Protein AF-A0A973EIQ6-F1 (afdb_monomer_lite)

Radius of gyration: 34.66 Å; chains: 1; bounding box: 92×93×109 Å

Structure (mmCIF, N/CA/C/O backbone):
data_AF-A0A973EIQ6-F1
#
_entry.id   AF-A0A973EIQ6-F1
#
loop_
_atom_site.group_PDB
_atom_site.id
_atom_site.type_symbol
_atom_site.label_atom_id
_atom_site.label_alt_id
_atom_site.label_comp_id
_atom_site.label_asym_id
_atom_site.label_entity_id
_atom_site.label_seq_id
_atom_site.pdbx_PDB_ins_code
_atom_site.Cartn_x
_atom_site.Cartn_y
_atom_site.Cartn_z
_atom_site.occupancy
_atom_site.B_iso_or_equiv
_atom_site.auth_seq_id
_atom_site.auth_comp_id
_atom_site.auth_asym_id
_atom_site.auth_atom_id
_atom_site.pdbx_PDB_model_num
ATOM 1 N N . MET A 1 1 ? -17.217 -51.410 -33.470 1.00 26.11 1 MET A N 1
ATOM 2 C CA . MET A 1 1 ? -15.829 -51.717 -33.877 1.00 26.11 1 MET A CA 1
ATOM 3 C C . MET A 1 1 ? -15.006 -50.456 -33.703 1.00 26.11 1 MET A C 1
ATOM 5 O O . MET A 1 1 ? -15.523 -49.375 -33.942 1.00 26.11 1 MET A O 1
ATOM 9 N N . ASN A 1 2 ? -13.813 -50.627 -33.144 1.00 35.09 2 ASN A N 1
ATOM 10 C CA . ASN A 1 2 ? -13.035 -49.637 -32.402 1.00 35.09 2 ASN A CA 1
ATOM 11 C C . ASN A 1 2 ? -12.635 -48.410 -33.231 1.00 35.09 2 ASN A C 1
ATOM 13 O O . ASN A 1 2 ? -11.955 -48.553 -34.241 1.00 35.09 2 ASN A O 1
ATOM 17 N N . GLY A 1 3 ? -12.993 -47.214 -32.760 1.00 37.44 3 GLY A N 1
ATOM 18 C CA . GLY A 1 3 ? -12.319 -45.984 -33.166 1.00 37.44 3 GLY A CA 1
ATOM 19 C C . GLY A 1 3 ? -11.001 -45.886 -32.406 1.00 37.44 3 GLY A C 1
ATOM 20 O O . GLY A 1 3 ? -11.008 -45.480 -31.250 1.00 37.44 3 GLY A O 1
ATOM 21 N N . ARG A 1 4 ? -9.903 -46.338 -33.014 1.00 45.47 4 ARG A N 1
ATOM 22 C CA . ARG A 1 4 ? -8.536 -46.081 -32.539 1.00 45.47 4 ARG A CA 1
ATOM 23 C C . ARG A 1 4 ? -7.649 -45.778 -33.738 1.00 45.47 4 ARG A C 1
ATOM 25 O O . ARG A 1 4 ? -7.756 -46.442 -34.771 1.00 45.47 4 ARG A O 1
ATOM 32 N N . THR A 1 5 ? -6.830 -44.745 -33.612 1.00 44.72 5 THR A N 1
ATOM 33 C CA . THR A 1 5 ? -5.899 -44.281 -34.642 1.00 44.72 5 THR A CA 1
ATOM 34 C C . THR A 1 5 ? -4.643 -45.157 -34.653 1.00 44.72 5 THR A C 1
ATOM 36 O O . THR A 1 5 ? -4.299 -45.812 -33.671 1.00 44.72 5 THR A O 1
ATOM 39 N N . ALA A 1 6 ? -3.915 -45.168 -35.773 1.00 41.75 6 ALA A N 1
ATOM 40 C CA . ALA A 1 6 ? -2.640 -45.884 -35.887 1.00 41.75 6 ALA A CA 1
ATOM 41 C C . ALA A 1 6 ? -1.539 -45.339 -34.941 1.00 41.75 6 ALA A C 1
ATOM 43 O O . ALA A 1 6 ? -0.534 -46.016 -34.727 1.00 41.75 6 ALA A O 1
ATOM 44 N N . SER A 1 7 ? -1.726 -44.143 -34.359 1.00 46.78 7 SER A N 1
ATOM 45 C CA . SER A 1 7 ? -0.817 -43.528 -33.379 1.00 46.78 7 SER A CA 1
ATOM 46 C C . SER A 1 7 ? -0.873 -44.192 -32.000 1.00 46.78 7 SER A C 1
ATOM 48 O O . SER A 1 7 ? 0.172 -44.332 -31.367 1.00 46.78 7 SER A O 1
ATOM 50 N N . ASP A 1 8 ? -2.052 -44.654 -31.567 1.00 45.97 8 ASP A N 1
ATOM 51 C CA . ASP A 1 8 ? -2.271 -45.238 -30.229 1.00 45.97 8 ASP A CA 1
ATOM 52 C C . ASP A 1 8 ? -1.612 -46.617 -30.087 1.00 45.97 8 ASP A C 1
ATOM 54 O O . ASP A 1 8 ? -1.230 -47.050 -29.001 1.00 45.97 8 ASP A O 1
ATOM 58 N N . VAL A 1 9 ? -1.447 -47.320 -31.211 1.00 50.16 9 VAL A N 1
ATOM 59 C CA . VAL A 1 9 ? -0.754 -48.615 -31.264 1.00 50.16 9 VAL A CA 1
ATOM 60 C C . VAL A 1 9 ? 0.766 -48.431 -31.194 1.00 50.16 9 VAL A C 1
ATOM 62 O O . VAL A 1 9 ? 1.463 -49.331 -30.738 1.00 50.16 9 VAL A O 1
ATOM 65 N N . LYS A 1 10 ? 1.287 -47.268 -31.611 1.00 55.66 10 LYS A N 1
ATOM 66 C CA . LYS A 1 10 ? 2.729 -47.010 -31.736 1.00 55.66 10 LYS A CA 1
ATOM 67 C C . LYS A 1 10 ? 3.393 -46.550 -30.428 1.00 55.66 10 LYS A C 1
ATOM 69 O O . LYS A 1 10 ? 4.583 -46.786 -30.262 1.00 55.66 10 LYS A O 1
ATOM 74 N N . HIS A 1 11 ? 2.642 -45.930 -29.513 1.00 62.50 11 HIS A N 1
ATOM 75 C CA . HIS A 1 11 ? 3.175 -45.340 -28.271 1.00 62.50 11 HIS A CA 1
ATOM 76 C C . HIS A 1 11 ? 2.840 -46.120 -26.992 1.00 62.50 11 HIS A C 1
ATOM 78 O O . HIS A 1 11 ? 3.355 -45.770 -25.939 1.00 62.50 11 HIS A O 1
ATOM 84 N N . GLY A 1 12 ? 2.022 -47.178 -27.082 1.00 71.00 12 GLY A N 1
ATOM 85 C CA . GLY A 1 12 ? 1.562 -47.963 -25.931 1.00 71.00 12 GLY A CA 1
ATOM 86 C C . GLY A 1 12 ? 0.567 -47.200 -25.047 1.00 71.00 12 GLY A C 1
ATOM 87 O O . GLY A 1 12 ? 0.741 -46.027 -24.741 1.00 71.00 12 GLY A O 1
ATOM 88 N N . ARG A 1 13 ? -0.501 -47.866 -24.597 1.00 84.25 13 ARG A N 1
ATOM 89 C CA . ARG A 1 13 ? -1.449 -47.264 -23.641 1.00 84.25 13 ARG A CA 1
ATOM 90 C C . ARG A 1 13 ? -0.855 -47.149 -22.242 1.00 84.25 13 ARG A C 1
ATOM 92 O O . ARG A 1 13 ? -1.288 -46.313 -21.455 1.00 84.25 13 ARG A O 1
ATOM 99 N N . VAL A 1 14 ? 0.123 -47.997 -21.938 1.00 91.44 14 VAL A N 1
ATOM 100 C CA . VAL A 1 14 ? 0.828 -48.026 -20.661 1.00 91.44 14 VAL A CA 1
ATOM 101 C C . VAL A 1 14 ? 2.308 -47.769 -20.888 1.00 91.44 14 VAL A C 1
ATOM 103 O O . VAL A 1 14 ? 2.952 -48.516 -21.621 1.00 91.44 14 VAL A O 1
ATOM 106 N N . PHE A 1 15 ? 2.855 -46.762 -20.219 1.00 94.94 15 PHE A N 1
ATOM 107 C CA . PHE A 1 15 ? 4.295 -46.527 -20.165 1.00 94.94 15 PHE A CA 1
ATOM 108 C C . PHE A 1 15 ? 4.881 -47.224 -18.934 1.00 94.94 15 PHE A C 1
ATOM 110 O O . PHE A 1 15 ? 4.395 -47.007 -17.825 1.00 94.94 15 PHE A O 1
ATOM 117 N N . ILE A 1 16 ? 5.915 -48.053 -19.096 1.00 94.12 16 ILE A N 1
ATOM 118 C CA . ILE A 1 16 ? 6.595 -48.710 -17.969 1.00 94.12 16 ILE A CA 1
ATOM 119 C C . ILE A 1 16 ? 7.893 -47.959 -17.668 1.00 94.12 16 ILE A C 1
ATOM 121 O O . ILE A 1 16 ? 8.821 -47.992 -18.475 1.00 94.12 16 ILE A O 1
ATOM 125 N N . SER A 1 17 ? 7.954 -47.313 -16.500 1.00 95.38 17 SER A N 1
ATOM 126 C CA . SER A 1 17 ? 9.171 -46.667 -15.997 1.00 95.38 17 SER A CA 1
ATOM 127 C C . SER A 1 17 ? 9.914 -47.604 -15.044 1.00 95.38 17 SER A C 1
ATOM 129 O O . SER A 1 17 ? 9.324 -48.160 -14.112 1.00 95.38 17 SER A O 1
ATOM 131 N N . HIS A 1 18 ? 11.211 -47.803 -15.282 1.00 94.31 18 HIS A N 1
ATOM 132 C CA . HIS A 1 18 ? 12.074 -48.693 -14.499 1.00 94.31 18 HIS A CA 1
ATOM 133 C C . HIS A 1 18 ? 13.537 -48.236 -14.540 1.00 94.31 18 HIS A C 1
ATOM 135 O O . HIS A 1 18 ? 13.974 -47.513 -15.435 1.00 94.31 18 HIS A O 1
ATOM 141 N N . SER A 1 19 ? 14.342 -48.701 -13.584 1.00 93.00 19 SER A N 1
ATOM 142 C CA . SER A 1 19 ? 15.798 -48.540 -13.651 1.00 93.00 19 SER A CA 1
ATOM 143 C C . SER A 1 19 ? 16.409 -49.539 -14.630 1.00 93.00 19 SER A C 1
ATOM 145 O O . SER A 1 19 ? 16.010 -50.699 -14.646 1.00 93.00 19 SER A O 1
ATOM 147 N N . ASN A 1 20 ? 17.465 -49.168 -15.364 1.00 83.62 20 ASN A N 1
ATOM 148 C CA . ASN A 1 20 ? 18.189 -50.100 -16.250 1.00 83.62 20 ASN A CA 1
ATOM 149 C C . ASN A 1 20 ? 18.648 -51.392 -15.541 1.00 83.62 20 ASN A C 1
ATOM 151 O O . ASN A 1 20 ? 18.792 -52.429 -16.187 1.00 83.62 20 ASN A O 1
ATOM 155 N N . LYS A 1 21 ? 18.861 -51.345 -14.218 1.00 87.94 21 LYS A N 1
ATOM 156 C CA . LYS A 1 21 ? 19.230 -52.512 -13.399 1.00 87.94 21 LYS A CA 1
ATOM 157 C C . LYS A 1 21 ? 18.076 -53.499 -13.172 1.00 87.94 21 LYS A C 1
ATOM 159 O O . LYS A 1 21 ? 18.344 -54.673 -12.948 1.00 87.94 21 LYS A O 1
ATOM 164 N N . ASP A 1 22 ? 16.831 -53.045 -13.304 1.00 90.56 22 ASP A N 1
ATOM 165 C CA . ASP A 1 22 ? 15.604 -53.835 -13.115 1.00 90.56 22 ASP A CA 1
ATOM 166 C C . ASP A 1 22 ? 14.956 -54.239 -14.448 1.00 90.56 22 ASP A C 1
ATOM 168 O O . ASP A 1 22 ? 13.791 -54.639 -14.508 1.00 90.56 22 ASP A O 1
ATOM 172 N N . HIS A 1 23 ? 15.692 -54.109 -15.556 1.00 88.25 23 HIS A N 1
ATOM 173 C CA . HIS A 1 23 ? 15.149 -54.304 -16.897 1.00 88.25 23 HIS A CA 1
ATOM 174 C C . HIS A 1 23 ? 14.557 -55.705 -17.110 1.00 88.25 23 HIS A C 1
ATOM 176 O O . HIS A 1 23 ? 13.533 -55.840 -17.774 1.00 88.25 23 HIS A O 1
ATOM 182 N N . ALA A 1 24 ? 15.140 -56.751 -16.513 1.00 82.62 24 ALA A N 1
ATOM 183 C CA . ALA A 1 24 ? 14.614 -58.112 -16.626 1.00 82.62 24 ALA A CA 1
ATOM 184 C C . ALA A 1 24 ? 13.213 -58.248 -15.997 1.00 82.62 24 ALA A C 1
ATOM 186 O O . ALA A 1 24 ? 12.319 -58.860 -16.584 1.00 82.62 24 ALA A O 1
ATOM 187 N N . GLN A 1 25 ? 13.003 -57.639 -14.828 1.00 88.25 25 GLN A N 1
ATOM 188 C CA . GLN A 1 25 ? 11.725 -57.611 -14.121 1.00 88.25 25 GLN A CA 1
ATOM 189 C C . GLN A 1 25 ? 10.703 -56.748 -14.870 1.00 88.25 25 GLN A C 1
ATOM 191 O O . GLN A 1 25 ? 9.557 -57.167 -15.038 1.00 88.25 25 GLN A O 1
ATOM 196 N N . ALA A 1 26 ? 11.124 -55.590 -15.385 1.00 90.38 26 ALA A N 1
ATOM 197 C CA . ALA A 1 26 ? 10.277 -54.705 -16.181 1.00 90.38 26 ALA A CA 1
ATOM 198 C C . ALA A 1 26 ? 9.825 -55.360 -17.500 1.00 90.38 26 ALA A C 1
ATOM 200 O O . ALA A 1 26 ? 8.658 -55.264 -17.871 1.00 90.38 26 ALA A O 1
ATOM 201 N N . MET A 1 27 ? 10.706 -56.109 -18.169 1.00 87.38 27 MET A N 1
ATOM 202 C CA . MET A 1 27 ? 10.378 -56.867 -19.384 1.00 87.38 27 MET A CA 1
ATOM 203 C C . MET A 1 27 ? 9.426 -58.038 -19.119 1.00 87.38 27 MET A C 1
ATOM 205 O O . MET A 1 27 ? 8.512 -58.284 -19.913 1.00 87.38 27 MET A O 1
ATOM 209 N N . ALA A 1 28 ? 9.601 -58.750 -18.001 1.00 85.88 28 ALA A N 1
ATOM 210 C CA . ALA A 1 28 ? 8.670 -59.796 -17.583 1.00 85.88 28 ALA A CA 1
ATOM 211 C C . ALA A 1 28 ? 7.278 -59.216 -17.287 1.00 85.88 28 ALA A C 1
ATOM 213 O O . ALA A 1 28 ? 6.263 -59.793 -17.683 1.00 85.88 28 ALA A O 1
ATOM 214 N N . LEU A 1 29 ? 7.236 -58.046 -16.645 1.00 88.06 29 LEU A N 1
ATOM 215 C CA . LEU A 1 29 ? 6.003 -57.323 -16.373 1.00 88.06 29 LEU A CA 1
ATOM 216 C C . LEU A 1 29 ? 5.313 -56.852 -17.660 1.00 88.06 29 LEU A C 1
ATOM 218 O O . LEU A 1 29 ? 4.115 -57.073 -17.831 1.00 88.06 29 LEU A O 1
ATOM 222 N N . CYS A 1 30 ? 6.080 -56.264 -18.575 1.00 90.38 30 CYS A N 1
ATOM 223 C CA . CYS A 1 30 ? 5.614 -55.823 -19.884 1.00 90.38 30 CYS A CA 1
ATOM 224 C C . CYS A 1 30 ? 4.976 -56.974 -20.675 1.00 90.38 30 CYS A C 1
ATOM 226 O O . CYS A 1 30 ? 3.818 -56.884 -21.079 1.00 90.38 30 CYS A O 1
ATOM 228 N N . SER A 1 31 ? 5.679 -58.107 -20.779 1.00 86.31 31 SER A N 1
ATOM 229 C CA . SER A 1 31 ? 5.187 -59.301 -21.483 1.00 86.31 31 SER A CA 1
ATOM 230 C C . SER A 1 31 ? 3.884 -59.836 -20.874 1.00 86.31 31 SER A C 1
ATOM 232 O O . SER A 1 31 ? 2.992 -60.301 -21.581 1.00 86.31 31 SER A O 1
ATOM 234 N N . MET A 1 32 ? 3.751 -59.765 -19.547 1.00 86.19 32 MET A N 1
ATOM 235 C CA . MET A 1 32 ? 2.551 -60.201 -18.835 1.00 86.19 32 MET A CA 1
ATOM 236 C C . MET A 1 32 ? 1.344 -59.302 -19.139 1.00 86.19 32 MET A C 1
ATOM 238 O O . MET A 1 32 ? 0.268 -59.829 -19.430 1.00 86.19 32 MET A O 1
ATOM 242 N N . LEU A 1 33 ? 1.517 -57.976 -19.119 1.00 87.38 33 LEU A N 1
ATOM 243 C CA . LEU A 1 33 ? 0.460 -57.018 -19.470 1.00 87.38 33 LEU A CA 1
ATOM 244 C C . LEU A 1 33 ? 0.028 -57.179 -20.937 1.00 87.38 33 LEU A C 1
ATOM 246 O O . LEU A 1 33 ? -1.168 -57.225 -21.232 1.00 87.38 33 LEU A O 1
ATOM 250 N N . GLU A 1 34 ? 0.985 -57.378 -21.844 1.00 89.06 34 GLU A N 1
ATOM 251 C CA . GLU A 1 34 ? 0.717 -57.605 -23.268 1.00 89.06 34 GLU A CA 1
ATOM 252 C C . GLU A 1 34 ? -0.032 -58.921 -23.521 1.00 89.06 34 GLU A C 1
ATOM 254 O O . GLU A 1 34 ? -0.967 -58.954 -24.324 1.00 89.06 34 GLU A O 1
ATOM 259 N N . HIS A 1 35 ? 0.271 -59.992 -22.776 1.00 84.25 35 HIS A N 1
ATOM 260 C CA . HIS A 1 35 ? -0.509 -61.236 -22.817 1.00 84.25 35 HIS A CA 1
ATOM 261 C C . HIS A 1 35 ? -1.964 -61.068 -22.351 1.00 84.25 35 HIS A C 1
ATOM 263 O O . HIS A 1 35 ? -2.815 -61.874 -22.727 1.00 84.25 35 HIS A O 1
ATOM 269 N N . GLN A 1 36 ? -2.264 -60.036 -21.558 1.00 83.19 36 GLN A N 1
ATOM 270 C CA . GLN A 1 36 ? -3.628 -59.664 -21.160 1.00 83.19 36 GLN A CA 1
ATOM 271 C C . GLN A 1 36 ? -4.293 -58.683 -22.146 1.00 83.19 36 GLN A C 1
ATOM 273 O O . GLN A 1 36 ? -5.418 -58.249 -21.913 1.00 83.19 36 GLN A O 1
ATOM 278 N N . GLY A 1 37 ? -3.636 -58.354 -23.265 1.00 82.94 37 GLY A N 1
ATOM 279 C CA . GLY A 1 37 ? -4.164 -57.465 -24.304 1.00 82.94 37 GLY A CA 1
ATOM 280 C C . GLY A 1 37 ? -3.952 -55.969 -24.041 1.00 82.94 37 GLY A C 1
ATOM 281 O O . GLY A 1 37 ? -4.581 -55.145 -24.708 1.00 82.94 37 GLY A O 1
ATOM 282 N N . ILE A 1 38 ? -3.084 -55.605 -23.093 1.00 87.44 38 ILE A N 1
ATOM 283 C CA . ILE A 1 38 ? -2.738 -54.215 -22.766 1.00 87.44 38 ILE A CA 1
ATOM 284 C C . ILE A 1 38 ? -1.479 -53.830 -23.552 1.00 87.44 38 ILE A C 1
ATOM 286 O O . ILE A 1 38 ? -0.454 -54.487 -23.412 1.00 87.44 38 ILE A O 1
ATOM 290 N N . SER A 1 39 ? -1.531 -52.780 -24.382 1.00 88.00 39 SER A N 1
ATOM 291 C CA . SER A 1 39 ? -0.331 -52.329 -25.103 1.00 88.00 39 SER A CA 1
ATOM 292 C C . SER A 1 39 ? 0.597 -51.547 -24.177 1.00 88.00 39 SER A C 1
ATOM 294 O O . SER A 1 39 ? 0.180 -50.576 -23.538 1.00 88.00 39 SER A O 1
ATOM 296 N N . CYS A 1 40 ? 1.861 -51.960 -24.130 1.00 90.75 40 CYS A N 1
ATOM 297 C CA . CYS A 1 40 ? 2.883 -51.353 -23.291 1.00 90.75 40 CYS A CA 1
ATOM 298 C C . CYS A 1 40 ? 3.990 -50.724 -24.135 1.00 90.75 40 CYS A C 1
ATOM 300 O O . CYS A 1 40 ? 4.314 -51.213 -25.215 1.00 90.75 40 CYS A O 1
ATOM 302 N N . TRP A 1 41 ? 4.583 -49.664 -23.602 1.00 92.56 41 TRP A N 1
ATOM 303 C CA . TRP A 1 41 ? 5.798 -49.045 -24.108 1.00 92.56 41 TRP A CA 1
ATOM 304 C C . TRP A 1 41 ? 6.878 -49.114 -23.030 1.00 92.56 41 TRP A C 1
ATOM 306 O O . TRP A 1 41 ? 6.623 -48.775 -21.870 1.00 92.56 41 TRP A O 1
ATOM 316 N N . ILE A 1 42 ? 8.070 -49.584 -23.398 1.00 90.44 42 ILE A N 1
ATOM 317 C CA . ILE A 1 42 ? 9.212 -49.742 -22.494 1.00 90.44 42 ILE A CA 1
ATOM 318 C C . ILE A 1 42 ? 10.543 -49.485 -23.217 1.00 90.44 42 ILE A C 1
ATOM 320 O O . ILE A 1 42 ? 10.815 -49.993 -24.310 1.00 90.44 42 ILE A O 1
ATOM 324 N N . ALA A 1 43 ? 11.430 -48.726 -22.573 1.00 80.75 43 ALA A N 1
ATOM 325 C CA . ALA A 1 43 ? 12.785 -48.508 -23.069 1.00 80.75 43 ALA A CA 1
ATOM 326 C C . ALA A 1 43 ? 13.730 -49.681 -22.710 1.00 80.75 43 ALA A C 1
ATOM 328 O O . ALA A 1 43 ? 13.621 -50.262 -21.627 1.00 80.75 43 ALA A O 1
ATOM 329 N N . PRO A 1 44 ? 14.701 -50.037 -23.575 1.00 77.25 44 PRO A N 1
ATOM 330 C CA . PRO A 1 44 ? 14.965 -49.482 -24.906 1.00 77.25 44 PRO A CA 1
ATOM 331 C C . PRO A 1 44 ? 14.223 -50.199 -26.051 1.00 77.25 44 PRO A C 1
ATOM 333 O O . PRO A 1 44 ? 14.468 -49.873 -27.208 1.00 77.25 44 PRO A O 1
ATOM 336 N N . ARG A 1 45 ? 13.349 -51.176 -25.757 1.00 86.06 45 ARG A N 1
ATOM 337 C CA . ARG A 1 45 ? 12.658 -52.017 -26.757 1.00 86.06 45 ARG A CA 1
ATOM 338 C C . ARG A 1 45 ? 11.939 -51.191 -27.824 1.00 86.06 45 ARG A C 1
ATOM 340 O O . ARG A 1 45 ? 12.035 -51.513 -29.004 1.00 86.06 45 ARG A O 1
ATOM 347 N N . ASP A 1 46 ? 11.257 -50.135 -27.392 1.00 81.69 46 ASP A N 1
ATOM 348 C CA . ASP A 1 46 ? 10.366 -49.339 -28.239 1.00 81.69 46 ASP A CA 1
ATOM 349 C C . ASP A 1 46 ? 11.015 -48.028 -28.738 1.00 81.69 46 ASP A C 1
ATOM 351 O O . ASP A 1 46 ? 10.342 -47.143 -29.271 1.00 81.69 46 ASP A O 1
ATOM 355 N N . ILE A 1 47 ? 12.343 -47.902 -28.598 1.00 78.50 47 ILE A N 1
ATOM 356 C CA . ILE A 1 47 ? 13.128 -46.790 -29.151 1.00 78.50 47 ILE A CA 1
ATOM 357 C C . ILE A 1 47 ? 13.676 -47.199 -30.524 1.00 78.50 47 ILE A C 1
ATOM 359 O O . ILE A 1 47 ? 14.472 -48.131 -30.642 1.00 78.50 47 ILE A O 1
ATOM 363 N N . ASN A 1 48 ? 13.287 -46.472 -31.577 1.00 73.25 48 ASN A N 1
ATOM 364 C CA . ASN A 1 48 ? 13.775 -46.741 -32.931 1.00 73.25 48 ASN A CA 1
ATOM 365 C C . ASN A 1 48 ? 15.294 -46.495 -33.046 1.00 73.25 48 ASN A C 1
ATOM 367 O O . ASN A 1 48 ? 15.775 -45.444 -32.603 1.00 73.25 48 ASN A O 1
ATOM 371 N N . PRO A 1 49 ? 16.055 -47.388 -33.711 1.00 55.69 49 PRO A N 1
ATOM 372 C CA . PRO A 1 49 ? 17.466 -47.150 -33.999 1.00 55.69 49 PRO A CA 1
ATOM 373 C C . PRO A 1 49 ? 17.661 -45.831 -34.768 1.00 55.69 49 PRO A C 1
ATOM 375 O O . PRO A 1 49 ? 17.131 -45.667 -35.864 1.00 55.69 49 PRO A O 1
ATOM 378 N N . GLY A 1 50 ? 18.411 -44.887 -34.188 1.00 57.25 50 GLY A N 1
ATOM 379 C CA . GLY A 1 50 ? 18.693 -43.568 -34.777 1.00 57.25 50 GLY A CA 1
ATOM 380 C C . GLY A 1 50 ? 17.805 -42.409 -34.295 1.00 57.25 50 GLY A C 1
ATOM 381 O O . GLY A 1 50 ? 18.089 -41.266 -34.644 1.00 57.25 50 GLY A O 1
ATOM 382 N N . ALA A 1 51 ? 16.775 -42.660 -33.478 1.00 65.25 51 ALA A N 1
ATOM 383 C CA . ALA A 1 51 ? 15.974 -41.607 -32.846 1.00 65.25 51 ALA A CA 1
ATOM 384 C C . ALA A 1 51 ? 16.632 -41.074 -31.556 1.00 65.25 51 ALA A C 1
ATOM 386 O O . ALA A 1 51 ? 17.369 -41.792 -30.874 1.00 65.25 51 ALA A O 1
ATOM 387 N N . SER A 1 52 ? 16.347 -39.818 -31.190 1.00 73.44 52 SER A N 1
ATOM 388 C CA . SER A 1 52 ? 16.767 -39.276 -29.891 1.00 73.44 52 SER A CA 1
ATOM 389 C C . SER A 1 52 ? 16.041 -40.018 -28.765 1.00 73.44 52 SER A C 1
ATOM 391 O O . SER A 1 52 ? 14.809 -40.053 -28.702 1.00 73.44 52 SER A O 1
ATOM 393 N N . TRP A 1 53 ? 16.818 -40.631 -27.871 1.00 66.50 53 TRP A N 1
ATOM 394 C CA . TRP A 1 53 ? 16.292 -41.422 -26.755 1.00 66.50 53 TRP A CA 1
ATOM 395 C C . TRP A 1 53 ? 15.385 -40.584 -25.850 1.00 66.50 53 TRP A C 1
ATOM 397 O O . TRP A 1 53 ? 14.293 -41.019 -25.498 1.00 66.50 53 TRP A O 1
ATOM 407 N N . ALA A 1 54 ? 15.803 -39.355 -25.535 1.00 67.75 54 ALA A N 1
ATOM 408 C CA . ALA A 1 54 ? 15.060 -38.472 -24.644 1.00 67.75 54 ALA A CA 1
ATOM 409 C C . ALA A 1 54 ? 13.727 -38.008 -25.251 1.00 67.75 54 ALA A C 1
ATOM 411 O O . ALA A 1 54 ? 12.708 -38.039 -24.566 1.00 67.75 54 ALA A O 1
ATOM 412 N N . SER A 1 55 ? 13.702 -37.622 -26.533 1.00 72.94 55 SER A N 1
ATOM 413 C CA . SER A 1 55 ? 12.463 -37.150 -27.169 1.00 72.94 55 SER A CA 1
ATOM 414 C C . SER A 1 55 ? 11.432 -38.268 -27.308 1.00 72.94 55 SER A C 1
ATOM 416 O O . SER A 1 55 ? 10.252 -38.032 -27.079 1.00 72.94 55 SER A O 1
ATOM 418 N N . THR A 1 56 ? 11.882 -39.490 -27.613 1.00 79.25 56 THR A N 1
ATOM 419 C CA . THR A 1 56 ? 10.994 -40.651 -27.789 1.00 79.25 56 THR A CA 1
ATOM 420 C C . THR A 1 56 ? 10.340 -41.063 -26.467 1.00 79.25 56 THR A C 1
ATOM 422 O O . THR A 1 56 ? 9.151 -41.364 -26.437 1.00 79.25 56 THR A O 1
ATOM 425 N N . ILE A 1 57 ? 11.088 -41.017 -25.358 1.00 82.44 57 ILE A N 1
ATOM 426 C CA . ILE A 1 57 ? 10.548 -41.270 -24.013 1.00 82.44 57 ILE A CA 1
ATOM 427 C C . ILE A 1 57 ? 9.505 -40.206 -23.640 1.00 82.44 57 ILE A C 1
ATOM 429 O O . ILE A 1 57 ? 8.418 -40.544 -23.181 1.00 82.44 57 ILE A O 1
ATOM 433 N N . ILE A 1 58 ? 9.803 -38.924 -23.880 1.00 82.44 58 ILE A N 1
ATOM 434 C CA . ILE A 1 58 ? 8.875 -37.820 -23.580 1.00 82.44 58 ILE A CA 1
ATOM 435 C C . ILE A 1 58 ? 7.591 -37.941 -24.407 1.00 82.44 58 ILE A C 1
ATOM 437 O O . ILE A 1 58 ? 6.495 -37.743 -23.879 1.00 82.44 58 ILE A O 1
ATOM 441 N N . GLU A 1 59 ? 7.708 -38.273 -25.692 1.00 82.31 59 GLU A N 1
ATOM 442 C CA . GLU A 1 59 ? 6.559 -38.485 -26.571 1.00 82.31 59 GLU A CA 1
ATOM 443 C C . GLU A 1 59 ? 5.711 -39.673 -26.101 1.00 82.31 59 GLU A C 1
ATOM 445 O O . GLU A 1 59 ? 4.489 -39.549 -26.032 1.00 82.31 59 GLU A O 1
ATOM 450 N N . ALA A 1 60 ? 6.336 -40.779 -25.684 1.00 84.56 60 ALA A N 1
ATOM 451 C CA . ALA A 1 60 ? 5.633 -41.944 -25.153 1.00 84.56 60 ALA A CA 1
ATOM 452 C C . ALA A 1 60 ? 4.885 -41.636 -23.841 1.00 84.56 60 ALA A C 1
ATOM 454 O O . ALA A 1 60 ? 3.701 -41.950 -23.732 1.00 84.56 60 ALA A O 1
ATOM 455 N N . ILE A 1 61 ? 5.511 -40.938 -22.884 1.00 88.12 61 ILE A N 1
ATOM 456 C CA . ILE A 1 61 ? 4.844 -40.492 -21.641 1.00 88.12 61 ILE A CA 1
ATOM 457 C C . ILE A 1 61 ? 3.688 -39.533 -21.956 1.00 88.12 61 ILE A C 1
ATOM 459 O O . ILE A 1 61 ? 2.631 -39.571 -21.327 1.00 88.12 61 ILE A O 1
ATOM 463 N N . SER A 1 62 ? 3.858 -38.678 -22.966 1.00 83.06 62 SER A N 1
ATOM 464 C CA . SER A 1 62 ? 2.822 -37.727 -23.373 1.00 83.06 62 SER A CA 1
ATOM 465 C C . SER A 1 62 ? 1.580 -38.411 -23.943 1.00 83.06 62 SER A C 1
ATOM 467 O O . SER A 1 62 ? 0.501 -37.834 -23.837 1.00 83.06 62 SER A O 1
ATOM 469 N N . HIS A 1 63 ? 1.712 -39.605 -24.525 1.00 84.00 63 HIS A N 1
ATOM 470 C CA . HIS A 1 63 ? 0.622 -40.311 -25.207 1.00 84.00 63 HIS A CA 1
ATOM 471 C C . HIS A 1 63 ? 0.113 -41.553 -24.465 1.00 84.00 63 HIS A C 1
ATOM 473 O O . HIS A 1 63 ? -0.889 -42.126 -24.889 1.00 84.00 63 HIS A O 1
ATOM 479 N N . CYS A 1 64 ? 0.752 -41.971 -23.369 1.00 88.88 64 CYS A N 1
ATOM 480 C CA . CYS A 1 64 ? 0.225 -43.058 -22.551 1.00 88.88 64 CYS A CA 1
ATOM 481 C C . CYS A 1 64 ? -1.000 -42.602 -21.743 1.00 88.88 64 CYS A C 1
ATOM 483 O O . CYS A 1 64 ? -1.092 -41.448 -21.322 1.00 88.88 64 CYS A O 1
ATOM 485 N N . ASP A 1 65 ? -1.911 -43.532 -21.467 1.00 86.25 65 ASP A N 1
ATOM 486 C CA . ASP A 1 65 ? -3.033 -43.312 -20.552 1.00 86.25 65 ASP A CA 1
ATOM 487 C C . ASP A 1 65 ? -2.587 -43.436 -19.084 1.00 86.25 65 ASP A C 1
ATOM 489 O O . ASP A 1 65 ? -3.129 -42.771 -18.200 1.00 86.25 65 ASP A O 1
ATOM 493 N N . ILE A 1 66 ? -1.631 -44.336 -18.818 1.00 90.06 66 ILE A N 1
ATOM 494 C CA . ILE A 1 66 ? -1.163 -44.700 -17.474 1.00 90.06 66 ILE A CA 1
ATOM 495 C C . ILE A 1 66 ? 0.349 -44.936 -17.503 1.00 90.06 66 ILE A C 1
ATOM 497 O O . ILE A 1 66 ? 0.853 -45.638 -18.383 1.00 90.06 66 ILE A O 1
ATOM 501 N N . MET A 1 67 ? 1.056 -44.437 -16.491 1.00 93.56 67 MET A N 1
ATOM 502 C CA . MET A 1 67 ? 2.423 -44.849 -16.183 1.00 93.56 67 MET A CA 1
ATOM 503 C C . MET A 1 67 ? 2.412 -45.939 -15.105 1.00 93.56 67 MET A C 1
ATOM 505 O O . MET A 1 67 ? 1.830 -45.762 -14.040 1.00 93.56 67 MET A O 1
ATOM 509 N N . VAL A 1 68 ? 3.085 -47.061 -15.352 1.00 93.75 68 VAL A N 1
ATOM 510 C CA . VAL A 1 68 ? 3.393 -48.066 -14.327 1.00 93.75 68 VAL A CA 1
ATOM 511 C C . VAL A 1 68 ? 4.840 -47.871 -13.894 1.00 93.75 68 VAL A C 1
ATOM 513 O O . VAL A 1 68 ? 5.762 -48.080 -14.684 1.00 93.75 68 VAL A O 1
ATOM 516 N N . LEU A 1 69 ? 5.036 -47.477 -12.637 1.00 94.31 69 LEU A N 1
ATOM 517 C CA . LEU A 1 69 ? 6.357 -47.308 -12.041 1.00 94.31 69 LEU A CA 1
ATOM 518 C C . LEU A 1 69 ? 6.783 -48.612 -11.359 1.00 94.31 69 LEU A C 1
ATOM 520 O O . LEU A 1 69 ? 6.195 -49.007 -10.352 1.00 94.31 69 LEU A O 1
ATOM 524 N N . LEU A 1 70 ? 7.821 -49.270 -11.879 1.00 92.81 70 LEU A N 1
ATOM 525 C CA . LEU A 1 70 ? 8.457 -50.403 -11.210 1.00 92.81 70 LEU A CA 1
ATOM 526 C C . LEU A 1 70 ? 9.389 -49.877 -10.112 1.00 92.81 70 LEU A C 1
ATOM 528 O O . LEU A 1 70 ? 10.521 -49.476 -10.383 1.00 92.81 70 LEU A O 1
ATOM 532 N N . PHE A 1 71 ? 8.904 -49.862 -8.874 1.00 92.94 71 PHE A N 1
ATOM 533 C CA . PHE A 1 71 ? 9.604 -49.245 -7.755 1.00 92.94 71 PHE A CA 1
ATOM 534 C C . PHE A 1 71 ? 10.517 -50.238 -7.020 1.00 92.94 71 PHE A C 1
ATOM 536 O O . PHE A 1 71 ? 10.065 -51.262 -6.498 1.00 92.94 71 PHE A O 1
ATOM 543 N N . SER A 1 72 ? 11.806 -49.901 -6.974 1.00 93.06 72 SER A N 1
ATOM 544 C CA . SER A 1 72 ? 12.909 -50.656 -6.368 1.00 93.06 72 SER A CA 1
ATOM 545 C C . SER A 1 72 ? 13.951 -49.696 -5.777 1.00 93.06 72 SER A C 1
ATOM 547 O O . SER A 1 72 ? 13.938 -48.498 -6.081 1.00 93.06 72 SER A O 1
ATOM 549 N N . ALA A 1 73 ? 14.943 -50.208 -5.048 1.00 90.56 73 ALA A N 1
ATOM 550 C CA . ALA A 1 73 ? 16.126 -49.458 -4.623 1.00 90.56 73 ALA A CA 1
ATOM 551 C C . ALA A 1 73 ? 16.845 -48.772 -5.796 1.00 90.56 73 ALA A C 1
ATOM 553 O O . ALA A 1 73 ? 17.390 -47.676 -5.662 1.00 90.56 73 ALA A O 1
ATOM 554 N N . HIS A 1 74 ? 16.863 -49.418 -6.964 1.00 93.00 74 HIS A N 1
ATOM 555 C CA . HIS A 1 74 ? 17.533 -48.911 -8.156 1.00 93.00 74 HIS A CA 1
ATOM 556 C C . HIS A 1 74 ? 16.710 -47.859 -8.900 1.00 93.00 74 HIS A C 1
ATOM 558 O O . HIS A 1 74 ? 17.303 -46.971 -9.516 1.00 93.00 74 HIS A O 1
ATOM 564 N N . ALA A 1 75 ? 15.380 -47.949 -8.862 1.00 91.69 75 ALA A N 1
ATOM 565 C CA . ALA A 1 75 ? 14.478 -46.934 -9.397 1.00 91.69 75 ALA A CA 1
ATOM 566 C C . ALA A 1 75 ? 14.458 -45.691 -8.497 1.00 91.69 75 ALA A C 1
ATOM 568 O O . ALA A 1 75 ? 14.592 -44.577 -8.995 1.00 91.69 75 ALA A O 1
ATOM 569 N N . ASN A 1 76 ? 14.418 -45.893 -7.178 1.00 91.94 76 ASN A N 1
ATOM 570 C CA . ASN A 1 76 ? 14.447 -44.832 -6.173 1.00 91.94 76 ASN A CA 1
ATOM 571 C C . ASN A 1 76 ? 15.729 -43.981 -6.252 1.00 91.94 76 ASN A C 1
ATOM 573 O O . ASN A 1 76 ? 15.683 -42.772 -6.079 1.00 91.94 76 ASN A O 1
ATOM 577 N N . ALA A 1 77 ? 16.870 -44.595 -6.592 1.00 87.31 77 ALA A N 1
ATOM 578 C CA . ALA A 1 77 ? 18.143 -43.894 -6.786 1.00 87.31 77 ALA A CA 1
ATOM 579 C C . ALA A 1 77 ? 18.368 -43.356 -8.222 1.00 87.31 77 ALA A C 1
ATOM 581 O O . ALA A 1 77 ? 19.435 -42.806 -8.516 1.00 87.31 77 ALA A O 1
ATOM 582 N N . SER A 1 78 ? 17.427 -43.550 -9.154 1.00 88.94 78 SER A N 1
ATOM 583 C CA . SER A 1 78 ? 17.605 -43.190 -10.565 1.00 88.94 78 SER A CA 1
ATOM 584 C C . SER A 1 78 ? 17.037 -41.807 -10.880 1.00 88.94 78 SER A C 1
ATOM 586 O O . SER A 1 78 ? 15.825 -41.623 -10.976 1.00 88.94 78 SER A O 1
ATOM 588 N N . ARG A 1 79 ? 17.925 -40.848 -11.179 1.00 84.19 79 ARG A N 1
ATOM 589 C CA . ARG A 1 79 ? 17.532 -39.506 -11.661 1.00 84.19 79 ARG A CA 1
ATOM 590 C C . ARG A 1 79 ? 16.689 -39.546 -12.938 1.00 84.19 79 ARG A C 1
ATOM 592 O O . ARG A 1 79 ? 15.891 -38.648 -13.167 1.00 84.19 79 ARG A O 1
ATOM 599 N N . GLN A 1 80 ? 16.886 -40.559 -13.781 1.00 83.44 80 GLN A N 1
ATOM 600 C CA . GLN A 1 80 ? 16.112 -40.713 -15.011 1.00 83.44 80 GLN A CA 1
ATOM 601 C C . GLN A 1 80 ? 14.670 -41.142 -14.712 1.00 83.44 80 GLN A C 1
ATOM 603 O O . GLN A 1 80 ? 13.750 -40.567 -15.278 1.00 83.44 80 GLN A O 1
ATOM 608 N N . VAL A 1 81 ? 14.473 -42.083 -13.781 1.00 90.19 81 VAL A N 1
ATOM 609 C CA . VAL A 1 81 ? 13.133 -42.532 -13.363 1.00 90.19 81 VAL A CA 1
ATOM 610 C C . VAL A 1 81 ? 12.379 -41.394 -12.675 1.00 90.19 81 VAL A C 1
ATOM 612 O O . VAL A 1 81 ? 11.219 -41.156 -12.989 1.00 90.19 81 VAL A O 1
ATOM 615 N N . LEU A 1 82 ? 13.055 -40.630 -11.809 1.00 89.62 82 LEU A N 1
ATOM 616 C CA . LEU A 1 82 ? 12.470 -39.454 -11.158 1.00 89.62 82 LEU A CA 1
ATOM 617 C C . LEU A 1 82 ? 11.942 -38.430 -12.179 1.00 89.62 82 LEU A C 1
ATOM 619 O O . LEU A 1 82 ? 10.813 -37.968 -12.059 1.00 89.62 82 LEU A O 1
ATOM 623 N N . ARG A 1 83 ? 12.721 -38.137 -13.231 1.00 85.44 83 ARG A N 1
ATOM 624 C CA . ARG A 1 83 ? 12.296 -37.242 -14.321 1.00 85.44 83 ARG A CA 1
ATOM 625 C C . ARG A 1 83 ? 11.094 -37.781 -15.091 1.00 85.44 83 ARG A C 1
ATOM 627 O O . ARG A 1 83 ? 10.265 -37.002 -15.542 1.00 85.44 83 ARG A O 1
ATOM 634 N N . GLU A 1 84 ? 11.003 -39.091 -15.294 1.00 92.75 84 GLU A N 1
ATOM 635 C CA . GLU A 1 84 ? 9.856 -39.700 -15.978 1.00 92.75 84 GLU A CA 1
ATOM 636 C C . GLU A 1 84 ? 8.579 -39.579 -15.136 1.00 92.75 84 GLU A C 1
ATOM 638 O O . GLU A 1 84 ? 7.545 -39.181 -15.671 1.00 92.75 84 GLU A O 1
ATOM 643 N N . VAL A 1 85 ? 8.671 -39.823 -13.824 1.00 90.81 85 VAL A N 1
ATOM 644 C CA . VAL A 1 85 ? 7.570 -39.640 -12.859 1.00 90.81 85 VAL A CA 1
ATOM 645 C C . VAL A 1 85 ? 7.105 -38.182 -12.826 1.00 90.81 85 VAL A C 1
ATOM 647 O O . VAL A 1 85 ? 5.919 -37.908 -13.000 1.00 90.81 85 VAL A O 1
ATOM 650 N N . GLU A 1 86 ? 8.037 -37.236 -12.697 1.00 89.31 86 GLU A N 1
ATOM 651 C CA . GLU A 1 86 ? 7.749 -35.797 -12.725 1.00 89.31 86 GLU A CA 1
ATOM 652 C C . GLU A 1 86 ? 7.025 -35.391 -14.021 1.00 89.31 86 GLU A C 1
ATOM 654 O O . GLU A 1 86 ? 6.017 -34.682 -14.001 1.00 89.31 86 GLU A O 1
ATOM 659 N N . ARG A 1 87 ? 7.497 -35.888 -15.172 1.00 86.62 87 ARG A N 1
ATOM 660 C CA . ARG A 1 87 ? 6.894 -35.609 -16.483 1.00 86.62 87 ARG A CA 1
ATOM 661 C C . ARG A 1 87 ? 5.498 -36.200 -16.631 1.00 86.62 87 ARG A C 1
ATOM 663 O O . ARG A 1 87 ? 4.653 -35.568 -17.263 1.00 86.62 87 ARG A O 1
ATOM 670 N N . ALA A 1 88 ? 5.255 -37.388 -16.084 1.00 87.44 88 ALA A N 1
ATOM 671 C CA . ALA A 1 88 ? 3.930 -37.995 -16.074 1.00 87.44 88 ALA A CA 1
ATOM 672 C C . ALA A 1 88 ? 2.941 -37.137 -15.266 1.00 87.44 88 ALA A C 1
ATOM 674 O O . ALA A 1 88 ? 1.861 -36.832 -15.774 1.00 87.44 88 ALA A O 1
ATOM 675 N N . LEU A 1 89 ? 3.343 -36.645 -14.089 1.00 84.12 89 LEU A N 1
ATOM 676 C CA . LEU A 1 89 ? 2.526 -35.747 -13.261 1.00 84.12 89 LEU A CA 1
ATOM 677 C C . LEU A 1 89 ? 2.258 -34.398 -13.943 1.00 84.12 89 LEU A C 1
ATOM 679 O O . LEU A 1 89 ? 1.112 -33.959 -14.002 1.00 84.12 89 LEU A O 1
ATOM 683 N N . GLN A 1 90 ? 3.275 -33.776 -14.553 1.00 82.25 90 GLN A N 1
ATOM 684 C CA . GLN A 1 90 ? 3.116 -32.528 -15.323 1.00 82.25 90 GLN A CA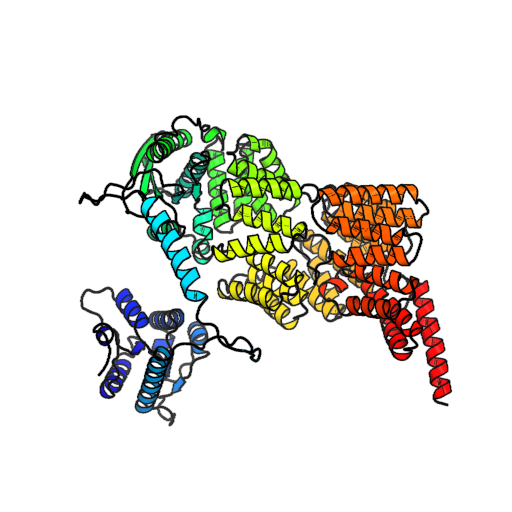 1
ATOM 685 C C . GLN A 1 90 ? 2.117 -32.650 -16.487 1.00 82.25 90 GLN A C 1
ATOM 687 O O . GLN A 1 90 ? 1.613 -31.643 -16.981 1.00 82.25 90 GLN A O 1
ATOM 692 N N . ARG A 1 91 ? 1.857 -33.870 -16.970 1.00 81.44 91 ARG A N 1
ATOM 693 C CA . ARG A 1 91 ? 0.928 -34.160 -18.073 1.00 81.44 91 ARG A CA 1
ATOM 694 C C . ARG A 1 91 ? -0.368 -34.825 -17.606 1.00 81.44 91 ARG A C 1
ATOM 696 O O . ARG A 1 91 ? -1.085 -35.369 -18.445 1.00 81.44 91 ARG A O 1
ATOM 703 N N . ASP A 1 92 ? -0.651 -34.771 -16.303 1.00 82.19 92 ASP A N 1
ATOM 704 C CA . ASP A 1 92 ? -1.844 -35.339 -15.667 1.00 82.19 92 ASP A CA 1
ATOM 705 C C . ASP A 1 92 ? -2.041 -36.829 -16.021 1.00 82.19 92 ASP A C 1
ATOM 707 O O . ASP A 1 92 ? -3.133 -37.300 -16.350 1.00 82.19 92 ASP A O 1
ATOM 711 N N . ARG A 1 93 ? -0.933 -37.589 -16.052 1.00 86.06 93 ARG A N 1
ATOM 712 C CA . ARG A 1 93 ? -0.944 -39.038 -16.292 1.00 86.06 93 ARG A CA 1
ATOM 713 C C . ARG A 1 93 ? -1.045 -39.774 -14.969 1.00 86.06 93 ARG A C 1
ATOM 715 O O . ARG A 1 93 ? -0.244 -39.549 -14.069 1.00 86.06 93 ARG A O 1
ATOM 722 N N . LYS A 1 94 ? -2.000 -40.704 -14.880 1.00 86.81 94 LYS A N 1
ATOM 723 C CA . LYS A 1 94 ? -2.163 -41.566 -13.704 1.00 86.81 94 LYS A CA 1
ATOM 724 C C . LYS A 1 94 ? -0.913 -42.428 -13.519 1.00 86.81 94 LYS A C 1
ATOM 726 O O . LYS A 1 94 ? -0.492 -43.092 -14.471 1.00 86.81 94 LYS A O 1
ATOM 731 N N . ILE A 1 95 ? -0.368 -42.459 -12.306 1.00 90.62 95 ILE A N 1
ATOM 732 C CA . ILE A 1 95 ? 0.799 -43.274 -11.958 1.00 90.62 95 ILE A CA 1
ATOM 733 C C . ILE A 1 95 ? 0.345 -44.440 -11.082 1.00 90.62 95 ILE A C 1
ATOM 735 O O . ILE A 1 95 ? -0.338 -44.263 -10.084 1.00 90.62 95 ILE A O 1
ATOM 739 N N . LEU A 1 96 ? 0.715 -45.659 -11.462 1.00 89.94 96 LEU A N 1
ATOM 740 C CA . LEU A 1 96 ? 0.481 -46.854 -10.662 1.00 89.94 96 LEU A CA 1
ATOM 741 C C . LEU A 1 96 ? 1.821 -47.427 -10.208 1.00 89.94 96 LEU A C 1
ATOM 743 O O . LEU A 1 96 ? 2.583 -47.976 -11.009 1.00 89.94 96 LEU A O 1
ATOM 747 N N . THR A 1 97 ? 2.097 -47.309 -8.913 1.00 91.25 97 THR A N 1
ATOM 748 C CA . THR A 1 97 ? 3.369 -47.733 -8.322 1.00 91.25 97 THR A CA 1
ATOM 749 C C . THR A 1 97 ? 3.335 -49.219 -7.977 1.00 91.25 97 THR A C 1
ATOM 751 O O . THR A 1 97 ? 2.533 -49.663 -7.154 1.00 91.25 97 THR A O 1
ATOM 754 N N . TYR A 1 98 ? 4.227 -49.998 -8.590 1.00 90.06 98 TYR A N 1
ATOM 755 C CA . TYR A 1 98 ? 4.392 -51.431 -8.354 1.00 90.06 98 TYR A CA 1
ATOM 756 C C . TYR A 1 98 ? 5.725 -51.702 -7.652 1.00 90.06 98 TYR A C 1
ATOM 758 O O . TYR A 1 98 ? 6.790 -51.677 -8.274 1.00 90.06 98 TYR A O 1
ATOM 766 N N . ARG A 1 99 ? 5.667 -51.943 -6.340 1.00 88.75 99 ARG A N 1
ATOM 767 C CA . ARG A 1 99 ? 6.843 -52.126 -5.480 1.00 88.75 99 ARG A CA 1
ATOM 768 C C . ARG A 1 99 ? 7.340 -53.569 -5.507 1.00 88.75 99 ARG A C 1
ATOM 770 O O . ARG A 1 99 ? 6.565 -54.491 -5.250 1.00 88.75 99 ARG A O 1
ATOM 777 N N . ILE A 1 100 ? 8.643 -53.749 -5.744 1.00 85.25 100 ILE A N 1
ATOM 778 C CA . ILE A 1 100 ? 9.296 -55.070 -5.810 1.00 85.25 100 ILE A CA 1
ATOM 779 C C . ILE A 1 100 ? 10.325 -55.347 -4.700 1.00 85.25 100 ILE A C 1
ATOM 781 O O . ILE A 1 100 ? 10.747 -56.494 -4.562 1.00 85.25 100 ILE A O 1
ATOM 785 N N . ASP A 1 101 ? 10.698 -54.353 -3.887 1.00 83.06 101 ASP A N 1
ATOM 786 C CA . ASP A 1 101 ? 11.568 -54.522 -2.710 1.00 83.06 101 ASP A CA 1
ATOM 787 C C . ASP A 1 101 ? 11.137 -53.645 -1.513 1.00 83.06 101 ASP A C 1
ATOM 789 O O . ASP A 1 101 ? 10.116 -52.966 -1.574 1.00 83.06 101 ASP A O 1
ATOM 793 N N . ASP A 1 102 ? 11.873 -53.708 -0.396 1.00 79.19 102 ASP A N 1
ATOM 794 C CA . ASP A 1 102 ? 11.554 -53.022 0.871 1.00 79.19 102 ASP A CA 1
ATOM 795 C C . ASP A 1 102 ? 12.052 -51.568 0.956 1.00 79.19 102 ASP A C 1
ATOM 797 O O . ASP A 1 102 ? 12.063 -50.973 2.036 1.00 79.19 102 ASP A O 1
ATOM 801 N N . THR A 1 103 ? 12.489 -50.975 -0.154 1.00 85.56 103 THR A N 1
ATOM 802 C CA . THR A 1 103 ? 13.028 -49.612 -0.124 1.00 85.56 103 THR A CA 1
ATOM 803 C C . THR A 1 103 ? 11.919 -48.597 0.158 1.00 85.56 103 THR A C 1
ATOM 805 O O . THR A 1 103 ? 10.848 -48.657 -0.443 1.00 85.56 103 THR A O 1
ATOM 808 N N . SER A 1 104 ? 12.178 -47.630 1.039 1.00 84.62 104 SER A N 1
ATOM 809 C CA . SER A 1 104 ? 11.325 -46.445 1.202 1.00 84.62 104 SER A CA 1
ATOM 810 C C . SER A 1 104 ? 11.728 -45.349 0.207 1.00 84.62 104 SER A C 1
ATOM 812 O O . SER A 1 104 ? 12.932 -45.167 -0.006 1.00 84.62 104 SER A O 1
ATOM 814 N N . PRO A 1 105 ? 10.780 -44.604 -0.393 1.00 86.25 105 PRO A N 1
ATOM 815 C CA . PRO A 1 105 ? 11.086 -43.431 -1.216 1.00 86.25 105 PRO A CA 1
ATOM 816 C C . PRO A 1 105 ? 12.070 -42.475 -0.536 1.00 86.25 105 PRO A C 1
ATOM 818 O O . PRO A 1 105 ? 11.967 -42.229 0.661 1.00 86.25 105 PRO A O 1
ATOM 821 N N . GLN A 1 106 ? 13.044 -41.961 -1.289 1.00 82.38 106 GLN A N 1
ATOM 822 C CA . GLN A 1 106 ? 13.842 -40.811 -0.841 1.00 82.38 106 GLN A CA 1
ATOM 823 C C . GLN A 1 106 ? 13.010 -39.529 -0.954 1.00 82.38 106 GLN A C 1
ATOM 825 O O . GLN A 1 106 ? 12.061 -39.522 -1.729 1.00 82.38 106 GLN A O 1
ATOM 830 N N . ALA A 1 107 ? 13.381 -38.459 -0.240 1.00 77.12 107 ALA A N 1
ATOM 831 C CA . ALA A 1 107 ? 12.606 -37.211 -0.149 1.00 77.12 107 ALA A CA 1
ATOM 832 C C . ALA A 1 107 ? 12.046 -36.722 -1.503 1.00 77.12 107 ALA A C 1
ATOM 834 O O . ALA A 1 107 ? 10.846 -36.477 -1.620 1.00 77.12 107 ALA A O 1
ATOM 835 N N . ASP A 1 108 ? 12.883 -36.696 -2.546 1.00 77.94 108 ASP A N 1
ATOM 836 C CA . ASP A 1 108 ? 12.488 -36.270 -3.896 1.00 77.94 108 ASP A CA 1
ATOM 837 C C . ASP A 1 108 ? 11.399 -37.166 -4.515 1.00 77.94 108 ASP A C 1
ATOM 839 O O . ASP A 1 108 ? 10.491 -36.686 -5.184 1.00 77.94 108 ASP A O 1
ATOM 843 N N . MET A 1 109 ? 11.468 -38.482 -4.295 1.00 83.25 109 MET A N 1
ATOM 844 C CA . MET A 1 109 ? 10.489 -39.449 -4.802 1.00 83.25 109 MET A CA 1
ATOM 845 C C . MET A 1 109 ? 9.255 -39.549 -3.887 1.00 83.25 109 MET A C 1
ATOM 847 O O . MET A 1 109 ? 8.149 -39.794 -4.362 1.00 83.25 109 MET A O 1
ATOM 851 N N . GLU A 1 110 ? 9.427 -39.348 -2.577 1.00 82.56 110 GLU A N 1
ATOM 852 C CA . GLU A 1 110 ? 8.354 -39.324 -1.577 1.00 82.56 110 GLU A CA 1
ATOM 853 C C . GLU A 1 110 ? 7.377 -38.185 -1.854 1.00 82.56 110 GLU A C 1
ATOM 855 O O . GLU A 1 110 ? 6.168 -38.403 -1.816 1.00 82.56 110 GLU A O 1
ATOM 860 N N . TYR A 1 111 ? 7.895 -37.012 -2.230 1.00 79.56 111 TYR A N 1
ATOM 861 C CA . TYR A 1 111 ? 7.090 -35.868 -2.649 1.00 79.56 111 TYR A CA 1
ATOM 862 C C . TYR A 1 111 ? 6.065 -36.258 -3.728 1.00 79.56 111 TYR A C 1
ATOM 864 O O . TYR A 1 111 ? 4.865 -36.035 -3.552 1.00 79.56 111 TYR A O 1
ATOM 872 N N . PHE A 1 112 ? 6.518 -36.933 -4.791 1.00 81.38 112 PHE A N 1
ATOM 873 C CA . PHE A 1 112 ? 5.674 -37.320 -5.926 1.00 81.38 112 PHE A CA 1
ATOM 874 C C . PHE A 1 112 ? 4.771 -38.533 -5.663 1.00 81.38 112 PHE A C 1
ATOM 876 O O . PHE A 1 112 ? 3.702 -38.629 -6.255 1.00 81.38 112 PHE A O 1
ATOM 883 N N . LEU A 1 113 ? 5.178 -39.468 -4.798 1.00 80.31 113 LEU A N 1
ATOM 884 C CA . LEU A 1 113 ? 4.435 -40.713 -4.543 1.00 80.31 113 LEU A CA 1
ATOM 885 C C . LEU A 1 113 ? 3.552 -40.666 -3.281 1.00 80.31 113 LEU A C 1
ATOM 887 O O . LEU A 1 113 ? 2.861 -41.645 -2.991 1.00 80.31 113 LEU A O 1
ATOM 891 N N . SER A 1 114 ? 3.563 -39.552 -2.537 1.00 67.62 114 SER A N 1
ATOM 892 C CA . SER A 1 114 ? 2.849 -39.361 -1.260 1.00 67.62 114 SER A CA 1
ATOM 893 C C . SER A 1 114 ? 1.326 -39.520 -1.351 1.00 67.62 114 SER A C 1
ATOM 895 O O . SER A 1 114 ? 0.674 -39.834 -0.355 1.00 67.62 114 SER A O 1
ATOM 897 N N . THR A 1 115 ? 0.756 -39.325 -2.539 1.00 56.81 115 THR A N 1
ATOM 898 C CA . THR A 1 115 ? -0.692 -39.358 -2.801 1.00 56.81 115 THR A CA 1
ATOM 899 C C . THR A 1 115 ? -1.147 -40.581 -3.608 1.00 56.81 115 THR A C 1
ATOM 901 O O . THR A 1 115 ? -2.346 -40.744 -3.831 1.00 56.81 115 THR A O 1
ATOM 904 N N . GLU A 1 116 ? -0.226 -41.470 -4.001 1.00 62.72 116 GLU A N 1
ATOM 905 C CA . GLU A 1 116 ? -0.495 -42.564 -4.945 1.00 62.72 116 GLU A CA 1
ATOM 906 C C . GLU A 1 116 ? -0.826 -43.908 -4.271 1.00 62.72 116 GLU A C 1
ATOM 908 O O . GLU A 1 116 ? -0.356 -44.226 -3.177 1.00 62.72 116 GLU A O 1
ATOM 913 N N . GLN A 1 117 ? -1.618 -44.749 -4.947 1.00 65.56 117 GLN A N 1
ATOM 914 C CA . GLN A 1 117 ? -1.940 -46.105 -4.482 1.00 65.56 117 GLN A CA 1
ATOM 915 C C . GLN A 1 117 ? -0.807 -47.092 -4.823 1.00 65.56 117 GLN A C 1
ATOM 917 O O . GLN A 1 117 ? -0.452 -47.274 -5.988 1.00 65.56 117 GLN A O 1
ATOM 922 N N . TRP A 1 118 ? -0.274 -47.789 -3.812 1.00 78.19 118 TRP A N 1
ATOM 923 C CA . TRP A 1 118 ? 0.810 -48.766 -3.974 1.00 78.19 118 TRP A CA 1
ATOM 924 C C . TRP A 1 118 ? 0.273 -50.186 -4.194 1.00 78.19 118 TRP A C 1
ATOM 926 O O . TRP A 1 118 ? -0.589 -50.653 -3.449 1.00 78.19 118 TRP A O 1
ATOM 936 N N . LEU A 1 119 ? 0.840 -50.907 -5.165 1.00 76.12 119 LEU A N 1
ATOM 937 C CA . LEU A 1 119 ? 0.696 -52.357 -5.304 1.00 76.12 119 LEU A CA 1
ATOM 938 C C . LEU A 1 119 ? 1.997 -53.040 -4.882 1.00 76.12 119 LEU A C 1
ATOM 940 O O . LEU A 1 119 ? 3.067 -52.760 -5.421 1.00 76.12 119 LEU A O 1
ATOM 944 N N . ASP A 1 120 ? 1.899 -53.934 -3.903 1.00 72.12 120 ASP A N 1
ATOM 945 C CA . ASP A 1 120 ? 3.051 -54.486 -3.199 1.00 72.12 120 ASP A CA 1
ATOM 946 C C . ASP A 1 120 ? 3.306 -55.967 -3.517 1.00 72.12 120 ASP A C 1
ATOM 948 O O . ASP A 1 120 ? 2.638 -56.864 -2.988 1.00 72.12 120 ASP A O 1
ATOM 952 N N . ALA A 1 121 ? 4.317 -56.222 -4.348 1.00 66.19 121 ALA A N 1
ATOM 953 C CA . ALA A 1 121 ? 4.653 -57.547 -4.863 1.00 66.19 121 ALA A CA 1
ATOM 954 C C . ALA A 1 121 ? 5.815 -58.240 -4.133 1.00 66.19 121 ALA A C 1
ATOM 956 O O . ALA A 1 121 ? 6.411 -59.182 -4.666 1.00 66.19 121 ALA A O 1
ATOM 957 N N . ARG A 1 122 ? 6.151 -57.795 -2.916 1.00 71.81 122 ARG A N 1
ATOM 958 C CA . ARG A 1 122 ? 7.218 -58.400 -2.107 1.00 71.81 122 ARG A CA 1
ATOM 959 C C . ARG A 1 122 ? 6.965 -59.894 -1.827 1.00 71.81 122 ARG A C 1
ATOM 961 O O . ARG A 1 122 ? 5.825 -60.292 -1.564 1.00 71.81 122 ARG A O 1
ATOM 968 N N . PRO A 1 123 ? 8.008 -60.747 -1.804 1.00 52.06 123 PRO A N 1
ATOM 969 C CA . PRO A 1 123 ? 7.865 -62.153 -1.430 1.00 52.06 123 PRO A CA 1
ATOM 970 C C . PRO A 1 123 ? 7.260 -62.294 -0.022 1.00 52.06 123 PRO A C 1
ATOM 972 O O . PRO A 1 123 ? 7.874 -61.904 0.964 1.00 52.06 123 PRO A O 1
ATOM 975 N N . GLY A 1 124 ? 6.046 -62.847 0.076 1.00 55.59 124 GLY A N 1
ATOM 976 C CA . GLY A 1 124 ? 5.327 -63.022 1.346 1.00 55.59 124 GLY A CA 1
ATOM 977 C C . GLY A 1 124 ? 4.321 -61.919 1.708 1.00 55.59 124 GLY A C 1
ATOM 978 O O . GLY A 1 124 ? 3.619 -62.083 2.702 1.00 55.59 124 GLY A O 1
ATOM 979 N N . SER A 1 125 ? 4.171 -60.853 0.903 1.00 57.31 125 SER A N 1
ATOM 980 C CA . SER A 1 125 ? 3.162 -59.797 1.138 1.00 57.31 125 SER A CA 1
ATOM 981 C C . SER A 1 125 ? 1.721 -60.289 0.974 1.00 57.31 125 SER A C 1
ATOM 983 O O . SER A 1 125 ? 0.793 -59.652 1.461 1.00 57.31 125 SER A O 1
ATOM 985 N N . GLY A 1 126 ? 1.523 -61.422 0.289 1.00 53.00 126 GLY A N 1
ATOM 986 C CA . GLY A 1 126 ? 0.235 -62.101 0.135 1.00 53.00 126 GLY A CA 1
ATOM 987 C C . GLY A 1 126 ? -0.857 -61.296 -0.572 1.00 53.00 126 GLY A C 1
ATOM 988 O O . GLY A 1 126 ? -1.953 -61.831 -0.720 1.00 53.00 126 GLY A O 1
ATOM 989 N N . GLN A 1 127 ? -0.593 -60.052 -0.990 1.00 53.25 127 GLN A N 1
ATOM 990 C CA . GLN A 1 127 ? -1.670 -59.133 -1.342 1.00 53.25 127 GLN A CA 1
ATOM 991 C C . GLN A 1 127 ? -1.664 -58.562 -2.748 1.00 53.25 127 GLN A C 1
ATOM 993 O O . GLN A 1 127 ? -2.764 -58.266 -3.157 1.00 53.25 127 GLN A O 1
ATOM 998 N N . HIS A 1 128 ? -0.576 -58.466 -3.522 1.00 63.47 128 HIS A N 1
ATOM 999 C CA . HIS A 1 128 ? -0.686 -57.915 -4.887 1.00 63.47 128 HIS A CA 1
ATOM 1000 C C . HIS A 1 128 ? 0.331 -58.528 -5.864 1.00 63.47 128 HIS A C 1
ATOM 1002 O O . HIS A 1 128 ? 1.434 -58.023 -6.054 1.00 63.47 128 HIS A O 1
ATOM 1008 N N . GLY A 1 129 ? -0.036 -59.648 -6.498 1.00 67.12 129 GLY A N 1
ATOM 1009 C CA . GLY A 1 129 ? 0.783 -60.286 -7.539 1.00 67.12 129 GLY A CA 1
ATOM 1010 C C . GLY A 1 129 ? 0.614 -59.658 -8.937 1.00 67.12 129 GLY A C 1
ATOM 1011 O O . GLY A 1 129 ? -0.282 -58.841 -9.150 1.00 67.12 129 GLY A O 1
ATOM 1012 N N . PRO A 1 130 ? 1.383 -60.108 -9.951 1.00 68.62 130 PRO A N 1
ATOM 1013 C CA . PRO A 1 130 ? 1.326 -59.573 -11.321 1.00 68.62 130 PRO A CA 1
ATOM 1014 C C . PRO A 1 130 ? -0.081 -59.553 -11.950 1.00 68.62 130 PRO A C 1
ATOM 1016 O O . PRO A 1 130 ? -0.402 -58.671 -12.743 1.00 68.62 130 PRO A O 1
ATOM 1019 N N . ARG A 1 131 ? -0.953 -60.500 -11.571 1.00 73.75 131 ARG A N 1
ATOM 1020 C CA . ARG A 1 131 ? -2.353 -60.548 -12.035 1.00 73.75 131 ARG A CA 1
ATOM 1021 C C . ARG A 1 131 ? -3.192 -59.369 -11.544 1.00 73.75 131 ARG A C 1
ATOM 1023 O O . ARG A 1 131 ? -4.067 -58.912 -12.270 1.00 73.75 131 ARG A O 1
ATOM 1030 N N . GLU A 1 132 ? -2.949 -58.889 -10.333 1.00 79.75 132 GLU A N 1
ATOM 1031 C CA . GLU A 1 132 ? -3.713 -57.782 -9.753 1.00 79.75 132 GLU A CA 1
ATOM 1032 C C . GLU A 1 132 ? -3.281 -56.442 -10.326 1.00 79.75 132 GLU A C 1
ATOM 1034 O O . GLU A 1 132 ? -4.124 -55.591 -10.597 1.00 79.75 132 GLU A O 1
ATOM 1039 N N . LEU A 1 133 ? -1.988 -56.295 -10.621 1.00 84.00 133 LEU A N 1
ATOM 1040 C CA . LEU A 1 133 ? -1.498 -55.166 -11.398 1.00 84.00 133 LEU A CA 1
ATOM 1041 C C . LEU A 1 133 ? -2.203 -55.087 -12.759 1.00 84.00 133 LEU A C 1
ATOM 1043 O O . LEU A 1 133 ? -2.731 -54.034 -13.103 1.00 84.00 133 LEU A O 1
ATOM 1047 N N . ALA A 1 134 ? -2.310 -56.200 -13.493 1.00 83.75 134 ALA A N 1
ATOM 1048 C CA . ALA A 1 134 ? -3.035 -56.220 -14.766 1.00 83.75 134 ALA A CA 1
ATOM 1049 C C . ALA A 1 134 ? -4.518 -55.827 -14.618 1.00 83.75 134 ALA A C 1
ATOM 1051 O O . ALA A 1 134 ? -5.042 -55.068 -15.433 1.00 83.75 134 ALA A O 1
ATOM 1052 N N . GLN A 1 135 ? -5.195 -56.288 -13.560 1.00 84.06 135 GLN A N 1
ATOM 1053 C CA . GLN A 1 135 ? -6.588 -55.915 -13.284 1.00 84.06 135 GLN A CA 1
ATOM 1054 C C . GLN A 1 135 ? -6.746 -54.428 -12.944 1.00 84.06 135 GLN A C 1
ATOM 1056 O O . GLN A 1 135 ? -7.685 -53.791 -13.426 1.00 84.06 135 GLN A O 1
ATOM 1061 N N . SER A 1 136 ? -5.840 -53.869 -12.139 1.00 86.50 136 SER A N 1
ATOM 1062 C CA . SER A 1 136 ? -5.839 -52.450 -11.770 1.00 86.50 136 SER A CA 1
ATOM 1063 C C . SER A 1 136 ? -5.571 -51.560 -12.980 1.00 86.50 136 SER A C 1
ATOM 1065 O O . SER A 1 136 ? -6.330 -50.625 -13.223 1.00 86.50 136 SER A O 1
ATOM 1067 N N . VAL A 1 137 ? -4.578 -51.909 -13.804 1.00 87.69 137 VAL A N 1
ATOM 1068 C CA . VAL A 1 137 ? -4.302 -51.218 -15.072 1.00 87.69 137 VAL A CA 1
ATOM 1069 C C . VAL A 1 137 ? -5.529 -51.267 -15.985 1.00 87.69 137 VAL A C 1
ATOM 1071 O O . VAL A 1 137 ? -5.974 -50.229 -16.464 1.00 87.69 137 VAL A O 1
ATOM 1074 N N . GLN A 1 138 ? -6.151 -52.435 -16.174 1.00 86.62 138 GLN A N 1
ATOM 1075 C CA . GLN A 1 138 ? -7.334 -52.554 -17.032 1.00 86.62 138 GLN A CA 1
ATOM 1076 C C . GLN A 1 138 ? -8.525 -51.728 -16.521 1.00 86.62 138 GLN A C 1
ATOM 1078 O O . GLN A 1 138 ? -9.250 -51.137 -17.323 1.00 86.62 138 GLN A O 1
ATOM 1083 N N . ARG A 1 139 ? -8.733 -51.664 -15.200 1.00 85.50 139 ARG A N 1
ATOM 1084 C CA . ARG A 1 139 ? -9.782 -50.835 -14.589 1.00 85.50 139 ARG A CA 1
ATOM 1085 C C . ARG A 1 139 ? -9.551 -49.355 -14.890 1.00 85.50 139 ARG A C 1
ATOM 1087 O O . ARG A 1 139 ? -10.458 -48.697 -15.390 1.00 85.50 139 ARG A O 1
ATOM 1094 N N . LEU A 1 140 ? -8.332 -48.872 -14.664 1.00 84.69 140 LEU A N 1
ATOM 1095 C CA . LEU A 1 140 ? -7.953 -47.481 -14.909 1.00 84.69 140 LEU A CA 1
ATOM 1096 C C . LEU A 1 140 ? -8.046 -47.107 -16.399 1.00 84.69 140 LEU A C 1
ATOM 1098 O O . LEU A 1 140 ? -8.517 -46.018 -16.729 1.00 84.69 140 LEU A O 1
ATOM 1102 N N . LEU A 1 141 ? -7.678 -48.019 -17.308 1.00 85.12 141 LEU A N 1
ATOM 1103 C CA . LEU A 1 141 ? -7.826 -47.814 -18.754 1.00 85.12 141 LEU A CA 1
ATOM 1104 C C . LEU A 1 141 ? -9.299 -47.718 -19.176 1.00 85.12 141 LEU A C 1
ATOM 1106 O O . LEU A 1 141 ? -9.632 -46.928 -20.060 1.00 85.12 141 LEU A O 1
ATOM 1110 N N . ASN A 1 142 ? -10.186 -48.495 -18.547 1.00 83.06 142 ASN A N 1
ATOM 1111 C CA . ASN A 1 142 ? -11.625 -48.444 -18.813 1.00 83.06 142 ASN A CA 1
ATOM 1112 C C . ASN A 1 142 ? -12.269 -47.161 -18.255 1.00 83.06 142 ASN A C 1
ATOM 1114 O O . ASN A 1 142 ? -13.169 -46.610 -18.886 1.00 83.06 142 ASN A O 1
ATOM 1118 N N . GLU A 1 143 ? -11.812 -46.669 -17.100 1.00 79.88 143 GLU A N 1
ATOM 1119 C CA . GLU A 1 143 ? -12.240 -45.378 -16.540 1.00 79.88 143 GLU A CA 1
ATOM 1120 C C . GLU A 1 143 ? -11.838 -44.208 -17.441 1.00 79.88 143 GLU A C 1
ATOM 1122 O O . GLU A 1 143 ? -12.666 -43.337 -17.711 1.00 79.88 143 GLU A O 1
ATOM 1127 N N . SER A 1 144 ? -10.600 -44.219 -17.951 1.00 69.81 144 SER A N 1
ATOM 1128 C CA . SER A 1 144 ? -10.118 -43.217 -18.911 1.00 69.81 144 SER A CA 1
ATOM 1129 C C . SER A 1 144 ? -10.994 -43.198 -20.173 1.00 69.81 144 SER A C 1
ATOM 1131 O O . SER A 1 144 ? -11.477 -42.149 -20.598 1.00 69.81 144 SER A O 1
ATOM 1133 N N . GLU A 1 145 ? -11.337 -44.374 -20.715 1.00 68.50 145 GLU A N 1
ATOM 1134 C CA . GLU A 1 145 ? -12.235 -44.480 -21.874 1.00 68.50 145 GLU A CA 1
ATOM 1135 C C . GLU A 1 145 ? -13.684 -44.041 -21.584 1.00 68.50 145 GLU A C 1
ATOM 1137 O O . GLU A 1 145 ? -14.375 -43.563 -22.489 1.00 68.50 145 GLU A O 1
ATOM 1142 N N . ALA A 1 146 ? -14.170 -44.203 -20.349 1.00 61.31 146 ALA A N 1
ATOM 1143 C CA . ALA A 1 146 ? -15.510 -43.779 -19.945 1.00 61.31 146 ALA A CA 1
ATOM 1144 C C . ALA A 1 146 ? -15.611 -42.256 -19.750 1.00 61.31 146 ALA A C 1
ATOM 1146 O O . ALA A 1 146 ? -16.640 -41.673 -20.101 1.00 61.31 146 ALA A O 1
ATOM 1147 N N . ALA A 1 147 ? -14.550 -41.610 -19.253 1.00 58.91 147 ALA A N 1
ATOM 1148 C CA . ALA A 1 147 ? -14.478 -40.159 -19.068 1.00 58.91 147 ALA A CA 1
ATOM 1149 C C . ALA A 1 147 ? -14.515 -39.397 -20.405 1.00 58.91 147 ALA A C 1
ATOM 1151 O O . ALA A 1 147 ? -15.208 -38.390 -20.525 1.00 58.91 147 ALA A O 1
ATOM 1152 N N . VAL A 1 148 ? -13.871 -39.931 -21.448 1.00 57.47 148 VAL A N 1
ATOM 1153 C CA . VAL A 1 148 ? -13.868 -39.343 -22.804 1.00 57.47 148 VAL A CA 1
ATOM 1154 C C . VAL A 1 148 ? -15.241 -39.453 -23.501 1.00 57.47 148 VAL A C 1
ATOM 1156 O O . VAL A 1 148 ? -15.514 -38.738 -24.463 1.00 57.47 148 VAL A O 1
ATOM 1159 N N . ARG A 1 149 ? -16.144 -40.326 -23.027 1.00 42.91 149 ARG A N 1
ATOM 1160 C CA . ARG A 1 149 ? -17.451 -40.597 -23.662 1.00 42.91 149 ARG A CA 1
ATOM 1161 C C . ARG A 1 149 ? -18.648 -39.854 -23.055 1.00 42.91 149 ARG A C 1
ATOM 1163 O O . ARG A 1 149 ? -19.753 -40.023 -23.572 1.00 42.91 149 ARG A O 1
ATOM 1170 N N . GLN A 1 150 ? -18.482 -39.041 -22.009 1.00 37.88 150 GLN A N 1
ATOM 1171 C CA . GLN A 1 150 ? -19.590 -38.261 -21.433 1.00 37.88 150 GLN A CA 1
ATOM 1172 C C . GLN A 1 150 ? -19.553 -36.782 -21.868 1.00 37.88 150 GLN A C 1
ATOM 1174 O O . GLN A 1 150 ? -18.553 -36.111 -21.626 1.00 37.88 150 GLN A O 1
ATOM 1179 N N . PRO A 1 151 ? -20.634 -36.223 -22.455 1.00 39.66 151 PRO A N 1
ATOM 1180 C CA . PRO A 1 151 ? -20.772 -34.779 -22.607 1.00 39.66 151 PRO A CA 1
ATOM 1181 C C . PRO A 1 151 ? -21.136 -34.145 -21.253 1.00 39.66 151 PRO A C 1
ATOM 1183 O O . PRO A 1 151 ? -22.060 -34.605 -20.581 1.00 39.66 151 PRO A O 1
ATOM 1186 N N . GLY A 1 152 ? -20.401 -33.101 -20.854 1.00 33.81 152 GLY A N 1
ATOM 1187 C CA . GLY A 1 152 ? -20.528 -32.434 -19.550 1.00 33.81 152 GLY A CA 1
ATOM 1188 C C . GLY A 1 152 ? -21.917 -31.829 -19.254 1.00 33.81 152 GLY A C 1
ATOM 1189 O O . GLY A 1 152 ? -22.704 -31.577 -20.171 1.00 33.81 152 GLY A O 1
ATOM 1190 N N . PRO A 1 153 ? -22.255 -31.592 -17.970 1.00 35.41 153 PRO A N 1
ATOM 1191 C CA . PRO A 1 153 ? -23.613 -31.265 -17.550 1.00 35.41 153 PRO A CA 1
ATOM 1192 C C . PRO A 1 153 ? -23.985 -29.797 -17.810 1.00 35.41 153 PRO A C 1
ATOM 1194 O O . PRO A 1 153 ? -23.267 -28.868 -17.447 1.00 35.41 153 PRO A O 1
ATOM 1197 N N . ALA A 1 154 ? -25.170 -29.600 -18.392 1.00 34.22 154 ALA A N 1
ATOM 1198 C CA . ALA A 1 154 ? -25.794 -28.300 -18.608 1.00 34.22 154 ALA A CA 1
ATOM 1199 C C . ALA A 1 154 ? -26.164 -27.605 -17.282 1.00 34.22 154 ALA A C 1
ATOM 1201 O O . ALA A 1 154 ? -26.826 -28.184 -16.416 1.00 34.22 154 ALA A O 1
ATOM 1202 N N . THR A 1 155 ? -25.791 -26.330 -17.152 1.00 33.56 155 THR A N 1
ATOM 1203 C CA . THR A 1 155 ? -26.168 -25.451 -16.040 1.00 33.56 155 THR A CA 1
ATOM 1204 C C . THR A 1 155 ? -27.681 -25.200 -16.023 1.00 33.56 155 THR A C 1
ATOM 1206 O O . THR A 1 155 ? -28.298 -24.764 -16.996 1.00 33.56 155 THR A O 1
ATOM 1209 N N . ARG A 1 156 ? -28.311 -25.503 -14.884 1.00 28.06 156 ARG A N 1
ATOM 1210 C CA . ARG A 1 156 ? -29.760 -25.411 -14.658 1.00 28.06 156 ARG A CA 1
ATOM 1211 C C . ARG A 1 156 ? -30.115 -24.009 -14.137 1.00 28.06 156 ARG A C 1
ATOM 1213 O O . ARG A 1 156 ? -29.804 -23.687 -12.996 1.00 28.06 156 ARG A O 1
ATOM 1220 N N . ARG A 1 157 ? -30.798 -23.183 -14.940 1.00 27.98 157 ARG A N 1
ATOM 1221 C CA . ARG A 1 157 ? -31.496 -21.967 -14.460 1.00 27.98 157 ARG A CA 1
ATOM 1222 C C . ARG A 1 157 ? -32.843 -22.335 -13.808 1.00 27.98 157 ARG A C 1
ATOM 1224 O O . ARG A 1 157 ? -33.479 -23.292 -14.258 1.00 27.98 157 ARG A O 1
ATOM 1231 N N . PRO A 1 158 ? -33.302 -21.607 -12.770 1.00 30.05 158 PRO A N 1
ATOM 1232 C CA . PRO A 1 158 ? -34.502 -21.967 -12.029 1.00 30.05 158 PRO A CA 1
ATOM 1233 C C . PRO A 1 158 ? -35.785 -21.650 -12.807 1.00 30.05 158 PRO A C 1
ATOM 1235 O O . PRO A 1 158 ? -35.900 -20.679 -13.552 1.00 30.05 158 PRO A O 1
ATOM 1238 N N . ASN A 1 159 ? -36.752 -22.535 -12.603 1.00 26.75 159 ASN A N 1
ATOM 1239 C CA . ASN A 1 159 ? -38.002 -22.689 -13.329 1.00 26.75 159 ASN A CA 1
ATOM 1240 C C . ASN A 1 159 ? -39.052 -21.654 -12.863 1.00 26.75 159 ASN A C 1
ATOM 1242 O O . ASN A 1 159 ? -39.517 -21.727 -11.725 1.00 26.75 159 ASN A O 1
ATOM 1246 N N . ARG A 1 160 ? -39.473 -20.723 -13.733 1.00 31.72 160 ARG A N 1
ATOM 1247 C CA . ARG A 1 160 ? -40.705 -19.931 -13.544 1.00 31.72 160 ARG A CA 1
ATOM 1248 C C . ARG A 1 160 ? -41.848 -20.595 -14.316 1.00 31.72 160 ARG A C 1
ATOM 1250 O O . ARG A 1 160 ? -41.753 -20.811 -15.520 1.00 31.72 160 ARG A O 1
ATOM 1257 N N . LYS A 1 161 ? -42.912 -20.945 -13.588 1.00 30.00 161 LYS A N 1
ATOM 1258 C CA . LYS A 1 161 ? -44.108 -21.636 -14.092 1.00 30.00 161 LYS A CA 1
ATOM 1259 C C . LYS A 1 161 ? -44.884 -20.804 -15.125 1.00 30.00 161 LYS A C 1
ATOM 1261 O O . LYS A 1 161 ? -44.881 -19.579 -15.098 1.00 30.00 161 LYS A O 1
ATOM 1266 N N . ALA A 1 162 ? -45.554 -21.543 -16.004 1.00 32.31 162 ALA A N 1
ATOM 1267 C CA . ALA A 1 162 ? -46.217 -21.140 -17.237 1.00 32.31 162 ALA A CA 1
ATOM 1268 C C . ALA A 1 162 ? -47.598 -20.464 -17.094 1.00 32.31 162 ALA A C 1
ATOM 1270 O O . ALA A 1 162 ? -48.365 -20.806 -16.200 1.00 32.31 162 ALA A O 1
ATOM 1271 N N . ALA A 1 163 ? -47.924 -19.623 -18.085 1.00 28.48 163 ALA A N 1
ATOM 1272 C CA . ALA A 1 163 ? -49.209 -19.437 -18.795 1.00 28.48 163 ALA A CA 1
ATOM 1273 C C . ALA A 1 163 ? -48.897 -18.454 -19.964 1.00 28.48 163 ALA A C 1
ATOM 1275 O O . ALA A 1 163 ? -48.086 -17.563 -19.763 1.00 28.48 163 ALA A O 1
ATOM 1276 N N . MET A 1 164 ? -49.391 -18.479 -21.209 1.00 26.44 164 MET A N 1
ATOM 1277 C CA . MET A 1 164 ? -50.607 -19.005 -21.827 1.00 26.44 164 MET A CA 1
ATOM 1278 C C . MET A 1 164 ? -50.500 -18.796 -23.369 1.00 26.44 164 MET A C 1
ATOM 1280 O O . MET A 1 164 ? -50.078 -17.727 -23.793 1.00 26.44 164 MET A O 1
ATOM 1284 N N . GLY A 1 165 ? -50.962 -19.751 -24.190 1.00 31.47 165 GLY A N 1
ATOM 1285 C CA . GLY A 1 165 ? -51.679 -19.516 -25.468 1.00 31.47 165 GLY A CA 1
ATOM 1286 C C . GLY A 1 165 ? -50.951 -19.061 -26.765 1.00 31.47 165 GLY A C 1
ATOM 1287 O O . GLY A 1 165 ? -49.880 -18.470 -26.718 1.00 31.47 165 GLY A O 1
ATOM 1288 N N . PRO A 1 166 ? -51.531 -19.336 -27.962 1.00 47.81 166 PRO A N 1
ATOM 1289 C CA . PRO A 1 166 ? -50.800 -19.451 -29.231 1.00 47.81 166 PRO A CA 1
ATOM 1290 C C . PRO A 1 166 ? -51.016 -18.262 -30.188 1.00 47.81 166 PRO A C 1
ATOM 1292 O O . PRO A 1 166 ? -52.143 -17.803 -30.354 1.00 47.81 166 PRO A O 1
ATOM 1295 N N . ARG A 1 167 ? -49.984 -17.816 -30.926 1.00 39.44 167 ARG A N 1
ATOM 1296 C CA . ARG A 1 167 ? -50.180 -16.997 -32.147 1.00 39.44 167 ARG A CA 1
ATOM 1297 C C . ARG A 1 167 ? -48.968 -17.027 -33.095 1.00 39.44 167 ARG A C 1
ATOM 1299 O O . ARG A 1 167 ? -48.063 -16.207 -33.038 1.00 39.44 167 ARG A O 1
ATOM 1306 N N . ARG A 1 168 ? -48.991 -17.995 -34.019 1.00 43.59 168 ARG A N 1
ATOM 1307 C CA . ARG A 1 168 ? -47.974 -18.311 -35.049 1.00 43.59 168 ARG A CA 1
ATOM 1308 C C . ARG A 1 168 ? -47.882 -17.324 -36.236 1.00 43.59 168 ARG A C 1
ATOM 1310 O O . ARG A 1 168 ? -47.388 -17.704 -37.288 1.00 43.59 168 ARG A O 1
ATOM 1317 N N . TRP A 1 169 ? -48.329 -16.073 -36.114 1.00 43.06 169 TRP A N 1
ATOM 1318 C CA . TRP A 1 169 ? -48.362 -15.134 -37.258 1.00 43.06 169 TRP A CA 1
ATOM 1319 C C . TRP A 1 169 ? -47.382 -13.952 -37.174 1.00 43.06 169 TRP A C 1
ATOM 1321 O O . TRP A 1 169 ? -47.229 -13.225 -38.147 1.00 43.06 169 TRP A O 1
ATOM 1331 N N . GLN A 1 170 ? -46.652 -13.786 -36.064 1.00 46.50 170 GLN A N 1
ATOM 1332 C CA . GLN A 1 170 ? -45.670 -12.697 -35.910 1.00 46.50 170 GLN A CA 1
ATOM 1333 C C . GLN A 1 170 ? -44.258 -13.046 -36.426 1.00 46.50 170 GLN A C 1
ATOM 1335 O O . GLN A 1 170 ? -43.472 -12.149 -36.711 1.00 46.50 170 GLN A O 1
ATOM 1340 N N . ILE A 1 171 ? -43.949 -14.331 -36.639 1.00 51.06 171 ILE A N 1
ATOM 1341 C CA . ILE A 1 171 ? -42.624 -14.778 -37.119 1.00 51.06 171 ILE A CA 1
ATOM 1342 C C . ILE A 1 171 ? -42.423 -14.455 -38.612 1.00 51.06 171 ILE A C 1
ATOM 1344 O O . ILE A 1 171 ? -41.312 -14.147 -39.032 1.00 51.06 171 ILE A O 1
ATOM 1348 N N . GLY A 1 172 ? -43.499 -14.443 -39.409 1.00 50.03 172 GLY A N 1
ATOM 1349 C CA . GLY A 1 172 ? -43.416 -14.162 -40.849 1.00 50.03 172 GLY A CA 1
ATOM 1350 C C . GLY A 1 172 ? -43.031 -12.716 -41.178 1.00 50.03 172 GLY A C 1
ATOM 1351 O O . GLY A 1 172 ? -42.262 -12.481 -42.105 1.00 50.03 172 GLY A O 1
ATOM 1352 N N . VAL A 1 173 ? -43.501 -11.748 -40.385 1.00 52.72 173 VAL A N 1
ATOM 1353 C CA . VAL A 1 173 ? -43.189 -10.323 -40.596 1.00 52.72 173 VAL A CA 1
ATOM 1354 C C . VAL A 1 173 ? -41.738 -10.020 -40.210 1.00 52.72 173 VAL A C 1
ATOM 1356 O O . VAL A 1 173 ? -41.056 -9.274 -40.906 1.00 52.72 173 VAL A O 1
ATOM 1359 N N . MET A 1 174 ? -41.226 -10.670 -39.161 1.00 49.47 174 MET A N 1
ATOM 1360 C CA . MET A 1 174 ? -39.840 -10.507 -38.717 1.00 49.47 174 MET A CA 1
ATOM 1361 C C . MET A 1 174 ? -38.838 -11.114 -39.712 1.00 49.47 174 MET A C 1
ATOM 1363 O O . MET A 1 174 ? -37.783 -10.533 -39.956 1.00 49.47 174 MET A O 1
ATOM 1367 N N . PHE A 1 175 ? -39.198 -12.230 -40.358 1.00 55.66 175 PHE A N 1
ATOM 1368 C CA . PHE A 1 175 ? -38.379 -12.834 -41.413 1.00 55.66 175 PHE A CA 1
ATOM 1369 C C . PHE A 1 175 ? -38.309 -11.961 -42.672 1.00 55.66 175 PHE A C 1
ATOM 1371 O O . PHE A 1 175 ? -37.246 -11.846 -43.273 1.00 55.66 175 PHE A O 1
ATOM 1378 N N . ALA A 1 176 ? -39.408 -11.299 -43.048 1.00 61.59 176 ALA A N 1
ATOM 1379 C CA . ALA A 1 176 ? -39.433 -10.405 -44.205 1.00 61.59 176 ALA A CA 1
ATOM 1380 C C . ALA A 1 176 ? -38.558 -9.154 -43.998 1.00 61.59 176 ALA A C 1
ATOM 1382 O O . ALA A 1 176 ? -37.830 -8.763 -44.909 1.00 61.59 176 ALA A O 1
ATOM 1383 N N . VAL A 1 177 ? -38.567 -8.578 -42.789 1.00 70.75 177 VAL A N 1
ATOM 1384 C CA . VAL A 1 177 ? -37.729 -7.416 -42.440 1.00 70.75 177 VAL A CA 1
ATOM 1385 C C . VAL A 1 177 ? -36.242 -7.791 -42.415 1.00 70.75 177 VAL A C 1
ATOM 1387 O O . VAL A 1 177 ? -35.414 -7.074 -42.981 1.00 70.75 177 VAL A O 1
ATOM 1390 N N . LEU A 1 178 ? -35.899 -8.952 -41.849 1.00 64.44 178 LEU A N 1
ATOM 1391 C CA . LEU A 1 178 ? -34.519 -9.453 -41.828 1.00 64.44 178 LEU A CA 1
ATOM 1392 C C . LEU A 1 178 ? -33.997 -9.792 -43.232 1.00 64.44 178 LEU A C 1
ATOM 1394 O O . LEU A 1 178 ? -32.841 -9.506 -43.538 1.00 64.44 178 LEU A O 1
ATOM 1398 N N . LEU A 1 179 ? -34.850 -10.322 -44.116 1.00 67.75 179 LEU A N 1
ATOM 1399 C CA . LEU A 1 179 ? -34.473 -10.611 -45.501 1.00 67.75 179 LEU A CA 1
ATOM 1400 C C . LEU A 1 179 ? -34.244 -9.323 -46.309 1.00 67.75 179 LEU A C 1
ATOM 1402 O O . LEU A 1 179 ? -33.304 -9.255 -47.098 1.00 67.75 179 LEU A O 1
ATOM 1406 N N . SER A 1 180 ? -35.046 -8.277 -46.078 1.00 63.28 180 SER A N 1
ATOM 1407 C CA . SER A 1 180 ? -34.826 -6.971 -46.714 1.00 63.28 180 SER A CA 1
ATOM 1408 C C . SER A 1 180 ? -33.544 -6.279 -46.237 1.00 63.28 180 SER A C 1
ATOM 1410 O O . SER A 1 180 ? -32.855 -5.665 -47.051 1.00 63.28 180 SER A O 1
ATOM 1412 N N . LEU A 1 181 ? -33.169 -6.441 -44.960 1.00 65.94 181 LEU A N 1
ATOM 1413 C CA . LEU A 1 181 ? -31.898 -5.934 -44.430 1.00 65.94 181 LEU A CA 1
ATOM 1414 C C . LEU A 1 181 ? -30.697 -6.688 -45.022 1.00 65.94 181 LEU A C 1
ATOM 1416 O O . LEU A 1 181 ? -29.701 -6.069 -45.386 1.00 65.94 181 LEU A O 1
ATOM 1420 N N . ALA A 1 182 ? -30.806 -8.010 -45.178 1.00 63.16 182 ALA A N 1
ATOM 1421 C CA . ALA A 1 182 ? -29.749 -8.835 -45.760 1.00 63.16 182 ALA A CA 1
ATOM 1422 C C . ALA A 1 182 ? -29.484 -8.496 -47.239 1.00 63.16 182 ALA A C 1
ATOM 1424 O O . ALA A 1 182 ? -28.331 -8.449 -47.660 1.00 63.16 182 ALA A O 1
ATOM 1425 N N . VAL A 1 183 ? -30.529 -8.192 -48.018 1.00 68.81 183 VAL A N 1
ATOM 1426 C CA . VAL A 1 183 ? -30.391 -7.764 -49.424 1.00 68.81 183 VAL A CA 1
ATOM 1427 C C . VAL A 1 183 ? -29.800 -6.352 -49.534 1.00 68.81 183 VAL A C 1
ATOM 1429 O O . VAL A 1 183 ? -29.012 -6.091 -50.442 1.00 68.81 183 VAL A O 1
ATOM 1432 N N . ALA A 1 184 ? -30.123 -5.453 -48.599 1.00 62.66 184 ALA A N 1
ATOM 1433 C CA . ALA A 1 184 ? -29.521 -4.120 -48.545 1.00 62.66 184 ALA A CA 1
ATOM 1434 C C . ALA A 1 184 ? -28.017 -4.185 -48.228 1.00 62.66 184 ALA A C 1
ATOM 1436 O O . ALA A 1 184 ? -27.229 -3.514 -48.888 1.00 62.66 184 ALA A O 1
ATOM 1437 N N . ILE A 1 185 ? -27.616 -5.052 -47.293 1.00 61.50 185 ILE A N 1
ATOM 1438 C CA . ILE A 1 185 ? -26.208 -5.291 -46.941 1.00 61.50 185 ILE A CA 1
ATOM 1439 C C . ILE A 1 185 ? -25.463 -5.965 -48.105 1.00 61.50 185 ILE A C 1
ATOM 1441 O O . ILE A 1 185 ? -24.361 -5.549 -48.450 1.00 61.50 185 ILE A O 1
ATOM 1445 N N . TRP A 1 186 ? -26.086 -6.931 -48.789 1.00 52.66 186 TRP A N 1
ATOM 1446 C CA . TRP A 1 186 ? -25.496 -7.613 -49.952 1.00 52.66 186 TRP A CA 1
ATOM 1447 C C . TRP A 1 186 ? -25.221 -6.680 -51.143 1.00 52.66 186 TRP A C 1
ATOM 1449 O O . TRP A 1 186 ? -24.298 -6.921 -51.917 1.00 52.66 186 TRP A O 1
ATOM 1459 N N . ASN A 1 187 ? -26.002 -5.606 -51.292 1.00 53.19 187 ASN A N 1
ATOM 1460 C CA . ASN A 1 187 ? -25.805 -4.606 -52.345 1.00 53.19 187 ASN A CA 1
ATOM 1461 C C . ASN A 1 187 ? -24.831 -3.477 -51.956 1.00 53.19 187 ASN A C 1
ATOM 1463 O O . ASN A 1 187 ? -24.491 -2.672 -52.821 1.00 53.19 187 ASN A O 1
ATOM 1467 N N . TRP A 1 188 ? -24.391 -3.403 -50.693 1.00 44.22 188 TRP A N 1
ATOM 1468 C CA . TRP A 1 188 ? -23.473 -2.371 -50.183 1.00 44.22 188 TRP A CA 1
ATOM 1469 C C . TRP A 1 188 ? -22.055 -2.879 -49.890 1.00 44.22 188 TRP A C 1
ATOM 1471 O O . TRP A 1 188 ? -21.160 -2.076 -49.642 1.00 44.22 188 TRP A O 1
ATOM 1481 N N . VAL A 1 189 ? -21.824 -4.193 -49.957 1.00 42.09 189 VAL A N 1
ATOM 1482 C CA . VAL A 1 189 ? -20.477 -4.775 -49.886 1.00 42.09 189 VAL A CA 1
ATOM 1483 C C . VAL A 1 189 ? -19.879 -4.800 -51.301 1.00 42.09 189 VAL A C 1
ATOM 1485 O O . VAL A 1 189 ? -20.442 -5.464 -52.178 1.00 42.09 189 VAL A O 1
ATOM 1488 N N . PRO A 1 190 ? -18.764 -4.095 -51.573 1.00 37.59 190 PRO A N 1
ATOM 1489 C CA . PRO A 1 190 ? -18.115 -4.159 -52.875 1.00 37.59 190 PRO A CA 1
ATOM 1490 C C . PRO A 1 190 ? -17.619 -5.590 -53.123 1.00 37.59 190 PRO A C 1
ATOM 1492 O O . PRO A 1 190 ? -16.918 -6.178 -52.300 1.00 37.59 190 PRO A O 1
ATOM 1495 N N . ARG A 1 191 ? -18.038 -6.173 -54.251 1.00 40.03 191 ARG A N 1
ATOM 1496 C CA . ARG A 1 191 ? -17.629 -7.515 -54.679 1.00 40.03 191 ARG A CA 1
ATOM 1497 C C . ARG A 1 191 ? -16.153 -7.480 -55.059 1.00 40.03 191 ARG A C 1
ATOM 1499 O O . ARG A 1 191 ? -15.788 -6.812 -56.020 1.00 40.03 191 ARG A O 1
ATOM 1506 N N . LEU A 1 192 ? -15.331 -8.199 -54.303 1.00 35.69 192 LEU A N 1
ATOM 1507 C CA . LEU A 1 192 ? -13.965 -8.524 -54.692 1.00 35.69 192 LEU A CA 1
ATOM 1508 C C . LEU A 1 192 ? -14.030 -9.641 -55.736 1.00 35.69 192 LEU A C 1
ATOM 1510 O O . LEU A 1 192 ? -14.414 -10.770 -55.424 1.00 35.69 192 LEU A O 1
ATOM 1514 N N . ASP A 1 193 ? -13.703 -9.297 -56.979 1.00 33.00 193 ASP A N 1
ATOM 1515 C CA . ASP A 1 193 ? -13.471 -10.265 -58.043 1.00 33.00 193 ASP A CA 1
ATOM 1516 C C . ASP A 1 193 ? -12.267 -11.143 -57.677 1.00 33.00 193 ASP A C 1
ATOM 1518 O O . ASP A 1 193 ? -11.190 -10.664 -57.321 1.00 33.00 193 ASP A O 1
ATOM 1522 N N . SER A 1 194 ? -12.464 -12.457 -57.746 1.00 35.22 194 SER A N 1
ATOM 1523 C CA . SER A 1 194 ? -11.419 -13.454 -57.564 1.00 35.22 194 SER A CA 1
ATOM 1524 C C . SER A 1 194 ? -10.571 -13.554 -58.834 1.00 35.22 194 SER A C 1
ATOM 1526 O O . SER A 1 194 ? -10.887 -14.345 -59.726 1.00 35.22 194 SER A O 1
ATOM 1528 N N . GLU A 1 195 ? -9.485 -12.787 -58.916 1.00 31.48 195 GLU A N 1
ATOM 1529 C CA . GLU A 1 195 ? -8.369 -13.138 -59.792 1.00 31.48 195 GLU A CA 1
ATOM 1530 C C . GLU A 1 195 ? -7.428 -14.096 -59.058 1.00 31.48 195 GLU A C 1
ATOM 1532 O O . GLU A 1 195 ? -6.915 -13.826 -57.973 1.00 31.48 195 GLU A O 1
ATOM 1537 N N . THR A 1 196 ? -7.211 -15.256 -59.669 1.00 38.06 196 THR A N 1
ATOM 1538 C CA . THR A 1 196 ? -6.156 -16.205 -59.326 1.00 38.06 196 THR A CA 1
ATOM 1539 C C . THR A 1 196 ? -4.790 -15.553 -59.555 1.00 38.06 196 THR A C 1
ATOM 1541 O O . THR A 1 196 ? -4.223 -15.660 -60.641 1.00 38.06 196 THR A O 1
ATOM 1544 N N . GLY A 1 197 ? -4.272 -14.868 -58.540 1.00 30.09 197 GLY A N 1
ATOM 1545 C CA . GLY A 1 197 ? -2.907 -14.357 -58.467 1.00 30.09 197 GLY A CA 1
ATOM 1546 C C . GLY A 1 197 ? -2.184 -14.987 -57.280 1.00 30.09 197 GLY A C 1
ATOM 1547 O O . GLY A 1 197 ? -2.789 -15.231 -56.240 1.00 30.09 197 GLY A O 1
ATOM 1548 N N . GLN A 1 198 ? -0.899 -15.295 -57.452 1.00 27.30 198 GLN A N 1
ATOM 1549 C CA . GLN A 1 198 ? 0.020 -15.697 -56.378 1.00 27.30 198 GLN A CA 1
ATOM 1550 C C . GLN A 1 198 ? -0.167 -14.817 -55.125 1.00 27.30 198 GLN A C 1
ATOM 1552 O O . GLN A 1 198 ? -0.503 -13.643 -55.291 1.00 27.30 198 GLN A O 1
ATOM 1557 N N . PRO A 1 199 ? 0.052 -15.334 -53.896 1.00 29.59 199 PRO A N 1
ATOM 1558 C CA . PRO A 1 199 ? -0.117 -14.530 -52.690 1.00 29.59 199 PRO A CA 1
ATOM 1559 C C . PRO A 1 199 ? 0.738 -13.268 -52.813 1.00 29.59 199 PRO A C 1
ATOM 1561 O O . PRO A 1 199 ? 1.963 -13.346 -52.919 1.00 29.59 199 PRO A O 1
ATOM 1564 N N . ALA A 1 200 ? 0.077 -12.111 -52.870 1.00 29.58 200 ALA A N 1
ATOM 1565 C CA . ALA A 1 200 ? 0.763 -10.837 -52.800 1.00 29.58 200 ALA A CA 1
ATOM 1566 C C . ALA A 1 200 ? 1.471 -10.763 -51.437 1.00 29.58 200 ALA A C 1
ATOM 1568 O O . ALA A 1 200 ? 0.874 -11.174 -50.435 1.00 29.58 200 ALA A O 1
ATOM 1569 N N . PRO A 1 201 ? 2.720 -10.274 -51.371 1.00 34.69 201 PRO A N 1
ATOM 1570 C CA . PRO A 1 201 ? 3.352 -9.984 -50.096 1.00 34.69 201 PRO A CA 1
ATOM 1571 C C . PRO A 1 201 ? 2.443 -9.030 -49.322 1.00 34.69 201 PRO A C 1
ATOM 1573 O O . PRO A 1 201 ? 2.002 -8.006 -49.847 1.00 34.69 201 PRO A O 1
ATOM 1576 N N . MET A 1 202 ? 2.122 -9.427 -48.095 1.00 33.38 202 MET A N 1
ATOM 1577 C CA . MET A 1 202 ? 1.385 -8.624 -47.130 1.00 33.38 202 MET A CA 1
ATOM 1578 C C . MET A 1 202 ? 2.033 -7.233 -47.070 1.00 33.38 202 MET A C 1
ATOM 1580 O O . MET A 1 202 ? 3.254 -7.120 -46.946 1.00 33.38 202 MET A O 1
ATOM 1584 N N . ALA A 1 203 ? 1.246 -6.175 -47.261 1.00 33.50 203 ALA A N 1
ATOM 1585 C CA . ALA A 1 203 ? 1.776 -4.819 -47.229 1.00 33.50 203 ALA A CA 1
ATOM 1586 C C . ALA A 1 203 ? 2.329 -4.522 -45.822 1.00 33.50 203 ALA A C 1
ATOM 1588 O O . ALA A 1 203 ? 1.656 -4.786 -44.830 1.00 33.50 203 ALA A O 1
ATOM 1589 N N . LEU A 1 204 ? 3.533 -3.941 -45.752 1.00 41.41 204 LEU A N 1
ATOM 1590 C CA . LEU A 1 204 ? 4.291 -3.542 -44.545 1.00 41.41 204 LEU A CA 1
ATOM 1591 C C . LEU A 1 204 ? 3.545 -2.585 -43.578 1.00 41.41 204 LEU A C 1
ATOM 1593 O O . LEU A 1 204 ? 4.117 -2.104 -42.609 1.00 41.41 204 LEU A O 1
ATOM 1597 N N . THR A 1 205 ? 2.273 -2.284 -43.834 1.00 38.50 205 THR A N 1
ATOM 1598 C CA . THR A 1 205 ? 1.469 -1.250 -43.173 1.00 38.50 205 THR A CA 1
ATOM 1599 C C . THR A 1 205 ? 0.795 -1.715 -41.871 1.00 38.50 205 THR A C 1
ATOM 1601 O O . THR A 1 205 ? 0.293 -0.873 -41.131 1.00 38.50 205 THR A O 1
ATOM 1604 N N . GLU A 1 206 ? 0.796 -3.018 -41.554 1.00 44.56 206 GLU A N 1
ATOM 1605 C CA . GLU A 1 206 ? 0.167 -3.578 -40.335 1.00 44.56 206 GLU A CA 1
ATOM 1606 C C . GLU A 1 206 ? 1.141 -3.903 -39.183 1.00 44.56 206 GLU A C 1
ATOM 1608 O O . GLU A 1 206 ? 0.702 -4.255 -38.088 1.00 44.56 206 GLU A O 1
ATOM 1613 N N . LEU A 1 207 ? 2.458 -3.744 -39.365 1.00 51.50 207 LEU A N 1
ATOM 1614 C CA . LEU A 1 207 ? 3.436 -3.974 -38.294 1.00 51.50 207 LEU A CA 1
ATOM 1615 C C . LEU A 1 207 ? 3.398 -2.817 -37.281 1.00 51.50 207 LEU A C 1
ATOM 1617 O O . LEU A 1 207 ? 4.079 -1.804 -37.436 1.00 51.50 207 LEU A O 1
ATOM 1621 N N . GLN A 1 208 ? 2.560 -2.947 -36.248 1.00 68.81 208 GLN A N 1
ATOM 1622 C CA . GLN A 1 208 ? 2.453 -1.958 -35.166 1.00 68.81 208 GLN A CA 1
ATOM 1623 C C . GLN A 1 208 ? 3.344 -2.264 -33.956 1.00 68.81 208 GLN A C 1
ATOM 1625 O O . GLN A 1 208 ? 3.440 -1.412 -33.077 1.00 68.81 208 GLN A O 1
ATOM 1630 N N . SER A 1 209 ? 4.007 -3.428 -33.899 1.00 80.69 209 SER A N 1
ATOM 1631 C CA . SER A 1 209 ? 4.828 -3.836 -32.752 1.00 80.69 209 SER A CA 1
ATOM 1632 C C . SER A 1 209 ? 6.090 -4.632 -33.119 1.00 80.69 209 SER A C 1
ATOM 1634 O O . SER A 1 209 ? 6.044 -5.521 -33.973 1.00 80.69 209 SER A O 1
ATOM 1636 N N . ILE A 1 210 ? 7.206 -4.340 -32.441 1.00 86.75 210 ILE A N 1
ATOM 1637 C CA . ILE A 1 210 ? 8.490 -5.056 -32.557 1.00 86.75 210 ILE A CA 1
ATOM 1638 C C . ILE A 1 210 ? 8.925 -5.574 -31.187 1.00 86.75 210 ILE A C 1
ATOM 1640 O O . ILE A 1 210 ? 8.872 -4.835 -30.209 1.00 86.75 210 ILE A O 1
ATOM 1644 N N . ALA A 1 211 ? 9.431 -6.804 -31.131 1.00 85.19 211 ALA A N 1
ATOM 1645 C CA . ALA A 1 211 ? 10.211 -7.318 -30.007 1.00 85.19 211 ALA A CA 1
ATOM 1646 C C . ALA A 1 211 ? 11.714 -7.195 -30.296 1.00 85.19 211 ALA A C 1
ATOM 1648 O O . ALA A 1 211 ? 12.176 -7.674 -31.333 1.00 85.19 211 ALA A O 1
ATOM 1649 N N . VAL A 1 212 ? 12.485 -6.589 -29.393 1.00 87.50 212 VAL A N 1
ATOM 1650 C CA . VAL A 1 212 ? 13.950 -6.481 -29.521 1.00 87.50 212 VAL A CA 1
ATOM 1651 C C . VAL A 1 212 ? 14.618 -7.505 -28.611 1.00 87.50 212 VAL A C 1
ATOM 1653 O O . VAL A 1 212 ? 14.424 -7.468 -27.400 1.00 87.50 212 VAL A O 1
ATOM 1656 N N . LEU A 1 213 ? 15.412 -8.408 -29.189 1.00 84.75 213 LEU A N 1
ATOM 1657 C CA . LEU A 1 213 ? 16.103 -9.469 -28.454 1.00 84.75 213 LEU A CA 1
ATOM 1658 C C . LEU A 1 213 ? 17.511 -9.041 -28.004 1.00 84.75 213 LEU A C 1
ATOM 1660 O O . LEU A 1 213 ? 18.103 -8.143 -28.611 1.00 84.75 213 LEU A O 1
ATOM 1664 N N . PRO A 1 214 ? 18.099 -9.693 -26.979 1.00 83.88 214 PRO A N 1
ATOM 1665 C CA . PRO A 1 214 ? 19.496 -9.482 -26.610 1.00 83.88 214 PRO A CA 1
ATOM 1666 C C . PRO A 1 214 ? 20.422 -9.798 -27.787 1.00 83.88 214 PRO A C 1
ATOM 1668 O O . PRO A 1 214 ? 20.216 -10.775 -28.511 1.00 83.88 214 PRO A O 1
ATOM 1671 N N . PHE A 1 215 ? 21.459 -8.986 -27.975 1.00 89.44 215 PHE A N 1
ATOM 1672 C CA . PHE A 1 215 ? 22.385 -9.166 -29.088 1.00 89.44 215 PHE A 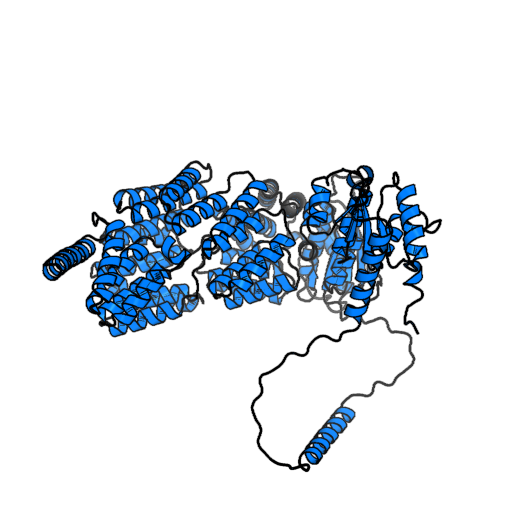CA 1
ATOM 1673 C C . PHE A 1 215 ? 23.400 -10.274 -28.774 1.00 89.44 215 PHE A C 1
ATOM 1675 O O . PHE A 1 215 ? 23.907 -10.378 -27.658 1.00 89.44 215 PHE A O 1
ATOM 1682 N N . GLU A 1 216 ? 23.747 -11.090 -29.766 1.00 88.38 216 GLU A N 1
ATOM 1683 C CA . GLU A 1 216 ? 24.740 -12.157 -29.610 1.00 88.38 216 GLU A CA 1
ATOM 1684 C C . GLU A 1 216 ? 26.174 -11.614 -29.662 1.00 88.38 216 GLU A C 1
ATOM 1686 O O . GLU A 1 216 ? 26.575 -10.987 -30.650 1.00 88.38 216 GLU A O 1
ATOM 1691 N N . ASN A 1 217 ? 26.987 -11.934 -28.651 1.00 90.19 217 ASN A N 1
ATOM 1692 C CA . ASN A 1 217 ? 28.423 -11.678 -28.707 1.00 90.19 217 ASN A CA 1
ATOM 1693 C C . ASN A 1 217 ? 29.107 -12.690 -29.638 1.00 90.19 217 ASN A C 1
ATOM 1695 O O . ASN A 1 217 ? 29.179 -13.884 -29.346 1.00 90.19 217 ASN A O 1
ATOM 1699 N N . ARG A 1 218 ? 29.651 -12.214 -30.758 1.00 91.31 218 ARG A N 1
ATOM 1700 C CA . ARG A 1 218 ? 30.473 -13.012 -31.688 1.00 91.31 218 ARG A CA 1
ATOM 1701 C C . ARG A 1 218 ? 31.970 -12.813 -31.479 1.00 91.31 218 ARG A C 1
ATOM 1703 O O . ARG A 1 218 ? 32.780 -13.418 -32.182 1.00 91.31 218 ARG A O 1
ATOM 1710 N N . SER A 1 219 ? 32.340 -11.998 -30.499 1.00 80.69 219 SER A N 1
ATOM 1711 C CA . SER A 1 219 ? 33.703 -11.902 -29.985 1.00 80.69 219 SER A CA 1
ATOM 1712 C C . SER A 1 219 ? 33.861 -12.953 -28.900 1.00 80.69 219 SER A C 1
ATOM 1714 O O . SER A 1 219 ? 33.042 -13.042 -27.994 1.00 80.69 219 SER A O 1
ATOM 1716 N N . GLN A 1 220 ? 34.932 -13.738 -28.922 1.00 76.75 220 GLN A N 1
ATOM 1717 C CA . GLN A 1 220 ? 35.235 -14.683 -27.836 1.00 76.75 220 GLN A CA 1
ATOM 1718 C C . GLN A 1 220 ? 35.801 -13.946 -26.603 1.00 76.75 220 GLN A C 1
ATOM 1720 O O . GLN A 1 220 ? 36.822 -14.334 -26.039 1.00 76.75 220 GLN A O 1
ATOM 1725 N N . THR A 1 221 ? 35.203 -12.813 -26.229 1.00 81.31 221 THR A N 1
ATOM 1726 C CA . THR A 1 221 ? 35.737 -11.859 -25.256 1.00 81.31 221 THR A CA 1
ATOM 1727 C C . THR A 1 221 ? 34.644 -11.452 -24.280 1.00 81.31 221 THR A C 1
ATOM 1729 O O . THR A 1 221 ? 33.770 -10.659 -24.619 1.00 81.31 221 THR A O 1
ATOM 1732 N N . ALA A 1 222 ? 34.744 -11.956 -23.050 1.00 83.44 222 ALA A N 1
ATOM 1733 C CA . ALA A 1 222 ? 33.740 -11.735 -22.011 1.00 83.44 222 ALA A CA 1
ATOM 1734 C C . ALA A 1 222 ? 33.661 -10.279 -21.512 1.00 83.44 222 ALA A C 1
ATOM 1736 O O . ALA A 1 222 ? 32.642 -9.848 -20.984 1.00 83.44 222 ALA A O 1
ATOM 1737 N N . SER A 1 223 ? 34.717 -9.473 -21.696 1.00 84.81 223 SER A N 1
ATOM 1738 C CA . SER A 1 223 ? 34.749 -8.082 -21.207 1.00 84.81 223 SER A CA 1
ATOM 1739 C C . SER A 1 223 ? 33.733 -7.152 -21.880 1.00 84.81 223 SER A C 1
ATOM 1741 O O . SER A 1 223 ? 33.565 -6.019 -21.434 1.00 84.81 223 SER A O 1
ATOM 1743 N N . ILE A 1 224 ? 33.090 -7.603 -22.959 1.00 87.50 224 ILE A N 1
ATOM 1744 C CA . ILE A 1 224 ? 32.051 -6.868 -23.683 1.00 87.50 224 ILE A CA 1
ATOM 1745 C C . ILE A 1 224 ? 30.698 -7.596 -23.661 1.00 87.50 224 ILE A C 1
ATOM 1747 O O . ILE A 1 224 ? 29.809 -7.244 -24.428 1.00 87.50 224 ILE A O 1
ATOM 1751 N N . ASP A 1 225 ? 30.510 -8.606 -22.806 1.00 85.75 225 ASP A N 1
ATOM 1752 C CA . ASP A 1 225 ? 29.231 -9.333 -22.704 1.00 85.75 225 ASP A CA 1
ATOM 1753 C C . ASP A 1 225 ? 28.076 -8.423 -22.259 1.00 85.75 225 ASP A C 1
ATOM 1755 O O . ASP A 1 225 ? 26.936 -8.621 -22.674 1.00 85.75 225 ASP A O 1
ATOM 1759 N N . TRP A 1 226 ? 28.383 -7.365 -21.501 1.00 86.56 226 TRP A N 1
ATOM 1760 C CA . TRP A 1 226 ? 27.419 -6.334 -21.105 1.00 86.56 226 TRP A CA 1
ATOM 1761 C C . TRP A 1 226 ? 26.731 -5.660 -22.313 1.00 86.56 226 TRP A C 1
ATOM 1763 O O . TRP A 1 226 ? 25.590 -5.213 -22.199 1.00 86.56 226 TRP A O 1
ATOM 1773 N N . LEU A 1 227 ? 27.380 -5.635 -23.492 1.00 91.00 227 LEU A N 1
ATOM 1774 C CA . LEU A 1 227 ? 26.813 -5.072 -24.724 1.00 91.00 227 LEU A CA 1
ATOM 1775 C C . LEU A 1 227 ? 25.603 -5.851 -25.246 1.00 91.00 227 LEU A C 1
ATOM 1777 O O . LEU A 1 227 ? 24.822 -5.290 -26.005 1.00 91.00 227 LEU A O 1
ATOM 1781 N N . SER A 1 228 ? 25.419 -7.112 -24.851 1.00 86.81 228 SER A N 1
ATOM 1782 C CA . SER A 1 228 ? 24.296 -7.938 -25.304 1.00 86.81 228 SER A CA 1
ATOM 1783 C C . SER A 1 228 ? 22.945 -7.305 -24.970 1.00 86.81 228 SER A C 1
ATOM 1785 O O . SER A 1 228 ? 22.124 -7.063 -25.858 1.00 86.81 228 SER A O 1
ATOM 1787 N N . THR A 1 229 ? 22.730 -6.995 -23.693 1.00 81.94 229 THR A N 1
ATOM 1788 C CA . THR A 1 229 ? 21.509 -6.349 -23.205 1.00 81.94 229 THR A CA 1
ATOM 1789 C C . THR A 1 229 ? 21.560 -4.838 -23.373 1.00 81.94 229 THR A C 1
ATOM 1791 O O . THR A 1 229 ? 20.518 -4.246 -23.626 1.00 81.94 229 THR A O 1
ATOM 1794 N N . ALA A 1 230 ? 22.745 -4.220 -23.309 1.00 89.31 230 ALA A N 1
ATOM 1795 C CA . ALA A 1 230 ? 22.897 -2.781 -23.512 1.00 89.31 230 ALA A CA 1
ATOM 1796 C C . ALA A 1 230 ? 22.549 -2.343 -24.944 1.00 89.31 230 ALA A C 1
ATOM 1798 O O . ALA A 1 230 ? 21.815 -1.383 -25.110 1.00 89.31 230 ALA A O 1
ATOM 1799 N N . LEU A 1 231 ? 23.005 -3.058 -25.983 1.00 92.69 231 LEU A N 1
ATOM 1800 C CA . LEU A 1 231 ? 22.629 -2.748 -27.371 1.00 92.69 231 LEU A CA 1
ATOM 1801 C C . LEU A 1 231 ? 21.128 -2.923 -27.602 1.00 92.69 231 LEU A C 1
ATOM 1803 O O . LEU A 1 231 ? 20.526 -2.135 -28.325 1.00 92.69 231 LEU A O 1
ATOM 1807 N N . ALA A 1 232 ? 20.523 -3.941 -26.985 1.00 88.88 232 ALA A N 1
ATOM 1808 C CA . ALA A 1 232 ? 19.080 -4.117 -27.039 1.00 88.88 232 ALA A CA 1
ATOM 1809 C C . ALA A 1 232 ? 18.356 -2.933 -26.378 1.00 88.88 232 ALA A C 1
ATOM 1811 O O . ALA A 1 232 ? 17.447 -2.386 -26.991 1.00 88.88 232 ALA A O 1
ATOM 1812 N N . ASP A 1 233 ? 18.781 -2.510 -25.183 1.00 87.44 233 ASP A N 1
ATOM 1813 C CA . ASP A 1 233 ? 18.221 -1.351 -24.471 1.00 87.44 233 ASP A CA 1
ATOM 1814 C C . ASP A 1 233 ? 18.366 -0.055 -25.285 1.00 87.44 233 ASP A C 1
ATOM 1816 O O . ASP A 1 233 ? 17.372 0.620 -25.519 1.00 87.44 233 ASP A O 1
ATOM 1820 N N . MET A 1 234 ? 19.548 0.217 -25.849 1.00 92.69 234 MET A N 1
ATOM 1821 C CA . MET A 1 234 ? 19.797 1.360 -26.741 1.00 92.69 234 MET A CA 1
ATOM 1822 C C . MET A 1 234 ? 18.850 1.369 -27.949 1.00 92.69 234 MET A C 1
ATOM 1824 O O . MET A 1 234 ? 18.235 2.387 -28.259 1.00 92.69 234 MET A O 1
ATOM 1828 N N . VAL A 1 235 ? 18.712 0.222 -28.625 1.00 93.00 235 VAL A N 1
ATOM 1829 C CA . VAL A 1 235 ? 17.805 0.060 -29.772 1.00 93.00 235 VAL A CA 1
ATOM 1830 C C . VAL A 1 235 ? 16.349 0.245 -29.348 1.00 93.00 235 VAL A C 1
ATOM 1832 O O . VAL A 1 235 ? 15.576 0.852 -30.087 1.00 93.00 235 VAL A O 1
ATOM 1835 N N . ILE A 1 236 ? 15.964 -0.261 -28.173 1.00 87.56 236 ILE A N 1
ATOM 1836 C CA . ILE A 1 236 ? 14.618 -0.084 -27.627 1.00 87.56 236 ILE A CA 1
ATOM 1837 C C . ILE A 1 236 ? 14.356 1.395 -27.376 1.00 87.56 236 ILE A C 1
ATOM 1839 O O . ILE A 1 236 ? 13.358 1.902 -27.883 1.00 87.56 236 ILE A O 1
ATOM 1843 N N . THR A 1 237 ? 15.222 2.084 -26.632 1.00 87.75 237 THR A N 1
ATOM 1844 C CA . THR A 1 237 ? 15.059 3.505 -26.304 1.00 87.75 237 THR A CA 1
ATOM 1845 C C . THR A 1 237 ? 14.940 4.343 -27.565 1.00 87.75 237 THR A C 1
ATOM 1847 O O . THR A 1 237 ? 14.012 5.142 -27.673 1.00 87.75 237 THR A O 1
ATOM 1850 N N . ASP A 1 238 ? 15.806 4.107 -28.551 1.00 90.38 238 ASP A N 1
ATOM 1851 C CA . ASP A 1 238 ? 15.777 4.887 -29.778 1.00 90.38 238 ASP A CA 1
ATOM 1852 C C . ASP A 1 238 ? 14.524 4.615 -30.631 1.00 90.38 238 ASP A C 1
ATOM 1854 O O . ASP A 1 238 ? 13.835 5.547 -31.042 1.00 90.38 238 ASP A O 1
ATOM 1858 N N . LEU A 1 239 ? 14.149 3.349 -30.851 1.00 87.81 239 LEU A N 1
ATOM 1859 C CA . LEU A 1 239 ? 12.931 3.020 -31.607 1.00 87.81 239 LEU A CA 1
ATOM 1860 C C . LEU A 1 239 ? 11.649 3.474 -30.889 1.00 87.81 239 LEU A C 1
ATOM 1862 O O . LEU A 1 239 ? 10.647 3.761 -31.548 1.00 87.81 239 LEU A O 1
ATOM 1866 N N . SER A 1 240 ? 11.680 3.560 -29.557 1.00 83.69 240 SER A N 1
ATOM 1867 C CA . SER A 1 240 ? 10.549 3.999 -28.727 1.00 83.69 240 SER A CA 1
ATOM 1868 C C . SER A 1 240 ? 10.311 5.511 -28.766 1.00 83.69 240 SER A C 1
ATOM 1870 O O . SER A 1 240 ? 9.313 5.976 -28.216 1.00 83.69 240 SER A O 1
ATOM 1872 N N . GLN A 1 241 ? 11.191 6.286 -29.413 1.00 85.06 241 GLN A N 1
ATOM 1873 C CA . GLN A 1 241 ? 10.930 7.698 -29.713 1.00 85.06 241 GLN A CA 1
ATOM 1874 C C . GLN A 1 241 ? 9.755 7.867 -30.688 1.00 85.06 241 GLN A C 1
ATOM 1876 O O . GLN A 1 241 ? 9.067 8.888 -30.665 1.00 85.06 241 GLN A O 1
ATOM 1881 N N . SER A 1 242 ? 9.463 6.844 -31.498 1.00 79.25 242 SER A N 1
ATOM 1882 C CA . SER A 1 242 ? 8.321 6.861 -32.404 1.00 79.25 242 SER A CA 1
ATOM 1883 C C . SER A 1 242 ? 6.999 6.680 -31.656 1.00 79.25 242 SER A C 1
ATOM 1885 O O . SER A 1 242 ? 6.725 5.621 -31.101 1.00 79.25 242 SER A O 1
ATOM 1887 N N . GLU A 1 243 ? 6.096 7.655 -31.772 1.00 70.75 243 GLU A N 1
ATOM 1888 C CA . GLU A 1 243 ? 4.726 7.561 -31.229 1.00 70.75 243 GLU A CA 1
ATOM 1889 C C . GLU A 1 243 ? 3.870 6.473 -31.898 1.00 70.75 243 GLU A C 1
ATOM 1891 O O . GLU A 1 243 ? 2.773 6.154 -31.445 1.00 70.75 243 GLU A O 1
ATOM 1896 N N . THR A 1 244 ? 4.336 5.926 -33.021 1.00 70.25 244 THR A N 1
ATOM 1897 C CA . THR A 1 244 ? 3.533 5.035 -33.863 1.00 70.25 244 THR A CA 1
ATOM 1898 C C . THR A 1 244 ? 4.031 3.597 -33.908 1.00 70.25 244 THR A C 1
ATOM 1900 O O . THR A 1 244 ? 3.360 2.743 -34.502 1.00 70.25 244 THR A O 1
ATOM 1903 N N . LEU A 1 245 ? 5.200 3.346 -33.315 1.00 78.12 245 LEU A N 1
ATOM 1904 C CA . LEU A 1 245 ? 5.839 2.045 -33.252 1.00 78.12 245 LEU A CA 1
ATOM 1905 C C . LEU A 1 245 ? 5.853 1.567 -31.804 1.00 78.12 245 LEU A C 1
ATOM 1907 O O . LEU A 1 245 ? 6.507 2.154 -30.949 1.00 78.12 245 LEU A O 1
ATOM 1911 N N . ARG A 1 246 ? 5.167 0.461 -31.533 1.00 77.50 246 ARG A N 1
ATOM 1912 C CA . ARG A 1 246 ? 5.222 -0.175 -30.221 1.00 77.50 246 ARG A CA 1
ATOM 1913 C C . ARG A 1 246 ? 6.478 -1.039 -30.132 1.00 77.50 246 ARG A C 1
ATOM 1915 O O . ARG A 1 246 ? 6.663 -1.944 -30.944 1.00 77.50 246 ARG A O 1
ATOM 1922 N N . VAL A 1 247 ? 7.330 -0.794 -29.147 1.00 81.00 247 VAL A N 1
ATOM 1923 C CA . VAL A 1 247 ? 8.577 -1.550 -28.966 1.00 81.00 247 VAL A CA 1
ATOM 1924 C C . VAL A 1 247 ? 8.513 -2.290 -27.643 1.00 81.00 247 VAL A C 1
ATOM 1926 O O . VAL A 1 247 ? 8.524 -1.662 -26.588 1.00 81.00 247 VAL A O 1
ATOM 1929 N N . LEU A 1 248 ? 8.448 -3.619 -27.711 1.00 74.38 248 LEU A N 1
ATOM 1930 C CA . LEU A 1 248 ? 8.499 -4.485 -26.542 1.00 74.38 248 LEU A CA 1
ATOM 1931 C C . LEU A 1 248 ? 9.956 -4.712 -26.153 1.00 74.38 248 LEU A C 1
ATOM 1933 O O . LEU A 1 248 ? 10.772 -5.206 -26.942 1.00 74.38 248 LEU A O 1
ATOM 1937 N N . SER A 1 249 ? 10.255 -4.358 -24.913 1.00 68.06 249 SER A N 1
ATOM 1938 C CA . SER A 1 249 ? 11.555 -4.535 -24.295 1.00 68.06 249 SER A CA 1
ATOM 1939 C C . SER A 1 249 ? 11.796 -5.974 -23.847 1.00 68.06 249 SER A C 1
ATOM 1941 O O . SER A 1 249 ? 10.875 -6.758 -23.609 1.00 68.06 249 SER A O 1
ATOM 1943 N N . ASN A 1 250 ? 13.072 -6.299 -23.635 1.00 62.84 250 ASN A N 1
ATOM 1944 C CA . ASN A 1 250 ? 13.475 -7.544 -22.991 1.00 62.84 250 ASN A CA 1
ATOM 1945 C C . ASN A 1 250 ? 12.801 -7.728 -21.625 1.00 62.84 250 ASN A C 1
ATOM 1947 O O . ASN A 1 250 ? 12.353 -8.823 -21.319 1.00 62.84 250 ASN A O 1
ATOM 1951 N N . GLN A 1 251 ? 12.690 -6.673 -20.814 1.00 60.09 251 GLN A N 1
ATOM 1952 C CA . GLN A 1 251 ? 12.073 -6.748 -19.487 1.00 60.09 251 GLN A CA 1
ATOM 1953 C C . GLN A 1 251 ? 10.580 -7.111 -19.571 1.00 60.09 251 GLN A C 1
ATOM 1955 O O . GLN A 1 251 ? 10.101 -7.914 -18.774 1.00 60.09 251 GLN A O 1
ATOM 1960 N N . GLU A 1 252 ? 9.863 -6.596 -20.570 1.00 64.69 252 GLU A N 1
ATOM 1961 C CA . GLU A 1 252 ? 8.456 -6.935 -20.820 1.00 64.69 252 GLU A CA 1
ATOM 1962 C C . GLU A 1 252 ? 8.302 -8.364 -21.361 1.00 64.69 252 GLU A C 1
ATOM 1964 O O . GLU A 1 252 ? 7.451 -9.118 -20.884 1.00 64.69 252 GLU A O 1
ATOM 1969 N N . LEU A 1 253 ? 9.184 -8.791 -22.272 1.00 59.53 253 LEU A N 1
ATOM 1970 C CA . LEU A 1 253 ? 9.227 -10.175 -22.758 1.00 59.53 253 LEU A CA 1
ATOM 1971 C C . LEU A 1 253 ? 9.550 -11.164 -21.628 1.00 59.53 253 LEU A C 1
ATOM 1973 O O . LEU A 1 253 ? 8.891 -12.194 -21.511 1.00 59.53 253 LEU A O 1
ATOM 1977 N N . TYR A 1 254 ? 10.513 -10.839 -20.760 1.00 55.19 254 TYR A N 1
ATOM 1978 C CA . TYR A 1 254 ? 10.864 -11.647 -19.590 1.00 55.19 254 TYR A CA 1
ATOM 1979 C C . TYR A 1 254 ? 9.756 -11.664 -18.545 1.00 55.19 254 TYR A C 1
ATOM 1981 O O . TYR A 1 254 ? 9.574 -12.678 -17.884 1.00 55.19 254 TYR A O 1
ATOM 1989 N N . S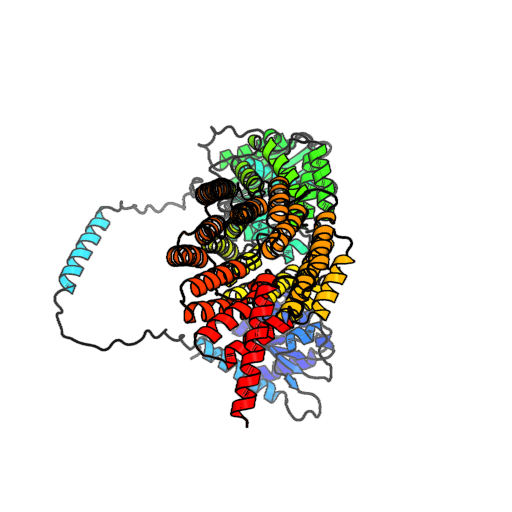ER A 1 255 ? 8.979 -10.590 -18.419 1.00 48.78 255 SER A N 1
ATOM 1990 C CA . SER A 1 255 ? 7.859 -10.552 -17.480 1.00 48.78 255 SER A CA 1
ATOM 1991 C C . SER A 1 255 ? 6.677 -11.448 -17.871 1.00 48.78 255 SER A C 1
ATOM 1993 O O . SER A 1 255 ? 5.836 -11.744 -17.029 1.00 48.78 255 SER A O 1
ATOM 1995 N N . THR A 1 256 ? 6.642 -11.919 -19.124 1.00 44.38 256 THR A N 1
ATOM 1996 C CA . THR A 1 256 ? 5.699 -12.945 -19.616 1.00 44.38 256 THR A CA 1
ATOM 1997 C C . THR A 1 256 ? 6.155 -14.367 -19.229 1.00 44.38 256 THR A C 1
ATOM 1999 O O . THR A 1 256 ? 5.462 -15.356 -19.466 1.00 44.38 256 THR A O 1
ATOM 2002 N N . VAL A 1 257 ? 7.346 -14.497 -18.639 1.00 41.44 257 VAL A N 1
ATOM 2003 C CA . VAL A 1 257 ? 8.006 -15.760 -18.309 1.00 41.44 257 VAL A CA 1
ATOM 2004 C C . VAL A 1 257 ? 8.107 -15.916 -16.794 1.00 41.44 257 VAL A C 1
ATOM 2006 O O . VAL A 1 257 ? 8.382 -14.962 -16.076 1.00 41.44 257 VAL A O 1
ATOM 2009 N N . SER A 1 258 ? 7.933 -17.145 -16.309 1.00 42.34 258 SER A N 1
ATOM 2010 C CA . SER A 1 258 ? 8.112 -17.502 -14.901 1.00 42.34 258 SER A CA 1
ATOM 2011 C C . SER A 1 258 ? 9.505 -17.138 -14.366 1.00 42.34 258 SER A C 1
ATOM 2013 O O . SER A 1 258 ? 10.514 -17.349 -15.051 1.00 42.34 258 SER A O 1
ATOM 2015 N N . GLN A 1 259 ? 9.568 -16.695 -13.102 1.00 42.38 259 GLN A N 1
ATOM 2016 C CA . GLN A 1 259 ? 10.808 -16.351 -12.378 1.00 42.38 259 GLN A CA 1
ATOM 2017 C C . GLN A 1 259 ? 11.957 -17.378 -12.499 1.00 42.38 259 GLN A C 1
ATOM 2019 O O . GLN A 1 259 ? 13.122 -16.994 -12.405 1.00 42.38 259 GLN A O 1
ATOM 2024 N N . GLU A 1 260 ? 11.675 -18.660 -12.760 1.00 37.41 260 GLU A N 1
ATOM 2025 C CA . GLU A 1 260 ? 12.691 -19.705 -12.983 1.00 37.41 260 GLU A CA 1
ATOM 2026 C C . GLU A 1 260 ? 13.727 -19.354 -14.069 1.00 37.41 260 GLU A C 1
ATOM 2028 O O . GLU A 1 260 ? 14.908 -19.665 -13.917 1.00 37.41 260 GLU A O 1
ATOM 2033 N N . LEU A 1 261 ? 13.325 -18.675 -15.151 1.00 39.38 261 LEU A N 1
ATOM 2034 C CA . LEU A 1 261 ? 14.240 -18.287 -16.237 1.00 39.38 261 LEU A CA 1
ATOM 2035 C C . LEU A 1 261 ? 15.087 -17.056 -15.882 1.00 39.38 261 LEU A C 1
ATOM 2037 O O . LEU A 1 261 ? 16.215 -16.931 -16.353 1.00 39.38 261 LEU A O 1
ATOM 2041 N N . ILE A 1 262 ? 14.579 -16.199 -14.994 1.00 40.47 262 ILE A N 1
ATOM 2042 C CA . ILE A 1 262 ? 15.292 -15.039 -14.449 1.00 40.47 262 ILE A CA 1
ATOM 2043 C C . ILE A 1 262 ? 16.341 -15.499 -13.413 1.00 40.47 262 ILE A C 1
ATOM 2045 O O . ILE A 1 262 ? 17.488 -15.048 -13.432 1.00 40.47 262 ILE A O 1
ATOM 2049 N N . MET A 1 263 ? 15.989 -16.474 -12.567 1.00 34.47 263 MET A N 1
ATOM 2050 C CA . MET A 1 263 ? 16.864 -17.061 -11.540 1.00 34.47 263 MET A CA 1
ATOM 2051 C C . MET A 1 263 ? 17.982 -17.945 -12.115 1.00 34.47 263 MET A C 1
ATOM 2053 O O . MET A 1 263 ? 19.056 -18.046 -11.521 1.00 34.47 263 MET A O 1
ATOM 2057 N N . ALA A 1 264 ? 17.780 -18.557 -13.287 1.00 33.50 264 ALA A N 1
ATOM 2058 C CA . ALA A 1 264 ? 18.779 -19.416 -13.927 1.00 33.50 264 ALA A CA 1
ATOM 2059 C C . ALA A 1 264 ? 19.994 -18.655 -14.500 1.00 33.50 264 ALA A C 1
ATOM 2061 O O . ALA A 1 264 ? 20.893 -19.287 -15.066 1.00 33.50 264 ALA A O 1
ATOM 2062 N N . GLY A 1 265 ? 20.032 -17.316 -14.406 1.00 35.66 265 GLY A N 1
ATOM 2063 C CA . GLY A 1 265 ? 21.157 -16.484 -14.858 1.00 35.66 265 GLY A CA 1
ATOM 2064 C C . GLY A 1 265 ? 21.510 -16.655 -16.340 1.00 35.66 265 GLY A C 1
ATOM 2065 O O . GLY A 1 265 ? 22.586 -16.253 -16.778 1.00 35.66 265 GLY A O 1
ATOM 2066 N N . THR A 1 266 ? 20.624 -17.283 -17.109 1.00 38.78 266 THR A N 1
ATOM 2067 C CA . THR A 1 266 ? 20.809 -17.603 -18.515 1.00 38.78 266 THR A CA 1
ATOM 2068 C C . THR A 1 266 ? 19.820 -16.759 -19.287 1.00 38.78 266 THR A C 1
ATOM 2070 O O . THR A 1 266 ? 18.613 -16.937 -19.157 1.00 38.78 266 THR A O 1
ATOM 2073 N N . ILE A 1 267 ? 20.346 -15.836 -20.099 1.00 45.34 267 ILE A N 1
ATOM 2074 C CA . ILE A 1 267 ? 19.602 -15.248 -21.214 1.00 45.34 267 ILE A CA 1
ATOM 2075 C C . ILE A 1 267 ? 18.894 -16.421 -21.890 1.00 45.34 267 ILE A C 1
ATOM 2077 O O . ILE A 1 267 ? 19.563 -17.372 -22.312 1.00 45.34 267 ILE A O 1
ATOM 2081 N N . ALA A 1 268 ? 17.560 -16.421 -21.875 1.00 50.22 268 ALA A N 1
ATOM 2082 C CA . ALA A 1 268 ? 16.792 -17.514 -22.447 1.00 50.22 268 ALA A CA 1
ATOM 2083 C C . ALA A 1 268 ? 17.318 -17.779 -23.864 1.00 50.22 268 ALA A C 1
ATOM 2085 O O . ALA A 1 268 ? 17.630 -16.834 -24.591 1.00 50.22 268 ALA A O 1
ATOM 2086 N N . ALA A 1 269 ? 17.479 -19.055 -24.240 1.00 55.44 269 ALA A N 1
ATOM 2087 C CA . ALA A 1 269 ? 18.000 -19.398 -25.561 1.00 55.44 269 ALA A CA 1
ATOM 2088 C C . ALA A 1 269 ? 17.232 -18.595 -26.632 1.00 55.44 269 ALA A C 1
ATOM 2090 O O . ALA A 1 269 ? 16.006 -18.528 -26.519 1.00 55.44 269 ALA A O 1
ATOM 2091 N N . PRO A 1 270 ? 17.889 -18.009 -27.651 1.00 57.09 270 PRO A N 1
ATOM 2092 C CA . PRO A 1 270 ? 17.237 -17.124 -28.625 1.00 57.09 270 PRO A CA 1
ATOM 2093 C C . PRO A 1 270 ? 15.922 -17.683 -29.193 1.00 57.09 270 PRO A C 1
ATOM 2095 O O . PRO A 1 270 ? 14.928 -16.971 -29.261 1.00 57.09 270 PRO A O 1
ATOM 2098 N N . ALA A 1 271 ? 15.863 -18.996 -29.441 1.00 61.53 271 ALA A N 1
ATOM 2099 C CA . ALA A 1 271 ? 14.654 -19.698 -29.882 1.00 61.53 271 ALA A CA 1
ATOM 2100 C C . ALA A 1 271 ? 13.457 -19.585 -28.912 1.00 61.53 271 ALA A C 1
ATOM 2102 O O . ALA A 1 271 ? 12.306 -19.548 -29.341 1.00 61.53 271 ALA A O 1
ATOM 2103 N N . LYS A 1 272 ? 13.702 -19.533 -27.597 1.00 65.38 272 LYS A N 1
ATOM 2104 C CA . LYS A 1 272 ? 12.651 -19.332 -26.593 1.00 65.38 272 LYS A CA 1
ATOM 2105 C C . LYS A 1 272 ? 12.173 -17.882 -26.572 1.00 65.38 272 LYS A C 1
ATOM 2107 O O . LYS A 1 272 ? 10.980 -17.663 -26.406 1.00 65.38 272 LYS A O 1
ATOM 2112 N N . LEU A 1 273 ? 13.066 -16.912 -26.765 1.00 63.81 273 LEU A N 1
ATOM 2113 C CA . LEU A 1 273 ? 12.698 -15.495 -26.848 1.00 63.81 273 LEU A CA 1
ATOM 2114 C C . LEU A 1 273 ? 11.919 -15.173 -28.129 1.00 63.81 273 LEU A C 1
ATOM 2116 O O . LEU A 1 273 ? 10.943 -14.436 -28.069 1.00 63.81 273 LEU A O 1
ATOM 2120 N N . GLU A 1 274 ? 12.283 -15.779 -29.260 1.00 67.50 274 GLU A N 1
ATOM 2121 C CA . GLU A 1 274 ? 11.507 -15.702 -30.506 1.00 67.50 274 GLU A CA 1
ATOM 2122 C C . GLU A 1 274 ? 10.106 -16.304 -30.338 1.00 67.50 274 GLU A C 1
ATOM 2124 O O . GLU A 1 274 ? 9.116 -15.710 -30.763 1.00 67.50 274 GLU A O 1
ATOM 2129 N N . GLN A 1 275 ? 10.006 -17.452 -29.657 1.00 68.81 275 GLN A N 1
ATOM 2130 C CA . GLN A 1 275 ? 8.716 -18.047 -29.312 1.00 68.81 275 GLN A CA 1
ATOM 2131 C C . GLN A 1 275 ? 7.876 -17.098 -28.443 1.00 68.81 275 GLN A C 1
ATOM 2133 O O . GLN A 1 275 ? 6.701 -16.895 -28.727 1.00 68.81 275 GLN A O 1
ATOM 2138 N N . LEU A 1 276 ? 8.470 -16.501 -27.407 1.00 66.38 276 LEU A N 1
ATOM 2139 C CA . LEU A 1 276 ? 7.775 -15.579 -26.502 1.00 66.38 276 LEU A CA 1
ATOM 2140 C C . LEU A 1 276 ? 7.329 -14.303 -27.209 1.00 66.38 276 LEU A C 1
ATOM 2142 O O . LEU A 1 276 ? 6.219 -13.837 -26.988 1.00 66.38 276 LEU A O 1
ATOM 2146 N N . ALA A 1 277 ? 8.159 -13.766 -28.100 1.00 66.19 277 ALA A N 1
ATOM 2147 C CA . ALA A 1 277 ? 7.790 -12.644 -28.948 1.00 66.19 277 ALA A CA 1
ATOM 2148 C C . ALA A 1 277 ? 6.578 -12.994 -29.833 1.00 66.19 277 ALA A C 1
ATOM 2150 O O . ALA A 1 277 ? 5.629 -12.214 -29.929 1.00 66.19 277 ALA A O 1
ATOM 2151 N N . SER A 1 278 ? 6.556 -14.202 -30.408 1.00 68.00 278 SER A N 1
ATOM 2152 C CA . SER A 1 278 ? 5.395 -14.693 -31.156 1.00 68.00 278 SER A CA 1
ATOM 2153 C C . SER A 1 278 ? 4.146 -14.848 -30.282 1.00 68.00 278 SER A C 1
ATOM 2155 O O . SER A 1 278 ? 3.054 -14.505 -30.731 1.00 68.00 278 SER A O 1
ATOM 2157 N N . GLU A 1 279 ? 4.284 -15.349 -29.053 1.00 65.88 279 GLU A N 1
ATOM 2158 C CA . GLU A 1 279 ? 3.185 -15.494 -28.086 1.00 65.88 279 GLU A CA 1
ATOM 2159 C C . GLU A 1 279 ? 2.665 -14.131 -27.596 1.00 65.88 279 GLU A C 1
ATOM 2161 O O . GLU A 1 279 ? 1.461 -13.965 -27.406 1.00 65.88 279 GLU A O 1
ATOM 2166 N N . ALA A 1 280 ? 3.544 -13.130 -27.482 1.00 64.81 280 ALA A N 1
ATOM 2167 C CA . ALA A 1 280 ? 3.210 -11.749 -27.136 1.00 64.81 280 ALA A CA 1
ATOM 2168 C C . ALA A 1 280 ? 2.475 -10.993 -28.263 1.00 64.81 280 ALA A C 1
ATOM 2170 O O . ALA A 1 280 ? 2.074 -9.841 -28.079 1.00 64.81 280 ALA A O 1
ATOM 2171 N N . GLY A 1 281 ? 2.286 -11.625 -29.429 1.00 69.38 281 GLY A N 1
ATOM 2172 C CA . GLY A 1 281 ? 1.563 -11.051 -30.561 1.00 69.38 281 GLY A CA 1
ATOM 2173 C C . GLY A 1 281 ? 2.294 -9.883 -31.222 1.00 69.38 281 GLY A C 1
ATOM 2174 O O . GLY A 1 281 ? 1.639 -8.965 -31.722 1.00 69.38 281 GLY A O 1
ATOM 2175 N N . VAL A 1 282 ? 3.634 -9.873 -31.201 1.00 77.56 282 VAL A N 1
ATOM 2176 C CA . VAL A 1 282 ? 4.399 -8.854 -31.933 1.00 77.56 282 VAL A CA 1
ATOM 2177 C C . VAL A 1 282 ? 4.404 -9.119 -33.434 1.00 77.56 282 VAL A C 1
ATOM 2179 O O . VAL A 1 282 ? 4.435 -10.266 -33.874 1.00 77.56 282 VAL A O 1
ATOM 2182 N N . GLY A 1 283 ? 4.385 -8.047 -34.227 1.00 79.31 283 GLY A N 1
ATOM 2183 C CA . GLY A 1 283 ? 4.428 -8.151 -35.684 1.00 79.31 283 GLY A CA 1
ATOM 2184 C C . GLY A 1 283 ? 5.804 -8.569 -36.210 1.00 79.31 283 GLY A C 1
ATOM 2185 O O . GLY A 1 283 ? 5.901 -9.345 -37.159 1.00 79.31 283 GLY A O 1
ATOM 2186 N N . ALA A 1 284 ? 6.878 -8.083 -35.584 1.00 86.81 284 ALA A N 1
ATOM 2187 C CA . ALA A 1 284 ? 8.247 -8.381 -35.996 1.00 86.81 284 ALA A CA 1
ATOM 2188 C C . ALA A 1 284 ? 9.190 -8.616 -34.806 1.00 86.81 284 ALA A C 1
ATOM 2190 O O . ALA A 1 284 ? 8.983 -8.101 -33.707 1.00 86.81 284 ALA A O 1
ATOM 2191 N N . VAL A 1 285 ? 10.264 -9.364 -35.048 1.00 87.62 285 VAL A N 1
ATOM 2192 C CA . VAL A 1 285 ? 11.360 -9.602 -34.102 1.00 87.62 285 VAL A CA 1
ATOM 2193 C C . VAL A 1 285 ? 12.640 -8.991 -34.652 1.00 87.62 285 VAL A C 1
ATOM 2195 O O . VAL A 1 285 ? 13.027 -9.254 -35.792 1.00 87.62 285 VAL A O 1
ATOM 2198 N N . LEU A 1 286 ? 13.309 -8.188 -33.828 1.00 91.19 286 LEU A N 1
ATOM 2199 C CA . LEU A 1 286 ? 14.632 -7.646 -34.087 1.00 91.19 286 LEU A CA 1
ATOM 2200 C C . LEU A 1 286 ? 15.664 -8.458 -33.303 1.00 91.19 286 LEU A C 1
ATOM 2202 O O . LEU A 1 286 ? 15.737 -8.406 -32.077 1.00 91.19 286 LEU A O 1
ATOM 2206 N N . SER A 1 287 ? 16.476 -9.200 -34.043 1.00 89.25 287 SER A N 1
ATOM 2207 C CA . SER A 1 287 ? 17.631 -9.951 -33.541 1.00 89.25 287 SER A CA 1
ATOM 2208 C C . SER A 1 287 ? 18.923 -9.241 -33.937 1.00 89.25 287 SER A C 1
ATOM 2210 O O . SER A 1 287 ? 18.968 -8.588 -34.982 1.00 89.25 287 SER A O 1
ATOM 2212 N N . GLY A 1 288 ? 19.991 -9.394 -33.161 1.00 90.56 288 GLY A N 1
ATOM 2213 C CA . GLY A 1 288 ? 21.259 -8.756 -33.486 1.00 90.56 288 GLY A CA 1
ATOM 2214 C C . GLY A 1 288 ? 22.480 -9.511 -32.991 1.00 90.56 288 GLY A C 1
ATOM 2215 O O . GLY A 1 288 ? 22.394 -10.455 -32.212 1.00 90.56 288 GLY A O 1
ATOM 2216 N N . SER A 1 289 ? 23.646 -9.100 -33.479 1.00 93.75 289 SER A N 1
ATOM 2217 C CA . SER A 1 289 ? 24.941 -9.605 -33.028 1.00 93.75 289 SER A CA 1
ATOM 2218 C C . SER A 1 289 ? 25.997 -8.513 -33.088 1.00 93.75 289 SER A C 1
ATOM 2220 O O . SER A 1 289 ? 25.892 -7.577 -33.886 1.00 93.75 289 SER A O 1
ATOM 2222 N N . TYR A 1 290 ? 27.033 -8.644 -32.269 1.00 95.06 290 TYR A N 1
ATOM 2223 C CA . TYR A 1 290 ? 28.152 -7.712 -32.240 1.00 95.06 290 TYR A CA 1
ATOM 2224 C C . TYR A 1 290 ? 29.494 -8.438 -32.186 1.00 95.06 290 TYR A C 1
ATOM 2226 O O . TYR A 1 290 ? 29.607 -9.548 -31.666 1.00 95.06 290 TYR A O 1
ATOM 2234 N N . ALA A 1 291 ? 30.521 -7.817 -32.762 1.00 94.12 291 ALA A N 1
ATOM 2235 C CA . ALA A 1 291 ? 31.883 -8.331 -32.756 1.00 94.12 291 ALA A CA 1
ATOM 2236 C C . ALA A 1 291 ? 32.905 -7.191 -32.647 1.00 94.12 291 ALA A C 1
ATOM 2238 O O . ALA A 1 291 ? 32.853 -6.239 -33.425 1.00 94.12 291 ALA A O 1
ATOM 2239 N N . GLN A 1 292 ? 33.868 -7.313 -31.735 1.00 91.75 292 GLN A N 1
ATOM 2240 C CA . GLN A 1 292 ? 35.032 -6.438 -31.658 1.00 91.75 292 GLN A CA 1
ATOM 2241 C C . GLN A 1 292 ? 36.109 -6.947 -32.624 1.00 91.75 292 GLN A C 1
ATOM 2243 O O . GLN A 1 292 ? 36.645 -8.045 -32.465 1.00 91.75 292 GLN A O 1
ATOM 2248 N N . LEU A 1 293 ? 36.435 -6.141 -33.632 1.00 88.94 293 LEU A N 1
ATOM 2249 C CA . LEU A 1 293 ? 37.426 -6.434 -34.665 1.00 88.94 293 LEU A CA 1
ATOM 2250 C C . LEU A 1 293 ? 38.537 -5.378 -34.608 1.00 88.94 293 LEU A C 1
ATOM 2252 O O . LEU A 1 293 ? 38.457 -4.323 -35.240 1.00 88.94 293 LEU A O 1
ATOM 2256 N N . GLY A 1 294 ? 39.581 -5.661 -33.825 1.00 87.50 294 GLY A N 1
ATOM 2257 C CA . GLY A 1 294 ? 40.629 -4.682 -33.530 1.00 87.50 294 GLY A CA 1
ATOM 2258 C C . GLY A 1 294 ? 40.061 -3.507 -32.731 1.00 87.50 294 GLY A C 1
ATOM 2259 O O . GLY A 1 294 ? 39.450 -3.712 -31.686 1.00 87.50 294 GLY A O 1
ATOM 2260 N N . GLU A 1 295 ? 40.225 -2.287 -33.238 1.00 89.31 295 GLU A N 1
ATOM 2261 C CA . GLU A 1 295 ? 39.713 -1.054 -32.615 1.00 89.31 295 GLU A CA 1
ATOM 2262 C C . GLU A 1 295 ? 38.271 -0.711 -33.025 1.00 89.31 295 GLU A C 1
ATOM 2264 O O . GLU A 1 295 ? 37.761 0.338 -32.647 1.00 89.31 295 GLU A O 1
ATOM 2269 N N . ARG A 1 296 ? 37.594 -1.568 -33.802 1.00 94.44 296 ARG A N 1
ATOM 2270 C CA . ARG A 1 296 ? 36.227 -1.310 -34.277 1.00 94.44 296 ARG A CA 1
ATOM 2271 C C . ARG A 1 296 ? 35.231 -2.295 -33.678 1.00 94.44 296 ARG A C 1
ATOM 2273 O O . ARG A 1 296 ? 35.431 -3.507 -33.767 1.00 94.44 296 ARG A O 1
ATOM 2280 N N . LEU A 1 297 ? 34.135 -1.775 -33.144 1.00 94.62 297 LEU A N 1
ATOM 2281 C CA . LEU A 1 297 ? 32.947 -2.532 -32.783 1.00 94.62 297 LEU A CA 1
ATOM 2282 C C . LEU A 1 297 ? 32.032 -2.610 -34.007 1.00 94.62 297 LEU A C 1
ATOM 2284 O O . LEU A 1 297 ? 31.594 -1.594 -34.542 1.00 94.62 297 LEU A O 1
ATOM 2288 N N . GLN A 1 298 ? 31.750 -3.822 -34.470 1.00 96.31 298 GLN A N 1
ATOM 2289 C CA . GLN A 1 298 ? 30.747 -4.067 -35.496 1.00 96.31 298 GLN A CA 1
ATOM 2290 C C . GLN A 1 298 ? 29.444 -4.511 -34.837 1.00 96.31 298 GLN A C 1
ATOM 2292 O O . GLN A 1 298 ? 29.444 -5.490 -34.096 1.00 96.31 298 GLN A O 1
ATOM 2297 N N . VAL A 1 299 ? 28.333 -3.874 -35.201 1.00 97.38 299 VAL A N 1
ATOM 2298 C CA . VAL A 1 299 ? 26.976 -4.238 -34.775 1.00 97.38 299 VAL A CA 1
ATOM 2299 C C . VAL A 1 299 ? 26.153 -4.593 -36.008 1.00 97.38 299 VAL A C 1
ATOM 2301 O O . VAL A 1 299 ? 26.235 -3.937 -37.047 1.00 97.38 299 VAL A O 1
ATOM 2304 N N . SER A 1 300 ? 25.406 -5.689 -35.939 1.00 95.94 300 SER A N 1
ATOM 2305 C CA . SER A 1 300 ? 24.520 -6.146 -37.012 1.00 95.94 300 SER A CA 1
ATOM 2306 C C . SER A 1 300 ? 23.142 -6.444 -36.438 1.00 95.94 300 SER A C 1
ATOM 2308 O O . SER A 1 300 ? 23.057 -7.065 -35.382 1.00 95.94 300 SER A O 1
ATOM 2310 N N . LEU A 1 301 ? 22.087 -6.042 -37.143 1.00 95.00 301 LEU A N 1
ATOM 2311 C CA . LEU A 1 301 ? 20.704 -6.353 -36.795 1.00 95.00 301 LEU A CA 1
ATOM 2312 C C . LEU A 1 301 ? 19.952 -6.972 -37.974 1.00 95.00 301 LEU A C 1
ATOM 2314 O O . LEU A 1 301 ? 20.287 -6.759 -39.147 1.00 95.00 301 LEU A O 1
ATOM 2318 N N . SER A 1 302 ? 18.929 -7.747 -37.651 1.00 93.50 302 SER A N 1
ATOM 2319 C CA . SER A 1 302 ? 17.959 -8.300 -38.586 1.00 93.50 302 SER A CA 1
ATOM 2320 C C . SER A 1 302 ? 16.558 -8.194 -38.013 1.00 93.50 302 SER A C 1
ATOM 2322 O O . SER A 1 302 ? 16.335 -8.535 -36.855 1.00 93.50 302 SER A O 1
ATOM 2324 N N . LEU A 1 303 ? 15.634 -7.734 -38.852 1.00 91.81 303 LEU A N 1
ATOM 2325 C CA . LEU A 1 303 ? 14.212 -7.628 -38.570 1.00 91.81 303 LEU A CA 1
ATOM 2326 C C . LEU A 1 303 ? 13.479 -8.723 -39.343 1.00 91.81 303 LEU A C 1
ATOM 2328 O O . LEU A 1 303 ? 13.558 -8.767 -40.574 1.00 91.81 303 LEU A O 1
ATOM 2332 N N . THR A 1 304 ? 12.757 -9.572 -38.628 1.00 88.62 304 THR A N 1
ATOM 2333 C CA . THR A 1 304 ? 12.030 -10.714 -39.184 1.00 88.62 304 THR A CA 1
ATOM 2334 C C . THR A 1 304 ? 10.551 -10.580 -38.856 1.00 88.62 304 THR A C 1
ATOM 2336 O O . THR A 1 304 ? 10.193 -10.320 -37.711 1.00 88.62 304 THR A O 1
ATOM 2339 N N . ASP A 1 305 ? 9.692 -10.758 -39.853 1.00 85.44 305 ASP A N 1
ATOM 2340 C CA . ASP A 1 305 ? 8.243 -10.818 -39.671 1.00 85.44 305 ASP A CA 1
ATOM 2341 C C . ASP A 1 305 ? 7.853 -12.116 -38.955 1.00 85.44 305 ASP A C 1
ATOM 2343 O O . ASP A 1 305 ? 8.256 -13.206 -39.370 1.00 85.44 305 ASP A O 1
ATOM 2347 N N . VAL A 1 306 ? 7.069 -12.011 -37.882 1.00 82.12 306 VAL A N 1
ATOM 2348 C CA . VAL A 1 306 ? 6.702 -13.171 -37.053 1.00 82.12 306 VAL A CA 1
ATOM 2349 C C . VAL A 1 306 ? 5.712 -14.085 -37.773 1.00 82.12 306 VAL A C 1
ATOM 2351 O O . VAL A 1 306 ? 5.822 -15.305 -37.676 1.00 82.12 306 VAL A O 1
ATOM 2354 N N . GLY A 1 307 ? 4.752 -13.520 -38.512 1.00 78.00 307 GLY A N 1
ATOM 2355 C CA . GLY A 1 307 ? 3.675 -14.292 -39.139 1.00 78.00 307 GLY A CA 1
ATOM 2356 C C . GLY A 1 307 ? 4.139 -15.144 -40.323 1.00 78.00 307 GLY A C 1
ATOM 2357 O O . GLY A 1 307 ? 3.716 -16.288 -40.480 1.00 78.00 307 GLY A O 1
ATOM 2358 N N . SER A 1 308 ? 5.014 -14.591 -41.160 1.00 79.94 308 SER A N 1
ATOM 2359 C CA . SER A 1 308 ? 5.544 -15.227 -42.371 1.00 79.94 308 SER A CA 1
ATOM 2360 C C . SER A 1 308 ? 6.929 -15.851 -42.183 1.00 79.94 308 SER A C 1
ATOM 2362 O O . SER A 1 308 ? 7.345 -16.660 -43.014 1.00 79.94 308 SER A O 1
ATOM 2364 N N . GLY A 1 309 ? 7.660 -15.471 -41.129 1.00 80.25 309 GLY A N 1
ATOM 2365 C CA . GLY A 1 309 ? 9.069 -15.825 -40.939 1.00 80.25 309 GLY A CA 1
ATOM 2366 C C . GLY A 1 309 ? 10.012 -15.142 -41.937 1.00 80.25 309 GLY A C 1
ATOM 2367 O O . GLY A 1 309 ? 11.176 -15.531 -42.056 1.00 80.25 309 GLY A O 1
ATOM 2368 N N . GLN A 1 310 ? 9.527 -14.161 -42.704 1.00 85.44 310 GLN A N 1
ATOM 2369 C CA . GLN A 1 310 ? 10.310 -13.488 -43.732 1.00 85.44 310 GLN A CA 1
ATOM 2370 C C . GLN A 1 310 ? 11.275 -12.470 -43.114 1.00 85.44 310 GLN A C 1
ATOM 2372 O O . GLN A 1 310 ? 10.882 -11.608 -42.331 1.00 85.44 310 GLN A O 1
ATOM 2377 N N . LEU A 1 311 ? 12.543 -12.514 -43.532 1.00 88.44 311 LEU A N 1
ATOM 2378 C CA . LEU A 1 311 ? 13.513 -11.460 -43.235 1.00 88.44 311 LEU A CA 1
ATOM 2379 C C . LEU A 1 311 ? 13.114 -10.171 -43.973 1.00 88.44 311 LEU A C 1
ATOM 2381 O O . LEU A 1 311 ? 13.174 -10.116 -45.203 1.00 88.44 311 LEU A O 1
ATOM 2385 N N . LEU A 1 312 ? 12.730 -9.143 -43.220 1.00 87.25 312 LEU A N 1
ATOM 2386 C CA . LEU A 1 312 ? 12.322 -7.834 -43.735 1.00 87.25 312 LEU A CA 1
ATOM 2387 C C . LEU A 1 312 ? 13.529 -6.929 -43.985 1.00 87.25 312 LEU A C 1
ATOM 2389 O O . LEU A 1 312 ? 13.616 -6.254 -45.010 1.00 87.25 312 LEU A O 1
ATOM 2393 N N . LEU A 1 313 ? 14.476 -6.923 -43.046 1.00 91.25 313 LEU A N 1
ATOM 2394 C CA . LEU A 1 313 ? 15.651 -6.060 -43.078 1.00 91.25 313 LEU A CA 1
ATOM 2395 C C . LEU A 1 313 ? 16.848 -6.785 -42.472 1.00 91.25 313 LEU A C 1
ATOM 2397 O O . LEU A 1 313 ? 16.724 -7.466 -41.461 1.00 91.25 313 LEU A O 1
ATOM 2401 N N . SER A 1 314 ? 18.031 -6.576 -43.041 1.00 94.88 314 SER A N 1
ATOM 2402 C CA . SER A 1 314 ? 19.290 -6.856 -42.354 1.00 94.88 314 SER A CA 1
ATOM 2403 C C . SER A 1 314 ? 20.290 -5.748 -42.645 1.00 94.88 314 SER A C 1
ATOM 2405 O O . SER A 1 314 ? 20.459 -5.340 -43.801 1.00 94.88 314 SER A O 1
ATOM 2407 N N . ARG A 1 315 ? 20.920 -5.236 -41.588 1.00 96.81 315 ARG A N 1
ATOM 2408 C CA . ARG A 1 315 ? 21.881 -4.134 -41.641 1.00 96.81 315 ARG A CA 1
ATOM 2409 C C . ARG A 1 315 ? 23.044 -4.367 -40.700 1.00 96.81 315 ARG A C 1
ATOM 2411 O O . ARG A 1 315 ? 22.940 -5.078 -39.704 1.00 96.81 315 ARG A O 1
ATOM 2418 N N . ARG A 1 316 ? 24.173 -3.762 -41.050 1.00 95.94 316 ARG A N 1
ATOM 2419 C CA . ARG A 1 316 ? 25.391 -3.764 -40.247 1.00 95.94 316 ARG A CA 1
ATOM 2420 C C . ARG A 1 316 ? 26.031 -2.393 -40.303 1.00 95.94 316 ARG A C 1
ATOM 2422 O O . ARG A 1 316 ? 26.067 -1.780 -41.367 1.00 95.94 316 ARG A O 1
ATOM 2429 N N . ASN A 1 317 ? 26.590 -1.975 -39.183 1.00 96.38 317 ASN A N 1
ATOM 2430 C CA . ASN A 1 317 ? 27.402 -0.779 -39.082 1.00 96.38 317 ASN A CA 1
ATOM 2431 C C . ASN A 1 317 ? 28.610 -1.078 -38.178 1.00 96.38 317 ASN A C 1
ATOM 2433 O O . ASN A 1 317 ? 28.610 -2.056 -37.424 1.00 96.38 317 ASN A O 1
ATOM 2437 N N . ALA A 1 318 ? 29.690 -0.320 -38.328 1.00 95.56 318 ALA A N 1
ATOM 2438 C CA . ALA A 1 318 ? 30.904 -0.520 -37.552 1.00 95.56 318 ALA A CA 1
ATOM 2439 C C . ALA A 1 318 ? 31.646 0.794 -37.343 1.00 95.56 318 ALA A C 1
ATOM 2441 O O . ALA A 1 318 ? 31.922 1.507 -38.309 1.00 95.56 318 ALA A O 1
ATOM 2442 N N . GLY A 1 319 ? 32.094 1.030 -36.119 1.00 95.31 319 GLY A N 1
ATOM 2443 C CA . GLY A 1 319 ? 32.818 2.229 -35.707 1.00 95.31 319 GLY A CA 1
ATOM 2444 C C . GLY A 1 319 ? 33.690 1.954 -34.482 1.00 95.31 319 GLY A C 1
ATOM 2445 O O . GLY A 1 319 ? 33.726 0.818 -34.002 1.00 95.31 319 GLY A O 1
ATOM 2446 N N . PRO A 1 320 ? 34.447 2.946 -34.006 1.00 94.94 320 PRO A N 1
ATOM 2447 C CA . PRO A 1 320 ? 35.032 2.933 -32.669 1.00 94.94 320 PRO A CA 1
ATOM 2448 C C . PRO A 1 320 ? 33.964 2.659 -31.584 1.00 94.94 320 PRO A C 1
ATOM 2450 O O . PRO A 1 320 ? 32.814 3.063 -31.761 1.00 94.94 320 PRO A O 1
ATOM 2453 N N . PRO A 1 321 ? 34.286 1.964 -30.473 1.00 90.56 321 PRO A N 1
ATOM 2454 C CA . PRO A 1 321 ? 33.316 1.687 -29.408 1.00 90.56 321 PRO A CA 1
ATOM 2455 C C . PRO A 1 321 ? 32.676 2.932 -28.777 1.00 90.56 321 PRO A C 1
ATOM 2457 O O . PRO A 1 321 ? 31.545 2.854 -28.316 1.00 90.56 321 PRO A O 1
ATOM 2460 N N . ASP A 1 322 ? 33.375 4.063 -28.746 1.00 90.25 322 ASP A N 1
ATOM 2461 C CA . ASP A 1 322 ? 32.884 5.358 -28.260 1.00 90.25 322 ASP A CA 1
ATOM 2462 C C . ASP A 1 322 ? 31.834 6.003 -29.181 1.00 90.25 322 ASP A C 1
ATOM 2464 O O . ASP A 1 322 ? 31.029 6.796 -28.706 1.00 90.25 322 ASP A O 1
ATOM 2468 N N . GLU A 1 323 ? 31.753 5.588 -30.449 1.00 94.19 323 GLU A N 1
ATOM 2469 C CA . GLU A 1 323 ? 30.700 5.991 -31.398 1.00 94.19 323 GLU A CA 1
ATOM 2470 C C . GLU A 1 323 ? 29.481 5.042 -31.363 1.00 94.19 323 GLU A C 1
ATOM 2472 O O . GLU A 1 323 ? 28.664 5.030 -32.283 1.00 94.19 323 GLU A O 1
ATOM 2477 N N . ILE A 1 324 ? 29.333 4.201 -30.328 1.00 95.38 324 ILE A N 1
ATOM 2478 C CA . ILE A 1 324 ? 28.257 3.192 -30.264 1.00 95.38 324 ILE A CA 1
ATOM 2479 C C . ILE A 1 324 ? 26.850 3.789 -30.389 1.00 95.38 324 ILE A C 1
ATOM 2481 O O . ILE A 1 324 ? 25.996 3.165 -31.017 1.00 95.38 324 ILE A O 1
ATOM 2485 N N . PHE A 1 325 ? 26.615 4.991 -29.856 1.00 95.38 325 PHE A N 1
ATOM 2486 C CA . PHE A 1 325 ? 25.323 5.670 -29.967 1.00 95.38 325 PHE A CA 1
ATOM 2487 C C . PHE A 1 325 ? 25.006 6.024 -31.426 1.00 95.38 325 PHE A C 1
ATOM 2489 O O . PHE A 1 325 ? 23.944 5.658 -31.919 1.00 95.38 325 PHE A O 1
ATOM 2496 N N . ASP A 1 326 ? 25.970 6.596 -32.155 1.00 95.00 326 ASP A N 1
ATOM 2497 C CA . ASP A 1 326 ? 25.810 6.930 -33.576 1.00 95.00 326 ASP A CA 1
ATOM 2498 C C . ASP A 1 326 ? 25.658 5.659 -34.444 1.00 95.00 326 ASP A C 1
ATOM 2500 O O . ASP A 1 326 ? 24.932 5.640 -35.444 1.00 95.00 326 ASP A O 1
ATOM 2504 N N . ILE A 1 327 ? 26.322 4.556 -34.059 1.00 95.88 327 ILE A N 1
ATOM 2505 C CA . ILE A 1 327 ? 26.143 3.240 -34.694 1.00 95.88 327 ILE A CA 1
ATOM 2506 C C . ILE A 1 327 ? 24.696 2.764 -34.538 1.00 95.88 327 ILE A C 1
ATOM 2508 O O . ILE A 1 327 ? 24.124 2.279 -35.520 1.00 95.88 327 ILE A O 1
ATOM 2512 N N . VAL A 1 328 ? 24.128 2.865 -33.331 1.00 95.75 328 VAL A N 1
ATOM 2513 C CA . VAL A 1 328 ? 22.743 2.467 -33.047 1.00 95.75 328 VAL A CA 1
ATOM 2514 C C . VAL A 1 328 ? 21.766 3.363 -33.803 1.00 95.75 328 VAL A C 1
ATOM 2516 O O . VAL A 1 328 ? 20.959 2.808 -34.544 1.00 95.75 328 VAL A O 1
ATOM 2519 N N . ASP A 1 329 ? 21.907 4.691 -33.726 1.00 93.31 329 ASP A N 1
ATOM 2520 C CA . ASP A 1 329 ? 21.042 5.666 -34.415 1.00 93.31 329 ASP A CA 1
ATOM 2521 C C . ASP A 1 329 ? 20.955 5.393 -35.924 1.00 93.31 329 ASP A C 1
ATOM 2523 O O . ASP A 1 329 ? 19.877 5.365 -36.525 1.00 93.31 329 ASP A O 1
ATOM 2527 N N . ALA A 1 330 ? 22.095 5.120 -36.564 1.00 93.38 330 ALA A N 1
ATOM 2528 C CA . ALA A 1 330 ? 22.127 4.797 -37.988 1.00 93.38 330 ALA A CA 1
ATOM 2529 C C . ALA A 1 330 ? 21.389 3.484 -38.314 1.00 93.38 330 ALA A C 1
ATOM 2531 O O . ALA A 1 330 ? 20.749 3.364 -39.362 1.00 93.38 330 ALA A O 1
ATOM 2532 N N . LEU A 1 331 ? 21.492 2.482 -37.437 1.00 94.44 331 LEU A N 1
ATOM 2533 C CA . LEU A 1 331 ? 20.871 1.175 -37.631 1.00 94.44 331 LEU A CA 1
ATOM 2534 C C . LEU A 1 331 ? 19.355 1.211 -37.390 1.00 94.44 331 LEU A C 1
ATOM 2536 O O . LEU A 1 331 ? 18.599 0.629 -38.172 1.00 94.44 331 LEU A O 1
ATOM 2540 N N . THR A 1 332 ? 18.898 1.884 -36.340 1.00 91.75 332 THR A N 1
ATOM 2541 C CA . THR A 1 332 ? 17.475 2.043 -36.005 1.00 91.75 332 THR A CA 1
ATOM 2542 C C . THR A 1 332 ? 16.752 2.944 -36.998 1.00 91.75 332 THR A C 1
ATOM 2544 O O . THR A 1 332 ? 15.603 2.662 -37.342 1.00 91.75 332 THR A O 1
ATOM 2547 N N . GLN A 1 333 ? 17.432 3.941 -37.570 1.00 89.12 333 GLN A N 1
ATOM 2548 C CA . GLN A 1 333 ? 16.881 4.737 -38.664 1.00 89.12 333 GLN A CA 1
ATOM 2549 C C . GLN A 1 333 ? 16.527 3.875 -39.884 1.00 89.12 333 GLN A C 1
ATOM 2551 O O . GLN A 1 333 ? 15.466 4.049 -40.484 1.00 89.12 333 GLN A O 1
ATOM 2556 N N . GLU A 1 334 ? 17.367 2.898 -40.233 1.00 89.38 334 GLU A N 1
ATOM 2557 C CA . GLU A 1 334 ? 17.059 1.953 -41.313 1.00 89.38 334 GLU A CA 1
ATOM 2558 C C . GLU A 1 334 ? 15.884 1.028 -40.967 1.00 89.38 334 GLU A C 1
ATOM 2560 O O . GLU A 1 334 ? 15.071 0.722 -41.840 1.00 89.38 334 GLU A O 1
ATOM 2565 N N . VAL A 1 335 ? 15.756 0.620 -39.699 1.00 89.06 335 VAL A N 1
ATOM 2566 C CA . VAL A 1 335 ? 14.599 -0.150 -39.207 1.00 89.06 335 VAL A CA 1
ATOM 2567 C C . VAL A 1 335 ? 13.311 0.663 -39.349 1.00 89.06 335 VAL A C 1
ATOM 2569 O O . VAL A 1 335 ? 12.332 0.154 -39.899 1.00 89.06 335 VAL A O 1
ATOM 2572 N N . ARG A 1 336 ? 13.315 1.935 -38.930 1.00 83.19 336 ARG A N 1
ATOM 2573 C CA . ARG A 1 336 ? 12.165 2.842 -39.059 1.00 83.19 336 ARG A CA 1
ATOM 2574 C C . ARG A 1 336 ? 11.746 3.025 -40.515 1.00 83.19 336 ARG A C 1
ATOM 2576 O O . ARG A 1 336 ? 10.577 2.826 -40.833 1.00 83.19 336 ARG A O 1
ATOM 2583 N N . VAL A 1 337 ? 12.693 3.326 -41.407 1.00 81.62 337 VAL A N 1
ATOM 2584 C CA . VAL A 1 337 ? 12.419 3.494 -42.847 1.00 81.62 337 VAL A CA 1
ATOM 2585 C C . VAL A 1 337 ? 11.855 2.213 -43.467 1.00 81.62 337 VAL A C 1
ATOM 2587 O O . VAL A 1 337 ? 10.936 2.282 -44.282 1.00 81.62 337 VAL A O 1
ATOM 2590 N N . ALA A 1 338 ? 12.374 1.043 -43.080 1.00 81.38 338 ALA A N 1
ATOM 2591 C CA . ALA A 1 338 ? 11.896 -0.241 -43.590 1.00 81.38 338 ALA A CA 1
ATOM 2592 C C . ALA A 1 338 ? 10.458 -0.554 -43.154 1.00 81.38 338 ALA A C 1
ATOM 2594 O O . ALA A 1 338 ? 9.688 -1.114 -43.933 1.00 81.38 338 ALA A O 1
ATOM 2595 N N . LEU A 1 339 ? 10.096 -0.190 -41.924 1.00 78.12 339 LEU A N 1
ATOM 2596 C CA . LEU A 1 339 ? 8.756 -0.410 -41.386 1.00 78.12 339 LEU A CA 1
ATOM 2597 C C . LEU A 1 339 ? 7.749 0.629 -41.868 1.00 78.12 339 LEU A C 1
ATOM 2599 O O . LEU A 1 339 ? 6.586 0.295 -42.081 1.00 78.12 339 LEU A O 1
ATOM 2603 N N . ARG A 1 340 ? 8.174 1.883 -42.045 1.00 72.25 340 ARG A N 1
ATOM 2604 C CA . ARG A 1 340 ? 7.312 2.986 -42.479 1.00 72.25 340 ARG A CA 1
ATOM 2605 C C . ARG A 1 340 ? 8.070 3.962 -43.387 1.00 72.25 340 ARG A C 1
ATOM 2607 O O . ARG A 1 340 ? 8.639 4.943 -42.916 1.00 72.25 340 ARG A O 1
ATOM 2614 N N . PRO A 1 341 ? 8.014 3.761 -44.712 1.00 62.34 341 PRO A N 1
ATOM 2615 C CA . PRO A 1 341 ? 8.651 4.662 -45.674 1.00 62.34 341 PRO A CA 1
ATOM 2616 C C . PRO A 1 341 ? 8.112 6.103 -45.615 1.00 62.34 341 PRO A C 1
ATOM 2618 O O . PRO A 1 341 ? 8.855 7.045 -45.876 1.00 62.34 341 PRO A O 1
ATOM 2621 N N . ASP A 1 342 ? 6.840 6.273 -45.229 1.00 57.38 342 ASP A N 1
ATOM 2622 C CA . ASP A 1 342 ? 6.155 7.572 -45.166 1.00 57.38 342 ASP A CA 1
ATOM 2623 C C . ASP A 1 342 ? 6.442 8.363 -43.872 1.00 57.38 342 ASP A C 1
ATOM 2625 O O . ASP A 1 342 ? 6.111 9.546 -43.785 1.00 57.38 342 ASP A O 1
ATOM 2629 N N . SER A 1 343 ? 7.064 7.747 -42.855 1.00 55.94 343 SER A N 1
ATOM 2630 C CA . SER A 1 343 ? 7.370 8.394 -41.566 1.00 55.94 343 SER A CA 1
ATOM 2631 C C . SER A 1 343 ? 8.738 9.080 -41.529 1.00 55.94 343 SER A C 1
ATOM 2633 O O . SER A 1 343 ? 9.220 9.426 -40.454 1.00 55.94 343 SER A O 1
ATOM 2635 N N . SER A 1 344 ? 9.362 9.326 -42.686 1.00 50.78 344 SER A N 1
ATOM 2636 C CA . SER A 1 344 ? 10.699 9.931 -42.814 1.00 50.78 344 SER A CA 1
ATOM 2637 C C . SER A 1 344 ? 10.829 11.367 -42.271 1.00 50.78 344 SER A C 1
ATOM 2639 O O . SER A 1 344 ? 11.898 11.958 -42.395 1.00 50.78 344 SER A O 1
ATOM 2641 N N . ASN A 1 345 ? 9.752 11.949 -41.728 1.00 45.09 345 ASN A N 1
ATOM 2642 C CA . ASN A 1 345 ? 9.655 13.354 -41.320 1.00 45.09 345 ASN A CA 1
ATOM 2643 C C . ASN A 1 345 ? 9.547 13.585 -39.799 1.00 45.09 345 ASN A C 1
ATOM 2645 O O . ASN A 1 345 ? 9.391 14.736 -39.393 1.00 45.09 345 ASN A O 1
ATOM 2649 N N . VAL A 1 346 ? 9.630 12.551 -38.955 1.00 53.16 346 VAL A N 1
ATOM 2650 C CA . VAL A 1 346 ? 9.777 12.750 -37.502 1.00 53.16 346 VAL A CA 1
ATOM 2651 C C . VAL A 1 346 ? 11.272 12.736 -37.189 1.00 53.16 346 VAL A C 1
ATOM 2653 O O . VAL A 1 346 ? 11.932 11.715 -37.358 1.00 53.16 346 VAL A O 1
ATOM 2656 N N . LEU A 1 347 ? 11.822 13.901 -36.839 1.00 55.50 347 LEU A N 1
ATOM 2657 C CA . LEU A 1 347 ? 13.193 14.011 -36.345 1.00 55.50 347 LEU A CA 1
ATOM 2658 C C . LEU A 1 347 ? 13.202 13.509 -34.900 1.00 55.50 347 LEU A C 1
ATOM 2660 O O . LEU A 1 347 ? 12.895 14.273 -33.982 1.00 55.50 347 LEU A O 1
ATOM 2664 N N . ASP A 1 348 ? 13.516 12.228 -34.727 1.00 70.69 348 ASP A N 1
ATOM 2665 C CA . ASP A 1 348 ? 13.931 11.689 -33.434 1.00 70.69 348 ASP A CA 1
ATOM 2666 C C . ASP A 1 348 ? 15.196 12.438 -32.979 1.00 70.69 348 ASP A C 1
ATOM 2668 O O . ASP A 1 348 ? 15.979 12.941 -33.795 1.00 70.69 348 ASP A O 1
ATOM 2672 N N . ARG A 1 349 ? 15.370 12.571 -31.667 1.00 86.69 349 ARG A N 1
ATOM 2673 C CA . ARG A 1 349 ? 16.600 13.135 -31.105 1.00 86.69 349 ARG A CA 1
ATOM 2674 C C . ARG A 1 349 ? 17.683 12.061 -31.136 1.00 86.69 349 ARG A C 1
ATOM 2676 O O . ARG A 1 349 ? 17.356 10.884 -31.013 1.00 86.69 349 ARG A O 1
ATOM 2683 N N . ASP A 1 350 ? 18.949 12.457 -31.239 1.00 89.81 350 ASP A N 1
ATOM 2684 C CA . ASP A 1 350 ? 20.069 11.510 -31.149 1.00 89.81 350 ASP A CA 1
ATOM 2685 C C . ASP A 1 350 ? 19.969 10.695 -29.843 1.00 89.81 350 ASP A C 1
ATOM 2687 O O . ASP A 1 350 ? 19.631 11.245 -28.785 1.00 89.81 350 ASP A O 1
ATOM 2691 N N . LEU A 1 351 ? 20.316 9.403 -29.867 1.00 90.94 351 LEU A N 1
ATOM 2692 C CA . LEU A 1 351 ? 20.191 8.525 -28.695 1.00 90.94 351 LEU A CA 1
ATOM 2693 C C . LEU A 1 351 ? 20.946 9.069 -27.468 1.00 90.94 351 LEU A C 1
ATOM 2695 O O . LEU A 1 351 ? 20.466 8.978 -26.334 1.00 90.94 351 LEU A O 1
ATOM 2699 N N . LYS A 1 352 ? 22.105 9.699 -27.682 1.00 93.00 352 LYS A N 1
ATOM 2700 C CA . LYS A 1 352 ? 22.903 10.358 -26.628 1.00 93.00 352 LYS A CA 1
ATOM 2701 C C . LYS A 1 352 ? 22.191 11.551 -25.969 1.00 93.00 352 LYS A C 1
ATOM 2703 O O . LYS A 1 352 ? 22.435 11.862 -24.802 1.00 93.00 352 LYS A O 1
ATOM 2708 N N . ASP A 1 353 ? 21.277 12.208 -26.687 1.00 91.06 353 ASP A N 1
ATOM 2709 C CA . ASP A 1 353 ? 20.509 13.348 -26.178 1.00 91.06 353 ASP A CA 1
ATOM 2710 C C . ASP A 1 353 ? 19.326 12.916 -25.310 1.00 91.06 353 ASP A C 1
ATOM 2712 O O . ASP A 1 353 ? 18.844 13.725 -24.508 1.00 91.06 353 ASP A O 1
ATOM 2716 N N . VAL A 1 354 ? 18.856 11.676 -25.478 1.00 90.38 354 VAL A N 1
ATOM 2717 C CA . VAL A 1 354 ? 17.738 11.103 -24.714 1.00 90.38 354 VAL A CA 1
ATOM 2718 C C . VAL A 1 354 ? 18.178 10.120 -23.627 1.00 90.38 354 VAL A C 1
ATOM 2720 O O . VAL A 1 354 ? 17.424 9.861 -22.693 1.00 90.38 354 VAL A O 1
ATOM 2723 N N . THR A 1 355 ? 19.423 9.641 -23.695 1.00 91.56 355 THR A N 1
ATOM 2724 C CA . THR A 1 355 ? 20.081 8.834 -22.658 1.00 91.56 355 THR A CA 1
ATOM 2725 C C . THR A 1 355 ? 21.241 9.614 -22.022 1.00 91.56 355 THR A C 1
ATOM 2727 O O . THR A 1 355 ? 21.009 10.563 -21.266 1.00 91.56 355 THR A O 1
ATOM 2730 N N . THR A 1 356 ? 22.476 9.246 -22.359 1.00 94.56 356 THR A N 1
ATOM 2731 C CA . THR A 1 356 ? 23.748 9.829 -21.928 1.00 94.56 356 THR A CA 1
ATOM 2732 C C . THR A 1 356 ? 24.725 9.823 -23.107 1.00 94.56 356 THR A C 1
ATOM 2734 O O . THR A 1 356 ? 24.683 8.922 -23.944 1.00 94.56 356 THR A O 1
ATOM 2737 N N . ASP A 1 357 ? 25.627 10.800 -23.173 1.00 93.19 357 ASP A N 1
ATOM 2738 C CA . ASP A 1 357 ? 26.763 10.801 -24.106 1.00 93.19 357 ASP A CA 1
ATOM 2739 C C . ASP A 1 357 ? 27.995 10.065 -23.538 1.00 93.19 357 ASP A C 1
ATOM 2741 O O . ASP A 1 357 ? 28.980 9.829 -24.242 1.00 93.19 357 ASP A O 1
ATOM 2745 N N . SER A 1 358 ? 27.932 9.640 -22.272 1.00 96.00 358 SER A N 1
ATOM 2746 C CA . SER A 1 358 ? 28.997 8.923 -21.584 1.00 96.00 358 SER A CA 1
ATOM 2747 C C . SER A 1 358 ? 28.815 7.414 -21.717 1.00 96.00 358 SER A C 1
ATOM 2749 O O . SER A 1 358 ? 28.031 6.782 -21.004 1.00 96.00 358 SER A O 1
ATOM 2751 N N . LEU A 1 359 ? 29.628 6.792 -22.574 1.00 94.56 359 LEU A N 1
ATOM 2752 C CA . LEU A 1 359 ? 29.673 5.330 -22.696 1.00 94.56 359 LEU A CA 1
ATOM 2753 C C . LEU A 1 359 ? 29.963 4.641 -21.352 1.00 94.56 359 LEU A C 1
ATOM 2755 O O . LEU A 1 359 ? 29.437 3.565 -21.069 1.00 94.56 359 LEU A O 1
ATOM 2759 N N . ALA A 1 360 ? 30.793 5.259 -20.508 1.00 96.06 360 ALA A N 1
ATOM 2760 C CA . ALA A 1 360 ? 31.098 4.732 -19.182 1.00 96.06 360 ALA A CA 1
ATOM 2761 C C . ALA A 1 360 ? 29.877 4.775 -18.246 1.00 96.06 360 ALA A C 1
ATOM 2763 O O . ALA A 1 360 ? 29.635 3.796 -17.540 1.00 96.06 360 ALA A O 1
ATOM 2764 N N . ALA A 1 361 ? 29.089 5.857 -18.274 1.00 96.75 361 ALA A N 1
ATOM 2765 C CA . ALA A 1 361 ? 27.847 5.948 -17.507 1.00 96.75 361 ALA A CA 1
ATOM 2766 C C . ALA A 1 361 ? 26.817 4.922 -18.002 1.00 96.75 361 ALA A C 1
ATOM 2768 O O . ALA A 1 361 ? 26.246 4.186 -17.197 1.00 96.75 361 ALA A O 1
ATOM 2769 N N . TYR A 1 362 ? 26.649 4.798 -19.324 1.00 95.88 362 TYR A N 1
ATOM 2770 C CA . TYR A 1 362 ? 25.721 3.829 -19.911 1.00 95.88 362 TYR A CA 1
ATOM 2771 C C . TYR A 1 362 ? 26.094 2.386 -19.566 1.00 95.88 362 TYR A C 1
ATOM 2773 O O . TYR A 1 362 ? 25.233 1.580 -19.221 1.00 95.88 362 TYR A O 1
ATOM 2781 N N . ARG A 1 363 ? 27.388 2.049 -19.606 1.00 95.00 363 ARG A N 1
ATOM 2782 C CA . ARG A 1 363 ? 27.865 0.722 -19.210 1.00 95.00 363 ARG A CA 1
ATOM 2783 C C . ARG A 1 363 ? 27.482 0.383 -17.769 1.00 95.00 363 ARG A C 1
ATOM 2785 O O . ARG A 1 363 ? 26.952 -0.698 -17.530 1.00 95.00 363 ARG A O 1
ATOM 2792 N N . LEU A 1 364 ? 27.744 1.289 -16.827 1.00 96.69 364 LEU A N 1
ATOM 2793 C CA . LEU A 1 364 ? 27.414 1.089 -15.412 1.00 96.69 364 LEU A CA 1
ATOM 2794 C C . LEU A 1 364 ? 25.904 0.943 -15.199 1.00 96.69 364 LEU A C 1
ATOM 2796 O O . LEU A 1 364 ? 25.472 0.071 -14.448 1.00 96.69 364 LEU A O 1
ATOM 2800 N N . TYR A 1 365 ? 25.107 1.745 -15.907 1.00 95.00 365 TYR A N 1
ATOM 2801 C CA . TYR A 1 365 ? 23.653 1.618 -15.930 1.00 95.00 365 TYR A CA 1
ATOM 2802 C C . TYR A 1 365 ? 23.197 0.237 -16.423 1.00 95.00 365 TYR A C 1
ATOM 2804 O O . TYR A 1 365 ? 22.408 -0.425 -15.750 1.00 95.00 365 TYR A O 1
ATOM 2812 N N . ALA A 1 366 ? 23.727 -0.232 -17.555 1.00 90.94 366 ALA A N 1
ATOM 2813 C CA . ALA A 1 366 ? 23.359 -1.521 -18.134 1.00 90.94 366 ALA A CA 1
ATOM 2814 C C . ALA A 1 366 ? 23.774 -2.710 -17.248 1.00 90.94 366 ALA A C 1
ATOM 2816 O O . ALA A 1 366 ? 23.001 -3.655 -17.079 1.00 90.94 366 ALA A O 1
ATOM 2817 N N . GLU A 1 367 ? 24.967 -2.659 -16.648 1.00 90.12 367 GLU A N 1
ATOM 2818 C CA . GLU A 1 367 ? 25.424 -3.660 -15.675 1.00 90.12 367 GLU A CA 1
ATOM 2819 C C . GLU A 1 367 ? 24.545 -3.644 -14.406 1.00 90.12 367 GLU A C 1
ATOM 2821 O O . GLU A 1 367 ? 24.163 -4.704 -13.905 1.00 90.12 367 GLU A O 1
ATOM 2826 N N . GLY A 1 368 ? 24.151 -2.458 -13.925 1.00 90.06 368 GLY A N 1
ATOM 2827 C CA . GLY A 1 368 ? 23.213 -2.293 -12.811 1.00 90.06 368 GLY A CA 1
ATOM 2828 C C . GLY A 1 368 ? 21.836 -2.896 -13.101 1.00 90.06 368 GLY A C 1
ATOM 2829 O O . GLY A 1 368 ? 21.321 -3.668 -12.293 1.00 90.06 368 GLY A O 1
ATOM 2830 N N . LEU A 1 369 ? 21.274 -2.630 -14.284 1.00 83.44 369 LEU A N 1
ATOM 2831 C CA . LEU A 1 369 ? 20.009 -3.220 -14.730 1.00 83.44 369 LEU A CA 1
ATOM 2832 C C . LEU A 1 369 ? 20.091 -4.751 -14.800 1.00 83.44 369 LEU A C 1
ATOM 2834 O O . LEU A 1 369 ? 19.162 -5.444 -14.392 1.00 83.44 369 LEU A O 1
ATOM 2838 N N . GLN A 1 370 ? 21.210 -5.300 -15.279 1.00 77.75 370 GLN A N 1
ATOM 2839 C CA . GLN A 1 370 ? 21.409 -6.747 -15.331 1.00 77.75 370 GLN A CA 1
ATOM 2840 C C . GLN A 1 370 ? 21.440 -7.378 -13.931 1.00 77.75 370 GLN A C 1
ATOM 2842 O O . GLN A 1 370 ? 20.892 -8.465 -13.738 1.00 77.75 370 GLN A O 1
ATOM 2847 N N . LEU A 1 371 ? 22.068 -6.719 -12.954 1.00 80.19 371 LEU A N 1
ATOM 2848 C CA . LEU A 1 371 ? 22.073 -7.181 -11.566 1.00 80.19 371 LEU A CA 1
ATOM 2849 C C . LEU A 1 371 ? 20.681 -7.105 -10.931 1.00 80.19 371 LEU A C 1
ATOM 2851 O O . LEU A 1 371 ? 20.292 -8.051 -10.248 1.00 80.19 371 LEU A O 1
ATOM 2855 N N . ASP A 1 372 ? 19.918 -6.045 -11.196 1.00 74.75 372 ASP A N 1
ATOM 2856 C CA . ASP A 1 372 ? 18.532 -5.921 -10.728 1.00 74.75 372 ASP A CA 1
ATOM 2857 C C . ASP A 1 372 ? 17.628 -7.016 -11.310 1.00 74.75 372 ASP A C 1
ATOM 2859 O O . ASP A 1 372 ? 16.895 -7.671 -10.571 1.00 74.75 372 ASP A O 1
ATOM 2863 N N . LEU A 1 373 ? 17.762 -7.321 -12.608 1.00 68.88 373 LEU A N 1
ATOM 2864 C CA . LEU A 1 373 ? 17.075 -8.462 -13.223 1.00 68.88 373 LEU A CA 1
ATOM 2865 C C . LEU A 1 373 ? 17.451 -9.788 -12.546 1.00 68.88 373 LEU A C 1
ATOM 2867 O O . LEU A 1 373 ? 16.609 -10.663 -12.425 1.00 68.88 373 LEU A O 1
ATOM 2871 N N . GLN A 1 374 ? 18.680 -9.938 -12.047 1.00 65.88 374 GLN A N 1
ATOM 2872 C CA . GLN A 1 374 ? 19.103 -11.105 -11.257 1.00 65.88 374 GLN A CA 1
ATOM 2873 C C . GLN A 1 374 ? 18.682 -11.039 -9.778 1.00 65.88 374 GLN A C 1
ATOM 2875 O O . GLN A 1 374 ? 19.131 -11.870 -8.986 1.00 65.88 374 GLN A O 1
ATOM 2880 N N . LEU A 1 375 ? 17.865 -10.053 -9.395 1.00 68.25 375 LEU A N 1
ATOM 2881 C CA . LEU A 1 375 ? 17.454 -9.744 -8.024 1.00 68.25 375 LEU A CA 1
ATOM 2882 C C . LEU A 1 375 ? 18.624 -9.410 -7.080 1.00 68.25 375 LEU A C 1
ATOM 2884 O O . LEU A 1 375 ? 18.461 -9.416 -5.865 1.00 68.25 375 LEU A O 1
ATOM 2888 N N . LYS A 1 376 ? 19.801 -9.067 -7.619 1.00 73.38 376 LYS A N 1
ATOM 2889 C CA . LYS A 1 376 ? 20.996 -8.650 -6.862 1.00 73.38 376 LYS A CA 1
ATOM 2890 C C . LYS A 1 376 ? 20.994 -7.136 -6.656 1.00 73.38 376 LYS A C 1
ATOM 2892 O O . LYS A 1 376 ? 21.918 -6.432 -7.069 1.00 73.38 376 LYS A O 1
ATOM 2897 N N . ARG A 1 377 ? 19.923 -6.643 -6.041 1.00 79.38 377 ARG A N 1
ATOM 2898 C CA . ARG A 1 377 ? 19.590 -5.217 -5.907 1.00 79.38 377 ARG A CA 1
ATOM 2899 C C . ARG A 1 377 ? 20.661 -4.418 -5.169 1.00 79.38 377 ARG A C 1
ATOM 2901 O O . ARG A 1 377 ? 21.064 -3.356 -5.631 1.00 79.38 377 ARG A O 1
ATOM 2908 N N . GLU A 1 378 ? 21.204 -4.965 -4.089 1.00 80.88 378 GLU A N 1
ATOM 2909 C CA . GLU A 1 378 ? 22.253 -4.331 -3.287 1.00 80.88 378 GLU A CA 1
ATOM 2910 C C . GLU A 1 378 ? 23.555 -4.155 -4.078 1.00 80.88 378 GLU A C 1
ATOM 2912 O O . GLU A 1 378 ? 24.285 -3.189 -3.871 1.00 80.88 378 GLU A O 1
ATOM 2917 N N . ALA A 1 379 ? 23.843 -5.066 -5.013 1.00 86.50 379 ALA A N 1
ATOM 2918 C CA . ALA A 1 379 ? 25.009 -4.966 -5.887 1.00 86.50 379 ALA A CA 1
ATOM 2919 C C . ALA A 1 379 ? 24.786 -4.003 -7.069 1.00 86.50 379 ALA A C 1
ATOM 2921 O O . ALA A 1 379 ? 25.758 -3.480 -7.613 1.00 86.50 379 ALA A O 1
ATOM 2922 N N . ALA A 1 380 ? 23.531 -3.757 -7.462 1.00 90.69 380 ALA A N 1
ATOM 2923 C CA . ALA A 1 380 ? 23.173 -2.844 -8.547 1.00 90.69 380 ALA A CA 1
ATOM 2924 C C . ALA A 1 380 ? 23.301 -1.362 -8.148 1.00 90.69 380 ALA A C 1
ATOM 2926 O O . ALA A 1 380 ? 23.768 -0.555 -8.953 1.00 90.69 380 ALA A O 1
ATOM 2927 N N . ILE A 1 381 ? 22.937 -1.014 -6.906 1.00 93.69 381 ILE A N 1
ATOM 2928 C CA . ILE A 1 381 ? 22.986 0.362 -6.372 1.00 93.69 381 ILE A CA 1
ATOM 2929 C C . ILE A 1 381 ? 24.330 1.063 -6.629 1.00 93.69 381 ILE A C 1
ATOM 2931 O O . ILE A 1 381 ? 24.315 2.096 -7.299 1.00 93.69 381 ILE A O 1
ATOM 2935 N N . PRO A 1 382 ? 25.497 0.529 -6.206 1.00 96.56 382 PRO A N 1
ATOM 2936 C CA . PRO A 1 382 ? 26.766 1.243 -6.365 1.00 96.56 382 PRO A CA 1
ATOM 2937 C C . PRO A 1 382 ? 27.170 1.461 -7.832 1.00 96.56 382 PRO A C 1
ATOM 2939 O O . PRO A 1 382 ? 27.943 2.376 -8.125 1.00 96.56 382 PRO A O 1
ATOM 2942 N N . LEU A 1 383 ? 26.673 0.639 -8.765 1.00 97.19 383 LEU A N 1
ATOM 2943 C CA . LEU A 1 383 ? 26.885 0.858 -10.198 1.00 97.19 383 LEU A CA 1
ATOM 2944 C C . LEU A 1 383 ? 26.033 2.024 -10.703 1.00 97.19 383 LEU A C 1
ATOM 2946 O O . LEU A 1 383 ? 26.549 2.895 -11.400 1.00 97.19 383 LEU A O 1
ATOM 2950 N N . LEU A 1 384 ? 24.756 2.069 -10.320 1.00 97.38 384 LEU A N 1
ATOM 2951 C CA . LEU A 1 384 ? 23.837 3.139 -10.710 1.00 97.38 384 LEU A CA 1
ATOM 2952 C C . LEU A 1 384 ? 24.222 4.486 -10.087 1.00 97.38 384 LEU A C 1
ATOM 2954 O O . LEU A 1 384 ? 24.205 5.491 -10.791 1.00 97.38 384 LEU A O 1
ATOM 2958 N N . GLU A 1 385 ? 24.661 4.505 -8.826 1.00 97.75 385 GLU A N 1
ATOM 2959 C CA . GLU A 1 385 ? 25.230 5.697 -8.182 1.00 97.75 385 GLU A CA 1
ATOM 2960 C C . GLU A 1 385 ? 26.427 6.232 -8.976 1.00 97.75 385 GLU A C 1
ATOM 2962 O O . GLU A 1 385 ? 26.501 7.415 -9.301 1.00 97.75 385 GLU A O 1
ATOM 2967 N N . ARG A 1 386 ? 27.342 5.346 -9.383 1.00 98.31 386 ARG A N 1
ATOM 2968 C CA . ARG A 1 386 ? 28.497 5.739 -10.196 1.00 98.31 386 ARG A CA 1
ATOM 2969 C C . ARG A 1 386 ? 28.090 6.208 -11.597 1.00 98.31 386 ARG A C 1
ATOM 2971 O O . ARG A 1 386 ? 28.737 7.097 -12.143 1.00 98.31 386 ARG A O 1
ATOM 2978 N N . ALA A 1 387 ? 27.036 5.636 -12.182 1.00 98.06 387 ALA A N 1
ATOM 2979 C CA . ALA A 1 387 ? 26.508 6.074 -13.472 1.00 98.06 387 ALA A CA 1
ATOM 2980 C C . ALA A 1 387 ? 26.008 7.526 -13.401 1.00 98.06 387 ALA A C 1
ATOM 2982 O O . ALA A 1 387 ? 26.391 8.337 -14.244 1.00 98.06 387 ALA A O 1
ATOM 2983 N N . VAL A 1 388 ? 25.232 7.872 -12.367 1.00 97.81 388 VAL A N 1
ATOM 2984 C CA . VAL A 1 388 ? 24.713 9.239 -12.182 1.00 97.81 388 VAL A CA 1
ATOM 2985 C C . VAL A 1 388 ? 25.776 10.228 -11.694 1.00 97.81 388 VAL A C 1
ATOM 2987 O O . VAL A 1 388 ? 25.647 11.425 -11.924 1.00 97.81 388 VAL A O 1
ATOM 2990 N N . GLU A 1 389 ? 26.860 9.763 -11.068 1.00 98.00 389 GLU A N 1
ATOM 2991 C CA . GLU A 1 389 ? 28.040 10.600 -10.806 1.00 98.00 389 GLU A CA 1
ATOM 2992 C C . GLU A 1 389 ? 28.772 10.989 -12.101 1.00 98.00 389 GLU A C 1
ATOM 2994 O O . GLU A 1 389 ? 29.263 12.113 -12.217 1.00 98.00 389 GLU A O 1
ATOM 2999 N N . LEU A 1 390 ? 28.874 10.064 -13.063 1.00 98.25 390 LEU A N 1
ATOM 3000 C CA . LEU A 1 390 ? 29.523 10.317 -14.353 1.00 98.25 390 LEU A CA 1
ATOM 3001 C C . LEU A 1 390 ? 28.667 11.189 -15.273 1.00 98.25 390 LEU A C 1
ATOM 3003 O O . LEU A 1 390 ? 29.218 12.032 -15.978 1.00 98.25 390 LEU A O 1
ATOM 3007 N N . ASP A 1 391 ? 27.351 10.988 -15.265 1.00 97.88 391 ASP A N 1
ATOM 3008 C CA . ASP A 1 391 ? 26.390 11.843 -15.958 1.00 97.88 391 ASP A CA 1
ATOM 3009 C C . ASP A 1 391 ? 25.152 12.093 -15.079 1.00 97.88 391 ASP A C 1
ATOM 3011 O O . ASP A 1 391 ? 24.201 11.302 -15.087 1.00 97.88 391 ASP A O 1
ATOM 3015 N N . PRO A 1 392 ? 25.115 13.228 -14.358 1.00 97.12 392 PRO A N 1
ATOM 3016 C CA . PRO A 1 392 ? 23.967 13.600 -13.538 1.00 97.12 392 PRO A CA 1
ATOM 3017 C C . PRO A 1 392 ? 22.664 13.769 -14.323 1.00 97.12 392 PRO A C 1
ATOM 3019 O O . PRO A 1 392 ? 21.595 13.682 -13.723 1.00 97.12 392 PRO A O 1
ATOM 3022 N N . SER A 1 393 ? 22.736 13.996 -15.641 1.00 96.50 393 SER A N 1
ATOM 3023 C CA . SER A 1 393 ? 21.573 14.210 -16.505 1.00 96.50 393 SER A CA 1
ATOM 3024 C C . SER A 1 393 ? 20.934 12.924 -17.034 1.00 96.50 393 SER A C 1
ATOM 3026 O O . SER A 1 393 ? 19.902 12.987 -17.714 1.00 96.50 393 SER A O 1
ATOM 3028 N N . PHE A 1 394 ? 21.500 11.758 -16.701 1.00 97.00 394 PHE A N 1
ATOM 3029 C CA . PHE A 1 394 ? 21.002 10.461 -17.142 1.00 97.00 394 PHE A CA 1
ATOM 3030 C C . PHE A 1 394 ? 19.742 10.046 -16.359 1.00 97.00 394 PHE A C 1
ATOM 3032 O O . PHE A 1 394 ? 19.775 9.243 -15.425 1.00 97.00 394 PHE A O 1
ATOM 3039 N N . ALA A 1 395 ? 18.598 10.608 -16.755 1.00 96.31 395 ALA A N 1
ATOM 3040 C CA . ALA A 1 395 ? 17.327 10.502 -16.036 1.00 96.31 395 ALA A CA 1
ATOM 3041 C C . ALA A 1 395 ? 16.880 9.054 -15.753 1.00 96.31 395 ALA A C 1
ATOM 3043 O O . ALA A 1 395 ? 16.417 8.761 -14.651 1.00 96.31 395 ALA A O 1
ATOM 3044 N N . MET A 1 396 ? 17.052 8.130 -16.706 1.00 93.75 396 MET A N 1
ATOM 3045 C CA . MET A 1 396 ? 16.677 6.725 -16.497 1.00 93.75 396 MET A CA 1
ATOM 3046 C C . MET A 1 396 ? 17.572 5.998 -15.487 1.00 93.75 396 MET A C 1
ATOM 3048 O O . MET A 1 396 ? 17.083 5.098 -14.805 1.00 93.75 396 MET A O 1
ATOM 3052 N N . ALA A 1 397 ? 18.840 6.392 -15.322 1.00 95.75 397 ALA A N 1
ATOM 3053 C CA . ALA A 1 397 ? 19.698 5.821 -14.283 1.00 95.75 397 ALA A CA 1
ATOM 3054 C C . ALA A 1 397 ? 19.216 6.218 -12.881 1.00 95.75 397 ALA A C 1
ATOM 3056 O O . ALA A 1 397 ? 19.109 5.355 -12.010 1.00 95.75 397 ALA A O 1
ATOM 3057 N N . HIS A 1 398 ? 18.810 7.481 -12.698 1.00 97.44 398 HIS A N 1
ATOM 3058 C CA . HIS A 1 398 ? 18.141 7.938 -11.475 1.00 97.44 398 HIS A CA 1
ATOM 3059 C C . HIS A 1 398 ? 16.817 7.202 -11.232 1.00 97.44 398 HIS A C 1
ATOM 3061 O O . HIS A 1 398 ? 16.572 6.731 -10.126 1.00 97.44 398 HIS A O 1
ATOM 3067 N N . ALA A 1 399 ? 15.981 7.023 -12.262 1.00 94.00 399 ALA A N 1
ATOM 3068 C CA . ALA A 1 399 ? 14.713 6.301 -12.122 1.00 94.00 399 ALA A CA 1
ATOM 3069 C C . ALA A 1 399 ? 14.918 4.829 -11.713 1.00 94.00 399 ALA A C 1
ATOM 3071 O O . ALA A 1 399 ? 14.212 4.322 -10.842 1.00 94.00 399 ALA A O 1
ATOM 3072 N N . ARG A 1 400 ? 15.908 4.140 -12.303 1.00 91.19 400 ARG A N 1
ATOM 3073 C CA . ARG A 1 400 ? 16.299 2.772 -11.910 1.00 91.19 400 ARG A CA 1
ATOM 3074 C C . ARG A 1 400 ? 16.833 2.708 -10.490 1.00 91.19 400 ARG A C 1
ATOM 3076 O O . ARG A 1 400 ? 16.427 1.814 -9.753 1.00 91.19 400 ARG A O 1
ATOM 3083 N N . LEU A 1 401 ? 17.671 3.661 -10.090 1.00 94.44 401 LEU A N 1
ATOM 3084 C CA . LEU A 1 401 ? 18.151 3.752 -8.715 1.00 94.44 401 LEU A CA 1
ATOM 3085 C C . LEU A 1 401 ? 16.978 3.904 -7.732 1.00 94.44 401 LEU A C 1
ATOM 3087 O O . LEU A 1 401 ? 16.894 3.136 -6.775 1.00 94.44 401 LEU A O 1
ATOM 3091 N N . GLY A 1 402 ? 16.028 4.795 -8.035 1.00 91.12 402 GLY A N 1
ATOM 3092 C CA . GLY A 1 402 ? 14.820 5.005 -7.233 1.00 91.12 402 GLY A CA 1
ATOM 3093 C C . GLY A 1 402 ? 13.965 3.746 -7.083 1.00 91.12 402 GLY A C 1
ATOM 3094 O O . GLY A 1 402 ? 13.620 3.370 -5.969 1.00 91.12 402 GLY A O 1
ATOM 3095 N N . TRP A 1 403 ? 13.700 3.018 -8.172 1.00 85.69 403 TRP A N 1
ATOM 3096 C CA . TRP A 1 403 ? 12.951 1.754 -8.108 1.00 85.69 403 TRP A CA 1
ATOM 3097 C C . TRP A 1 403 ? 13.623 0.687 -7.242 1.00 85.69 403 TRP A C 1
ATOM 3099 O O . TRP A 1 403 ? 12.947 -0.020 -6.492 1.00 85.69 403 TRP A O 1
ATOM 3109 N N . ILE A 1 404 ? 14.944 0.535 -7.353 1.00 83.06 404 ILE A N 1
ATOM 3110 C CA . ILE A 1 404 ? 15.679 -0.450 -6.554 1.00 83.06 404 ILE A CA 1
ATOM 3111 C C . ILE A 1 404 ? 15.627 -0.066 -5.073 1.00 83.06 404 ILE A C 1
ATOM 3113 O O . ILE A 1 404 ? 15.378 -0.926 -4.229 1.00 83.06 404 ILE A O 1
ATOM 3117 N N . GLN A 1 405 ? 15.794 1.220 -4.765 1.00 82.56 405 GLN A N 1
ATOM 3118 C CA . GLN A 1 405 ? 15.678 1.758 -3.411 1.00 82.56 405 GLN A CA 1
ATOM 3119 C C . GLN A 1 405 ? 14.263 1.563 -2.840 1.00 82.56 405 GLN A C 1
ATOM 3121 O O . GLN A 1 405 ? 14.131 1.085 -1.714 1.00 82.56 405 GLN A O 1
ATOM 3126 N N . GLU A 1 406 ? 13.206 1.825 -3.620 1.00 76.81 406 GLU A N 1
ATOM 3127 C CA . GLU A 1 406 ? 11.808 1.589 -3.222 1.00 76.81 406 GLU A CA 1
ATOM 3128 C C . GLU A 1 406 ? 11.568 0.112 -2.876 1.00 76.81 406 GLU A C 1
ATOM 3130 O O . GLU A 1 406 ? 11.024 -0.202 -1.816 1.00 76.81 406 GLU A O 1
ATOM 3135 N N . ASN A 1 407 ? 12.040 -0.805 -3.728 1.00 71.88 407 ASN A N 1
ATOM 3136 C CA . ASN A 1 407 ? 11.916 -2.250 -3.518 1.00 71.88 407 ASN A CA 1
ATOM 3137 C C . ASN A 1 407 ? 12.665 -2.752 -2.274 1.00 71.88 407 ASN A C 1
ATOM 3139 O O . ASN A 1 407 ? 12.279 -3.771 -1.702 1.00 71.88 407 ASN A O 1
ATOM 3143 N N . LEU A 1 408 ? 13.724 -2.053 -1.857 1.00 69.00 408 LEU A N 1
ATOM 3144 C CA . LEU A 1 408 ? 14.468 -2.332 -0.626 1.00 69.00 408 LEU A CA 1
ATOM 3145 C C . LEU A 1 408 ? 13.914 -1.581 0.598 1.00 69.00 408 LEU A C 1
ATOM 3147 O O . LEU A 1 408 ? 14.473 -1.697 1.686 1.00 69.00 408 LEU A O 1
ATOM 3151 N N . GLY A 1 409 ? 12.833 -0.807 0.449 1.00 65.94 409 GLY A N 1
ATOM 3152 C CA . GLY A 1 409 ? 12.237 -0.022 1.534 1.00 65.94 409 GLY A CA 1
ATOM 3153 C C . GLY A 1 409 ? 13.011 1.251 1.903 1.00 65.94 409 GLY A C 1
ATOM 3154 O O . GLY A 1 409 ? 12.715 1.870 2.925 1.00 65.94 409 GLY A O 1
ATOM 3155 N N . GLN A 1 410 ? 13.973 1.677 1.080 1.00 73.25 410 GLN A N 1
ATOM 3156 C CA . GLN A 1 410 ? 14.760 2.905 1.246 1.00 73.25 410 GLN A CA 1
ATOM 3157 C C . GLN A 1 410 ? 13.964 4.110 0.719 1.00 73.25 410 GLN A C 1
ATOM 3159 O O . GLN A 1 410 ? 14.254 4.678 -0.332 1.00 73.25 410 GLN A O 1
ATOM 3164 N N . VAL A 1 411 ? 12.875 4.448 1.419 1.00 71.44 411 VAL A N 1
ATOM 3165 C CA . VAL A 1 411 ? 11.855 5.406 0.949 1.00 71.44 411 VAL A CA 1
ATOM 3166 C C . VAL A 1 411 ? 12.433 6.804 0.685 1.00 71.44 411 VAL A C 1
ATOM 3168 O O . VAL A 1 411 ? 12.069 7.441 -0.302 1.00 71.44 411 VAL A O 1
ATOM 3171 N N . SER A 1 412 ? 13.333 7.287 1.548 1.00 72.50 412 SER A N 1
ATOM 3172 C CA . SER A 1 412 ? 13.914 8.634 1.433 1.00 72.50 412 SER A CA 1
ATOM 3173 C C . SER A 1 412 ? 14.830 8.744 0.213 1.00 72.50 412 SER A C 1
ATOM 3175 O O . SER A 1 412 ? 14.701 9.658 -0.602 1.00 72.50 412 SER A O 1
ATOM 3177 N N . GLU A 1 413 ? 15.732 7.778 0.066 1.00 83.25 413 GLU A N 1
ATOM 3178 C CA . GLU A 1 413 ? 16.665 7.668 -1.048 1.00 83.25 413 GLU A CA 1
ATOM 3179 C C . GLU A 1 413 ? 15.908 7.500 -2.369 1.00 83.25 413 GLU A C 1
ATOM 3181 O O . GLU A 1 413 ? 16.180 8.221 -3.329 1.00 83.25 413 GLU A O 1
ATOM 3186 N N . SER A 1 414 ? 14.884 6.641 -2.378 1.00 86.50 414 SER A N 1
ATOM 3187 C CA . SER A 1 414 ? 13.989 6.435 -3.517 1.00 86.50 414 SER A CA 1
ATOM 3188 C C . SER A 1 414 ? 13.351 7.741 -3.995 1.00 86.50 414 SER A C 1
ATOM 3190 O O . SER A 1 414 ? 13.420 8.067 -5.182 1.00 86.50 414 SER A O 1
ATOM 3192 N N . SER A 1 415 ? 12.766 8.524 -3.079 1.00 85.81 415 SER A N 1
ATOM 3193 C CA . SER A 1 415 ? 12.153 9.813 -3.425 1.00 85.81 415 SER A CA 1
ATOM 3194 C C . SER A 1 415 ? 13.173 10.778 -4.032 1.00 85.81 415 SER A C 1
ATOM 3196 O O . SER A 1 415 ? 12.892 11.394 -5.058 1.00 85.81 415 SER A O 1
ATOM 3198 N N . SER A 1 416 ? 14.371 10.871 -3.445 1.00 88.94 416 SER A N 1
ATOM 3199 C CA . SER A 1 416 ? 15.455 11.716 -3.962 1.00 88.94 416 SER A CA 1
ATOM 3200 C C . SER A 1 416 ? 15.870 11.313 -5.382 1.00 88.94 416 SER A C 1
ATOM 3202 O O . SER A 1 416 ? 16.078 12.172 -6.241 1.00 88.94 416 SER A O 1
ATOM 3204 N N . SER A 1 417 ? 15.971 10.012 -5.651 1.00 95.00 417 SER A N 1
ATOM 3205 C CA . SER A 1 417 ? 16.307 9.490 -6.977 1.00 95.00 417 SER A CA 1
ATOM 3206 C C . SER A 1 417 ? 15.209 9.783 -8.006 1.00 95.00 417 SER A C 1
ATOM 3208 O O . SER A 1 417 ? 15.505 10.210 -9.123 1.00 95.00 417 SER A O 1
ATOM 3210 N N . PHE A 1 418 ? 13.929 9.647 -7.648 1.00 95.44 418 PHE A N 1
ATOM 3211 C CA . PHE A 1 418 ? 12.835 10.014 -8.554 1.00 95.44 418 PHE A CA 1
ATOM 3212 C C . PHE A 1 418 ? 12.754 11.525 -8.817 1.00 95.44 418 PHE A C 1
ATOM 3214 O O . PHE A 1 418 ? 12.476 11.926 -9.949 1.00 95.44 418 PHE A O 1
ATOM 3221 N N . ASP A 1 419 ? 13.054 12.370 -7.827 1.00 94.81 419 ASP A N 1
ATOM 3222 C CA . ASP A 1 419 ? 13.150 13.824 -8.009 1.00 94.81 419 ASP A CA 1
ATOM 3223 C C . ASP A 1 419 ? 14.273 14.201 -8.987 1.00 94.81 419 ASP A C 1
ATOM 3225 O O . ASP A 1 419 ? 14.077 15.037 -9.877 1.00 94.81 419 ASP A O 1
ATOM 3229 N N . ALA A 1 420 ? 15.432 13.544 -8.880 1.00 97.06 420 ALA A N 1
ATOM 3230 C CA . ALA A 1 420 ? 16.545 13.732 -9.807 1.00 97.06 420 ALA A CA 1
ATOM 3231 C C . ALA A 1 420 ? 16.192 13.275 -11.235 1.00 97.06 420 ALA A C 1
ATOM 3233 O O . ALA A 1 420 ? 16.461 13.996 -12.199 1.00 97.06 420 ALA A O 1
ATOM 3234 N N . ALA A 1 421 ? 15.513 12.133 -11.386 1.00 97.56 421 ALA A N 1
ATOM 3235 C CA . ALA A 1 421 ? 15.004 11.684 -12.682 1.00 97.56 421 ALA A CA 1
ATOM 3236 C C . ALA A 1 421 ? 14.033 12.712 -13.293 1.00 97.56 421 ALA A C 1
ATOM 3238 O O . ALA A 1 421 ? 14.160 13.088 -14.462 1.00 97.56 421 ALA A O 1
ATOM 3239 N N . PHE A 1 422 ? 13.098 13.227 -12.489 1.00 97.69 422 PHE A N 1
ATOM 3240 C CA . PHE A 1 422 ? 12.113 14.221 -12.912 1.00 97.69 422 PHE A CA 1
ATOM 3241 C C . PHE A 1 422 ? 12.747 15.548 -13.354 1.00 97.69 422 PHE A C 1
ATOM 3243 O O . PHE A 1 422 ? 12.262 16.182 -14.299 1.00 97.69 422 PHE A O 1
ATOM 3250 N N . ALA A 1 423 ? 13.843 15.973 -12.719 1.00 97.81 423 ALA A N 1
ATOM 3251 C CA . ALA A 1 423 ? 14.574 17.185 -13.094 1.00 97.81 423 ALA A CA 1
ATOM 3252 C C . ALA A 1 423 ? 15.129 17.126 -14.530 1.00 97.81 423 ALA A C 1
ATOM 3254 O O . ALA A 1 423 ? 15.242 18.158 -15.194 1.00 97.81 423 ALA A O 1
ATOM 3255 N N . HIS A 1 424 ? 15.408 15.921 -15.034 1.00 96.56 424 HIS A N 1
ATOM 3256 C CA . HIS A 1 424 ? 15.968 15.678 -16.364 1.00 96.56 424 HIS A CA 1
ATOM 3257 C C . HIS A 1 424 ? 14.964 15.083 -17.364 1.00 96.56 424 HIS A C 1
ATOM 3259 O O . HIS A 1 424 ? 15.334 14.756 -18.491 1.00 96.56 424 HIS A O 1
ATOM 3265 N N . ARG A 1 425 ? 13.677 15.006 -17.003 1.00 95.25 425 ARG A N 1
ATOM 3266 C CA . ARG A 1 425 ? 12.621 14.346 -17.790 1.00 95.25 425 ARG A CA 1
ATOM 3267 C C . ARG A 1 425 ? 12.429 14.882 -19.215 1.00 95.25 425 ARG A C 1
ATOM 3269 O O . ARG A 1 425 ? 11.995 14.137 -20.078 1.00 95.25 425 ARG A O 1
ATOM 3276 N N . GLU A 1 426 ? 12.770 16.144 -19.489 1.00 93.56 426 GLU A N 1
ATOM 3277 C CA . GLU A 1 426 ? 12.660 16.729 -20.841 1.00 93.56 426 GLU A CA 1
ATOM 3278 C C . GLU A 1 426 ? 13.704 16.161 -21.820 1.00 93.56 426 GLU A C 1
ATOM 3280 O O . GLU A 1 426 ? 13.650 16.422 -23.022 1.00 93.56 426 GLU A O 1
ATOM 3285 N N . ARG A 1 427 ? 14.684 15.392 -21.326 1.00 92.19 427 ARG A N 1
ATOM 3286 C CA . ARG A 1 427 ? 15.571 14.585 -22.171 1.00 92.19 427 ARG A CA 1
ATOM 3287 C C . ARG A 1 427 ? 14.885 13.309 -22.651 1.00 92.19 427 ARG A C 1
ATOM 3289 O O . ARG A 1 427 ? 15.213 12.847 -23.731 1.00 92.19 427 ARG A O 1
ATOM 3296 N N . LEU A 1 428 ? 13.927 12.780 -21.896 1.00 90.56 428 LEU A N 1
ATOM 3297 C CA . LEU A 1 428 ? 13.331 11.478 -22.165 1.00 90.56 428 LEU A CA 1
ATOM 3298 C C . LEU A 1 428 ? 12.340 11.520 -23.338 1.00 90.56 428 LEU A C 1
ATOM 3300 O O . LEU A 1 428 ? 11.633 12.520 -23.515 1.00 90.56 428 LEU A O 1
ATOM 3304 N N . PRO A 1 429 ? 12.210 10.414 -24.092 1.00 86.94 429 PRO A N 1
ATOM 3305 C CA . PRO A 1 429 ? 11.093 10.215 -25.008 1.00 86.94 429 PRO A CA 1
ATOM 3306 C C . PRO A 1 429 ? 9.755 10.287 -24.260 1.00 86.94 429 PRO A C 1
ATOM 3308 O O . PRO A 1 429 ? 9.688 9.986 -23.067 1.00 86.94 429 PRO A O 1
ATOM 3311 N N . ALA A 1 430 ? 8.665 10.635 -24.954 1.00 85.69 430 ALA A N 1
ATOM 3312 C CA . ALA A 1 430 ? 7.362 10.895 -24.325 1.00 85.69 430 ALA A CA 1
ATOM 3313 C C . ALA A 1 430 ? 6.899 9.766 -23.384 1.00 85.69 430 ALA A C 1
ATOM 3315 O O . ALA A 1 430 ? 6.462 10.035 -22.265 1.00 85.69 430 ALA A O 1
ATOM 3316 N N . ARG A 1 431 ? 7.066 8.506 -23.806 1.00 84.00 431 ARG A N 1
ATOM 3317 C CA . ARG A 1 431 ? 6.733 7.313 -23.016 1.00 84.00 431 ARG A CA 1
ATOM 3318 C C . ARG A 1 431 ? 7.473 7.263 -21.673 1.00 84.00 431 ARG A C 1
ATOM 3320 O O . ARG A 1 431 ? 6.851 7.096 -20.627 1.00 84.00 431 ARG A O 1
ATOM 3327 N N . GLU A 1 432 ? 8.796 7.401 -21.700 1.00 87.62 432 GLU A N 1
ATOM 3328 C CA . GLU A 1 432 ? 9.650 7.347 -20.505 1.00 87.62 432 GLU A CA 1
ATOM 3329 C C . GLU A 1 432 ? 9.494 8.599 -19.641 1.00 87.62 432 GLU A C 1
ATOM 3331 O O . GLU A 1 432 ? 9.513 8.507 -18.415 1.00 87.62 432 GLU A O 1
ATOM 3336 N N . ARG A 1 433 ? 9.247 9.758 -20.265 1.00 93.00 433 ARG A N 1
ATOM 3337 C CA . ARG A 1 433 ? 8.916 10.995 -19.558 1.00 93.00 433 ARG A CA 1
ATOM 3338 C C . ARG A 1 433 ? 7.678 10.807 -18.690 1.00 93.00 433 ARG A C 1
ATOM 3340 O O . ARG A 1 433 ? 7.757 11.063 -17.495 1.00 93.00 433 ARG A O 1
ATOM 3347 N N . TYR A 1 434 ? 6.572 10.316 -19.252 1.00 94.06 434 TYR A N 1
ATOM 3348 C CA . TYR A 1 434 ? 5.343 10.088 -18.484 1.00 94.06 434 TYR A CA 1
ATOM 3349 C C . TYR A 1 434 ? 5.514 9.035 -17.385 1.00 94.06 434 TYR A C 1
ATOM 3351 O O . TYR A 1 434 ? 4.956 9.181 -16.299 1.00 94.06 434 TYR A O 1
ATOM 3359 N N . LEU A 1 435 ? 6.332 8.005 -17.623 1.00 91.31 435 LEU A N 1
ATOM 3360 C CA . LEU A 1 435 ? 6.692 7.036 -16.589 1.00 91.31 435 LEU A CA 1
ATOM 3361 C C . LEU A 1 435 ? 7.422 7.710 -15.417 1.00 91.31 435 LEU A C 1
ATOM 3363 O O . LEU A 1 435 ? 7.021 7.532 -14.270 1.00 91.31 435 LEU A O 1
ATOM 3367 N N . VAL A 1 436 ? 8.449 8.519 -15.693 1.00 94.94 436 VAL A N 1
ATOM 3368 C CA . VAL A 1 436 ? 9.210 9.255 -14.669 1.00 94.94 436 VAL A CA 1
ATOM 3369 C C . VAL A 1 436 ? 8.351 10.297 -13.950 1.00 94.94 436 VAL A C 1
ATOM 3371 O O . VAL A 1 436 ? 8.441 10.418 -12.729 1.00 94.94 436 VAL A O 1
ATOM 3374 N N . GLU A 1 437 ? 7.483 11.013 -14.668 1.00 97.00 437 GLU A N 1
ATOM 3375 C CA . GLU A 1 437 ? 6.506 11.932 -14.072 1.00 97.00 437 GLU A CA 1
ATOM 3376 C C . GLU A 1 437 ? 5.573 11.197 -13.103 1.00 97.00 437 GLU A C 1
ATOM 3378 O O . GLU A 1 437 ? 5.416 11.627 -11.959 1.00 97.00 437 GLU A O 1
ATOM 3383 N N . GLY A 1 438 ? 5.035 10.046 -13.515 1.00 95.88 438 GLY A N 1
ATOM 3384 C CA . GLY A 1 438 ? 4.190 9.206 -12.672 1.00 95.88 438 GLY A CA 1
ATOM 3385 C C . GLY A 1 438 ? 4.900 8.735 -11.404 1.00 95.88 438 GLY A C 1
ATOM 3386 O O . GLY A 1 438 ? 4.350 8.867 -10.312 1.00 95.88 438 GLY A O 1
ATOM 3387 N N . LEU A 1 439 ? 6.137 8.243 -11.519 1.00 92.62 439 LEU A N 1
ATOM 3388 C CA . LEU A 1 439 ? 6.932 7.777 -10.373 1.00 92.62 439 LEU A CA 1
ATOM 3389 C C . LEU A 1 439 ? 7.238 8.899 -9.381 1.00 92.62 439 LEU A C 1
ATOM 3391 O O . LEU A 1 439 ? 7.117 8.691 -8.174 1.00 92.62 439 LEU A O 1
ATOM 3395 N N . HIS A 1 440 ? 7.587 10.083 -9.886 1.00 94.25 440 HIS A N 1
ATOM 3396 C CA . HIS A 1 440 ? 7.841 11.267 -9.072 1.00 94.25 440 HIS A CA 1
ATOM 3397 C C . HIS A 1 440 ? 6.583 11.728 -8.328 1.00 94.25 440 HIS A C 1
ATOM 3399 O O . HIS A 1 440 ? 6.617 11.949 -7.118 1.00 94.25 440 HIS A O 1
ATOM 3405 N N . PHE A 1 441 ? 5.447 11.843 -9.020 1.00 93.56 441 PHE A N 1
ATOM 3406 C CA . PHE A 1 441 ? 4.195 12.242 -8.377 1.00 93.56 441 PHE A CA 1
ATOM 3407 C C . PHE A 1 441 ? 3.668 11.178 -7.407 1.00 93.56 441 PHE A C 1
ATOM 3409 O O . PHE A 1 441 ? 3.084 11.528 -6.385 1.00 93.56 441 PHE A O 1
ATOM 3416 N N . ALA A 1 442 ? 3.939 9.893 -7.654 1.00 89.94 442 ALA A N 1
ATOM 3417 C CA . ALA A 1 442 ? 3.570 8.793 -6.762 1.00 89.94 442 ALA A CA 1
ATOM 3418 C C . ALA A 1 442 ? 4.304 8.809 -5.405 1.00 89.94 442 ALA A C 1
ATOM 3420 O O . ALA A 1 442 ? 3.935 8.041 -4.511 1.00 89.94 442 ALA A O 1
ATOM 3421 N N . GLN A 1 443 ? 5.306 9.678 -5.223 1.00 84.88 443 GLN A N 1
ATOM 3422 C CA . GLN A 1 443 ? 6.003 9.842 -3.944 1.00 84.88 443 GLN A CA 1
ATOM 3423 C C . GLN A 1 443 ? 5.208 10.667 -2.926 1.00 84.88 443 GLN A C 1
ATOM 3425 O O . GLN A 1 443 ? 5.507 10.610 -1.734 1.00 84.88 443 GLN A O 1
ATOM 3430 N N . SER A 1 444 ? 4.193 11.426 -3.355 1.00 83.31 444 SER A N 1
ATOM 3431 C CA . SER A 1 444 ? 3.446 12.314 -2.456 1.00 83.31 444 SER A CA 1
ATOM 3432 C C . SER A 1 444 ? 1.944 12.202 -2.669 1.00 83.31 444 SER A C 1
ATOM 3434 O O . SER A 1 444 ? 1.459 12.251 -3.797 1.00 83.31 444 SER A O 1
ATOM 3436 N N . TRP A 1 445 ? 1.211 12.061 -1.566 1.00 81.50 445 TRP A N 1
ATOM 3437 C CA . TRP A 1 445 ? -0.233 11.828 -1.563 1.00 81.50 445 TRP A CA 1
ATOM 3438 C C . TRP A 1 445 ? -0.995 12.938 -2.289 1.00 81.50 445 TRP A C 1
ATOM 3440 O O . TRP A 1 445 ? -1.840 12.670 -3.134 1.00 81.50 445 TRP A O 1
ATOM 3450 N N . ASP A 1 446 ? -0.633 14.193 -2.028 1.00 81.00 446 ASP A N 1
ATOM 3451 C CA . ASP A 1 446 ? -1.211 15.388 -2.655 1.00 81.00 446 ASP A CA 1
ATOM 3452 C C . ASP A 1 446 ? -1.032 15.433 -4.184 1.00 81.00 446 ASP A C 1
ATOM 3454 O O . ASP A 1 446 ? -1.671 16.228 -4.875 1.00 81.00 446 ASP A O 1
ATOM 3458 N N . ARG A 1 447 ? -0.176 14.564 -4.734 1.00 87.56 447 ARG A N 1
ATOM 3459 C CA . ARG A 1 447 ? 0.145 14.482 -6.162 1.00 87.56 447 ARG A CA 1
ATOM 3460 C C . ARG A 1 447 ? -0.309 13.170 -6.804 1.00 87.56 447 ARG A C 1
ATOM 3462 O O . ARG A 1 447 ? -0.063 12.981 -7.994 1.00 87.56 447 ARG A O 1
ATOM 3469 N N . TYR A 1 448 ? -1.027 12.298 -6.091 1.00 89.44 448 TYR A N 1
ATOM 3470 C CA . TYR A 1 448 ? -1.499 11.021 -6.642 1.00 89.44 448 TYR A CA 1
ATOM 3471 C C . TYR A 1 448 ? -2.394 11.178 -7.873 1.00 89.44 448 TYR A C 1
ATOM 3473 O O . TYR A 1 448 ? -2.220 10.423 -8.826 1.00 89.44 448 TYR A O 1
ATOM 3481 N N . HIS A 1 449 ? -3.258 12.196 -7.930 1.00 89.12 449 HIS A N 1
ATOM 3482 C CA . HIS A 1 449 ? -4.047 12.481 -9.135 1.00 89.12 449 HIS A CA 1
ATOM 3483 C C . HIS A 1 449 ? -3.157 12.711 -10.374 1.00 89.12 449 HIS A C 1
ATOM 3485 O O . HIS A 1 449 ? -3.407 12.139 -11.432 1.00 89.12 449 HIS A O 1
ATOM 3491 N N . ARG A 1 450 ? -2.046 13.450 -10.232 1.00 92.88 450 ARG A N 1
ATOM 3492 C CA . ARG A 1 450 ? -1.073 13.673 -11.319 1.00 92.88 450 ARG A CA 1
ATOM 3493 C C . ARG A 1 450 ? -0.300 12.409 -11.668 1.00 92.88 450 ARG A C 1
ATOM 3495 O O . ARG A 1 450 ? 0.060 12.210 -12.827 1.00 92.88 450 ARG A O 1
ATOM 3502 N N . ALA A 1 451 ? -0.022 11.565 -10.674 1.00 94.69 451 ALA A N 1
ATOM 3503 C CA . ALA A 1 451 ? 0.604 10.269 -10.905 1.00 94.69 451 ALA A CA 1
ATOM 3504 C C . ALA A 1 451 ? -0.301 9.372 -11.761 1.00 94.69 451 ALA A C 1
ATOM 3506 O O . ALA A 1 451 ? 0.175 8.791 -12.733 1.00 94.69 451 ALA A O 1
ATOM 3507 N N . VAL A 1 452 ? -1.603 9.324 -11.448 1.00 95.31 452 VAL A N 1
ATOM 3508 C CA . VAL A 1 452 ? -2.617 8.612 -12.242 1.00 95.31 452 VAL A CA 1
ATOM 3509 C C . VAL A 1 452 ? -2.639 9.132 -13.678 1.00 95.31 452 VAL A C 1
ATOM 3511 O O . VAL A 1 452 ? -2.427 8.341 -14.593 1.00 95.31 452 VAL A O 1
ATOM 3514 N N . GLU A 1 453 ? -2.778 10.448 -13.880 1.00 95.19 453 GLU A N 1
ATOM 3515 C CA . GLU A 1 453 ? -2.770 11.065 -15.219 1.00 95.19 453 GLU A CA 1
ATOM 3516 C C . GLU A 1 453 ? -1.505 10.709 -16.020 1.00 95.19 453 GLU A C 1
ATOM 3518 O O . GLU A 1 453 ? -1.575 10.384 -17.206 1.00 95.19 453 GLU A O 1
ATOM 3523 N N . SER A 1 454 ? -0.340 10.734 -15.367 1.00 96.75 454 SER A N 1
ATOM 3524 C CA . SER A 1 454 ? 0.945 10.439 -16.010 1.00 96.75 454 SER A CA 1
ATOM 3525 C C . SER A 1 454 ? 1.061 8.961 -16.392 1.00 96.75 454 SER A C 1
ATOM 3527 O O . SER A 1 454 ? 1.456 8.640 -17.512 1.00 96.75 454 SER A O 1
ATOM 3529 N N . PHE A 1 455 ? 0.673 8.035 -15.507 1.00 96.31 455 PHE A N 1
ATOM 3530 C CA . PHE A 1 455 ? 0.685 6.609 -15.839 1.00 96.31 455 PHE A CA 1
ATOM 3531 C C . PHE A 1 455 ? -0.356 6.249 -16.904 1.00 96.31 455 PHE A C 1
ATOM 3533 O O . PHE A 1 455 ? -0.066 5.430 -17.774 1.00 96.31 455 PHE A O 1
ATOM 3540 N N . GLU A 1 456 ? -1.538 6.866 -16.890 1.00 95.31 456 GLU A N 1
ATOM 3541 C CA . GLU A 1 456 ? -2.541 6.701 -17.948 1.00 95.31 456 GLU A CA 1
ATOM 3542 C C . GLU A 1 456 ? -2.018 7.204 -19.298 1.00 95.31 456 GLU A C 1
ATOM 3544 O O . GLU A 1 456 ? -2.160 6.503 -20.300 1.00 95.31 456 GLU A O 1
ATOM 3549 N N . ALA A 1 457 ? -1.338 8.356 -19.331 1.00 92.88 457 ALA A N 1
ATOM 3550 C CA . ALA A 1 457 ? -0.686 8.864 -20.538 1.00 92.88 457 ALA A CA 1
ATOM 3551 C C . ALA A 1 457 ? 0.416 7.915 -21.043 1.00 92.88 457 ALA A C 1
ATOM 3553 O O . ALA A 1 457 ? 0.478 7.625 -22.240 1.00 92.88 457 ALA A O 1
ATOM 3554 N N . ALA A 1 458 ? 1.241 7.365 -20.144 1.00 89.62 458 ALA A N 1
ATOM 3555 C CA . ALA A 1 458 ? 2.245 6.361 -20.500 1.00 89.62 458 ALA A CA 1
ATOM 3556 C C . ALA A 1 458 ? 1.602 5.100 -21.106 1.00 89.62 458 ALA A C 1
ATOM 3558 O O . ALA A 1 458 ? 2.055 4.611 -22.139 1.00 89.62 458 ALA A O 1
ATOM 3559 N N . LEU A 1 459 ? 0.514 4.601 -20.510 1.00 87.56 459 LEU A N 1
ATOM 3560 C CA . LEU A 1 459 ? -0.213 3.419 -20.986 1.00 87.56 459 LEU A CA 1
ATOM 3561 C C . LEU A 1 459 ? -1.018 3.666 -22.268 1.00 87.56 459 LEU A C 1
ATOM 3563 O O . LEU A 1 459 ? -1.283 2.713 -23.001 1.00 87.56 459 LEU A O 1
ATOM 3567 N N . ALA A 1 460 ? -1.416 4.910 -22.539 1.00 87.25 460 ALA A N 1
ATOM 3568 C CA . ALA A 1 460 ? -2.055 5.297 -23.793 1.00 87.25 460 ALA A CA 1
ATOM 3569 C C . ALA A 1 460 ? -1.064 5.261 -24.967 1.00 87.25 460 ALA A C 1
ATOM 3571 O O . ALA A 1 460 ? -1.447 4.862 -26.067 1.00 87.25 460 ALA A O 1
ATOM 3572 N N . LEU A 1 461 ? 0.200 5.634 -24.727 1.00 78.88 461 LEU A N 1
ATOM 3573 C CA . LEU A 1 461 ? 1.286 5.497 -25.704 1.00 78.88 461 LEU A CA 1
ATOM 3574 C C . LEU A 1 461 ? 1.733 4.040 -25.854 1.00 78.88 461 LEU A C 1
ATOM 3576 O O . LEU A 1 461 ? 1.953 3.567 -26.966 1.00 78.88 461 LEU A O 1
ATOM 3580 N N . ASP A 1 462 ? 1.860 3.325 -24.736 1.00 76.69 462 ASP A N 1
ATOM 3581 C CA . ASP A 1 462 ? 2.343 1.951 -24.719 1.00 76.69 462 ASP A CA 1
ATOM 3582 C C . ASP A 1 462 ? 1.574 1.081 -23.707 1.00 76.69 462 ASP A C 1
ATOM 3584 O O . ASP A 1 462 ? 1.925 0.994 -22.524 1.00 76.69 462 ASP A O 1
ATOM 3588 N N . PRO A 1 463 ? 0.536 0.359 -24.171 1.00 79.69 463 PRO A N 1
ATOM 3589 C CA . PRO A 1 463 ? -0.242 -0.529 -23.314 1.00 79.69 463 PRO A CA 1
ATOM 3590 C C . PRO A 1 463 ? 0.547 -1.708 -22.716 1.00 79.69 463 PRO A C 1
ATOM 3592 O O . PRO A 1 463 ? 0.024 -2.349 -21.793 1.00 79.69 463 PRO A O 1
ATOM 3595 N N . SER A 1 464 ? 1.755 -2.017 -23.228 1.00 73.44 464 SER A N 1
ATOM 3596 C CA . SER A 1 464 ? 2.641 -3.085 -22.717 1.00 73.44 464 SER A CA 1
ATOM 3597 C C . SER A 1 464 ? 3.419 -2.709 -21.473 1.00 73.44 464 SER A C 1
ATOM 3599 O O . SER A 1 464 ? 3.987 -3.620 -20.882 1.00 73.44 464 SER A O 1
ATOM 3601 N N . LEU A 1 465 ? 3.434 -1.439 -21.057 1.00 77.88 465 LEU A N 1
ATOM 3602 C CA . LEU A 1 465 ? 4.199 -1.008 -19.887 1.00 77.88 465 LEU A CA 1
ATOM 3603 C C . LEU A 1 465 ? 3.605 -1.590 -18.599 1.00 77.88 465 LEU A C 1
ATOM 3605 O O . LEU A 1 465 ? 2.867 -0.939 -17.855 1.00 77.88 465 LEU A O 1
ATOM 3609 N N . HIS A 1 466 ? 3.910 -2.854 -18.327 1.00 81.62 466 HIS A N 1
ATOM 3610 C CA . HIS A 1 466 ? 3.355 -3.606 -17.211 1.00 81.62 466 HIS A CA 1
ATOM 3611 C C . HIS A 1 466 ? 3.784 -3.011 -15.868 1.00 81.62 466 HIS A C 1
ATOM 3613 O O . HIS A 1 466 ? 2.975 -2.953 -14.943 1.00 81.62 466 HIS A O 1
ATOM 3619 N N . SER A 1 467 ? 5.003 -2.469 -15.793 1.00 77.44 467 SER A N 1
ATOM 3620 C CA . SER A 1 467 ? 5.487 -1.702 -14.643 1.00 77.44 467 SER A CA 1
ATOM 3621 C C . SER A 1 467 ? 4.648 -0.443 -14.404 1.00 77.44 467 SER A C 1
ATOM 3623 O O . SER A 1 467 ? 4.190 -0.235 -13.285 1.00 77.44 467 SER A O 1
ATOM 3625 N N . ALA A 1 468 ? 4.355 0.352 -15.441 1.00 86.62 468 ALA A N 1
ATOM 3626 C CA . ALA A 1 468 ? 3.490 1.531 -15.328 1.00 86.62 468 ALA A CA 1
ATOM 3627 C C . ALA A 1 468 ? 2.070 1.149 -14.885 1.00 86.62 468 ALA A C 1
ATOM 3629 O O . ALA A 1 468 ? 1.496 1.793 -14.012 1.00 86.62 468 ALA A O 1
ATOM 3630 N N . ARG A 1 469 ? 1.520 0.051 -15.424 1.00 91.25 469 ARG A N 1
ATOM 3631 C CA . ARG A 1 469 ? 0.210 -0.482 -15.019 1.00 91.25 469 ARG A CA 1
ATOM 3632 C C . ARG A 1 469 ? 0.194 -0.945 -13.563 1.00 91.25 469 ARG A C 1
ATOM 3634 O O . ARG A 1 469 ? -0.795 -0.712 -12.875 1.00 91.25 469 ARG A O 1
ATOM 3641 N N . HIS A 1 470 ? 1.269 -1.576 -13.093 1.00 88.31 470 HIS A N 1
ATOM 3642 C CA . HIS A 1 470 ? 1.409 -1.968 -11.693 1.00 88.31 470 HIS A CA 1
ATOM 3643 C C . HIS A 1 470 ? 1.489 -0.734 -10.785 1.00 88.31 470 HIS A C 1
ATOM 3645 O O . HIS A 1 470 ? 0.758 -0.673 -9.802 1.00 88.31 470 HIS A O 1
ATOM 3651 N N . GLN A 1 471 ? 2.301 0.268 -11.140 1.00 89.56 471 GLN A N 1
ATOM 3652 C CA . GLN A 1 471 ? 2.413 1.507 -10.364 1.00 89.56 471 GLN A CA 1
ATOM 3653 C C . GLN A 1 471 ? 1.096 2.294 -10.337 1.00 89.56 471 GLN A C 1
ATOM 3655 O O . GLN A 1 471 ? 0.720 2.799 -9.282 1.00 89.56 471 GLN A O 1
ATOM 3660 N N . LEU A 1 472 ? 0.357 2.334 -11.451 1.00 95.12 472 LEU A N 1
ATOM 3661 C CA . LEU A 1 472 ? -0.985 2.913 -11.505 1.00 95.12 472 LEU A CA 1
ATOM 3662 C C . LEU A 1 472 ? -1.929 2.213 -10.521 1.00 95.12 472 LEU A C 1
ATOM 3664 O O . LEU A 1 472 ? -2.548 2.877 -9.696 1.00 95.12 472 LEU A O 1
ATOM 3668 N N . ALA A 1 473 ? -1.989 0.879 -10.549 1.00 94.50 473 ALA A N 1
ATOM 3669 C CA . ALA A 1 473 ? -2.800 0.103 -9.611 1.00 94.50 473 ALA A CA 1
ATOM 3670 C C . ALA A 1 473 ? -2.401 0.360 -8.146 1.00 94.50 473 ALA A C 1
ATOM 3672 O O . ALA A 1 473 ? -3.262 0.542 -7.288 1.00 94.50 473 ALA A O 1
ATOM 3673 N N . THR A 1 474 ? -1.098 0.450 -7.867 1.00 90.44 474 THR A N 1
ATOM 3674 C CA . THR A 1 474 ? -0.564 0.780 -6.541 1.00 90.44 474 THR A CA 1
ATOM 3675 C C . THR A 1 474 ? -1.012 2.169 -6.083 1.00 90.44 474 THR A C 1
ATOM 3677 O O . THR A 1 474 ? -1.459 2.307 -4.947 1.00 90.44 474 THR A O 1
ATOM 3680 N N . VAL A 1 475 ? -0.934 3.199 -6.935 1.00 91.69 475 VAL A N 1
ATOM 3681 C CA . VAL A 1 475 ? -1.410 4.554 -6.599 1.00 91.69 475 VAL A CA 1
ATOM 3682 C C . VAL A 1 475 ? -2.925 4.568 -6.395 1.00 91.69 475 VAL A C 1
ATOM 3684 O O . VAL A 1 475 ? -3.386 5.101 -5.391 1.00 91.69 475 VAL A O 1
ATOM 3687 N N . LEU A 1 476 ? -3.697 3.917 -7.267 1.00 93.50 476 LEU A N 1
ATOM 3688 C CA . LEU A 1 476 ? -5.153 3.798 -7.124 1.00 93.50 476 LEU A CA 1
ATOM 3689 C C . LEU A 1 476 ? -5.544 3.123 -5.802 1.00 93.50 476 LEU A C 1
ATOM 3691 O O . LEU A 1 476 ? -6.435 3.604 -5.106 1.00 93.50 476 LEU A O 1
ATOM 3695 N N . ALA A 1 477 ? -4.836 2.063 -5.403 1.00 91.62 477 ALA A N 1
ATOM 3696 C CA . ALA A 1 477 ? -5.046 1.405 -4.117 1.00 91.62 477 ALA A CA 1
ATOM 3697 C C . ALA A 1 477 ? -4.716 2.332 -2.935 1.00 91.62 477 ALA A C 1
ATOM 3699 O O . ALA A 1 477 ? -5.461 2.358 -1.956 1.00 91.62 477 ALA A O 1
ATOM 3700 N N . LYS A 1 478 ? -3.637 3.127 -3.026 1.00 87.50 478 LYS A N 1
ATOM 3701 C CA . LYS A 1 478 ? -3.291 4.143 -2.012 1.00 87.50 478 LYS A CA 1
ATOM 3702 C C . LYS A 1 478 ? -4.361 5.235 -1.907 1.00 87.50 478 LYS A C 1
ATOM 3704 O O . LYS A 1 478 ? -4.646 5.679 -0.804 1.00 87.50 478 LYS A O 1
ATOM 3709 N N . MET A 1 479 ? -4.988 5.604 -3.022 1.00 88.50 479 MET A N 1
ATOM 3710 C CA . MET A 1 479 ? -6.134 6.519 -3.076 1.00 88.50 479 MET A CA 1
ATOM 3711 C C . MET A 1 479 ? -7.457 5.871 -2.633 1.00 88.50 479 MET A C 1
ATOM 3713 O O . MET A 1 479 ? -8.495 6.515 -2.708 1.00 88.50 479 MET A O 1
ATOM 3717 N N . GLU A 1 480 ? -7.455 4.597 -2.225 1.00 89.94 480 GLU A N 1
ATOM 3718 C CA . GLU A 1 480 ? -8.652 3.803 -1.913 1.00 89.94 480 GLU A CA 1
ATOM 3719 C C . GLU A 1 480 ? -9.655 3.680 -3.085 1.00 89.94 480 GLU A C 1
ATOM 3721 O O . GLU A 1 480 ? -10.831 3.361 -2.895 1.00 89.94 480 GLU A O 1
ATOM 3726 N N . ARG A 1 481 ? -9.188 3.852 -4.330 1.00 91.81 481 ARG A N 1
ATOM 3727 C CA . ARG A 1 481 ? -9.919 3.510 -5.563 1.00 91.81 481 ARG A CA 1
ATOM 3728 C C . ARG A 1 481 ? -9.789 2.010 -5.836 1.00 91.81 481 ARG A C 1
ATOM 3730 O O . ARG A 1 481 ? -9.139 1.571 -6.784 1.00 91.81 481 ARG A O 1
ATOM 3737 N N . VAL A 1 482 ? -10.379 1.225 -4.933 1.00 92.44 482 VAL A N 1
ATOM 3738 C CA . VAL A 1 482 ? -10.188 -0.231 -4.817 1.00 92.44 482 VAL A CA 1
ATOM 3739 C C . VAL A 1 482 ? -10.535 -0.973 -6.108 1.00 92.44 482 VAL A C 1
ATOM 3741 O O . VAL A 1 482 ? -9.745 -1.793 -6.570 1.00 92.44 482 VAL A O 1
ATOM 3744 N N . ASP A 1 483 ? -11.687 -0.674 -6.708 1.00 94.31 483 ASP A N 1
ATOM 3745 C CA . ASP A 1 483 ? -12.166 -1.407 -7.885 1.00 94.31 483 ASP A CA 1
ATOM 3746 C C . ASP A 1 483 ? -11.297 -1.130 -9.125 1.00 94.31 483 ASP A C 1
ATOM 3748 O O . ASP A 1 483 ? -10.944 -2.065 -9.848 1.00 94.31 483 ASP A O 1
ATOM 3752 N N . ASP A 1 484 ? -10.850 0.117 -9.305 1.00 95.06 484 ASP A N 1
ATOM 3753 C CA . ASP A 1 484 ? -9.938 0.501 -10.389 1.00 95.06 484 ASP A CA 1
ATOM 3754 C C . ASP A 1 484 ? -8.575 -0.197 -10.228 1.00 95.06 484 ASP A C 1
ATOM 3756 O O . ASP A 1 484 ? -8.040 -0.786 -11.171 1.00 95.06 484 ASP A O 1
ATOM 3760 N N . ALA A 1 485 ? -8.018 -0.205 -9.010 1.00 95.19 485 ALA A N 1
ATOM 3761 C CA . ALA A 1 485 ? -6.763 -0.901 -8.717 1.00 95.19 485 ALA A CA 1
ATOM 3762 C C . ALA A 1 485 ? -6.854 -2.407 -9.026 1.00 95.19 485 ALA A C 1
ATOM 3764 O O . ALA A 1 485 ? -5.948 -2.987 -9.637 1.00 95.19 485 ALA A O 1
ATOM 3765 N N . MET A 1 486 ? -7.971 -3.038 -8.645 1.00 95.69 486 MET A N 1
ATOM 3766 C CA . MET A 1 486 ? -8.236 -4.448 -8.930 1.00 95.69 486 MET A CA 1
ATOM 3767 C C . MET A 1 486 ? -8.285 -4.738 -10.429 1.00 95.69 486 MET A C 1
ATOM 3769 O O . MET A 1 486 ? -7.727 -5.751 -10.849 1.00 95.69 486 MET A O 1
ATOM 3773 N N . GLU A 1 487 ? -8.907 -3.875 -11.237 1.00 95.88 487 GLU A N 1
ATOM 3774 C CA . GLU A 1 487 ? -8.970 -4.041 -12.693 1.00 95.88 487 GLU A CA 1
ATOM 3775 C C . GLU A 1 487 ? -7.565 -4.095 -13.310 1.00 95.88 487 GLU A C 1
ATOM 3777 O O . GLU A 1 487 ? -7.239 -5.017 -14.067 1.00 95.88 487 GLU A O 1
ATOM 3782 N N . HIS A 1 488 ? -6.694 -3.154 -12.941 1.00 94.56 488 HIS A N 1
ATOM 3783 C CA . HIS A 1 488 ? -5.338 -3.087 -13.484 1.00 94.56 488 HIS A CA 1
ATOM 3784 C C . HIS A 1 488 ? -4.474 -4.293 -13.082 1.00 94.56 488 HIS A C 1
ATOM 3786 O O . HIS A 1 488 ? -3.776 -4.845 -13.941 1.00 94.56 488 HIS A O 1
ATOM 3792 N N . TRP A 1 489 ? -4.531 -4.749 -11.825 1.00 93.38 489 TRP A N 1
ATOM 3793 C CA . TRP A 1 489 ? -3.803 -5.953 -11.402 1.00 93.38 489 TRP A CA 1
ATOM 3794 C C . TRP A 1 489 ? -4.389 -7.242 -11.978 1.00 93.38 489 TRP A C 1
ATOM 3796 O O . TRP A 1 489 ? -3.633 -8.132 -12.371 1.00 93.38 489 TRP A O 1
ATOM 3806 N N . GLN A 1 490 ? -5.713 -7.341 -12.100 1.00 93.44 490 GLN A N 1
ATOM 3807 C CA . GLN A 1 490 ? -6.355 -8.473 -12.763 1.00 93.44 490 GLN A CA 1
ATOM 3808 C C . GLN A 1 490 ? -5.905 -8.563 -14.225 1.00 93.44 490 GLN A C 1
ATOM 3810 O O . GLN A 1 490 ? -5.565 -9.648 -14.696 1.00 93.44 490 GLN A O 1
ATOM 3815 N N . ARG A 1 491 ? -5.795 -7.423 -14.919 1.00 89.50 491 ARG A N 1
ATOM 3816 C CA . ARG A 1 491 ? -5.294 -7.379 -16.294 1.00 89.50 491 ARG A CA 1
ATOM 3817 C C . ARG A 1 491 ? -3.840 -7.835 -16.408 1.00 89.50 491 ARG A C 1
ATOM 3819 O O . ARG A 1 491 ? -3.510 -8.564 -17.339 1.00 89.50 491 ARG A O 1
ATOM 3826 N N . LEU A 1 492 ? -2.980 -7.435 -15.471 1.00 86.12 492 LEU A N 1
ATOM 3827 C CA . LEU A 1 492 ? -1.591 -7.909 -15.413 1.00 86.12 492 LEU A CA 1
ATOM 3828 C C . LEU A 1 492 ? -1.528 -9.430 -15.244 1.00 86.12 492 LEU A C 1
ATOM 3830 O O . LEU A 1 492 ? -0.792 -10.101 -15.966 1.00 86.12 492 LEU A O 1
ATOM 3834 N N . ARG A 1 493 ? -2.366 -9.986 -14.366 1.00 85.75 493 ARG A N 1
ATOM 3835 C CA . ARG A 1 493 ? -2.452 -11.433 -14.155 1.00 85.75 493 ARG A CA 1
ATOM 3836 C C . ARG A 1 493 ? -2.976 -12.189 -15.378 1.00 85.75 493 ARG A C 1
ATOM 3838 O O . ARG A 1 493 ? -2.466 -13.261 -15.678 1.00 85.75 493 ARG A O 1
ATOM 3845 N N . GLU A 1 494 ? -3.964 -11.652 -16.093 1.00 83.88 494 GLU A N 1
ATOM 3846 C CA . GLU A 1 494 ? -4.483 -12.246 -17.339 1.00 83.88 494 GLU A CA 1
ATOM 3847 C C . GLU A 1 494 ? -3.432 -12.320 -18.448 1.00 83.88 494 GLU A C 1
ATOM 3849 O O . GLU A 1 494 ? -3.449 -13.254 -19.247 1.00 83.88 494 GLU A O 1
ATOM 3854 N N . ILE A 1 495 ? -2.530 -11.337 -18.498 1.00 74.75 495 ILE A N 1
ATOM 3855 C CA . ILE A 1 495 ? -1.412 -11.292 -19.450 1.00 74.75 495 ILE A CA 1
ATOM 3856 C C . ILE A 1 495 ? -0.259 -12.207 -18.993 1.00 74.75 495 ILE A C 1
ATOM 3858 O O . ILE A 1 495 ? 0.629 -12.519 -19.779 1.00 74.75 495 ILE A O 1
ATOM 3862 N N . GLY A 1 496 ? -0.294 -12.696 -17.749 1.00 70.50 496 GLY A N 1
ATOM 3863 C CA . GLY A 1 496 ? 0.746 -13.552 -17.185 1.00 70.50 496 GLY A CA 1
ATOM 3864 C C . GLY A 1 496 ? 1.959 -12.782 -16.665 1.00 70.50 496 GLY A C 1
ATOM 3865 O O . GLY A 1 496 ? 3.031 -13.368 -16.574 1.00 70.50 496 GLY A O 1
ATOM 3866 N N . TYR A 1 497 ? 1.800 -11.497 -16.323 1.00 74.00 497 TYR A N 1
ATOM 3867 C CA . TYR A 1 497 ? 2.862 -10.693 -15.717 1.00 74.00 497 TYR A CA 1
ATOM 3868 C C . TYR A 1 497 ? 3.198 -11.224 -14.314 1.00 74.00 497 TYR A C 1
ATOM 3870 O O . TYR A 1 497 ? 2.422 -11.042 -13.372 1.00 74.00 497 TYR A O 1
ATOM 3878 N N . ASP A 1 498 ? 4.341 -11.901 -14.192 1.00 67.62 498 ASP A N 1
ATOM 3879 C CA . ASP A 1 498 ? 4.753 -12.617 -12.979 1.00 67.62 498 ASP A CA 1
ATOM 3880 C C . ASP A 1 498 ? 5.563 -11.707 -12.038 1.00 67.62 498 ASP A C 1
ATOM 3882 O O . ASP A 1 498 ? 6.795 -11.672 -12.067 1.00 67.62 498 ASP A O 1
ATOM 3886 N N . TYR A 1 499 ? 4.865 -10.937 -11.199 1.00 70.25 499 TYR A N 1
ATOM 3887 C CA . TYR A 1 499 ? 5.477 -10.037 -10.218 1.00 70.25 499 TYR A CA 1
ATOM 3888 C C . TYR A 1 499 ? 4.757 -10.138 -8.868 1.00 70.25 499 TYR A C 1
ATOM 3890 O O . TYR A 1 499 ? 3.597 -9.735 -8.814 1.00 70.25 499 TYR A O 1
ATOM 3898 N N . PRO A 1 500 ? 5.427 -10.546 -7.765 1.00 64.88 500 PRO A N 1
ATOM 3899 C CA . PRO A 1 500 ? 4.770 -10.812 -6.474 1.00 64.88 500 PRO A CA 1
ATOM 3900 C C . PRO A 1 500 ? 3.903 -9.668 -5.915 1.00 64.88 500 PRO A C 1
ATOM 3902 O O . PRO A 1 500 ? 2.960 -9.894 -5.148 1.00 64.88 500 PRO A O 1
ATOM 3905 N N . GLY A 1 501 ? 4.210 -8.419 -6.285 1.00 74.31 501 GLY A N 1
ATOM 3906 C CA . GLY A 1 501 ? 3.406 -7.248 -5.927 1.00 74.31 501 GLY A CA 1
ATOM 3907 C C . GLY A 1 501 ? 2.000 -7.240 -6.545 1.00 74.31 501 GLY A C 1
ATOM 3908 O O . GLY A 1 501 ? 1.097 -6.618 -5.994 1.00 74.31 501 GLY A O 1
ATOM 3909 N N . VAL A 1 502 ? 1.781 -7.928 -7.670 1.00 83.94 502 VAL A N 1
ATOM 3910 C CA . VAL A 1 502 ? 0.479 -7.990 -8.352 1.00 83.94 502 VAL A CA 1
ATOM 3911 C C . VAL A 1 502 ? -0.498 -8.870 -7.591 1.00 83.94 502 VAL A C 1
ATOM 3913 O O . VAL A 1 502 ? -1.619 -8.445 -7.320 1.00 83.94 502 VAL A O 1
ATOM 3916 N N . GLU A 1 503 ? -0.098 -10.085 -7.217 1.00 86.75 503 GLU A N 1
ATOM 3917 C CA . GLU A 1 503 ? -0.990 -11.008 -6.517 1.00 86.75 503 GLU A CA 1
ATOM 3918 C C . GLU A 1 503 ? -1.289 -10.535 -5.097 1.00 86.75 503 GLU A C 1
ATOM 3920 O O . GLU A 1 503 ? -2.435 -10.622 -4.657 1.00 86.75 503 GLU A O 1
ATOM 3925 N N . SER A 1 504 ? -0.288 -9.987 -4.406 1.00 85.25 504 SER A N 1
ATOM 3926 C CA . SER A 1 504 ? -0.456 -9.403 -3.072 1.00 85.25 504 SER A CA 1
ATOM 3927 C C . SER A 1 504 ? -1.331 -8.148 -3.083 1.00 85.25 504 SER A C 1
ATOM 3929 O O . SER A 1 504 ? -2.249 -8.047 -2.266 1.00 85.25 504 SER A O 1
ATOM 3931 N N . GLY A 1 505 ? -1.119 -7.229 -4.031 1.00 88.88 505 GLY A N 1
ATOM 3932 C CA . GLY A 1 505 ? -1.976 -6.057 -4.225 1.00 88.88 505 GLY A CA 1
ATOM 3933 C C . GLY A 1 505 ? -3.427 -6.436 -4.516 1.00 88.88 505 GLY A C 1
ATOM 3934 O O . GLY A 1 505 ? -4.339 -5.995 -3.812 1.00 88.88 505 GLY A O 1
ATOM 3935 N N . LEU A 1 506 ? -3.647 -7.333 -5.483 1.00 93.62 506 LEU A N 1
ATOM 3936 C CA . LEU A 1 506 ? -4.984 -7.802 -5.849 1.00 93.62 506 LEU A CA 1
ATOM 3937 C C . LEU A 1 506 ? -5.689 -8.509 -4.686 1.00 93.62 506 LEU A C 1
ATOM 3939 O O . LEU A 1 506 ? -6.863 -8.250 -4.437 1.00 93.62 506 LEU A O 1
ATOM 3943 N N . ALA A 1 507 ? -4.994 -9.387 -3.961 1.00 92.50 507 ALA A N 1
ATOM 3944 C CA . ALA A 1 507 ? -5.576 -10.101 -2.829 1.00 92.50 507 ALA A CA 1
ATOM 3945 C C . ALA A 1 507 ? -5.968 -9.161 -1.682 1.00 92.50 507 ALA A C 1
ATOM 3947 O O . ALA A 1 507 ? -7.038 -9.327 -1.100 1.00 92.50 507 ALA A O 1
ATOM 3948 N N . ASN A 1 508 ? -5.155 -8.141 -1.401 1.00 90.19 508 ASN A N 1
ATOM 3949 C CA . ASN A 1 508 ? -5.480 -7.112 -0.416 1.00 90.19 508 ASN A CA 1
ATOM 3950 C C . ASN A 1 508 ? -6.740 -6.325 -0.805 1.00 90.19 508 ASN A C 1
ATOM 3952 O O . ASN A 1 508 ? -7.613 -6.126 0.033 1.00 90.19 508 ASN A O 1
ATOM 3956 N N . MET A 1 509 ? -6.880 -5.923 -2.070 1.00 93.50 509 MET A N 1
ATOM 3957 C CA . MET A 1 509 ? -8.084 -5.215 -2.529 1.00 93.50 509 MET A CA 1
ATOM 3958 C C . MET A 1 509 ? -9.324 -6.116 -2.569 1.00 93.50 509 MET A C 1
ATOM 3960 O O . MET A 1 509 ? -10.412 -5.691 -2.191 1.00 93.50 509 MET A O 1
ATOM 3964 N N . LEU A 1 510 ? -9.165 -7.388 -2.947 1.00 94.50 510 LEU A N 1
ATOM 3965 C CA . LEU A 1 510 ? -10.236 -8.381 -2.846 1.00 94.50 510 LEU A CA 1
ATOM 3966 C C . LEU A 1 510 ? -10.688 -8.564 -1.394 1.00 94.50 510 LEU A C 1
ATOM 3968 O O . LEU A 1 510 ? -11.886 -8.616 -1.135 1.00 94.50 510 LEU A O 1
ATOM 3972 N N . TYR A 1 511 ? -9.750 -8.624 -0.446 1.00 92.19 511 TYR A N 1
ATOM 3973 C CA . TYR A 1 511 ? -10.069 -8.673 0.978 1.00 92.19 511 TYR A CA 1
ATOM 3974 C C . TYR A 1 511 ? -10.808 -7.409 1.435 1.00 92.19 511 TYR A C 1
ATOM 3976 O O . TYR A 1 511 ? -11.823 -7.536 2.114 1.00 92.19 511 TYR A O 1
ATOM 3984 N N . ALA A 1 512 ? -10.382 -6.216 0.995 1.00 92.00 512 ALA A N 1
ATOM 3985 C CA . ALA A 1 512 ? -11.070 -4.953 1.288 1.00 92.00 512 ALA A CA 1
ATOM 3986 C C . ALA A 1 512 ? -12.555 -4.977 0.883 1.00 92.00 512 ALA A C 1
ATOM 3988 O O . ALA A 1 512 ? -13.375 -4.382 1.572 1.00 92.00 512 ALA A O 1
ATOM 3989 N N . ARG A 1 513 ? -12.887 -5.695 -0.200 1.00 94.31 513 ARG A N 1
ATOM 3990 C CA . ARG A 1 513 ? -14.237 -5.879 -0.765 1.00 94.31 513 ARG A CA 1
ATOM 3991 C C . ARG A 1 513 ? -14.980 -7.119 -0.255 1.00 94.31 513 ARG A C 1
ATOM 3993 O O . ARG A 1 513 ? -15.917 -7.574 -0.906 1.00 94.31 513 ARG A O 1
ATOM 4000 N N . ASP A 1 514 ? -14.528 -7.721 0.844 1.00 93.19 514 ASP A N 1
ATOM 4001 C CA . ASP A 1 514 ? -15.102 -8.951 1.415 1.00 93.19 514 ASP A CA 1
ATOM 4002 C C . ASP A 1 514 ? -15.111 -10.157 0.441 1.00 93.19 514 ASP A C 1
ATOM 4004 O O . ASP A 1 514 ? -15.900 -11.097 0.534 1.00 93.19 514 ASP A O 1
ATOM 4008 N N . ARG A 1 515 ? -14.188 -10.173 -0.531 1.00 95.38 515 ARG A N 1
ATOM 4009 C CA . ARG A 1 515 ? -14.005 -11.264 -1.510 1.00 95.38 515 ARG A CA 1
ATOM 4010 C C . ARG A 1 515 ? -12.887 -12.210 -1.078 1.00 95.38 515 ARG A C 1
ATOM 4012 O O . ARG A 1 515 ? -11.993 -12.550 -1.857 1.00 95.38 515 ARG A O 1
ATOM 4019 N N . GLU A 1 516 ? -12.941 -12.667 0.172 1.00 92.81 516 GLU A N 1
ATOM 4020 C CA . GLU A 1 516 ? -11.859 -13.430 0.807 1.00 92.81 516 GLU A CA 1
ATOM 4021 C C . GLU A 1 516 ? -11.466 -14.704 0.054 1.00 92.81 516 GLU A C 1
ATOM 4023 O O . GLU A 1 516 ? -10.283 -14.966 -0.147 1.00 92.81 516 GLU A O 1
ATOM 4028 N N . ALA A 1 517 ? -12.447 -15.498 -0.382 1.00 93.88 517 ALA A N 1
ATOM 4029 C CA . ALA A 1 517 ? -12.180 -16.759 -1.075 1.00 93.88 517 ALA A CA 1
ATOM 4030 C C . ALA A 1 517 ? -11.415 -16.539 -2.390 1.00 93.88 517 ALA A C 1
ATOM 4032 O O . ALA A 1 517 ? -10.611 -17.375 -2.809 1.00 93.88 517 ALA A O 1
ATOM 4033 N N . GLU A 1 518 ? -11.654 -15.405 -3.050 1.00 95.56 518 GLU A N 1
ATOM 4034 C CA . GLU A 1 518 ? -10.925 -15.036 -4.254 1.00 95.56 518 GLU A CA 1
ATOM 4035 C C . GLU A 1 518 ? -9.524 -14.534 -3.923 1.00 95.56 518 GLU A C 1
ATOM 4037 O O . GLU A 1 518 ? -8.586 -14.976 -4.585 1.00 95.56 518 GLU A O 1
ATOM 4042 N N . ALA A 1 519 ? -9.379 -13.691 -2.892 1.00 93.88 519 ALA A N 1
ATOM 4043 C CA . ALA A 1 519 ? -8.087 -13.216 -2.394 1.00 93.88 519 ALA A CA 1
ATOM 4044 C C . ALA A 1 519 ? -7.153 -14.387 -2.047 1.00 93.88 519 ALA A C 1
ATOM 4046 O O . ALA A 1 519 ? -6.024 -14.462 -2.532 1.00 93.88 519 ALA A O 1
ATOM 4047 N N . GLU A 1 520 ? -7.661 -15.355 -1.283 1.00 94.19 520 GLU A N 1
ATOM 4048 C CA . GLU A 1 520 ? -6.925 -16.556 -0.899 1.00 94.19 520 GLU A CA 1
ATOM 4049 C C . GLU A 1 520 ? -6.525 -17.388 -2.122 1.00 94.19 520 GLU A C 1
ATOM 4051 O O . GLU A 1 520 ? -5.372 -17.795 -2.258 1.00 94.19 520 GLU A O 1
ATOM 4056 N N . ARG A 1 521 ? -7.453 -17.600 -3.063 1.00 94.38 521 ARG A N 1
ATOM 4057 C CA . ARG A 1 521 ? -7.173 -18.336 -4.301 1.00 94.38 521 ARG A CA 1
ATOM 4058 C C . ARG A 1 521 ? -6.064 -17.675 -5.123 1.00 94.38 521 ARG A C 1
ATOM 4060 O O . ARG A 1 521 ? -5.209 -18.393 -5.634 1.00 94.38 521 ARG A O 1
ATOM 4067 N N . VAL A 1 522 ? -6.067 -16.343 -5.248 1.00 92.50 522 VAL A N 1
ATOM 4068 C CA . VAL A 1 522 ? -5.023 -15.581 -5.964 1.00 92.50 522 VAL A CA 1
ATOM 4069 C C . VAL A 1 522 ? -3.643 -15.905 -5.393 1.00 92.50 522 VAL A C 1
ATOM 4071 O O . VAL A 1 522 ? -2.741 -16.297 -6.132 1.00 92.50 522 VAL A O 1
ATOM 4074 N N . LEU A 1 523 ? -3.499 -15.796 -4.073 1.00 91.31 523 LEU A N 1
ATOM 4075 C CA . LEU A 1 523 ? -2.222 -15.995 -3.399 1.00 91.31 523 LEU A CA 1
ATOM 4076 C C . LEU A 1 523 ? -1.792 -17.467 -3.359 1.00 91.31 523 LEU A C 1
ATOM 4078 O O . LEU A 1 523 ? -0.613 -17.766 -3.536 1.00 91.31 523 LEU A O 1
ATOM 4082 N N . LEU A 1 524 ? -2.726 -18.407 -3.188 1.00 92.94 524 LEU A N 1
ATOM 4083 C CA . LEU A 1 524 ? -2.419 -19.839 -3.242 1.00 92.94 524 LEU A CA 1
ATOM 4084 C C . LEU A 1 524 ? -1.967 -20.276 -4.639 1.00 92.94 524 LEU A C 1
ATOM 4086 O O . LEU A 1 524 ? -1.079 -21.117 -4.756 1.00 92.94 524 LEU A O 1
ATOM 4090 N N . GLU A 1 525 ? -2.551 -19.727 -5.704 1.00 89.88 525 GLU A N 1
ATOM 4091 C CA . GLU A 1 525 ? -2.082 -19.978 -7.070 1.00 89.88 525 GLU A CA 1
ATOM 4092 C C . GLU A 1 525 ? -0.683 -19.403 -7.307 1.00 89.88 525 GLU A C 1
ATOM 4094 O O . GLU A 1 525 ? 0.138 -20.072 -7.934 1.00 89.88 525 GLU A O 1
ATOM 4099 N N . ALA A 1 526 ? -0.377 -18.216 -6.771 1.00 84.44 526 ALA A N 1
ATOM 4100 C CA . ALA A 1 526 ? 0.980 -17.668 -6.789 1.00 84.44 526 ALA A CA 1
ATOM 4101 C C . ALA A 1 526 ? 1.966 -18.594 -6.059 1.00 84.44 526 ALA A C 1
ATOM 4103 O O . ALA A 1 526 ? 2.985 -18.978 -6.623 1.00 84.44 526 ALA A O 1
ATOM 4104 N N . ALA A 1 527 ? 1.616 -19.054 -4.855 1.00 87.12 527 ALA A N 1
ATOM 4105 C CA . ALA A 1 527 ? 2.457 -19.944 -4.057 1.00 87.12 527 ALA A CA 1
ATOM 4106 C C . ALA A 1 527 ? 2.648 -21.338 -4.676 1.00 87.12 527 ALA A C 1
ATOM 4108 O O . ALA A 1 527 ? 3.651 -21.991 -4.410 1.00 87.12 527 ALA A O 1
ATOM 4109 N N . ARG A 1 528 ? 1.702 -21.819 -5.495 1.00 88.31 528 ARG A N 1
ATOM 4110 C CA . ARG A 1 528 ? 1.881 -23.058 -6.275 1.00 88.31 528 ARG A CA 1
ATOM 4111 C C . ARG A 1 528 ? 2.834 -22.867 -7.451 1.00 88.31 528 ARG A C 1
ATOM 4113 O O . ARG A 1 528 ? 3.574 -23.790 -7.762 1.00 88.31 528 ARG A O 1
ATOM 4120 N N . ARG A 1 529 ? 2.793 -21.704 -8.110 1.00 80.94 529 ARG A N 1
ATOM 4121 C CA . ARG A 1 529 ? 3.705 -21.366 -9.216 1.00 80.94 529 ARG A CA 1
ATOM 4122 C C . ARG A 1 529 ? 5.120 -21.074 -8.723 1.00 80.94 529 ARG A C 1
ATOM 4124 O O . ARG A 1 529 ? 6.071 -21.374 -9.429 1.00 80.94 529 ARG A O 1
ATOM 4131 N N . GLN A 1 530 ? 5.243 -20.503 -7.526 1.00 73.88 530 GLN A N 1
ATOM 4132 C CA . GLN A 1 530 ? 6.505 -20.077 -6.927 1.00 73.88 530 GLN A CA 1
ATOM 4133 C C . GLN A 1 530 ? 6.646 -20.658 -5.504 1.00 73.88 530 GLN A C 1
ATOM 4135 O O . GLN A 1 530 ? 6.541 -19.920 -4.519 1.00 73.88 530 GLN A O 1
ATOM 4140 N N . PRO A 1 531 ? 6.833 -21.986 -5.360 1.00 82.00 531 PRO A N 1
ATOM 4141 C CA . PRO A 1 531 ? 6.836 -22.643 -4.052 1.00 82.00 531 PRO A CA 1
ATOM 4142 C C . PRO A 1 531 ? 7.969 -22.176 -3.132 1.00 82.00 531 PRO A C 1
ATOM 4144 O O . PRO A 1 531 ? 7.750 -22.123 -1.918 1.00 82.00 531 PRO A O 1
ATOM 4147 N N . ASP A 1 532 ? 9.100 -21.775 -3.718 1.00 80.50 532 ASP A N 1
ATOM 4148 C CA . ASP A 1 532 ? 10.331 -21.381 -3.023 1.00 80.50 532 ASP A CA 1
ATOM 4149 C C . ASP A 1 532 ? 10.499 -19.852 -2.905 1.00 80.50 532 ASP A C 1
ATOM 4151 O O . ASP A 1 532 ? 11.576 -19.361 -2.579 1.00 80.50 532 ASP A O 1
ATOM 4155 N N . ASN A 1 533 ? 9.442 -19.070 -3.164 1.00 74.19 533 ASN A N 1
ATOM 4156 C CA . ASN A 1 533 ? 9.483 -17.611 -3.047 1.00 74.19 533 ASN A CA 1
ATOM 4157 C C . ASN A 1 533 ? 8.998 -17.144 -1.659 1.00 74.19 533 ASN A C 1
ATOM 4159 O O . ASN A 1 533 ? 7.798 -17.167 -1.359 1.00 74.19 533 ASN A O 1
ATOM 4163 N N . ALA A 1 534 ? 9.928 -16.668 -0.823 1.00 80.62 534 ALA A N 1
ATOM 4164 C CA . ALA A 1 534 ? 9.645 -16.190 0.533 1.00 80.62 534 ALA A CA 1
ATOM 4165 C C . ALA A 1 534 ? 8.686 -14.985 0.570 1.00 80.62 534 ALA A C 1
ATOM 4167 O O . ALA A 1 534 ? 7.820 -14.921 1.444 1.00 80.62 534 ALA A O 1
ATOM 4168 N N . ALA A 1 535 ? 8.758 -14.072 -0.405 1.00 77.06 535 ALA A N 1
ATOM 4169 C CA . ALA A 1 535 ? 7.853 -12.924 -0.503 1.00 77.06 535 ALA A CA 1
ATOM 4170 C C . ALA A 1 535 ? 6.395 -13.346 -0.755 1.00 77.06 535 ALA A C 1
ATOM 4172 O O . ALA A 1 535 ? 5.474 -12.750 -0.193 1.00 77.06 535 ALA A O 1
ATOM 4173 N N . VAL A 1 536 ? 6.161 -14.408 -1.533 1.00 82.44 536 VAL A N 1
ATOM 4174 C CA . VAL A 1 536 ? 4.808 -14.955 -1.740 1.00 82.44 536 VAL A CA 1
ATOM 4175 C C . VAL A 1 536 ? 4.275 -15.605 -0.456 1.00 82.44 536 VAL A C 1
ATOM 4177 O O . VAL A 1 536 ? 3.106 -15.417 -0.107 1.00 82.44 536 VAL A O 1
ATOM 4180 N N . ARG A 1 537 ? 5.128 -16.320 0.293 1.00 89.06 537 ARG A N 1
ATOM 4181 C CA . ARG A 1 537 ? 4.773 -16.875 1.615 1.00 89.06 537 ARG A CA 1
ATOM 4182 C C . ARG A 1 537 ? 4.452 -15.771 2.621 1.00 89.06 537 ARG A C 1
ATOM 4184 O O . ARG A 1 537 ? 3.442 -15.859 3.317 1.00 89.06 537 ARG A O 1
ATOM 4191 N N . LEU A 1 538 ? 5.247 -14.704 2.636 1.00 85.56 538 LEU A N 1
ATOM 4192 C CA . LEU A 1 538 ? 5.009 -13.517 3.452 1.00 85.56 538 LEU A CA 1
ATOM 4193 C C . LEU A 1 538 ? 3.669 -12.853 3.094 1.00 85.56 538 LEU A C 1
ATOM 4195 O O . LEU A 1 538 ? 2.866 -12.565 3.981 1.00 85.56 538 LEU A O 1
ATOM 4199 N N . ALA A 1 539 ? 3.369 -12.658 1.809 1.00 86.12 539 ALA A N 1
ATOM 4200 C CA . ALA A 1 539 ? 2.088 -12.091 1.383 1.00 86.12 539 ALA A CA 1
ATOM 4201 C C . ALA A 1 539 ? 0.892 -12.936 1.863 1.00 86.12 539 ALA A C 1
ATOM 4203 O O . ALA A 1 539 ? -0.069 -12.391 2.412 1.00 86.12 539 ALA A O 1
ATOM 4204 N N . LEU A 1 540 ? 0.975 -14.268 1.737 1.00 90.94 540 LEU A N 1
ATOM 4205 C CA . LEU A 1 540 ? -0.022 -15.190 2.288 1.00 90.94 540 LEU A CA 1
ATOM 4206 C C . LEU A 1 540 ? -0.147 -15.071 3.808 1.00 90.94 540 LEU A C 1
ATOM 4208 O O . LEU A 1 540 ? -1.266 -15.054 4.319 1.00 90.94 540 LEU A O 1
ATOM 4212 N N . SER A 1 541 ? 0.969 -14.977 4.540 1.00 91.88 541 SER A N 1
ATOM 4213 C CA . SER A 1 541 ? 0.902 -14.841 5.994 1.00 91.88 541 SER A CA 1
ATOM 4214 C C . SER A 1 541 ? 0.205 -13.557 6.413 1.00 91.88 541 SER A C 1
ATOM 4216 O O . SER A 1 541 ? -0.636 -13.587 7.306 1.00 91.88 541 SER A O 1
ATOM 4218 N N . TRP A 1 542 ? 0.514 -12.441 5.751 1.00 87.94 542 TRP A N 1
ATOM 4219 C CA . TRP A 1 542 ? -0.112 -11.153 6.036 1.00 87.94 542 TRP A CA 1
ATOM 4220 C C . TRP A 1 542 ? -1.608 -11.176 5.735 1.00 87.94 542 TRP A C 1
ATOM 4222 O O . TRP A 1 542 ? -2.394 -10.741 6.575 1.00 87.94 542 TRP A O 1
ATOM 4232 N N . TYR A 1 543 ? -2.008 -11.747 4.597 1.00 91.19 543 TYR A N 1
ATOM 4233 C CA . TYR A 1 543 ? -3.418 -11.956 4.270 1.00 91.19 543 TYR A CA 1
ATOM 4234 C C . TYR A 1 543 ? -4.131 -12.778 5.353 1.00 91.19 543 TYR A C 1
ATOM 4236 O O . TYR A 1 543 ? -5.131 -12.328 5.909 1.00 91.19 543 TYR A O 1
ATOM 4244 N N . TYR A 1 544 ? -3.596 -13.950 5.706 1.00 93.19 544 TYR A N 1
ATOM 4245 C CA . TYR A 1 544 ? -4.224 -14.830 6.690 1.00 93.19 544 TYR A CA 1
ATOM 4246 C C . TYR A 1 544 ? -4.293 -14.208 8.085 1.00 93.19 544 TYR A C 1
ATOM 4248 O O . TYR A 1 544 ? -5.314 -14.337 8.756 1.00 93.19 544 TYR A O 1
ATOM 4256 N N . VAL A 1 545 ? -3.239 -13.514 8.524 1.00 91.19 545 VAL A N 1
ATOM 4257 C CA . VAL A 1 545 ? -3.243 -12.808 9.811 1.00 91.19 545 VAL A CA 1
ATOM 4258 C C . VAL A 1 545 ? -4.279 -11.686 9.803 1.00 91.19 545 VAL A C 1
ATOM 4260 O O . VAL A 1 545 ? -5.063 -11.603 10.744 1.00 91.19 545 VAL A O 1
ATOM 4263 N N . ASN A 1 546 ? -4.343 -10.873 8.744 1.00 86.19 546 ASN A N 1
ATOM 4264 C CA . ASN A 1 546 ? -5.325 -9.790 8.636 1.00 86.19 546 ASN A CA 1
ATOM 4265 C C . ASN A 1 546 ? -6.770 -10.317 8.609 1.00 86.19 546 ASN A C 1
ATOM 4267 O O . ASN A 1 546 ? -7.629 -9.717 9.245 1.00 86.19 546 ASN A O 1
ATOM 4271 N N . ALA A 1 547 ? -7.009 -11.457 7.955 1.00 87.75 547 ALA A N 1
ATOM 4272 C CA . ALA A 1 547 ? -8.306 -12.136 7.907 1.00 87.75 547 ALA A CA 1
ATOM 4273 C C . ALA A 1 547 ? -8.636 -12.948 9.181 1.00 87.75 547 ALA A C 1
ATOM 4275 O O . ALA A 1 547 ? -9.640 -13.655 9.231 1.00 87.75 547 ALA A O 1
ATOM 4276 N N . GLY A 1 548 ? -7.776 -12.934 10.208 1.00 88.88 548 GLY A N 1
ATOM 4277 C CA . GLY A 1 548 ? -7.982 -13.700 11.444 1.00 88.88 548 GLY A CA 1
ATOM 4278 C C . GLY A 1 548 ? -7.799 -15.223 11.311 1.00 88.88 548 GLY A C 1
ATOM 4279 O O . GLY A 1 548 ? -8.053 -15.962 12.263 1.00 88.88 548 GLY A O 1
ATOM 4280 N N . LYS A 1 549 ? -7.303 -15.723 10.172 1.00 92.50 549 LYS A N 1
ATOM 4281 C CA . LYS A 1 549 ? -6.968 -17.138 9.909 1.00 92.50 549 LYS A CA 1
ATOM 4282 C C . LYS A 1 549 ? -5.577 -17.476 10.470 1.00 92.50 549 LYS A C 1
ATOM 4284 O O . LYS A 1 549 ? -4.628 -17.785 9.751 1.00 92.50 549 LYS A O 1
ATOM 4289 N N . LEU A 1 550 ? -5.432 -17.364 11.788 1.00 92.56 550 LEU A N 1
ATOM 4290 C CA . LEU A 1 550 ? -4.124 -17.264 12.450 1.00 92.56 550 LEU A CA 1
ATOM 4291 C C . LEU A 1 550 ? -3.242 -18.511 12.338 1.00 92.56 550 LEU A C 1
ATOM 4293 O O . LEU A 1 550 ? -2.025 -18.378 12.220 1.00 92.56 550 LEU A O 1
ATOM 4297 N N . ASP A 1 551 ? -3.828 -19.707 12.351 1.00 93.62 551 ASP A N 1
ATOM 4298 C CA . ASP A 1 551 ? -3.060 -20.947 12.199 1.00 93.62 551 ASP A CA 1
ATOM 4299 C C . ASP A 1 551 ? -2.485 -21.080 10.787 1.00 93.62 551 ASP A C 1
ATOM 4301 O O . ASP A 1 551 ? -1.359 -21.545 10.615 1.00 93.62 551 ASP A O 1
ATOM 4305 N N . ASP A 1 552 ? -3.233 -20.646 9.774 1.00 94.62 552 ASP A N 1
ATOM 4306 C CA . ASP A 1 552 ? -2.773 -20.619 8.386 1.00 94.62 552 ASP A CA 1
ATOM 4307 C C . ASP A 1 552 ? -1.680 -19.563 8.219 1.00 94.62 552 ASP A C 1
ATOM 4309 O O . ASP A 1 552 ? -0.623 -19.853 7.658 1.00 94.62 552 ASP A O 1
ATOM 4313 N N . GLY A 1 553 ? -1.885 -18.382 8.813 1.00 93.94 553 GLY A N 1
ATOM 4314 C CA . GLY A 1 553 ? -0.896 -17.309 8.870 1.00 93.94 553 GLY A CA 1
ATOM 4315 C C . GLY A 1 553 ? 0.430 -17.779 9.461 1.00 93.94 553 GLY A C 1
ATOM 4316 O O . GLY A 1 553 ? 1.462 -17.642 8.813 1.00 93.94 553 GLY A O 1
ATOM 4317 N N . ARG A 1 554 ? 0.407 -18.423 10.635 1.00 92.62 554 ARG A N 1
ATOM 4318 C CA . ARG A 1 554 ? 1.606 -18.979 11.288 1.00 92.62 554 ARG A CA 1
ATOM 4319 C C . ARG A 1 554 ? 2.344 -19.989 10.422 1.00 92.62 554 ARG A C 1
ATOM 4321 O O . ARG A 1 554 ? 3.565 -19.926 10.349 1.00 92.62 554 ARG A O 1
ATOM 4328 N N . ARG A 1 555 ? 1.627 -20.886 9.735 1.00 93.94 555 ARG A N 1
ATOM 4329 C CA . ARG A 1 555 ? 2.268 -21.846 8.820 1.00 93.94 555 ARG A CA 1
ATOM 4330 C C . ARG A 1 555 ? 3.003 -21.133 7.689 1.00 93.94 555 ARG A C 1
ATOM 4332 O O . ARG A 1 555 ? 4.116 -21.521 7.357 1.00 93.94 555 ARG A O 1
ATOM 4339 N N . GLN A 1 556 ? 2.411 -20.086 7.119 1.00 93.69 556 GLN A N 1
ATOM 4340 C CA . GLN A 1 556 ? 3.057 -19.319 6.051 1.00 93.69 556 GLN A CA 1
ATOM 4341 C C . GLN A 1 556 ? 4.233 -18.475 6.564 1.00 93.69 556 GLN A C 1
ATOM 4343 O O . GLN A 1 556 ? 5.226 -18.362 5.852 1.00 93.69 556 GLN A O 1
ATOM 4348 N N . ILE A 1 557 ? 4.174 -17.966 7.803 1.00 91.44 557 ILE A N 1
ATOM 4349 C CA . ILE A 1 557 ? 5.320 -17.320 8.468 1.00 91.44 557 ILE A CA 1
ATOM 4350 C C . ILE A 1 557 ? 6.486 -18.307 8.579 1.00 91.44 557 ILE A C 1
ATOM 4352 O O . ILE A 1 557 ? 7.586 -17.981 8.146 1.00 91.44 557 ILE A O 1
ATOM 4356 N N . SER A 1 558 ? 6.248 -19.520 9.089 1.00 92.38 558 SER A N 1
ATOM 4357 C CA . SER A 1 558 ? 7.300 -20.538 9.216 1.00 92.38 558 SER A CA 1
ATOM 4358 C C . SER A 1 558 ? 7.909 -20.911 7.863 1.00 92.38 558 SER A C 1
ATOM 4360 O O . SER A 1 558 ? 9.126 -20.947 7.738 1.00 92.38 558 SER A O 1
ATOM 4362 N N . LEU A 1 559 ? 7.084 -21.094 6.826 1.00 91.75 559 LEU A N 1
ATOM 4363 C CA . LEU A 1 559 ? 7.578 -21.363 5.470 1.00 91.75 559 LEU A CA 1
ATOM 4364 C C . LEU A 1 559 ? 8.416 -20.204 4.912 1.00 91.75 559 LEU A C 1
ATOM 4366 O O . LEU A 1 559 ? 9.440 -20.438 4.278 1.00 91.75 559 LEU A O 1
ATOM 4370 N N . ALA A 1 560 ? 8.007 -18.954 5.143 1.00 88.19 560 ALA A N 1
ATOM 4371 C CA . ALA A 1 560 ? 8.793 -17.794 4.731 1.00 88.19 560 ALA A CA 1
ATOM 4372 C C . ALA A 1 560 ? 10.154 -17.743 5.453 1.00 88.19 560 ALA A C 1
ATOM 4374 O O . ALA A 1 560 ? 11.167 -17.491 4.810 1.00 88.19 560 ALA A O 1
ATOM 4375 N N . GLN A 1 561 ? 10.186 -18.039 6.759 1.00 89.25 561 GLN A N 1
ATOM 4376 C CA . GLN A 1 561 ? 11.416 -18.099 7.565 1.00 89.25 561 GLN A CA 1
ATOM 4377 C C . GLN A 1 561 ? 12.359 -19.228 7.126 1.00 89.25 561 GLN A C 1
ATOM 4379 O O . GLN A 1 561 ? 13.575 -19.073 7.183 1.00 89.25 561 GLN A O 1
ATOM 4384 N N . GLU A 1 562 ? 11.820 -20.372 6.700 1.00 89.88 562 GLU A N 1
ATOM 4385 C CA . GLU A 1 562 ? 12.621 -21.488 6.183 1.00 89.88 562 GLU A CA 1
ATOM 4386 C C . GLU A 1 562 ? 13.317 -21.130 4.862 1.00 89.88 562 GLU A C 1
ATOM 4388 O O . GLU A 1 562 ? 14.469 -21.514 4.654 1.00 89.88 562 GLU A O 1
ATOM 4393 N N . LEU A 1 563 ? 12.635 -20.377 3.992 1.00 82.00 563 LEU A N 1
ATOM 4394 C CA . LEU A 1 563 ? 13.172 -19.916 2.709 1.00 82.00 563 LEU A CA 1
ATOM 4395 C C . LEU A 1 563 ? 14.169 -18.760 2.876 1.00 82.00 563 LEU A C 1
ATOM 4397 O O . LEU A 1 563 ? 15.203 -18.738 2.210 1.00 82.00 563 LEU A O 1
ATOM 4401 N N . GLU A 1 564 ? 13.891 -17.828 3.791 1.00 79.50 564 GLU A N 1
ATOM 4402 C CA . GLU A 1 564 ? 14.762 -16.697 4.126 1.00 79.50 564 GLU A CA 1
ATOM 4403 C C . GLU A 1 564 ? 14.992 -16.609 5.647 1.00 79.50 564 GLU A C 1
ATOM 4405 O O . GLU A 1 564 ? 14.268 -15.908 6.356 1.00 79.50 564 GLU A O 1
ATOM 4410 N N . PRO A 1 565 ? 16.036 -17.283 6.178 1.00 70.88 565 PRO A N 1
ATOM 4411 C CA . PRO A 1 565 ? 16.291 -17.339 7.622 1.00 70.88 565 PRO A CA 1
ATOM 4412 C C . PRO A 1 565 ? 16.796 -16.033 8.246 1.00 70.88 565 PRO A C 1
ATOM 4414 O O . PRO A 1 565 ? 16.904 -15.934 9.471 1.00 70.88 565 PRO A O 1
ATOM 4417 N N . ALA A 1 566 ? 17.171 -15.043 7.431 1.00 66.00 566 ALA A N 1
ATOM 4418 C CA . ALA A 1 566 ? 17.547 -13.730 7.935 1.00 66.00 566 ALA A CA 1
ATOM 4419 C C . ALA A 1 566 ? 16.317 -13.072 8.582 1.00 66.00 566 ALA A C 1
ATOM 4421 O O . ALA A 1 566 ? 15.240 -13.043 7.994 1.00 66.00 566 ALA A O 1
ATOM 4422 N N . GLY A 1 567 ? 16.461 -12.565 9.810 1.00 68.50 567 GLY A N 1
ATOM 4423 C CA . GLY A 1 567 ? 15.345 -11.969 10.546 1.00 68.50 567 GLY A CA 1
ATOM 4424 C C . GLY A 1 567 ? 14.680 -10.839 9.754 1.00 68.50 567 GLY A C 1
ATOM 4425 O O . GLY A 1 567 ? 15.297 -9.802 9.529 1.00 68.50 567 GLY A O 1
ATOM 4426 N N . SER A 1 568 ? 13.424 -11.045 9.348 1.00 80.94 568 SER A N 1
ATOM 4427 C CA . SER A 1 568 ? 12.615 -10.063 8.619 1.00 80.94 568 SER A CA 1
ATOM 4428 C C . SER A 1 568 ? 11.673 -9.337 9.573 1.00 80.94 568 SER A C 1
ATOM 4430 O O . SER A 1 568 ? 10.819 -9.962 10.209 1.00 80.94 568 SER A O 1
ATOM 4432 N N . SER A 1 569 ? 11.778 -8.007 9.627 1.00 85.12 569 SER A N 1
ATOM 4433 C CA . SER A 1 569 ? 10.885 -7.165 10.433 1.00 85.12 569 SER A CA 1
ATOM 4434 C C . SER A 1 569 ? 9.414 -7.338 10.037 1.00 85.12 569 SER A C 1
ATOM 4436 O O . SER A 1 569 ? 8.535 -7.303 10.896 1.00 85.12 569 SER A O 1
ATOM 4438 N N . PHE A 1 570 ? 9.127 -7.640 8.767 1.00 83.44 570 PHE A N 1
ATOM 4439 C CA . PHE A 1 570 ? 7.774 -7.936 8.293 1.00 83.44 570 PHE A CA 1
ATOM 4440 C C . PHE A 1 570 ? 7.206 -9.246 8.842 1.00 83.44 570 PHE A C 1
ATOM 4442 O O . PHE A 1 570 ? 6.012 -9.309 9.139 1.00 83.44 570 PHE A O 1
ATOM 4449 N N . LEU A 1 571 ? 8.032 -10.290 8.968 1.00 87.19 571 LEU A N 1
ATOM 4450 C CA . LEU A 1 571 ? 7.605 -11.564 9.556 1.00 87.19 571 LEU A CA 1
ATOM 4451 C C . LEU A 1 571 ? 7.335 -11.380 11.047 1.00 87.19 571 LEU A C 1
ATOM 4453 O O . LEU A 1 571 ? 6.259 -11.738 11.523 1.00 87.19 571 LEU A O 1
ATOM 4457 N N . THR A 1 572 ? 8.251 -10.728 11.765 1.00 91.56 572 THR A N 1
ATOM 4458 C CA . THR A 1 572 ? 8.069 -10.429 13.192 1.00 91.56 572 THR A CA 1
ATOM 4459 C C . THR A 1 572 ? 6.849 -9.531 13.433 1.00 91.56 572 THR A C 1
ATOM 4461 O O . THR A 1 572 ? 6.098 -9.754 14.384 1.00 91.56 572 THR A O 1
ATOM 4464 N N . GLN A 1 573 ? 6.564 -8.577 12.538 1.00 90.25 573 GLN A N 1
ATOM 4465 C CA . GLN A 1 573 ? 5.345 -7.768 12.601 1.00 90.25 573 GLN A CA 1
ATOM 4466 C C . GLN A 1 573 ? 4.071 -8.603 12.388 1.00 90.25 573 GLN A C 1
ATOM 4468 O O . GLN A 1 573 ? 3.064 -8.360 13.058 1.00 90.25 573 GLN A O 1
ATOM 4473 N N . ALA A 1 574 ? 4.084 -9.581 11.478 1.00 90.56 574 ALA A N 1
ATOM 4474 C CA . ALA A 1 574 ? 2.954 -10.490 11.285 1.00 90.56 574 ALA A CA 1
ATOM 4475 C C . ALA A 1 574 ? 2.722 -11.370 12.528 1.00 90.56 574 ALA A C 1
ATOM 4477 O O . ALA A 1 574 ? 1.578 -11.536 12.957 1.00 90.56 574 ALA A O 1
ATOM 4478 N N . GLU A 1 575 ? 3.792 -11.862 13.162 1.00 93.38 575 GLU A N 1
ATOM 4479 C CA . GLU A 1 575 ? 3.717 -12.605 14.428 1.00 93.38 575 GLU A CA 1
ATOM 4480 C C . GLU A 1 575 ? 3.140 -11.748 15.564 1.00 93.38 575 GLU A C 1
ATOM 4482 O O . GLU A 1 575 ? 2.256 -12.206 16.291 1.00 93.38 575 GLU A O 1
ATOM 4487 N N . TYR A 1 576 ? 3.579 -10.489 15.681 1.00 94.38 576 TYR A N 1
ATOM 4488 C CA . TYR A 1 576 ? 3.036 -9.522 16.638 1.00 94.38 576 TYR A CA 1
ATOM 4489 C C . TYR A 1 576 ? 1.520 -9.338 16.465 1.00 94.38 576 TYR A C 1
ATOM 4491 O O . TYR A 1 576 ? 0.757 -9.432 17.430 1.00 94.38 576 TYR A O 1
ATOM 4499 N N . ARG A 1 577 ? 1.059 -9.126 15.225 1.00 92.12 577 ARG A N 1
ATOM 4500 C CA . ARG A 1 577 ? -0.373 -8.967 14.920 1.00 92.12 577 ARG A CA 1
ATOM 4501 C C . ARG A 1 577 ? -1.164 -10.228 15.240 1.00 92.12 577 ARG A C 1
ATOM 4503 O O . ARG A 1 577 ? -2.240 -10.133 15.827 1.00 92.12 577 ARG A O 1
ATOM 4510 N N . ALA A 1 578 ? -0.628 -11.399 14.902 1.00 93.06 578 ALA A N 1
ATOM 4511 C CA . ALA A 1 578 ? -1.261 -12.671 15.224 1.00 93.06 578 ALA A CA 1
ATOM 4512 C C . ALA A 1 578 ? -1.426 -12.850 16.743 1.00 93.06 578 ALA A C 1
ATOM 4514 O O . ALA A 1 578 ? -2.502 -13.241 17.197 1.00 93.06 578 ALA A O 1
ATOM 4515 N N . ALA A 1 579 ? -0.404 -12.509 17.535 1.00 94.00 579 ALA A N 1
ATOM 4516 C CA . ALA A 1 579 ? -0.470 -12.548 18.995 1.00 94.00 579 ALA A CA 1
ATOM 4517 C C . ALA A 1 579 ? -1.529 -11.578 19.556 1.00 94.00 579 ALA A C 1
ATOM 4519 O O . ALA A 1 579 ? -2.375 -11.980 20.359 1.00 94.00 579 ALA A O 1
ATOM 4520 N N . LEU A 1 580 ? -1.574 -10.335 19.061 1.00 92.06 580 LEU A N 1
ATOM 4521 C CA . LEU A 1 580 ? -2.605 -9.362 19.441 1.00 92.06 580 LEU A CA 1
ATOM 4522 C C . LEU A 1 580 ? -4.027 -9.823 19.104 1.00 92.06 580 LEU A C 1
ATOM 4524 O O . LEU A 1 580 ? -4.951 -9.627 19.902 1.00 92.06 580 LEU A O 1
ATOM 4528 N N . LEU A 1 581 ? -4.228 -10.440 17.937 1.00 91.12 581 LEU A N 1
ATOM 4529 C CA . LEU A 1 581 ? -5.537 -10.958 17.546 1.00 91.12 581 LEU A CA 1
ATOM 4530 C C . LEU A 1 581 ? -6.001 -12.077 18.490 1.00 91.12 581 LEU A C 1
ATOM 4532 O O . LEU A 1 581 ? -7.186 -12.108 18.826 1.00 91.12 581 LEU A O 1
ATOM 4536 N N . GLN A 1 582 ? -5.074 -12.894 19.006 1.00 91.50 582 GLN A N 1
ATOM 4537 C CA . GLN A 1 582 ? -5.330 -13.919 20.035 1.00 91.50 582 GLN A CA 1
ATOM 4538 C C . GLN A 1 582 ? -5.440 -13.366 21.454 1.00 91.50 582 GLN A C 1
ATOM 4540 O O . GLN A 1 582 ? -5.773 -14.119 22.368 1.00 91.50 582 GLN A O 1
ATOM 4545 N N . ARG A 1 583 ? -5.203 -12.062 21.643 1.00 90.06 583 ARG A N 1
ATOM 4546 C CA . ARG A 1 583 ? -5.124 -11.403 22.955 1.00 90.06 583 ARG A CA 1
ATOM 4547 C C . ARG A 1 583 ? -3.986 -11.951 23.831 1.00 90.06 583 ARG A C 1
ATOM 4549 O O . ARG A 1 583 ? -4.062 -11.859 25.054 1.00 90.06 583 ARG A O 1
ATOM 4556 N N . ASP A 1 584 ? -2.935 -12.481 23.211 1.00 94.44 584 ASP A N 1
ATOM 4557 C CA . ASP A 1 584 ? -1.702 -12.896 23.881 1.00 94.44 584 ASP A CA 1
ATOM 4558 C C . ASP A 1 584 ? -0.733 -11.705 23.937 1.00 94.44 584 ASP A C 1
ATOM 4560 O O . ASP A 1 584 ? 0.072 -11.477 23.030 1.00 94.44 584 ASP A O 1
ATOM 4564 N N . LEU A 1 585 ? -0.886 -10.881 24.979 1.00 93.94 585 LEU A N 1
ATOM 4565 C CA . LEU A 1 585 ? -0.099 -9.655 25.142 1.00 93.94 585 LEU A CA 1
ATOM 4566 C C . LEU A 1 585 ? 1.374 -9.944 25.452 1.00 93.94 585 LEU A C 1
ATOM 4568 O O . LEU A 1 585 ? 2.230 -9.160 25.051 1.00 93.94 585 LEU A O 1
ATOM 4572 N N . ASP A 1 586 ? 1.674 -11.070 26.103 1.00 96.31 586 ASP A N 1
ATOM 4573 C CA . ASP A 1 586 ? 3.046 -11.466 26.429 1.00 96.31 586 ASP A CA 1
ATOM 4574 C C . ASP A 1 586 ? 3.801 -11.878 25.158 1.00 96.31 586 ASP A C 1
ATOM 4576 O O . ASP A 1 586 ? 4.915 -11.407 24.913 1.00 96.31 586 ASP A O 1
ATOM 4580 N N . ALA A 1 587 ? 3.178 -12.691 24.296 1.00 96.25 587 ALA A N 1
ATOM 4581 C CA . ALA A 1 587 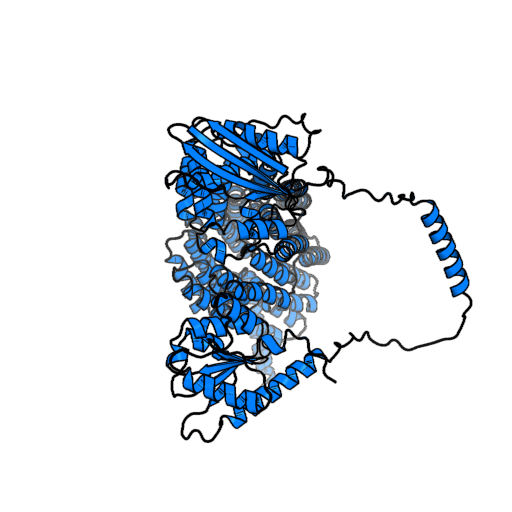? 3.755 -13.028 22.998 1.00 96.25 587 ALA A CA 1
ATOM 4582 C C . ALA A 1 587 ? 3.891 -11.789 22.101 1.00 96.25 587 ALA A C 1
ATOM 4584 O O . ALA A 1 587 ? 4.916 -11.620 21.441 1.00 96.25 587 ALA A O 1
ATOM 4585 N N . ALA A 1 588 ? 2.900 -10.890 22.102 1.00 96.50 588 ALA A N 1
ATOM 4586 C CA . ALA A 1 588 ? 2.988 -9.635 21.360 1.00 96.50 588 ALA A CA 1
ATOM 4587 C C . ALA A 1 588 ? 4.148 -8.757 21.870 1.00 96.50 588 ALA A C 1
ATOM 4589 O O . ALA A 1 588 ? 4.922 -8.240 21.066 1.00 96.50 588 ALA A O 1
ATOM 4590 N N . GLN A 1 589 ? 4.329 -8.634 23.189 1.00 97.44 589 GLN A N 1
ATOM 4591 C CA . GLN A 1 589 ? 5.452 -7.894 23.767 1.00 97.44 589 GLN A CA 1
ATOM 4592 C C . GLN A 1 589 ? 6.794 -8.501 23.349 1.00 97.44 589 GLN A C 1
ATOM 4594 O O . GLN A 1 589 ? 7.673 -7.758 22.925 1.00 97.44 589 GLN A O 1
ATOM 4599 N N . ALA A 1 590 ? 6.932 -9.830 23.367 1.00 97.69 590 ALA A N 1
ATOM 4600 C CA . ALA A 1 590 ? 8.161 -10.492 22.936 1.00 97.69 590 ALA A CA 1
ATOM 4601 C C . ALA A 1 590 ? 8.525 -10.158 21.478 1.00 97.69 590 ALA A C 1
ATOM 4603 O O . ALA A 1 590 ? 9.665 -9.811 21.193 1.00 97.69 590 ALA A O 1
ATOM 4604 N N . ARG A 1 591 ? 7.555 -10.185 20.552 1.00 96.44 591 ARG A N 1
ATOM 4605 C CA . ARG A 1 591 ? 7.784 -9.796 19.145 1.00 96.44 591 ARG A CA 1
ATOM 4606 C C . ARG A 1 591 ? 8.124 -8.315 18.991 1.00 96.44 591 ARG A C 1
ATOM 4608 O O . ARG A 1 591 ? 8.931 -7.951 18.140 1.00 96.44 591 ARG A O 1
ATOM 4615 N N . SER A 1 592 ? 7.516 -7.463 19.814 1.00 96.94 592 SER A N 1
ATOM 4616 C CA . SER A 1 592 ? 7.851 -6.041 19.883 1.00 96.94 592 SER A CA 1
ATOM 4617 C C . SER A 1 592 ? 9.302 -5.828 20.318 1.00 96.94 592 SER A C 1
ATOM 4619 O O . SER A 1 592 ? 9.995 -5.007 19.726 1.00 96.94 592 SER A O 1
ATOM 4621 N N . ASP A 1 593 ? 9.765 -6.578 21.318 1.00 97.50 593 ASP A N 1
ATOM 4622 C CA . ASP A 1 593 ? 11.138 -6.514 21.819 1.00 97.50 593 ASP A CA 1
ATOM 4623 C C . ASP A 1 593 ? 12.133 -7.055 20.785 1.00 97.50 593 ASP A C 1
ATOM 4625 O O . ASP A 1 593 ? 13.172 -6.438 20.561 1.00 97.50 593 ASP A O 1
ATOM 4629 N N . ASP A 1 594 ? 11.791 -8.143 20.086 1.00 95.50 594 ASP A N 1
ATOM 4630 C CA . ASP A 1 594 ? 12.614 -8.698 19.005 1.00 95.50 594 ASP A CA 1
ATOM 4631 C C . ASP A 1 594 ? 12.879 -7.647 17.911 1.00 95.50 594 ASP A C 1
ATOM 4633 O O . ASP A 1 594 ? 14.028 -7.457 17.506 1.00 95.50 594 ASP A O 1
ATOM 4637 N N . LEU A 1 595 ? 11.850 -6.897 17.496 1.00 94.06 595 LEU A N 1
ATOM 4638 C CA . LEU A 1 595 ? 11.977 -5.792 16.534 1.00 94.06 595 LEU A CA 1
ATOM 4639 C C . LEU A 1 595 ? 12.936 -4.691 17.016 1.00 94.06 595 LEU A C 1
ATOM 4641 O O . LEU A 1 595 ? 13.712 -4.165 16.221 1.00 94.06 595 LEU A O 1
ATOM 4645 N N . LEU A 1 596 ? 12.935 -4.372 18.315 1.00 96.06 596 LEU A N 1
ATOM 4646 C CA . LEU A 1 596 ? 13.839 -3.372 18.900 1.00 96.06 596 LEU A CA 1
ATOM 4647 C C . LEU A 1 596 ? 15.307 -3.815 18.905 1.00 96.06 596 LEU A C 1
ATOM 4649 O O . LEU A 1 596 ? 16.199 -2.970 18.969 1.00 96.06 596 LEU A O 1
ATOM 4653 N N . THR A 1 597 ? 15.579 -5.122 18.850 1.00 94.56 597 THR A N 1
ATOM 4654 C CA . THR A 1 597 ? 16.955 -5.642 18.774 1.00 94.56 597 THR A CA 1
ATOM 4655 C C . THR A 1 597 ? 17.530 -5.637 17.360 1.00 94.56 597 THR A C 1
ATOM 4657 O O . THR A 1 597 ? 18.741 -5.806 17.191 1.00 94.56 597 THR A O 1
ATOM 4660 N N . MET A 1 598 ? 16.687 -5.446 16.341 1.00 89.56 598 MET A N 1
ATOM 4661 C CA . MET A 1 598 ? 17.127 -5.418 14.951 1.00 89.56 598 MET A CA 1
ATOM 4662 C C . MET A 1 598 ? 17.913 -4.126 14.652 1.00 89.56 598 MET A C 1
ATOM 4664 O O . MET A 1 598 ? 17.591 -3.059 15.179 1.00 89.56 598 MET A O 1
ATOM 4668 N N . PRO A 1 599 ? 18.950 -4.186 13.795 1.00 84.25 599 PRO A N 1
ATOM 4669 C CA . PRO A 1 599 ? 19.781 -3.021 13.476 1.00 84.25 599 PRO A CA 1
ATOM 4670 C C . PRO A 1 599 ? 19.085 -1.998 12.561 1.00 84.25 599 PRO A C 1
ATOM 4672 O O . PRO A 1 599 ? 19.581 -0.886 12.406 1.00 84.25 599 PRO A O 1
ATOM 4675 N N . ASP A 1 600 ? 17.965 -2.377 11.948 1.00 79.88 600 ASP A N 1
ATOM 4676 C CA . ASP A 1 600 ? 17.175 -1.559 11.033 1.00 79.88 600 ASP A CA 1
ATOM 4677 C C . ASP A 1 600 ? 16.313 -0.526 11.786 1.00 79.88 600 ASP A C 1
ATOM 4679 O O . ASP A 1 600 ? 15.567 -0.867 12.708 1.00 79.88 600 ASP A O 1
ATOM 4683 N N . ALA A 1 601 ? 16.393 0.744 11.373 1.00 86.44 601 ALA A N 1
ATOM 4684 C CA . ALA A 1 601 ? 15.628 1.838 11.974 1.00 86.44 601 ALA A CA 1
ATOM 4685 C C . ALA A 1 601 ? 14.112 1.642 11.813 1.00 86.44 601 ALA A C 1
ATOM 4687 O O . ALA A 1 601 ? 13.346 2.008 12.708 1.00 86.44 601 ALA A O 1
ATOM 4688 N N . TYR A 1 602 ? 13.673 1.025 10.709 1.00 84.12 602 TYR A N 1
ATOM 4689 C CA . TYR A 1 602 ? 12.261 0.726 10.489 1.00 84.12 602 TYR A CA 1
ATOM 4690 C C . TYR A 1 602 ? 11.744 -0.325 11.484 1.00 84.12 602 TYR A C 1
ATOM 4692 O O . TYR A 1 602 ? 10.701 -0.129 12.112 1.00 84.12 602 TYR A O 1
ATOM 4700 N N . ALA A 1 603 ? 12.494 -1.405 11.701 1.00 88.69 603 ALA A N 1
ATOM 4701 C CA . ALA A 1 603 ? 12.193 -2.409 12.715 1.00 88.69 603 ALA A CA 1
ATOM 4702 C C . ALA A 1 603 ? 12.126 -1.799 14.123 1.00 88.69 603 ALA A C 1
ATOM 4704 O O . ALA A 1 603 ? 11.168 -2.051 14.851 1.00 88.69 603 ALA A O 1
ATOM 4705 N N . GLN A 1 604 ? 13.072 -0.932 14.490 1.00 93.56 604 GLN A N 1
ATOM 4706 C CA . GLN A 1 604 ? 13.044 -0.239 15.784 1.00 93.56 604 GLN A CA 1
ATOM 4707 C C . GLN A 1 604 ? 11.818 0.674 15.920 1.00 93.56 604 GLN A C 1
ATOM 4709 O O . GLN A 1 604 ? 11.151 0.677 16.957 1.00 93.56 604 GLN A O 1
ATOM 4714 N N . TRP A 1 605 ? 11.467 1.406 14.859 1.00 93.06 605 TRP A N 1
ATOM 4715 C CA . TRP A 1 605 ? 10.244 2.205 14.807 1.00 93.06 605 TRP A CA 1
ATOM 4716 C C . TRP A 1 605 ? 8.985 1.338 14.997 1.00 93.06 605 TRP A C 1
ATOM 4718 O O . TRP A 1 605 ? 8.108 1.685 15.796 1.00 93.06 605 TRP A O 1
ATOM 4728 N N . LEU A 1 606 ? 8.907 0.174 14.341 1.00 91.88 606 LEU A N 1
ATOM 4729 C CA . LEU A 1 606 ? 7.826 -0.798 14.540 1.00 91.88 606 LEU A CA 1
ATOM 4730 C C . LEU A 1 606 ? 7.785 -1.315 15.981 1.00 91.88 606 LEU A C 1
ATOM 4732 O O . LEU A 1 606 ? 6.723 -1.332 16.596 1.00 91.88 606 LEU A O 1
ATOM 4736 N N . GLY A 1 607 ? 8.931 -1.696 16.544 1.00 95.75 607 GLY A N 1
ATOM 4737 C CA . GLY A 1 607 ? 9.032 -2.176 17.920 1.00 95.75 607 GLY A CA 1
ATOM 4738 C C . GLY A 1 607 ? 8.526 -1.145 18.931 1.00 95.75 607 GLY A C 1
ATOM 4739 O O . GLY A 1 607 ? 7.746 -1.476 19.821 1.00 95.75 607 GLY A O 1
ATOM 4740 N N . HIS A 1 608 ? 8.878 0.129 18.762 1.00 97.56 608 HIS A N 1
ATOM 4741 C CA . HIS A 1 608 ? 8.403 1.194 19.644 1.00 97.56 608 HIS A CA 1
ATOM 4742 C C . HIS A 1 608 ? 6.908 1.502 19.465 1.00 97.56 608 HIS A C 1
ATOM 4744 O O . HIS A 1 608 ? 6.185 1.668 20.450 1.00 97.56 608 HIS A O 1
ATOM 4750 N N . THR A 1 609 ? 6.399 1.546 18.231 1.00 95.00 609 THR A N 1
ATOM 4751 C CA . THR A 1 609 ? 4.964 1.788 17.978 1.00 95.00 609 THR A CA 1
ATOM 4752 C C . THR A 1 609 ? 4.082 0.625 18.445 1.00 95.00 609 THR A C 1
ATOM 4754 O O . THR A 1 609 ? 3.019 0.848 19.032 1.00 95.00 609 THR A O 1
ATOM 4757 N N . ASN A 1 610 ? 4.540 -0.616 18.280 1.00 95.88 610 ASN A N 1
ATOM 4758 C CA . ASN A 1 610 ? 3.899 -1.812 18.823 1.00 95.88 610 ASN A CA 1
ATOM 4759 C C . ASN A 1 610 ? 3.868 -1.784 20.356 1.00 95.88 610 ASN A C 1
ATOM 4761 O O . ASN A 1 610 ? 2.802 -1.933 20.959 1.00 95.88 610 ASN A O 1
ATOM 4765 N N . ALA A 1 611 ? 5.008 -1.501 20.993 1.00 97.38 611 ALA A N 1
ATOM 4766 C CA . ALA A 1 611 ? 5.084 -1.360 22.441 1.00 97.38 611 ALA A CA 1
ATOM 4767 C C . ALA A 1 611 ? 4.113 -0.281 22.937 1.00 97.38 611 ALA A C 1
ATOM 4769 O O . ALA A 1 611 ? 3.375 -0.517 23.890 1.00 97.38 611 ALA A O 1
ATOM 4770 N N . ALA A 1 612 ? 4.031 0.871 22.267 1.00 97.00 612 ALA A N 1
ATOM 4771 C CA . ALA A 1 612 ? 3.070 1.913 22.618 1.00 97.00 612 ALA A CA 1
ATOM 4772 C C . ALA A 1 612 ? 1.614 1.418 22.587 1.00 97.00 612 ALA A C 1
ATOM 4774 O O . ALA A 1 612 ? 0.860 1.683 23.526 1.00 97.00 612 ALA A O 1
ATOM 4775 N N . ASN A 1 613 ? 1.222 0.661 21.558 1.00 95.00 613 ASN A N 1
ATOM 4776 C CA . ASN A 1 613 ? -0.120 0.081 21.456 1.00 95.00 613 ASN A CA 1
ATOM 4777 C C . ASN A 1 613 ? -0.423 -0.892 22.608 1.00 95.00 613 ASN A C 1
ATOM 4779 O O . ASN A 1 613 ? -1.517 -0.841 23.176 1.00 95.00 613 ASN A O 1
ATOM 4783 N N . LEU A 1 614 ? 0.548 -1.716 23.012 1.00 96.25 614 LEU A N 1
ATOM 4784 C CA . LEU A 1 614 ? 0.425 -2.579 24.193 1.00 96.25 614 LEU A CA 1
ATOM 4785 C C . LEU A 1 614 ? 0.245 -1.754 25.476 1.00 96.25 614 LEU A C 1
ATOM 4787 O O . LEU A 1 614 ? -0.668 -2.018 26.257 1.00 96.25 614 LEU A O 1
ATOM 4791 N N . ARG A 1 615 ? 1.028 -0.682 25.662 1.00 96.75 615 ARG A N 1
ATOM 4792 C CA . ARG A 1 615 ? 0.897 0.214 26.828 1.00 96.75 615 ARG A CA 1
ATOM 4793 C C . ARG A 1 615 ? -0.457 0.925 26.879 1.00 96.75 615 ARG A C 1
ATOM 4795 O O . ARG A 1 615 ? -0.962 1.178 27.973 1.00 96.75 615 ARG A O 1
ATOM 4802 N N . VAL A 1 616 ? -1.078 1.210 25.731 1.00 95.12 616 VAL A N 1
ATOM 4803 C CA . VAL A 1 616 ? -2.469 1.694 25.683 1.00 95.12 616 VAL A CA 1
ATOM 4804 C C . VAL A 1 616 ? -3.430 0.637 26.227 1.00 95.12 616 VAL A C 1
ATOM 4806 O O . VAL A 1 616 ? -4.255 0.960 27.080 1.00 95.12 616 VAL A O 1
ATOM 4809 N N . LEU A 1 617 ? -3.318 -0.620 25.787 1.00 94.56 617 LEU A N 1
ATOM 4810 C CA . LEU A 1 617 ? -4.168 -1.717 26.273 1.00 94.56 617 LEU A CA 1
ATOM 4811 C C . LEU A 1 617 ? -4.012 -1.960 27.783 1.00 94.56 617 LEU A C 1
ATOM 4813 O O . LEU A 1 617 ? -4.988 -2.284 28.452 1.00 94.56 617 LEU A O 1
ATOM 4817 N N . GLU A 1 618 ? -2.816 -1.746 28.328 1.00 94.69 618 GLU A N 1
ATOM 4818 C CA . GLU A 1 618 ? -2.483 -1.952 29.744 1.00 94.69 618 GLU A CA 1
ATOM 4819 C C . GLU A 1 618 ? -2.780 -0.749 30.669 1.00 94.69 618 GLU A C 1
ATOM 4821 O O . GLU A 1 618 ? -2.388 -0.759 31.840 1.00 94.69 618 GLU A O 1
ATOM 4826 N N . ASP A 1 619 ? -3.444 0.305 30.177 1.00 95.06 619 ASP A N 1
ATOM 4827 C CA . ASP A 1 619 ? -3.736 1.539 30.937 1.00 95.06 619 ASP A CA 1
ATOM 4828 C C . ASP A 1 619 ? -2.468 2.311 31.382 1.00 95.06 619 ASP A C 1
ATOM 4830 O O . ASP A 1 619 ? -2.435 2.953 32.440 1.00 95.06 619 ASP A O 1
ATOM 4834 N N . GLN A 1 620 ? -1.391 2.247 30.587 1.00 95.94 620 GLN A N 1
ATOM 4835 C CA . GLN A 1 620 ? -0.084 2.860 30.864 1.00 95.94 620 GLN A CA 1
ATOM 4836 C C . GLN A 1 620 ? 0.200 4.081 29.966 1.00 95.94 620 GLN A C 1
ATOM 4838 O O . GLN A 1 620 ? 1.161 4.092 29.200 1.00 95.94 620 GLN A O 1
ATOM 4843 N N . LEU A 1 621 ? -0.609 5.142 30.090 1.00 94.31 621 LEU A N 1
ATOM 4844 C CA . LEU A 1 621 ? -0.523 6.360 29.258 1.00 94.31 621 LEU A CA 1
ATOM 4845 C C . LEU A 1 621 ? 0.895 6.943 29.129 1.00 94.31 621 LEU A C 1
ATOM 4847 O O . LEU A 1 621 ? 1.352 7.195 28.018 1.00 94.31 621 LEU A O 1
ATOM 4851 N N . THR A 1 622 ? 1.602 7.145 30.246 1.00 96.31 622 THR A N 1
ATOM 4852 C CA . THR A 1 622 ? 2.954 7.730 30.230 1.00 96.31 622 THR A CA 1
ATOM 4853 C C . THR A 1 622 ? 3.938 6.860 29.451 1.00 96.31 622 THR A C 1
ATOM 4855 O O . THR A 1 622 ? 4.622 7.370 28.571 1.00 96.31 622 THR A O 1
ATOM 4858 N N . ALA A 1 623 ? 3.940 5.547 29.700 1.00 97.50 623 ALA A N 1
ATOM 4859 C CA . ALA A 1 623 ? 4.806 4.615 28.984 1.00 97.50 623 ALA A CA 1
ATOM 4860 C C . ALA A 1 623 ? 4.462 4.558 27.486 1.00 97.50 623 ALA A C 1
ATOM 4862 O O . ALA A 1 623 ? 5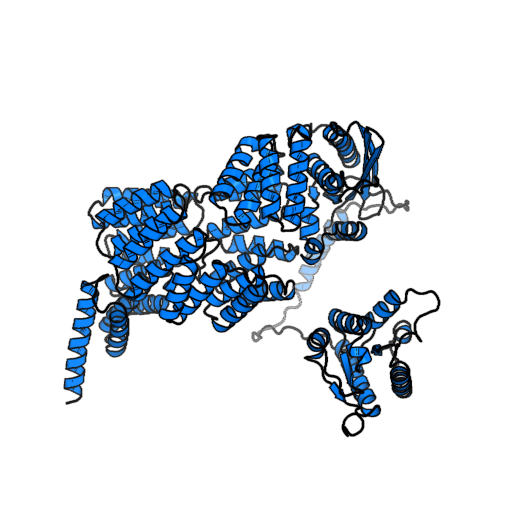.357 4.471 26.653 1.00 97.50 623 ALA A O 1
ATOM 4863 N N . ALA A 1 624 ? 3.179 4.660 27.123 1.00 97.06 624 ALA A N 1
ATOM 4864 C CA . ALA A 1 624 ? 2.763 4.717 25.722 1.00 97.06 624 ALA A CA 1
ATOM 4865 C C . ALA A 1 624 ? 3.338 5.955 25.008 1.00 97.06 624 ALA A C 1
ATOM 4867 O O . ALA A 1 624 ? 3.878 5.847 23.908 1.00 97.06 624 ALA A O 1
ATOM 4868 N N . LEU A 1 625 ? 3.266 7.128 25.649 1.00 97.38 625 LEU A N 1
ATOM 4869 C CA . LEU A 1 625 ? 3.814 8.377 25.111 1.00 97.38 625 LEU A CA 1
ATOM 4870 C C . LEU A 1 625 ? 5.346 8.357 25.008 1.00 97.38 625 LEU A C 1
ATOM 4872 O O . LEU A 1 625 ? 5.883 8.910 24.048 1.00 97.38 625 LEU A O 1
ATOM 4876 N N . GLU A 1 626 ? 6.033 7.722 25.961 1.00 98.12 626 GLU A N 1
ATOM 4877 C CA . GLU A 1 626 ? 7.489 7.516 25.936 1.00 98.12 626 GLU A CA 1
ATOM 4878 C C . GLU A 1 626 ? 7.911 6.602 24.780 1.00 98.12 626 GLU A C 1
ATOM 4880 O O . GLU A 1 626 ? 8.848 6.929 24.055 1.00 98.12 626 GLU A O 1
ATOM 4885 N N . GLN A 1 627 ? 7.194 5.496 24.553 1.00 98.25 627 GLN A N 1
ATOM 4886 C CA . GLN A 1 627 ? 7.473 4.589 23.436 1.00 98.25 627 GLN A CA 1
ATOM 4887 C C . GLN A 1 627 ? 7.276 5.277 22.083 1.00 98.25 627 GLN A C 1
ATOM 4889 O O . GLN A 1 627 ? 8.135 5.183 21.215 1.00 98.25 627 GLN A O 1
ATOM 4894 N N . LEU A 1 628 ? 6.203 6.050 21.905 1.00 97.12 628 LEU A N 1
ATOM 4895 C CA . LEU A 1 628 ? 6.017 6.800 20.662 1.00 97.12 628 LEU A CA 1
ATOM 4896 C C . LEU A 1 628 ? 7.074 7.900 20.470 1.00 97.12 628 LEU A C 1
ATOM 4898 O O . LEU A 1 628 ? 7.471 8.175 19.343 1.00 97.12 628 LEU A O 1
ATOM 4902 N N . GLN A 1 629 ? 7.554 8.520 21.552 1.00 96.81 629 GLN A N 1
ATOM 4903 C CA . GLN A 1 629 ? 8.673 9.460 21.472 1.00 96.81 629 GLN A CA 1
ATOM 4904 C C . GLN A 1 629 ? 9.974 8.759 21.055 1.00 96.81 629 GLN A C 1
ATOM 4906 O O . GLN A 1 629 ? 10.761 9.325 20.302 1.00 96.81 629 GLN A O 1
ATOM 4911 N N . ALA A 1 630 ? 10.202 7.529 21.519 1.00 97.31 630 ALA A N 1
ATOM 4912 C CA . ALA A 1 630 ? 11.330 6.719 21.075 1.00 97.31 630 ALA A CA 1
ATOM 4913 C C . ALA A 1 630 ? 11.194 6.312 19.595 1.00 97.31 630 ALA A C 1
ATOM 4915 O O . ALA A 1 630 ? 12.181 6.360 18.866 1.00 97.31 630 ALA A O 1
ATOM 4916 N N . ALA A 1 631 ? 9.975 6.022 19.121 1.00 95.06 631 ALA A N 1
ATOM 4917 C CA . ALA A 1 631 ? 9.713 5.783 17.700 1.00 95.06 631 ALA A CA 1
ATOM 4918 C C . ALA A 1 631 ? 10.088 6.997 16.829 1.00 95.06 631 ALA A C 1
ATOM 4920 O O . ALA A 1 631 ? 10.721 6.825 15.792 1.00 95.06 631 ALA A O 1
ATOM 4921 N N . GLU A 1 632 ? 9.772 8.226 17.257 1.00 93.06 632 GLU A N 1
ATOM 4922 C CA . GLU A 1 632 ? 10.207 9.445 16.547 1.00 93.06 632 GLU A CA 1
ATOM 4923 C C . GLU A 1 632 ? 11.733 9.547 16.419 1.00 93.06 632 GLU A C 1
ATOM 4925 O O . GLU A 1 632 ? 12.235 10.043 15.414 1.00 93.06 632 GLU A O 1
ATOM 4930 N N . ALA A 1 633 ? 12.477 9.077 17.421 1.00 92.62 633 ALA A N 1
ATOM 4931 C CA . ALA A 1 633 ? 13.933 9.163 17.446 1.00 92.62 633 ALA A CA 1
ATOM 4932 C C . ALA A 1 633 ? 14.638 8.068 16.620 1.00 92.62 633 ALA A C 1
ATOM 4934 O O . ALA A 1 633 ? 15.832 8.203 16.353 1.00 92.62 633 ALA A O 1
ATOM 4935 N N . ALA A 1 634 ? 13.929 7.011 16.199 1.00 89.94 634 ALA A N 1
ATOM 4936 C CA . ALA A 1 634 ? 14.524 5.817 15.587 1.00 89.94 634 ALA A CA 1
ATOM 4937 C C . ALA A 1 634 ? 15.299 6.098 14.283 1.00 89.94 634 ALA A C 1
ATOM 4939 O O . ALA A 1 634 ? 16.349 5.511 14.047 1.00 89.94 634 ALA A O 1
ATOM 4940 N N . TYR A 1 635 ? 14.821 7.029 13.452 1.00 78.81 635 TYR A N 1
ATOM 4941 C CA . TYR A 1 635 ? 15.434 7.343 12.153 1.00 78.81 635 TYR A CA 1
ATOM 4942 C C . TYR A 1 635 ? 16.547 8.402 12.206 1.00 78.81 635 TYR A C 1
ATOM 4944 O O . TYR A 1 635 ? 17.191 8.668 11.190 1.00 78.81 635 TYR A O 1
ATOM 4952 N N . GLY A 1 636 ? 16.762 9.056 13.355 1.00 77.94 636 GLY A N 1
ATOM 4953 C CA . GLY A 1 636 ? 17.770 10.115 13.533 1.00 77.94 636 GLY A CA 1
ATOM 4954 C C . GLY A 1 636 ? 17.600 11.374 12.659 1.00 77.94 636 GLY A C 1
ATOM 4955 O O . GLY A 1 636 ? 18.373 12.320 12.804 1.00 77.94 636 GLY A O 1
ATOM 4956 N N . SER A 1 637 ? 16.607 11.405 11.768 1.00 78.00 637 SER A N 1
ATOM 4957 C CA . SER A 1 637 ? 16.310 12.465 10.799 1.00 78.00 637 SER A CA 1
ATOM 4958 C C . SER A 1 637 ? 14.798 12.544 10.553 1.00 78.00 637 SER A C 1
ATOM 4960 O O . SER A 1 637 ? 14.095 11.553 10.743 1.00 78.00 637 SER A O 1
ATOM 4962 N N . GLU A 1 638 ? 14.288 13.718 10.165 1.00 82.81 638 GLU A N 1
ATOM 4963 C CA . GLU A 1 638 ? 12.857 13.897 9.873 1.00 82.81 638 GLU A CA 1
ATOM 4964 C C . GLU A 1 638 ? 12.452 13.173 8.583 1.00 82.81 638 GLU A C 1
ATOM 4966 O O . GLU A 1 638 ? 13.096 13.332 7.547 1.00 82.81 638 GLU A O 1
ATOM 4971 N N . ASN A 1 639 ? 11.365 12.400 8.647 1.00 77.81 639 ASN A N 1
ATOM 4972 C CA . ASN A 1 639 ? 10.751 11.706 7.518 1.00 77.81 639 ASN A CA 1
ATOM 4973 C C . ASN A 1 639 ? 9.269 11.371 7.804 1.00 77.81 639 ASN A C 1
ATOM 4975 O O . ASN A 1 639 ? 8.711 11.717 8.846 1.00 77.81 639 ASN A O 1
ATOM 4979 N N . ALA A 1 640 ? 8.610 10.658 6.888 1.00 78.38 640 ALA A N 1
ATOM 4980 C CA . ALA A 1 640 ? 7.203 10.288 7.050 1.00 78.38 640 ALA A CA 1
ATOM 4981 C C . ALA A 1 640 ? 6.929 9.421 8.300 1.00 78.38 640 ALA A C 1
ATOM 4983 O O . ALA A 1 640 ? 5.881 9.571 8.927 1.00 78.38 640 ALA A O 1
ATOM 4984 N N . PHE A 1 641 ? 7.857 8.546 8.705 1.00 84.62 641 PHE A N 1
ATOM 4985 C CA . PHE A 1 641 ? 7.708 7.697 9.893 1.00 84.62 641 PHE A CA 1
ATOM 4986 C C . PHE A 1 641 ? 7.890 8.483 11.199 1.00 84.62 641 PHE A C 1
ATOM 4988 O O . PHE A 1 641 ? 7.158 8.230 12.163 1.00 84.62 641 PHE A O 1
ATOM 4995 N N . THR A 1 642 ? 8.795 9.471 11.241 1.00 88.31 642 THR A N 1
ATOM 4996 C CA . THR A 1 642 ? 8.907 10.380 12.397 1.00 88.31 642 THR A CA 1
ATOM 4997 C C . THR A 1 642 ? 7.641 11.218 12.548 1.00 88.31 642 THR A C 1
ATOM 4999 O O . THR A 1 642 ? 7.062 11.272 13.636 1.00 88.31 642 THR A O 1
ATOM 5002 N N . ALA A 1 643 ? 7.131 11.779 11.447 1.00 90.62 643 ALA A N 1
ATOM 5003 C CA . ALA A 1 643 ? 5.868 12.510 11.429 1.00 90.62 643 ALA A CA 1
ATOM 5004 C C . ALA A 1 643 ? 4.685 11.626 11.871 1.00 90.62 643 ALA A C 1
ATOM 5006 O O . ALA A 1 643 ? 3.821 12.070 12.630 1.00 90.62 643 ALA A O 1
ATOM 5007 N N . MET A 1 644 ? 4.662 10.356 11.455 1.00 90.69 644 MET A N 1
ATOM 5008 C CA . MET A 1 644 ? 3.626 9.392 11.833 1.00 90.69 644 MET A CA 1
ATOM 5009 C C . MET A 1 644 ? 3.640 9.083 13.336 1.00 90.69 644 MET A C 1
ATOM 5011 O O . MET A 1 644 ? 2.593 9.132 13.983 1.00 90.69 644 MET A O 1
ATOM 5015 N N . ALA A 1 645 ? 4.809 8.816 13.927 1.00 92.88 645 ALA A N 1
ATOM 5016 C CA . ALA A 1 645 ? 4.932 8.599 15.372 1.00 92.88 645 ALA A CA 1
ATOM 5017 C C . ALA A 1 645 ? 4.475 9.833 16.176 1.00 92.88 645 ALA A C 1
ATOM 5019 O O . ALA A 1 645 ? 3.747 9.706 17.168 1.00 92.88 645 ALA A O 1
ATOM 5020 N N . ARG A 1 646 ? 4.799 11.032 15.681 1.00 94.75 646 ARG A N 1
ATOM 5021 C CA . ARG A 1 646 ? 4.357 12.310 16.250 1.00 94.75 646 ARG A CA 1
ATOM 5022 C C . ARG A 1 646 ? 2.848 12.498 16.188 1.00 94.75 646 ARG A C 1
ATOM 5024 O O . ARG A 1 646 ? 2.220 12.844 17.192 1.00 94.75 646 ARG A O 1
ATOM 5031 N N . LEU A 1 647 ? 2.242 12.184 15.046 1.00 94.94 647 LEU A N 1
ATOM 5032 C CA . LEU A 1 647 ? 0.792 12.171 14.881 1.00 94.94 647 LEU A CA 1
ATOM 5033 C C . LEU A 1 647 ? 0.118 11.176 15.842 1.00 94.94 647 LEU A C 1
ATOM 5035 O O . LEU A 1 647 ? -0.909 11.500 16.445 1.00 94.94 647 LEU A O 1
ATOM 5039 N N . HIS A 1 648 ? 0.697 9.987 16.041 1.00 94.06 648 HIS A N 1
ATOM 5040 C CA . HIS A 1 648 ? 0.188 9.017 17.014 1.00 94.06 648 HIS A CA 1
ATOM 5041 C C . HIS A 1 648 ? 0.188 9.576 18.439 1.00 94.06 648 HIS A C 1
ATOM 5043 O O . HIS A 1 648 ? -0.813 9.433 19.145 1.00 94.06 648 HIS A O 1
ATOM 5049 N N . ARG A 1 649 ? 1.247 10.281 18.856 1.00 96.31 649 ARG A N 1
ATOM 5050 C CA . ARG A 1 649 ? 1.286 10.952 20.171 1.00 96.31 649 ARG A CA 1
ATOM 5051 C C . ARG A 1 649 ? 0.255 12.055 20.273 1.00 96.31 649 ARG A C 1
ATOM 5053 O O . ARG A 1 649 ? -0.437 12.123 21.285 1.00 96.31 649 ARG A O 1
ATOM 5060 N N . ALA A 1 650 ? 0.123 12.882 19.236 1.00 97.00 650 ALA A N 1
ATOM 5061 C CA . ALA A 1 650 ? -0.888 13.932 19.185 1.00 97.00 650 ALA A CA 1
ATOM 5062 C C . ALA A 1 650 ? -2.295 13.344 19.374 1.00 97.00 650 ALA A C 1
ATOM 5064 O O . ALA A 1 650 ? -3.074 13.844 20.184 1.00 97.00 650 ALA A O 1
ATOM 5065 N N . ARG A 1 651 ? -2.596 12.222 18.706 1.00 95.06 651 ARG A N 1
ATOM 5066 C CA . ARG A 1 651 ? -3.867 11.501 18.854 1.00 95.06 651 ARG A CA 1
ATOM 5067 C C . ARG A 1 651 ? -4.057 10.958 20.267 1.00 95.06 651 ARG A C 1
ATOM 5069 O O . ARG A 1 651 ? -5.113 11.180 20.849 1.00 95.06 651 ARG A O 1
ATOM 5076 N N . VAL A 1 652 ? -3.053 10.292 20.841 1.00 94.50 652 VAL A N 1
ATOM 5077 C CA . VAL A 1 652 ? -3.126 9.791 22.224 1.00 94.50 652 VAL A CA 1
ATOM 5078 C C . VAL A 1 652 ? -3.381 10.939 23.206 1.00 94.50 652 VAL A C 1
ATOM 5080 O O . VAL A 1 652 ? -4.278 10.834 24.040 1.00 94.50 652 VAL A O 1
ATOM 5083 N N . LEU A 1 653 ? -2.661 12.057 23.072 1.00 95.69 653 LEU A N 1
ATOM 5084 C CA . LEU A 1 653 ? -2.832 13.238 23.919 1.00 95.69 653 LEU A CA 1
ATOM 5085 C C . LEU A 1 653 ? -4.228 13.846 23.788 1.00 95.69 653 LEU A C 1
ATOM 5087 O O . LEU A 1 653 ? -4.862 14.112 24.811 1.00 95.69 653 LEU A O 1
ATOM 5091 N N . LEU A 1 654 ? -4.724 14.013 22.558 1.00 95.56 654 LEU A N 1
ATOM 5092 C CA . LEU A 1 654 ? -6.070 14.522 22.298 1.00 95.56 654 LEU A CA 1
ATOM 5093 C C . LEU A 1 654 ? -7.114 13.647 22.992 1.00 95.56 654 LEU A C 1
ATOM 5095 O O . LEU A 1 654 ? -7.950 14.150 23.741 1.00 95.56 654 LEU A O 1
ATOM 5099 N N . GLU A 1 655 ? -7.023 12.334 22.789 1.00 91.38 655 GLU A N 1
ATOM 5100 C CA . GLU A 1 655 ? -7.978 11.379 23.343 1.00 91.38 655 GLU A CA 1
ATOM 5101 C C . GLU A 1 655 ? -7.883 11.250 24.867 1.00 91.38 655 GLU A C 1
ATOM 5103 O O . GLU A 1 655 ? -8.887 10.952 25.508 1.00 91.38 655 GLU A O 1
ATOM 5108 N N . SER A 1 656 ? -6.718 11.519 25.460 1.00 90.75 656 SER A N 1
ATOM 5109 C CA . SER A 1 656 ? -6.516 11.568 26.917 1.00 90.75 656 SER A CA 1
ATOM 5110 C C . SER A 1 656 ? -6.840 12.927 27.564 1.00 90.75 656 SER A C 1
ATOM 5112 O O . SER A 1 656 ? -6.538 13.137 28.738 1.00 90.75 656 SER A O 1
ATOM 5114 N N . GLY A 1 657 ? -7.445 13.866 26.825 1.00 91.19 657 GLY A N 1
ATOM 5115 C CA . GLY A 1 657 ? -7.900 15.153 27.369 1.00 91.19 657 GLY A CA 1
ATOM 5116 C C . GLY A 1 657 ? -6.829 16.247 27.432 1.00 91.19 657 GLY A C 1
ATOM 5117 O O . GLY A 1 657 ? -6.940 17.167 28.237 1.00 91.19 657 GLY A O 1
ATOM 5118 N N . SER A 1 658 ? -5.799 16.176 26.582 1.00 95.12 658 SER A N 1
ATOM 5119 C CA . SER A 1 658 ? -4.730 17.184 26.474 1.00 95.12 658 SER A CA 1
ATOM 5120 C C . SER A 1 658 ? -4.725 17.894 25.105 1.00 95.12 658 SER A C 1
ATOM 5122 O O . SER A 1 658 ? -3.730 17.817 24.378 1.00 95.12 658 SER A O 1
ATOM 5124 N N . PRO A 1 659 ? -5.808 18.605 24.721 1.00 96.19 659 PRO A N 1
ATOM 5125 C CA . PRO A 1 659 ? -5.966 19.149 23.369 1.00 96.19 659 PRO A CA 1
ATOM 5126 C C . PRO A 1 659 ? -4.912 20.204 22.997 1.00 96.19 659 PRO A C 1
ATOM 5128 O O . PRO A 1 659 ? -4.461 20.223 21.859 1.00 96.19 659 PRO A O 1
ATOM 5131 N N . GLN A 1 660 ? -4.442 21.030 23.939 1.00 96.06 660 GLN A N 1
ATOM 5132 C CA . GLN A 1 660 ? -3.395 22.025 23.653 1.00 96.06 660 GLN A CA 1
ATOM 5133 C C . GLN A 1 660 ? -2.074 21.370 23.214 1.00 96.06 660 GLN A C 1
ATOM 5135 O O . GLN A 1 660 ? -1.463 21.796 22.235 1.00 96.06 660 GLN A O 1
ATOM 5140 N N . ALA A 1 661 ? -1.634 20.330 23.932 1.00 96.31 661 ALA A N 1
ATOM 5141 C CA . ALA A 1 661 ? -0.417 19.591 23.595 1.00 96.31 661 ALA A CA 1
ATOM 5142 C C . ALA A 1 661 ? -0.589 18.813 22.282 1.00 96.31 661 ALA A C 1
ATOM 5144 O O . ALA A 1 661 ? 0.326 18.771 21.461 1.00 96.31 661 ALA A O 1
ATOM 5145 N N . ALA A 1 662 ? -1.781 18.250 22.063 1.00 97.56 662 ALA A N 1
ATOM 5146 C CA . ALA A 1 662 ? -2.121 17.575 20.819 1.00 97.56 662 ALA A CA 1
ATOM 5147 C C . ALA A 1 662 ? -2.069 18.512 19.606 1.00 97.56 662 ALA A C 1
ATOM 5149 O O . ALA A 1 662 ? -1.505 18.127 18.589 1.00 97.56 662 ALA A O 1
ATOM 5150 N N . ALA A 1 663 ? -2.602 19.736 19.711 1.00 96.88 663 ALA A N 1
ATOM 5151 C CA . ALA A 1 663 ? -2.568 20.718 18.626 1.00 96.88 663 ALA A CA 1
ATOM 5152 C C . ALA A 1 663 ? -1.129 21.091 18.230 1.00 96.88 663 ALA A C 1
ATOM 5154 O O . ALA A 1 663 ? -0.815 21.116 17.044 1.00 96.88 663 ALA A O 1
ATOM 5155 N N . GLY A 1 664 ? -0.244 21.315 19.212 1.00 96.25 664 GLY A N 1
ATOM 5156 C CA . GLY A 1 664 ? 1.170 21.615 18.952 1.00 96.25 664 GLY A CA 1
ATOM 5157 C C . GLY A 1 664 ? 1.886 20.482 18.212 1.00 96.25 664 GLY A C 1
ATOM 5158 O O . GLY A 1 664 ? 2.475 20.707 17.158 1.00 96.25 664 GLY A O 1
ATOM 5159 N N . LEU A 1 665 ? 1.755 19.246 18.704 1.00 96.50 665 LEU A N 1
ATOM 5160 C CA . LEU A 1 665 ? 2.357 18.081 18.046 1.00 96.50 665 LEU A CA 1
ATOM 5161 C C . LEU A 1 665 ? 1.736 17.784 16.678 1.00 96.50 665 LEU A C 1
ATOM 5163 O O . LEU A 1 665 ? 2.448 17.370 15.768 1.00 96.50 665 LEU A O 1
ATOM 5167 N N . ALA A 1 666 ? 0.427 17.992 16.510 1.00 96.69 666 ALA A N 1
ATOM 5168 C CA . ALA A 1 666 ? -0.233 17.840 15.218 1.00 96.69 666 ALA A CA 1
ATOM 5169 C C . ALA A 1 666 ? 0.294 18.868 14.207 1.00 96.69 666 ALA A C 1
ATOM 5171 O O . ALA A 1 666 ? 0.576 18.506 13.071 1.00 96.69 666 ALA A O 1
ATOM 5172 N N . GLN A 1 667 ? 0.524 20.117 14.615 1.00 95.50 667 GLN A N 1
ATOM 5173 C CA . GLN A 1 667 ? 1.134 21.126 13.747 1.00 95.50 667 GLN A CA 1
ATOM 5174 C C . GLN A 1 667 ? 2.564 20.745 13.328 1.00 95.50 667 GLN A C 1
ATOM 5176 O O . GLN A 1 667 ? 2.942 20.921 12.170 1.00 95.50 667 GLN A O 1
ATOM 5181 N N . GLU A 1 668 ? 3.364 20.202 14.245 1.00 94.25 668 GLU A N 1
ATOM 5182 C CA . GLU A 1 668 ? 4.704 19.695 13.932 1.00 94.25 668 GLU A CA 1
ATOM 5183 C C . GLU A 1 668 ? 4.651 18.477 12.994 1.00 94.25 668 GLU A C 1
ATOM 5185 O O . GLU A 1 668 ? 5.419 18.400 12.031 1.00 94.25 668 GLU A O 1
ATOM 5190 N N . ALA A 1 669 ? 3.720 17.543 13.226 1.00 93.50 669 ALA A N 1
ATOM 5191 C CA . ALA A 1 669 ? 3.481 16.387 12.359 1.00 93.50 669 ALA A CA 1
ATOM 5192 C C . ALA A 1 669 ? 3.019 16.811 10.956 1.00 93.50 669 ALA A C 1
ATOM 5194 O O . ALA A 1 669 ? 3.465 16.238 9.968 1.00 93.50 669 ALA A O 1
ATOM 5195 N N . PHE A 1 670 ? 2.189 17.853 10.858 1.00 91.94 670 PHE A N 1
ATOM 5196 C CA . PHE A 1 670 ? 1.757 18.427 9.585 1.00 91.94 670 PHE A CA 1
ATOM 5197 C C . PHE A 1 670 ? 2.940 18.941 8.763 1.00 91.94 670 PHE A C 1
ATOM 5199 O O . PHE A 1 670 ? 3.042 18.624 7.579 1.00 91.94 670 PHE A O 1
ATOM 5206 N N . THR A 1 671 ? 3.839 19.699 9.399 1.00 88.81 671 THR A N 1
ATOM 5207 C CA . THR A 1 671 ? 5.011 20.295 8.744 1.00 88.81 671 THR A CA 1
ATOM 5208 C C . THR A 1 671 ? 6.046 19.242 8.344 1.00 88.81 671 THR A C 1
ATOM 5210 O O . THR A 1 671 ? 6.563 19.280 7.233 1.00 88.81 671 THR A O 1
ATOM 5213 N N . SER A 1 672 ? 6.349 18.297 9.237 1.00 85.88 672 SER A N 1
ATOM 5214 C CA . SER A 1 672 ? 7.332 17.223 8.993 1.00 85.88 672 SER A CA 1
ATOM 5215 C C . SER A 1 672 ? 6.833 16.148 8.026 1.00 85.88 672 SER A C 1
ATOM 5217 O O . SER A 1 672 ? 7.627 15.552 7.307 1.00 85.88 672 SER A O 1
ATOM 5219 N N . GLY A 1 673 ? 5.521 15.911 7.990 1.00 82.25 673 GLY A N 1
ATOM 5220 C CA . GLY A 1 673 ? 4.874 14.949 7.103 1.00 82.25 673 GLY A CA 1
ATOM 5221 C C . GLY A 1 673 ? 4.415 15.531 5.768 1.00 82.25 673 GLY A C 1
ATOM 5222 O O . GLY A 1 673 ? 3.626 14.865 5.097 1.00 82.25 673 GLY A O 1
ATOM 5223 N N . ALA A 1 674 ? 4.846 16.746 5.401 1.00 80.81 674 ALA A N 1
ATOM 5224 C CA . ALA A 1 674 ? 4.387 17.451 4.203 1.00 80.81 674 ALA A CA 1
ATOM 5225 C C . ALA A 1 674 ? 4.434 16.559 2.948 1.00 80.81 674 ALA A C 1
ATOM 5227 O O . ALA A 1 674 ? 5.429 15.887 2.685 1.00 80.81 674 ALA A O 1
ATOM 5228 N N . GLY A 1 675 ? 3.339 16.543 2.183 1.00 73.56 675 GLY A N 1
ATOM 5229 C CA . GLY A 1 675 ? 3.190 15.686 0.999 1.00 73.56 675 GLY A CA 1
ATOM 5230 C C . GLY A 1 675 ? 2.828 14.224 1.303 1.00 73.56 675 GLY A C 1
ATOM 5231 O O . GLY A 1 675 ? 2.743 13.410 0.388 1.00 73.56 675 GLY A O 1
ATOM 5232 N N . SER A 1 676 ? 2.582 13.852 2.561 1.00 80.56 676 SER A N 1
ATOM 5233 C CA . SER A 1 676 ? 2.110 12.510 2.935 1.00 80.56 676 SER A CA 1
ATOM 5234 C C . SER A 1 676 ? 0.705 12.540 3.541 1.00 80.56 676 SER A C 1
ATOM 5236 O O . SER A 1 676 ? 0.201 13.587 3.952 1.00 80.56 676 SER A O 1
ATOM 5238 N N . TRP A 1 677 ? 0.084 11.365 3.673 1.00 81.50 677 TRP A N 1
ATOM 5239 C CA . TRP A 1 677 ? -1.201 11.211 4.364 1.00 81.50 677 TRP A CA 1
ATOM 5240 C C . TRP A 1 677 ? -1.172 11.698 5.822 1.00 81.50 677 TRP A C 1
ATOM 5242 O O . TRP A 1 677 ? -2.212 12.063 6.376 1.00 81.50 677 TRP A O 1
ATOM 5252 N N . VAL A 1 678 ? 0.014 11.731 6.445 1.00 88.00 678 VAL A N 1
ATOM 5253 C CA . VAL A 1 678 ? 0.204 12.194 7.824 1.00 88.00 678 VAL A CA 1
ATOM 5254 C C . VAL A 1 678 ? -0.207 13.656 7.961 1.00 88.00 678 VAL A C 1
ATOM 5256 O O . VAL A 1 678 ? -0.835 13.997 8.960 1.00 88.00 678 VAL A O 1
ATOM 5259 N N . SER A 1 679 ? 0.071 14.511 6.968 1.00 87.81 679 SER A N 1
ATOM 5260 C CA . SER A 1 679 ? -0.336 15.921 7.015 1.00 87.81 679 SER A CA 1
ATOM 5261 C C . SER A 1 679 ? -1.852 16.065 7.112 1.00 87.81 679 SER A C 1
ATOM 5263 O O . SER A 1 679 ? -2.353 16.821 7.940 1.00 87.81 679 SER A O 1
ATOM 5265 N N . TRP A 1 680 ? -2.613 15.292 6.346 1.00 87.81 680 TRP A N 1
ATOM 5266 C CA . TRP A 1 680 ? -4.071 15.404 6.346 1.00 87.81 680 TRP A CA 1
ATOM 5267 C C . TRP A 1 680 ? -4.709 14.875 7.634 1.00 87.81 680 TRP A C 1
ATOM 5269 O O . TRP A 1 680 ? -5.588 15.514 8.214 1.00 87.81 680 TRP A O 1
ATOM 5279 N N . GLU A 1 681 ? -4.207 13.757 8.157 1.00 91.44 681 GLU A N 1
ATOM 5280 C CA . GLU A 1 681 ? -4.612 13.260 9.475 1.00 91.44 681 GLU A CA 1
ATOM 5281 C C . GLU A 1 681 ? -4.175 14.206 10.610 1.00 91.44 681 GLU A C 1
ATOM 5283 O O . GLU A 1 681 ? -4.869 14.331 11.622 1.00 91.44 681 GLU A O 1
ATOM 5288 N N . ALA A 1 682 ? -3.050 14.908 10.454 1.00 94.31 682 ALA A N 1
ATOM 5289 C CA . ALA A 1 682 ? -2.608 15.934 11.389 1.00 94.31 682 ALA A CA 1
ATOM 5290 C C . ALA A 1 682 ? -3.532 17.157 11.375 1.00 94.31 682 ALA A C 1
ATOM 5292 O O . ALA A 1 682 ? -3.889 17.636 12.451 1.00 94.31 682 ALA A O 1
ATOM 5293 N N . LEU A 1 683 ? -4.004 17.606 10.203 1.00 94.31 683 LEU A N 1
ATOM 5294 C CA . LEU A 1 683 ? -5.043 18.639 10.114 1.00 94.31 683 LEU A CA 1
ATOM 5295 C C . LEU A 1 683 ? -6.321 18.206 10.833 1.00 94.31 683 LEU A C 1
ATOM 5297 O O . LEU A 1 683 ? -6.877 18.986 11.603 1.00 94.31 683 LEU A O 1
ATOM 5301 N N . PHE A 1 684 ? -6.750 16.955 10.650 1.00 95.44 684 PHE A N 1
ATOM 5302 C CA . PHE A 1 684 ? -7.908 16.405 11.354 1.00 95.44 684 PHE A CA 1
ATOM 5303 C C . PHE A 1 684 ? -7.734 16.452 12.882 1.00 95.44 684 PHE A C 1
ATOM 5305 O O . PHE A 1 684 ? -8.599 16.959 13.601 1.00 95.44 684 PHE A O 1
ATOM 5312 N N . VAL A 1 685 ? -6.599 15.963 13.399 1.00 96.88 685 VAL A N 1
ATOM 5313 C CA . VAL A 1 685 ? -6.300 15.990 14.844 1.00 96.88 685 VAL A CA 1
ATOM 5314 C C . VAL A 1 685 ? -6.216 17.429 15.359 1.00 96.88 685 VAL A C 1
ATOM 5316 O O . VAL A 1 685 ? -6.750 17.722 16.430 1.00 96.88 685 VAL A O 1
ATOM 5319 N N . MET A 1 686 ? -5.602 18.335 14.597 1.00 97.56 686 MET A N 1
ATOM 5320 C CA . MET A 1 686 ? -5.484 19.750 14.941 1.00 97.56 686 MET A CA 1
ATOM 5321 C C . MET A 1 686 ? -6.852 20.437 14.992 1.00 97.56 686 MET A C 1
ATOM 5323 O O . MET A 1 686 ? -7.162 21.074 15.995 1.00 97.56 686 MET A O 1
ATOM 5327 N N . ALA A 1 687 ? -7.712 20.243 13.990 1.00 97.62 687 ALA A N 1
ATOM 5328 C CA . ALA A 1 687 ? -9.067 20.794 13.964 1.00 97.62 687 ALA A CA 1
ATOM 5329 C C . ALA A 1 687 ? -9.895 20.322 15.169 1.00 97.62 687 ALA A C 1
ATOM 5331 O O . ALA A 1 687 ? -10.511 21.136 15.861 1.00 97.62 687 ALA A O 1
ATOM 5332 N N . ARG A 1 688 ? -9.840 19.024 15.501 1.00 97.44 688 ARG A N 1
ATOM 5333 C CA . ARG A 1 688 ? -10.489 18.488 16.711 1.00 97.44 688 ARG A CA 1
ATOM 5334 C C . ARG A 1 688 ? -9.926 19.092 17.995 1.00 97.44 688 ARG A C 1
ATOM 5336 O O . ARG A 1 688 ? -10.684 19.392 18.918 1.00 97.44 688 ARG A O 1
ATOM 5343 N N . ALA A 1 689 ? -8.609 19.262 18.073 1.00 97.69 689 ALA A N 1
ATOM 5344 C CA . ALA A 1 689 ? -7.954 19.847 19.232 1.00 97.69 689 ALA A CA 1
ATOM 5345 C C . ALA A 1 689 ? -8.327 21.326 19.422 1.00 97.69 689 ALA A C 1
ATOM 5347 O O . ALA A 1 689 ? -8.579 21.739 20.553 1.00 97.69 689 ALA A O 1
ATOM 5348 N N . LEU A 1 690 ? -8.394 22.110 18.343 1.00 97.44 690 LEU A N 1
ATOM 5349 C CA . LEU A 1 690 ? -8.821 23.514 18.353 1.00 97.44 690 LEU A CA 1
ATOM 5350 C C . LEU A 1 690 ? -10.295 23.640 18.751 1.00 97.44 690 LEU A C 1
ATOM 5352 O O . LEU A 1 690 ? -10.641 24.450 19.614 1.00 97.44 690 LEU A O 1
ATOM 5356 N N . TRP A 1 691 ? -11.154 22.773 18.209 1.00 96.94 691 TRP A N 1
ATOM 5357 C CA . TRP A 1 691 ? -12.563 22.703 18.590 1.00 96.94 691 TRP A CA 1
ATOM 5358 C C . TRP A 1 691 ? -12.739 22.433 20.089 1.00 96.94 691 TRP A C 1
ATOM 5360 O O . TRP A 1 691 ? -13.465 23.155 20.771 1.00 96.94 691 TRP A O 1
ATOM 5370 N N . ALA A 1 692 ? -12.007 21.456 20.636 1.00 95.44 692 ALA A N 1
ATOM 5371 C CA . ALA A 1 692 ? -12.027 21.139 22.066 1.00 95.44 692 ALA A CA 1
ATOM 5372 C C . ALA A 1 692 ? -11.531 22.295 22.962 1.00 95.44 692 ALA A C 1
ATOM 5374 O O . ALA A 1 692 ? -11.866 22.344 24.143 1.00 95.44 692 ALA A O 1
ATOM 5375 N N . GLN A 1 693 ? -10.756 23.232 22.410 1.00 96.31 693 GLN A N 1
ATOM 5376 C CA . GLN A 1 693 ? -10.290 24.447 23.088 1.00 96.31 693 GLN A CA 1
ATOM 5377 C C . GLN A 1 693 ? -11.252 25.639 22.930 1.00 96.31 693 GLN A C 1
ATOM 5379 O O . GLN A 1 693 ? -10.963 26.727 23.424 1.00 96.31 693 GLN A O 1
ATOM 5384 N N . GLY A 1 694 ? -12.385 25.464 22.241 1.00 95.94 694 GLY A N 1
ATOM 5385 C CA . GLY A 1 694 ? -13.341 26.536 21.954 1.00 95.94 694 GLY A CA 1
ATOM 5386 C C . GLY A 1 694 ? -12.919 27.467 20.811 1.00 95.94 694 GLY A C 1
ATOM 5387 O O . GLY A 1 694 ? -13.524 28.522 20.631 1.00 95.94 694 GLY A O 1
ATOM 5388 N N . GLN A 1 695 ? -11.908 27.095 20.023 1.00 96.88 695 GLN A N 1
ATOM 5389 C CA . GLN A 1 695 ? -11.416 27.868 18.877 1.00 96.88 695 GLN A CA 1
ATOM 5390 C C . GLN A 1 695 ? -12.159 27.457 17.596 1.00 96.88 695 GLN A C 1
ATOM 5392 O O . GLN A 1 695 ? -11.577 26.922 16.654 1.00 96.88 695 GLN A O 1
ATOM 5397 N N . ALA A 1 696 ? -13.477 27.677 17.590 1.00 95.62 696 ALA A N 1
ATOM 5398 C CA . ALA A 1 696 ? -14.382 27.176 16.554 1.00 95.62 696 ALA A CA 1
ATOM 5399 C C . ALA A 1 696 ? -14.060 27.696 15.142 1.00 95.62 696 ALA A C 1
ATOM 5401 O O . ALA A 1 696 ? -14.109 26.923 14.194 1.00 95.62 696 ALA A O 1
ATOM 5402 N N . GLU A 1 697 ? -13.707 28.977 15.004 1.00 96.69 697 GLU A N 1
ATOM 5403 C CA . GLU A 1 697 ? -13.396 29.597 13.707 1.00 96.69 697 GLU A CA 1
ATOM 5404 C C . GLU A 1 697 ? -12.212 28.900 13.018 1.00 96.69 697 GLU A C 1
ATOM 5406 O O . GLU A 1 697 ? -12.356 28.397 11.910 1.00 96.69 697 GLU A O 1
ATOM 5411 N N . GLN A 1 698 ? -11.091 28.743 13.727 1.00 96.25 698 GLN A N 1
ATOM 5412 C CA . GLN A 1 698 ? -9.898 28.067 13.201 1.00 96.25 698 GLN A CA 1
ATOM 5413 C C . GLN A 1 698 ? -10.157 26.584 12.902 1.00 96.25 698 GLN A C 1
ATOM 5415 O O . GLN A 1 698 ? -9.662 26.042 11.918 1.00 96.25 698 GLN A O 1
ATOM 5420 N N . ALA A 1 699 ? -10.953 25.906 13.735 1.00 96.31 699 ALA A N 1
ATOM 5421 C CA . ALA A 1 699 ? -11.315 24.511 13.499 1.00 96.31 699 ALA A CA 1
ATOM 5422 C C . ALA A 1 699 ? -12.155 24.338 12.216 1.00 96.31 699 ALA A C 1
ATOM 5424 O O . ALA A 1 699 ? -11.943 23.385 11.461 1.00 96.31 699 ALA A O 1
ATOM 5425 N N . LEU A 1 700 ? -13.076 25.269 11.949 1.00 95.62 700 LEU A N 1
ATOM 5426 C CA . LEU A 1 700 ? -13.889 25.281 10.732 1.00 95.62 700 LEU A CA 1
ATOM 5427 C C . LEU A 1 700 ? -13.049 25.603 9.490 1.00 95.62 700 LEU A C 1
ATOM 5429 O O . LEU A 1 700 ? -13.208 24.926 8.480 1.00 95.62 700 LEU A O 1
ATOM 5433 N N . GLU A 1 701 ? -12.095 26.535 9.577 1.00 96.06 701 GLU A N 1
ATOM 5434 C CA . GLU A 1 701 ? -11.162 26.831 8.476 1.00 96.06 701 GLU A CA 1
ATOM 5435 C C . GLU A 1 701 ? -10.366 25.591 8.038 1.00 96.06 701 GLU A C 1
ATOM 5437 O O . GLU A 1 701 ? -10.260 25.306 6.843 1.00 96.06 701 GLU A O 1
ATOM 5442 N N . LEU A 1 702 ? -9.851 24.808 8.993 1.00 94.50 702 LEU A N 1
ATOM 5443 C CA . LEU A 1 702 ? -9.148 23.555 8.691 1.00 94.50 702 LEU A CA 1
ATOM 5444 C C . LEU A 1 702 ? -10.077 22.483 8.106 1.00 94.50 702 LEU A C 1
ATOM 5446 O O . LEU A 1 702 ? -9.651 21.682 7.273 1.00 94.50 702 LEU A O 1
ATOM 5450 N N . THR A 1 703 ? -11.342 22.469 8.526 1.00 94.12 703 THR A N 1
ATOM 5451 C CA . THR A 1 703 ? -12.357 21.559 7.975 1.00 94.12 703 THR A CA 1
ATOM 5452 C C . THR A 1 703 ? -12.661 21.907 6.517 1.00 94.12 703 THR A C 1
ATOM 5454 O O . THR A 1 703 ? -12.720 21.018 5.669 1.00 94.12 703 THR A O 1
ATOM 5457 N N . ASP A 1 704 ? -12.783 23.197 6.198 1.00 93.31 704 ASP A N 1
ATOM 5458 C CA . ASP A 1 704 ? -12.995 23.675 4.831 1.00 93.31 704 ASP A CA 1
ATOM 5459 C C . ASP A 1 704 ? -11.772 23.434 3.931 1.00 93.31 704 ASP A C 1
ATOM 5461 O O . ASP A 1 704 ? -11.936 23.134 2.747 1.00 93.31 704 ASP A O 1
ATOM 5465 N N . GLU A 1 705 ? -10.548 23.520 4.466 1.00 91.69 705 GLU A N 1
ATOM 5466 C CA . GLU A 1 705 ? -9.338 23.101 3.743 1.00 91.69 705 GLU A CA 1
ATOM 5467 C C . GLU A 1 705 ? -9.381 21.605 3.411 1.00 91.69 705 GLU A C 1
ATOM 5469 O O . GLU A 1 705 ? -9.215 21.246 2.247 1.00 91.69 705 GLU A O 1
ATOM 5474 N N . LEU A 1 706 ? -9.685 20.734 4.382 1.00 90.19 706 LEU A N 1
ATOM 5475 C CA . LEU A 1 706 ? -9.817 19.294 4.125 1.00 90.19 706 LEU A CA 1
ATOM 5476 C C . LEU A 1 706 ? -10.902 18.988 3.085 1.00 90.19 706 LEU A C 1
ATOM 5478 O O . LEU A 1 706 ? -10.686 18.135 2.226 1.00 90.19 706 LEU A O 1
ATOM 5482 N N . ARG A 1 707 ? -12.035 19.705 3.106 1.00 90.81 707 ARG A N 1
ATOM 5483 C CA . ARG A 1 707 ? -13.095 19.548 2.097 1.00 90.81 707 ARG A CA 1
ATOM 5484 C C . ARG A 1 707 ? -12.603 19.928 0.699 1.00 90.81 707 ARG A C 1
ATOM 5486 O O . ARG A 1 707 ? -12.807 19.162 -0.236 1.00 90.81 707 ARG A O 1
ATOM 5493 N N . ARG A 1 708 ? -11.916 21.067 0.561 1.00 89.88 708 ARG A N 1
ATOM 5494 C CA . ARG A 1 708 ? -11.333 21.494 -0.724 1.00 89.88 708 ARG A CA 1
ATOM 5495 C C . ARG A 1 708 ? -10.309 20.494 -1.250 1.00 89.88 708 ARG A C 1
ATOM 5497 O O . ARG A 1 708 ? -10.292 20.222 -2.443 1.00 89.88 708 ARG A O 1
ATOM 5504 N N . GLN A 1 709 ? -9.477 19.932 -0.377 1.00 85.56 709 GLN A N 1
ATOM 5505 C CA . GLN A 1 709 ? -8.503 18.918 -0.783 1.00 85.56 709 GLN A CA 1
ATOM 5506 C C . GLN A 1 709 ? -9.171 17.598 -1.168 1.00 85.56 709 GLN A C 1
ATOM 5508 O O . GLN A 1 709 ? -8.746 16.971 -2.130 1.00 85.56 709 GLN A O 1
ATOM 5513 N N . ALA A 1 710 ? -10.251 17.200 -0.492 1.00 87.56 710 ALA A N 1
ATOM 5514 C CA . ALA A 1 710 ? -11.012 16.007 -0.859 1.00 87.56 710 ALA A CA 1
ATOM 5515 C C . ALA A 1 710 ? -11.592 16.079 -2.284 1.00 87.56 710 ALA A C 1
ATOM 5517 O O . ALA A 1 710 ? -11.661 15.059 -2.964 1.00 87.56 710 ALA A O 1
ATOM 5518 N N . GLU A 1 711 ? -11.956 17.274 -2.765 1.00 85.19 711 GLU A N 1
ATOM 5519 C CA . GLU A 1 711 ? -12.401 17.483 -4.153 1.00 85.19 711 GLU A CA 1
ATOM 5520 C C . GLU A 1 711 ? -11.273 17.274 -5.183 1.00 85.19 711 GLU A C 1
ATOM 5522 O O . GLU A 1 711 ? -11.553 16.938 -6.333 1.00 85.19 711 GLU A O 1
ATOM 5527 N N . LEU A 1 712 ? -10.010 17.458 -4.780 1.00 79.81 712 LEU A N 1
ATOM 5528 C CA . LEU A 1 712 ? -8.822 17.326 -5.635 1.00 79.81 712 LEU A CA 1
ATOM 5529 C C . LEU A 1 712 ? -8.170 15.940 -5.553 1.00 79.81 712 LEU A C 1
ATOM 5531 O O . LEU A 1 712 ? -7.616 15.465 -6.542 1.00 79.81 712 LEU A O 1
ATOM 5535 N N . ASP A 1 713 ? -8.215 15.308 -4.379 1.00 74.56 713 ASP A N 1
ATOM 5536 C CA . ASP A 1 713 ? -7.558 14.031 -4.088 1.00 74.56 713 ASP A CA 1
ATOM 5537 C C . ASP A 1 713 ? -8.090 12.909 -4.981 1.00 74.56 713 ASP A C 1
ATOM 5539 O O . ASP A 1 713 ? -7.316 12.105 -5.481 1.00 74.56 713 ASP A O 1
ATOM 5543 N N . GLY A 1 714 ? -9.403 12.879 -5.237 1.00 71.31 714 GLY A N 1
ATOM 5544 C CA . GLY A 1 714 ? -10.039 11.845 -6.058 1.00 71.31 714 GLY A CA 1
ATOM 5545 C C . GLY A 1 714 ? -10.214 10.492 -5.350 1.00 71.31 714 GLY A C 1
ATOM 5546 O O . GLY A 1 714 ? -10.566 9.516 -6.012 1.00 71.31 714 GLY A O 1
ATOM 5547 N N . GLY A 1 715 ? -9.982 10.426 -4.030 1.00 82.31 715 GLY A N 1
ATOM 5548 C CA . GLY A 1 715 ? -10.190 9.256 -3.168 1.00 82.31 715 GLY A CA 1
ATOM 5549 C C . GLY A 1 715 ? -11.105 9.542 -1.959 1.00 82.31 715 GLY A C 1
ATOM 5550 O O . GLY A 1 715 ? -11.259 10.695 -1.550 1.00 82.31 715 GLY A O 1
ATOM 5551 N N . PRO A 1 716 ? -11.729 8.515 -1.342 1.00 90.69 716 PRO A N 1
ATOM 5552 C CA . PRO A 1 716 ? -12.673 8.690 -0.230 1.00 90.69 716 PRO A CA 1
ATOM 5553 C C . PRO A 1 716 ? -12.017 9.085 1.105 1.00 90.69 716 PRO A C 1
ATOM 5555 O O . PRO A 1 716 ? -12.708 9.527 2.023 1.00 90.69 716 PRO A O 1
ATOM 5558 N N . ALA A 1 717 ? -10.695 8.948 1.239 1.00 88.56 717 ALA A N 1
ATOM 5559 C CA . ALA A 1 717 ? -9.972 9.136 2.495 1.00 88.56 717 ALA A CA 1
ATOM 5560 C C . ALA A 1 717 ? -10.156 10.536 3.110 1.00 88.56 717 ALA A C 1
ATOM 5562 O O . ALA A 1 717 ? -10.568 10.665 4.267 1.00 88.56 717 ALA A O 1
ATOM 5563 N N . LEU A 1 718 ? -9.881 11.592 2.337 1.00 88.94 718 LEU A N 1
ATOM 5564 C CA . LEU A 1 718 ? -10.023 12.973 2.811 1.00 88.94 718 LEU A CA 1
ATOM 5565 C C . LEU A 1 718 ? -11.487 13.369 2.993 1.00 88.94 718 LEU A C 1
ATOM 5567 O O . LEU A 1 718 ? -11.816 14.081 3.943 1.00 88.94 718 LEU A O 1
ATOM 5571 N N . GLN A 1 719 ? -12.372 12.851 2.137 1.00 92.44 719 GLN A N 1
ATOM 5572 C CA . GLN A 1 719 ? -13.811 13.052 2.273 1.00 92.44 719 GLN A CA 1
ATOM 5573 C C . GLN A 1 719 ? -14.320 12.486 3.607 1.00 92.44 719 GLN A C 1
ATOM 5575 O O . GLN A 1 719 ? -15.067 13.166 4.312 1.00 92.44 719 GLN A O 1
ATOM 5580 N N . ARG A 1 720 ? -13.854 11.295 4.016 1.00 94.25 720 ARG A N 1
ATOM 5581 C CA . ARG A 1 720 ? -14.164 10.730 5.340 1.00 94.25 720 ARG A CA 1
ATOM 5582 C C . ARG A 1 720 ? -13.666 11.607 6.478 1.00 94.25 720 ARG A C 1
ATOM 5584 O O . ARG A 1 720 ? -14.412 11.827 7.429 1.00 94.25 720 ARG A O 1
ATOM 5591 N N . LEU A 1 721 ? -12.439 12.126 6.404 1.00 94.19 721 LEU A N 1
ATOM 5592 C CA . LEU A 1 721 ? -11.912 13.018 7.445 1.00 94.19 721 LEU A CA 1
ATOM 5593 C C . LEU A 1 721 ? -12.739 14.304 7.574 1.00 94.19 721 LEU A C 1
ATOM 5595 O O . LEU A 1 721 ? -13.057 14.704 8.695 1.00 94.19 721 LEU A O 1
ATOM 5599 N N . ALA A 1 722 ? -13.129 14.914 6.453 1.00 94.88 722 ALA A N 1
ATOM 5600 C CA . ALA A 1 722 ? -13.977 16.104 6.442 1.00 94.88 722 ALA A CA 1
ATOM 5601 C C . ALA A 1 722 ? -15.361 15.823 7.056 1.00 94.88 722 ALA A C 1
ATOM 5603 O O . ALA A 1 722 ? -15.770 16.521 7.983 1.00 94.88 722 ALA A O 1
ATOM 5604 N N . LEU A 1 723 ? -16.037 14.750 6.628 1.00 96.19 723 LEU A N 1
ATOM 5605 C CA . LEU A 1 723 ? -17.341 14.339 7.169 1.00 96.19 723 LEU A CA 1
ATOM 5606 C C . LEU A 1 723 ? -17.276 14.028 8.670 1.00 96.19 723 LEU A C 1
ATOM 5608 O O . LEU A 1 723 ? -18.158 14.408 9.438 1.00 96.19 723 LEU A O 1
ATOM 5612 N N . ARG A 1 724 ? -16.196 13.392 9.133 1.00 97.00 724 ARG A N 1
ATOM 5613 C CA . ARG A 1 724 ? -15.996 13.134 10.565 1.00 97.00 724 ARG A CA 1
ATOM 5614 C C . ARG A 1 724 ? -15.826 14.429 11.363 1.00 97.00 724 ARG A C 1
ATOM 5616 O O . ARG A 1 724 ? -16.379 14.532 12.457 1.00 97.00 724 ARG A O 1
ATOM 5623 N N . LEU A 1 725 ? -15.116 15.437 10.841 1.00 97.12 725 LEU A N 1
ATOM 5624 C CA . LEU A 1 725 ? -15.041 16.762 11.481 1.00 97.12 725 LEU A CA 1
ATOM 5625 C C . LEU A 1 725 ? -16.404 17.452 11.525 1.00 97.12 725 LEU A C 1
ATOM 5627 O O . LEU A 1 725 ? -16.769 17.989 12.571 1.00 97.12 725 LEU A O 1
ATOM 5631 N N . GLU A 1 726 ? -17.179 17.381 10.443 1.00 95.81 726 GLU A N 1
ATOM 5632 C CA . GLU A 1 726 ? -18.556 17.883 10.418 1.00 95.81 726 GLU A CA 1
ATOM 5633 C C . GLU A 1 726 ? -19.405 17.218 11.509 1.00 95.81 726 GLU A C 1
ATOM 5635 O O . GLU A 1 726 ? -20.110 17.911 12.242 1.00 95.81 726 GLU A O 1
ATOM 5640 N N . GLY A 1 727 ? -19.264 15.903 11.702 1.00 96.69 727 GLY A N 1
ATOM 5641 C CA . GLY A 1 727 ? -19.929 15.168 12.777 1.00 96.69 727 GLY A CA 1
ATOM 5642 C C . GLY A 1 727 ? -19.527 15.635 14.182 1.00 96.69 727 GLY A C 1
ATOM 5643 O O . GLY A 1 727 ? -20.378 15.767 15.065 1.00 96.69 727 GLY A O 1
ATOM 5644 N N . TYR A 1 728 ? -18.246 15.950 14.404 1.00 95.12 728 TYR A N 1
ATOM 5645 C CA . TYR A 1 728 ? -17.769 16.516 15.674 1.00 95.12 728 TYR A CA 1
ATOM 5646 C C . TYR A 1 728 ? -18.297 17.927 15.952 1.00 95.12 728 TYR A C 1
ATOM 5648 O O . TYR A 1 728 ? -18.518 18.271 17.118 1.00 95.12 728 TYR A O 1
ATOM 5656 N N . MET A 1 729 ? -18.467 18.734 14.904 1.00 95.19 729 MET A N 1
ATOM 5657 C CA . MET A 1 729 ? -18.854 20.147 14.983 1.00 95.19 729 MET A CA 1
ATOM 5658 C C . MET A 1 729 ? -20.356 20.375 14.756 1.00 95.19 729 MET A C 1
ATOM 5660 O O . MET A 1 729 ? -20.824 21.515 14.768 1.00 95.19 729 MET A O 1
ATOM 5664 N N . ALA A 1 730 ? -21.124 19.302 14.556 1.00 95.25 730 ALA A N 1
ATOM 5665 C CA . ALA A 1 730 ? -22.553 19.361 14.310 1.00 95.25 730 ALA A CA 1
ATOM 5666 C C . ALA A 1 730 ? -23.312 20.022 15.474 1.00 95.25 730 ALA A C 1
ATOM 5668 O O . ALA A 1 730 ? -23.076 19.748 16.651 1.00 95.25 730 ALA A O 1
ATOM 5669 N N . ALA A 1 731 ? -24.270 20.883 15.123 1.00 90.94 731 ALA A N 1
ATOM 5670 C CA . ALA A 1 731 ? -25.071 21.639 16.088 1.00 90.94 731 ALA A CA 1
ATOM 5671 C C . ALA A 1 731 ? -26.082 20.776 16.869 1.00 90.94 731 ALA A C 1
ATOM 5673 O O . ALA A 1 731 ? -26.547 21.185 17.932 1.00 90.94 731 ALA A O 1
ATOM 5674 N N . ASP A 1 732 ? -26.438 19.605 16.338 1.00 95.62 732 ASP A N 1
ATOM 5675 C CA . ASP A 1 732 ? -27.386 18.669 16.933 1.00 95.62 732 ASP A CA 1
ATOM 5676 C C . ASP A 1 732 ? -26.981 17.213 16.658 1.00 95.62 732 ASP A C 1
ATOM 5678 O O . ASP A 1 732 ? -26.141 16.925 15.800 1.00 95.62 732 ASP A O 1
ATOM 5682 N N . SER A 1 733 ? -27.566 16.288 17.423 1.00 95.06 733 SER A N 1
ATOM 5683 C CA . SER A 1 733 ? -27.218 14.867 17.371 1.00 95.06 733 SER A CA 1
ATOM 5684 C C . SER A 1 733 ? -27.617 14.188 16.064 1.00 95.06 733 SER A C 1
ATOM 5686 O O . SER A 1 733 ? -26.927 13.255 15.663 1.00 95.06 733 SER A O 1
ATOM 5688 N N . GLN A 1 734 ? -28.666 14.648 15.375 1.00 96.38 734 GLN A N 1
ATOM 5689 C CA . GLN A 1 734 ? -29.074 14.051 14.104 1.00 96.38 734 GLN A CA 1
ATOM 5690 C C . GLN A 1 734 ? -28.083 14.411 13.001 1.00 96.38 734 GLN A C 1
ATOM 5692 O O . GLN A 1 734 ? -27.606 13.522 12.310 1.00 96.38 734 GLN A O 1
ATOM 5697 N N . ARG A 1 735 ? -27.683 15.683 12.901 1.00 97.31 735 ARG A N 1
ATOM 5698 C CA . ARG A 1 735 ? -26.635 16.100 11.956 1.00 97.31 735 ARG A CA 1
ATOM 5699 C C . ARG A 1 735 ? -25.304 15.403 12.213 1.00 97.31 735 ARG A C 1
ATOM 5701 O O . ARG A 1 735 ? -24.601 15.077 11.264 1.00 97.31 735 ARG A O 1
ATOM 5708 N N . ALA A 1 736 ? -24.965 15.169 13.484 1.00 97.62 736 ALA A N 1
ATOM 5709 C CA . ALA A 1 736 ? -23.779 14.392 13.829 1.00 97.62 736 ALA A CA 1
ATOM 5710 C C . ALA A 1 736 ? -23.881 12.963 13.278 1.00 97.62 736 ALA A C 1
ATOM 5712 O O . ALA A 1 736 ? -22.937 12.473 12.665 1.00 97.62 736 ALA A O 1
ATOM 5713 N N . VAL A 1 737 ? -25.031 12.311 13.479 1.00 98.50 737 VAL A N 1
ATOM 5714 C CA . VAL A 1 737 ? -25.296 10.967 12.957 1.00 98.50 737 VAL A CA 1
ATOM 5715 C C . VAL A 1 737 ? -25.224 10.941 11.433 1.00 98.50 737 VAL A C 1
ATOM 5717 O O . VAL A 1 737 ? -24.489 10.114 10.913 1.00 98.50 737 VAL A O 1
ATOM 5720 N N . ASP A 1 738 ? -25.889 11.863 10.735 1.00 98.31 738 ASP A N 1
ATOM 5721 C CA . ASP A 1 738 ? -25.895 11.912 9.266 1.00 98.31 738 ASP A CA 1
ATOM 5722 C C . ASP A 1 738 ? -24.465 12.028 8.703 1.00 98.31 738 ASP A C 1
ATOM 5724 O O . ASP A 1 738 ? -24.093 11.321 7.768 1.00 98.31 738 ASP A O 1
ATOM 5728 N N . ALA A 1 739 ? -23.630 12.884 9.305 1.00 98.06 739 ALA A N 1
ATOM 5729 C CA . ALA A 1 739 ? -22.245 13.071 8.881 1.00 98.06 739 ALA A CA 1
ATOM 5730 C C . ALA A 1 739 ? -21.373 11.827 9.139 1.00 98.06 739 ALA A C 1
ATOM 5732 O O . ALA A 1 739 ? -20.582 11.434 8.281 1.00 98.06 739 ALA A O 1
ATOM 5733 N N . PHE A 1 740 ? -21.522 11.173 10.298 1.00 98.38 740 PHE A N 1
ATOM 5734 C CA . PHE A 1 740 ? -20.777 9.947 10.601 1.00 98.38 740 PHE A CA 1
ATOM 5735 C C . PHE A 1 740 ? -21.292 8.721 9.829 1.00 98.38 740 PHE A C 1
ATOM 5737 O O . PHE A 1 740 ? -20.480 7.863 9.487 1.00 98.38 740 PHE A O 1
ATOM 5744 N N . GLU A 1 741 ? -22.592 8.631 9.525 1.00 98.31 741 GLU A N 1
ATOM 5745 C CA . GLU A 1 741 ? -23.160 7.615 8.624 1.00 98.31 741 GLU A CA 1
ATOM 5746 C C . GLU A 1 741 ? -22.558 7.797 7.219 1.00 98.31 741 GLU A C 1
ATOM 5748 O O . GLU A 1 741 ? -21.979 6.853 6.686 1.00 98.31 741 GLU A O 1
ATOM 5753 N N . ALA A 1 742 ? -22.549 9.024 6.682 1.00 98.06 742 ALA A N 1
ATOM 5754 C CA . ALA A 1 742 ? -21.917 9.327 5.395 1.00 98.06 742 ALA A CA 1
ATOM 5755 C C . ALA A 1 742 ? -20.408 9.012 5.379 1.00 98.06 742 ALA A C 1
ATOM 5757 O O . ALA A 1 742 ? -19.885 8.504 4.389 1.00 98.06 742 ALA A O 1
ATOM 5758 N N . ALA A 1 743 ? -19.688 9.273 6.476 1.00 97.31 743 ALA A N 1
ATOM 5759 C CA . ALA A 1 743 ? -18.282 8.887 6.587 1.00 97.31 743 ALA A CA 1
ATOM 5760 C C . ALA A 1 743 ? -18.100 7.359 6.605 1.00 97.31 743 ALA A C 1
ATOM 5762 O O . ALA A 1 743 ? -17.160 6.846 6.002 1.00 97.31 743 ALA A O 1
ATOM 5763 N N . ALA A 1 744 ? -18.984 6.629 7.288 1.00 96.94 744 ALA A N 1
ATOM 5764 C CA . ALA A 1 744 ? -18.933 5.173 7.359 1.00 96.94 744 ALA A CA 1
ATOM 5765 C C . ALA A 1 744 ? -19.276 4.505 6.017 1.00 96.94 744 ALA A C 1
ATOM 5767 O O . ALA A 1 744 ? -18.682 3.482 5.694 1.00 96.94 744 ALA A O 1
ATOM 5768 N N . GLU A 1 745 ? -20.170 5.090 5.215 1.00 96.38 745 GLU A N 1
ATOM 5769 C CA . GLU A 1 745 ? -20.523 4.602 3.870 1.00 96.38 745 GLU A CA 1
ATOM 5770 C C . GLU A 1 745 ? -19.351 4.640 2.879 1.00 96.38 745 GLU A C 1
ATOM 5772 O O . GLU A 1 745 ? -19.324 3.879 1.915 1.00 96.38 745 GLU A O 1
ATOM 5777 N N . LEU A 1 746 ? -18.368 5.509 3.117 1.00 94.81 746 LEU A N 1
ATOM 5778 C CA . LEU A 1 746 ? -17.158 5.616 2.304 1.00 94.81 746 LEU A CA 1
ATOM 5779 C C . LEU A 1 746 ? -16.067 4.613 2.703 1.00 94.81 746 LEU A C 1
ATOM 5781 O O . LEU A 1 746 ? -15.000 4.607 2.087 1.00 94.81 746 LEU A O 1
ATOM 5785 N N . LEU A 1 747 ? -16.262 3.829 3.767 1.00 93.88 747 LEU A N 1
ATOM 5786 C CA . LEU A 1 747 ? -15.326 2.773 4.144 1.00 93.88 747 LEU A CA 1
ATOM 5787 C C . LEU A 1 747 ? -15.458 1.583 3.193 1.00 93.88 747 LEU A C 1
ATOM 5789 O O . LEU A 1 747 ? -16.538 1.251 2.710 1.00 93.88 747 LEU A O 1
ATOM 5793 N N . THR A 1 748 ? -14.347 0.891 2.976 1.00 92.56 748 THR A N 1
ATOM 5794 C CA . THR A 1 748 ? -14.374 -0.470 2.440 1.00 92.56 748 THR A CA 1
ATOM 5795 C C . THR A 1 748 ? -14.994 -1.428 3.455 1.00 92.56 748 THR A C 1
ATOM 5797 O O . THR A 1 748 ? -15.037 -1.138 4.652 1.00 92.56 748 THR A O 1
ATOM 5800 N N . GLU A 1 749 ? -15.442 -2.589 2.996 1.00 92.00 749 GLU A N 1
ATOM 5801 C CA . GLU A 1 749 ? -16.061 -3.615 3.830 1.00 92.00 749 GLU A CA 1
ATOM 5802 C C . GLU A 1 749 ? -15.101 -4.106 4.922 1.00 92.00 749 GLU A C 1
ATOM 5804 O O . GLU A 1 749 ? -15.481 -4.167 6.091 1.00 92.00 749 GLU A O 1
ATOM 5809 N N . ASN A 1 750 ? -13.841 -4.352 4.548 1.00 91.00 750 ASN A N 1
ATOM 5810 C CA . ASN A 1 750 ? -12.753 -4.672 5.470 1.00 91.00 750 ASN A CA 1
ATOM 5811 C C . ASN A 1 750 ? -11.637 -3.624 5.386 1.00 91.00 750 ASN A C 1
ATOM 5813 O O . ASN A 1 750 ? -11.325 -3.092 4.314 1.00 91.00 750 ASN A O 1
ATOM 5817 N N . GLY A 1 751 ? -10.996 -3.348 6.516 1.00 87.25 751 GLY A N 1
ATOM 5818 C CA . GLY A 1 751 ? -9.822 -2.493 6.609 1.00 87.25 751 GLY A CA 1
ATOM 5819 C C . GLY A 1 751 ? -8.576 -3.183 6.066 1.00 87.25 751 GLY A C 1
ATOM 5820 O O . GLY A 1 751 ? -8.318 -4.355 6.337 1.00 87.25 751 GLY A O 1
ATOM 5821 N N . VAL A 1 752 ? -7.761 -2.442 5.316 1.00 82.62 752 VAL A N 1
ATOM 5822 C CA . VAL A 1 752 ? -6.513 -2.949 4.736 1.00 82.62 752 VAL A CA 1
ATOM 5823 C C . VAL A 1 752 ? -5.399 -1.950 4.962 1.00 82.62 752 VAL A C 1
ATOM 5825 O O . VAL A 1 752 ? -5.574 -0.756 4.749 1.00 82.62 752 VAL A O 1
ATOM 5828 N N . GLN A 1 753 ? -4.232 -2.446 5.367 1.00 73.81 753 GLN A N 1
ATOM 5829 C CA . GLN A 1 753 ? -3.016 -1.646 5.382 1.00 73.81 753 GLN A CA 1
ATOM 5830 C C . GLN A 1 753 ? -2.112 -2.082 4.230 1.00 73.81 753 GLN A C 1
ATOM 5832 O O . GLN A 1 753 ? -1.609 -3.205 4.220 1.00 73.81 753 GLN A O 1
ATOM 5837 N N . PHE A 1 754 ? -1.902 -1.186 3.270 1.00 67.88 754 PHE A N 1
ATOM 5838 C CA . PHE A 1 754 ? -1.134 -1.433 2.049 1.00 67.88 754 PHE A CA 1
ATOM 5839 C C . PHE A 1 754 ? 0.147 -0.577 2.042 1.00 67.88 754 PHE A C 1
ATOM 5841 O O . PHE A 1 754 ? 0.076 0.603 2.368 1.00 67.88 754 PHE A O 1
ATOM 5848 N N . HIS A 1 755 ? 1.318 -1.157 1.731 1.00 58.88 755 HIS A N 1
ATOM 5849 C CA . HIS A 1 755 ? 2.639 -0.483 1.651 1.00 58.88 755 HIS A CA 1
ATOM 5850 C C . HIS A 1 755 ? 2.914 0.586 2.731 1.00 58.88 755 HIS A C 1
ATOM 5852 O O . HIS A 1 755 ? 3.281 1.721 2.418 1.00 58.88 755 HIS A O 1
ATOM 5858 N N . PHE A 1 756 ? 2.726 0.229 4.007 1.00 54.12 756 PHE A N 1
ATOM 5859 C CA . PHE A 1 756 ? 3.013 1.107 5.158 1.00 54.12 756 PHE A CA 1
ATOM 5860 C C . PHE A 1 756 ? 2.211 2.417 5.206 1.00 54.12 756 PHE A C 1
ATOM 5862 O O . PHE A 1 756 ? 2.596 3.363 5.892 1.00 54.12 756 PHE A O 1
ATOM 5869 N N . GLN A 1 757 ? 1.098 2.479 4.477 1.00 61.12 757 GLN A N 1
ATOM 5870 C CA . GLN A 1 757 ? 0.261 3.669 4.392 1.00 61.12 757 GLN A CA 1
ATOM 5871 C C . GLN A 1 757 ? -0.720 3.786 5.565 1.00 61.12 757 GLN A C 1
ATOM 5873 O O . GLN A 1 757 ? -0.692 2.990 6.516 1.00 61.12 757 GLN A O 1
ATOM 5878 N N . ARG A 1 758 ? -1.555 4.831 5.459 1.00 70.00 758 ARG A N 1
ATOM 5879 C CA . ARG A 1 758 ? -2.650 5.229 6.346 1.00 70.00 758 ARG A CA 1
ATOM 5880 C C . ARG A 1 758 ? -3.283 4.031 7.049 1.00 70.00 758 ARG A C 1
ATOM 5882 O O . ARG A 1 758 ? -3.669 3.046 6.422 1.00 70.00 758 ARG A O 1
ATOM 5889 N N . LEU A 1 759 ? -3.377 4.129 8.372 1.00 67.25 759 LEU A N 1
ATOM 5890 C CA . LEU A 1 759 ? -4.089 3.130 9.158 1.00 67.25 759 LEU A CA 1
ATOM 5891 C C . LEU A 1 759 ? -5.560 3.093 8.736 1.00 67.25 759 LEU A C 1
ATOM 5893 O O . LEU A 1 759 ? -6.140 4.173 8.595 1.00 67.25 759 LEU A O 1
ATOM 5897 N N . PRO A 1 760 ? -6.173 1.901 8.609 1.00 77.62 760 PRO A N 1
ATOM 5898 C CA . PRO A 1 760 ? -7.613 1.804 8.416 1.00 77.62 760 PRO A CA 1
ATOM 5899 C C . PRO A 1 760 ? -8.324 2.636 9.483 1.00 77.62 760 PRO A C 1
ATOM 5901 O O . PRO A 1 760 ? -8.077 2.453 10.679 1.00 77.62 760 PRO A O 1
ATOM 5904 N N . ASP A 1 761 ? -9.176 3.568 9.059 1.00 87.69 761 ASP A N 1
ATOM 5905 C CA . ASP A 1 761 ? -9.905 4.454 9.964 1.00 87.69 761 ASP A CA 1
ATOM 5906 C C . ASP A 1 761 ? -11.278 3.900 10.373 1.00 87.69 761 ASP A C 1
ATOM 5908 O O . ASP A 1 761 ? -12.066 4.595 11.021 1.00 87.69 761 ASP A O 1
ATOM 5912 N N . HIS A 1 762 ? -11.544 2.629 10.047 1.00 93.31 762 HIS A N 1
ATOM 5913 C CA . HIS A 1 762 ? -12.752 1.880 10.396 1.00 93.31 762 HIS A CA 1
ATOM 5914 C C . HIS A 1 762 ? -13.070 1.951 11.885 1.00 93.31 762 HIS A C 1
ATOM 5916 O O . HIS A 1 762 ? -14.142 2.414 12.263 1.00 93.31 762 HIS A O 1
ATOM 5922 N N . ALA A 1 763 ? -12.134 1.556 12.752 1.00 93.75 763 ALA A N 1
ATOM 5923 C CA . ALA A 1 763 ? -12.385 1.507 14.191 1.00 93.75 763 ALA A CA 1
ATOM 5924 C C . ALA A 1 763 ? -12.707 2.891 14.777 1.00 93.75 763 ALA A C 1
ATOM 5926 O O . ALA A 1 763 ? -13.591 3.019 15.623 1.00 93.75 763 ALA A O 1
ATOM 5927 N N . GLN A 1 764 ? -12.032 3.947 14.320 1.00 94.19 764 GLN A N 1
ATOM 5928 C CA . GLN A 1 764 ? -12.315 5.312 14.757 1.00 94.19 764 GLN A CA 1
ATOM 5929 C C . GLN A 1 764 ? -13.687 5.774 14.261 1.00 94.19 764 GLN A C 1
ATOM 5931 O O . GLN A 1 764 ? -14.485 6.266 15.056 1.00 94.19 764 GLN A O 1
ATOM 5936 N N . THR A 1 765 ? -13.982 5.554 12.980 1.00 96.38 765 THR A N 1
ATOM 5937 C CA . THR A 1 765 ? -15.245 5.956 12.344 1.00 96.38 765 THR A CA 1
ATOM 5938 C C . THR A 1 765 ? -16.438 5.236 12.972 1.00 96.38 765 THR A C 1
ATOM 5940 O O . THR A 1 765 ? -17.412 5.872 13.368 1.00 96.38 765 THR A O 1
ATOM 5943 N N . TRP A 1 766 ? -16.343 3.919 13.168 1.00 97.38 766 TRP A N 1
ATOM 5944 C CA . TRP A 1 766 ? -17.365 3.123 13.849 1.00 97.38 766 TRP A CA 1
ATOM 5945 C C . TRP A 1 766 ? -17.566 3.561 15.296 1.00 97.38 766 TRP A C 1
ATOM 5947 O O . TRP A 1 766 ? -18.701 3.674 15.758 1.00 97.38 766 TRP A O 1
ATOM 5957 N N . TYR A 1 767 ? -16.485 3.840 16.027 1.00 97.50 767 TYR A N 1
ATOM 5958 C CA . TYR A 1 767 ? -16.605 4.334 17.394 1.00 97.50 767 TYR A CA 1
ATOM 5959 C C . TYR A 1 767 ? -17.321 5.688 17.443 1.00 97.50 767 TYR A C 1
ATOM 5961 O O . TYR A 1 767 ? -18.224 5.874 18.258 1.00 97.50 767 TYR A O 1
ATOM 5969 N N . GLU A 1 768 ? -16.939 6.626 16.578 1.00 97.69 768 GLU A N 1
ATOM 5970 C CA . GLU A 1 768 ? -17.533 7.963 16.493 1.00 97.69 768 GLU A CA 1
ATOM 5971 C C . GLU A 1 768 ? -19.018 7.906 16.123 1.00 97.69 768 GLU A C 1
ATOM 5973 O O . GLU A 1 768 ? -19.839 8.524 16.807 1.00 97.69 768 GLU A O 1
ATOM 5978 N N . LEU A 1 769 ? -19.382 7.076 15.142 1.00 98.50 769 LEU A N 1
ATOM 5979 C CA . LEU A 1 769 ? -20.773 6.814 14.777 1.00 98.50 769 LEU A CA 1
ATOM 5980 C C . LEU A 1 769 ? -21.565 6.202 15.945 1.00 98.50 769 LEU A C 1
ATOM 5982 O O . LEU A 1 769 ? -22.660 6.662 16.271 1.00 98.50 769 LEU A O 1
ATOM 5986 N N . GLY A 1 770 ? -20.992 5.223 16.650 1.00 98.44 770 GLY A N 1
ATOM 5987 C CA . GLY A 1 770 ? -21.605 4.637 17.844 1.00 98.44 770 GLY A CA 1
ATOM 5988 C C . GLY A 1 770 ? -21.847 5.671 18.949 1.00 98.44 770 GLY A C 1
ATOM 5989 O O . GLY A 1 770 ? -22.901 5.672 19.589 1.00 98.44 770 GLY A O 1
ATOM 5990 N N . GLN A 1 771 ? -20.906 6.600 19.157 1.00 98.19 771 GLN A N 1
ATOM 5991 C CA . GLN A 1 771 ? -21.075 7.711 20.099 1.00 98.19 771 GLN A CA 1
ATOM 5992 C C . GLN A 1 771 ? -22.173 8.685 19.650 1.00 98.19 771 GLN A C 1
ATOM 5994 O O . GLN A 1 771 ? -22.940 9.160 20.490 1.00 98.19 771 GLN A O 1
ATOM 5999 N N . ALA A 1 772 ? -22.279 8.974 18.352 1.00 98.38 772 ALA A N 1
ATOM 6000 C CA . ALA A 1 772 ? -23.346 9.810 17.809 1.00 98.38 772 ALA A CA 1
ATOM 6001 C C . ALA A 1 772 ? -24.727 9.164 18.014 1.00 98.38 772 ALA A C 1
ATOM 6003 O O . ALA A 1 772 ? -25.641 9.828 18.506 1.00 98.38 772 ALA A O 1
ATOM 6004 N N . TYR A 1 773 ? -24.856 7.854 17.775 1.00 98.69 773 TYR A N 1
ATOM 6005 C CA . TYR A 1 773 ? -26.079 7.109 18.078 1.00 98.69 773 TYR A CA 1
ATOM 6006 C C . TYR A 1 773 ? -26.457 7.153 19.559 1.00 98.69 773 TYR A C 1
ATOM 6008 O O . TYR A 1 773 ? -27.632 7.343 19.866 1.00 98.69 773 TYR A O 1
ATOM 6016 N N . LEU A 1 774 ? -25.494 7.032 20.483 1.00 98.31 774 LEU A N 1
ATOM 6017 C CA . LEU A 1 774 ? -25.772 7.179 21.917 1.00 98.31 774 LEU A CA 1
ATOM 6018 C C . LEU A 1 774 ? -26.356 8.560 22.248 1.00 98.31 774 LEU A C 1
ATOM 6020 O O . LEU A 1 774 ? -27.336 8.641 22.986 1.00 98.31 774 LEU A O 1
ATOM 6024 N N . ARG A 1 775 ? -25.786 9.639 21.690 1.00 97.25 775 ARG A N 1
ATOM 6025 C CA . ARG A 1 775 ? -26.279 11.017 21.894 1.00 97.25 775 ARG A CA 1
ATOM 6026 C C . ARG A 1 775 ? -27.649 11.261 21.261 1.00 97.25 775 ARG A C 1
ATOM 6028 O O . ARG A 1 775 ? -28.390 12.110 21.741 1.00 97.25 775 ARG A O 1
ATOM 6035 N N . ALA A 1 776 ? -27.965 10.545 20.186 1.00 97.75 776 ALA A N 1
ATOM 6036 C CA . ALA A 1 776 ? -29.269 10.563 19.528 1.00 97.75 776 ALA A CA 1
ATOM 6037 C C . ALA A 1 776 ? -30.272 9.564 20.141 1.00 97.75 776 ALA A C 1
ATOM 6039 O O . ALA A 1 776 ? -31.344 9.365 19.578 1.00 97.75 776 ALA A O 1
ATOM 6040 N N . GLU A 1 777 ? -29.918 8.901 21.249 1.00 97.94 777 GLU A N 1
ATOM 6041 C CA . GLU A 1 777 ? -30.735 7.877 21.922 1.00 97.94 777 GLU A CA 1
ATOM 6042 C C . GLU A 1 777 ? -31.102 6.669 21.024 1.00 97.94 777 GLU A C 1
ATOM 6044 O O . GLU A 1 777 ? -32.028 5.908 21.303 1.00 97.94 777 GLU A O 1
ATOM 6049 N N . ARG A 1 778 ? -30.331 6.424 19.952 1.00 98.44 778 ARG A N 1
ATOM 6050 C CA . ARG A 1 778 ? -30.458 5.271 19.038 1.00 98.44 778 ARG A CA 1
ATOM 6051 C C . ARG A 1 778 ? -29.682 4.063 19.584 1.00 98.44 778 ARG A C 1
ATOM 6053 O O . ARG A 1 778 ? -28.725 3.592 18.972 1.00 98.44 778 ARG A O 1
ATOM 6060 N N . TYR A 1 779 ? -30.072 3.558 20.755 1.00 98.56 779 TYR A N 1
ATOM 6061 C CA . TYR A 1 779 ? -29.266 2.587 21.514 1.00 98.56 779 TYR A CA 1
ATOM 6062 C C . TYR A 1 779 ? -29.045 1.233 20.818 1.00 98.56 779 TYR A C 1
ATOM 6064 O O . TYR A 1 779 ? -27.961 0.670 20.940 1.00 98.56 779 TYR A O 1
ATOM 6072 N N . GLU A 1 780 ? -30.017 0.713 20.062 1.00 98.62 780 GLU A N 1
ATOM 6073 C CA . GLU A 1 780 ? -29.834 -0.539 19.300 1.00 98.62 780 GLU A CA 1
ATOM 6074 C C . GLU A 1 780 ? -28.775 -0.387 18.198 1.00 98.62 780 GLU A C 1
ATOM 6076 O O . GLU A 1 780 ? -27.907 -1.249 18.032 1.00 98.62 780 GLU A O 1
ATOM 6081 N N . ALA A 1 781 ? -28.800 0.747 17.489 1.00 98.44 781 ALA A N 1
ATOM 6082 C CA . ALA A 1 781 ? -27.804 1.076 16.475 1.00 98.44 781 ALA A CA 1
ATOM 6083 C C . ALA A 1 781 ? -26.421 1.279 17.112 1.00 98.44 781 ALA A C 1
ATOM 6085 O O . ALA A 1 781 ? -25.437 0.724 16.631 1.00 98.44 781 ALA A O 1
ATOM 6086 N N . ALA A 1 782 ? -26.353 1.981 18.251 1.00 98.69 782 ALA A N 1
ATOM 6087 C CA . ALA A 1 782 ? -25.115 2.142 19.012 1.00 98.69 782 ALA A CA 1
ATOM 6088 C C . ALA A 1 782 ? -24.520 0.792 19.446 1.00 98.69 782 ALA A C 1
ATOM 6090 O O . ALA A 1 782 ? -23.333 0.547 19.240 1.00 98.69 782 ALA A O 1
ATOM 6091 N N . ALA A 1 783 ? -25.337 -0.102 20.016 1.00 98.62 783 ALA A N 1
ATOM 6092 C CA . ALA A 1 783 ? -24.893 -1.427 20.444 1.00 98.62 783 ALA A CA 1
ATOM 6093 C C . ALA A 1 783 ? -24.348 -2.249 19.267 1.00 98.62 783 ALA A C 1
ATOM 6095 O O . ALA A 1 783 ? -23.276 -2.838 19.384 1.00 98.62 783 ALA A O 1
ATOM 6096 N N . THR A 1 784 ? -25.051 -2.235 18.130 1.00 98.31 784 THR A N 1
ATOM 6097 C CA . THR A 1 784 ? -24.614 -2.908 16.896 1.00 98.31 784 THR A CA 1
ATOM 6098 C C . THR A 1 784 ? -23.268 -2.363 16.424 1.00 98.31 784 THR A C 1
ATOM 6100 O O . THR A 1 784 ? -22.351 -3.132 16.149 1.00 98.31 784 THR A O 1
ATOM 6103 N N . GLN A 1 785 ? -23.117 -1.037 16.414 1.00 97.81 785 GLN A N 1
ATOM 6104 C CA . GLN A 1 785 ? -21.907 -0.383 15.931 1.00 97.81 785 GLN A CA 1
ATOM 6105 C C . GLN A 1 785 ? -20.678 -0.683 16.802 1.00 97.81 785 GLN A C 1
ATOM 6107 O O . GLN A 1 785 ? -19.599 -0.969 16.282 1.00 97.81 785 GLN A O 1
ATOM 6112 N N . PHE A 1 786 ? -20.820 -0.643 18.131 1.00 98.56 786 PHE A N 1
ATOM 6113 C CA . PHE A 1 786 ? -19.714 -0.990 19.027 1.00 98.56 786 PHE A CA 1
ATOM 6114 C C . PHE A 1 786 ? -19.363 -2.476 18.961 1.00 98.56 786 PHE A C 1
ATOM 6116 O O . PHE A 1 786 ? -18.184 -2.816 19.034 1.00 98.56 786 PHE A O 1
ATOM 6123 N N . GLN A 1 787 ? -20.360 -3.350 18.793 1.00 98.12 787 GLN A N 1
ATOM 6124 C CA . GLN A 1 787 ? -20.127 -4.782 18.633 1.00 98.12 787 GLN A CA 1
ATOM 6125 C C . GLN A 1 787 ? -19.349 -5.080 17.342 1.00 98.12 787 GLN A C 1
ATOM 6127 O O . GLN A 1 787 ? -18.370 -5.817 17.395 1.00 98.12 787 GLN A O 1
ATOM 6132 N N . GLN A 1 788 ? -19.696 -4.430 16.224 1.00 95.88 788 GLN A N 1
ATOM 6133 C CA . GLN A 1 788 ? -18.945 -4.533 14.965 1.00 95.88 788 GLN A CA 1
ATOM 6134 C C . GLN A 1 788 ? -17.458 -4.194 15.153 1.00 95.88 788 GLN A C 1
ATOM 6136 O O . GLN A 1 788 ? -16.590 -4.929 14.692 1.00 95.88 788 GLN A O 1
ATOM 6141 N N . LEU A 1 789 ? -17.149 -3.112 15.874 1.00 95.81 789 LEU A N 1
ATOM 6142 C CA . LEU A 1 789 ? -15.765 -2.738 16.172 1.00 95.81 789 LEU A CA 1
ATOM 6143 C C . LEU A 1 789 ? -15.069 -3.808 17.028 1.00 95.81 789 LEU A C 1
ATOM 6145 O O . LEU A 1 789 ? -13.942 -4.197 16.730 1.00 95.81 789 LEU A O 1
ATOM 6149 N N . ILE A 1 790 ? -15.730 -4.311 18.073 1.00 95.75 790 ILE A N 1
ATOM 6150 C CA . ILE A 1 790 ? -15.171 -5.339 18.967 1.00 95.75 790 ILE A CA 1
ATOM 6151 C C . ILE A 1 790 ? -14.847 -6.638 18.214 1.00 95.75 790 ILE A C 1
ATOM 6153 O O . ILE A 1 790 ? -13.814 -7.251 18.497 1.00 95.75 790 ILE A O 1
ATOM 6157 N N . ASP A 1 791 ? -15.701 -7.025 17.266 1.00 93.00 791 ASP A N 1
ATOM 6158 C CA . ASP A 1 791 ? -15.589 -8.273 16.502 1.00 93.00 791 ASP A CA 1
ATOM 6159 C C . ASP A 1 791 ? -14.680 -8.160 15.267 1.00 93.00 791 ASP A C 1
ATOM 6161 O O . ASP A 1 791 ? -14.356 -9.174 14.649 1.00 93.00 791 ASP A O 1
ATOM 6165 N N . SER A 1 792 ? -14.246 -6.945 14.920 1.00 90.69 792 SER A N 1
ATOM 6166 C CA . SER A 1 792 ? -13.356 -6.693 13.782 1.00 90.69 792 SER A CA 1
ATOM 6167 C C . SER A 1 792 ? -11.962 -7.321 13.945 1.00 90.69 792 SER A C 1
ATOM 6169 O O . SER A 1 792 ? -11.576 -7.777 15.030 1.00 90.69 792 SER A O 1
ATOM 6171 N N . GLN A 1 793 ? -11.187 -7.365 12.859 1.00 89.69 793 GLN A N 1
ATOM 6172 C CA . GLN A 1 793 ? -9.886 -8.030 12.811 1.00 89.69 793 GLN A CA 1
ATOM 6173 C C . GLN A 1 793 ? -8.750 -7.011 12.909 1.00 89.69 793 GLN A C 1
ATOM 6175 O O . GLN A 1 793 ? -8.375 -6.571 14.002 1.00 89.69 793 GLN A O 1
ATOM 6180 N N . ILE A 1 794 ? -8.176 -6.638 11.768 1.00 86.00 794 ILE A N 1
ATOM 6181 C CA . ILE A 1 794 ? -7.052 -5.713 11.704 1.00 86.00 794 ILE A CA 1
ATOM 6182 C C . ILE A 1 794 ? -7.452 -4.312 12.192 1.00 86.00 794 ILE A C 1
ATOM 6184 O O . ILE A 1 794 ? -6.655 -3.621 12.823 1.00 86.00 794 ILE A O 1
ATOM 6188 N N . GLU A 1 795 ? -8.710 -3.922 11.995 1.00 89.31 795 GLU A N 1
ATOM 6189 C CA . GLU A 1 795 ? -9.265 -2.615 12.342 1.00 89.31 795 GLU A CA 1
ATOM 6190 C C . GLU A 1 795 ? -9.130 -2.327 13.841 1.00 89.31 795 GLU A C 1
ATOM 6192 O O . GLU A 1 795 ? -8.667 -1.251 14.231 1.00 89.31 795 GLU A O 1
ATOM 6197 N N . ARG A 1 796 ? -9.468 -3.298 14.705 1.00 87.69 796 ARG A N 1
ATOM 6198 C CA . ARG A 1 796 ? -9.384 -3.109 16.163 1.00 87.69 796 ARG A CA 1
ATOM 6199 C C . ARG A 1 796 ? -7.955 -3.040 16.688 1.00 87.69 796 ARG A C 1
ATOM 6201 O O . ARG A 1 796 ? -7.706 -2.298 17.639 1.00 87.69 796 ARG A O 1
ATOM 6208 N N . ILE A 1 797 ? -7.015 -3.799 16.116 1.00 85.44 797 ILE A N 1
ATOM 6209 C CA . ILE A 1 797 ? -5.644 -3.855 16.653 1.00 85.44 797 ILE A CA 1
ATOM 6210 C C . ILE A 1 797 ? -4.810 -2.633 16.256 1.00 85.44 797 ILE A C 1
ATOM 6212 O O . ILE A 1 797 ? -3.878 -2.283 16.977 1.00 85.44 797 ILE A O 1
ATOM 6216 N N . MET A 1 798 ? -5.180 -1.935 15.177 1.00 80.81 798 MET A N 1
ATOM 6217 C CA . MET A 1 798 ? -4.544 -0.672 14.782 1.00 80.81 798 MET A CA 1
ATOM 6218 C C . MET A 1 798 ? -5.079 0.546 15.557 1.00 80.81 798 MET A C 1
ATOM 6220 O O . MET A 1 798 ? -4.526 1.641 15.455 1.00 80.81 798 MET A O 1
ATOM 6224 N N . ALA A 1 799 ? -6.139 0.375 16.354 1.00 88.94 799 ALA A N 1
ATOM 6225 C CA . ALA A 1 799 ? -6.794 1.448 17.099 1.00 88.94 799 ALA A CA 1
ATOM 6226 C C . ALA A 1 799 ? -7.153 1.022 18.543 1.00 88.94 799 ALA A C 1
ATOM 6228 O O . ALA A 1 799 ? -8.320 1.120 18.942 1.00 88.94 799 ALA A O 1
ATOM 6229 N N . PRO A 1 800 ? -6.172 0.594 19.370 1.00 92.31 800 PRO A N 1
ATOM 6230 C CA . PRO A 1 800 ? -6.427 -0.052 20.665 1.00 92.31 800 PRO A CA 1
ATOM 6231 C C . PRO A 1 800 ? -7.264 0.802 21.628 1.00 92.31 800 PRO A C 1
ATOM 6233 O O . PRO A 1 800 ? -8.102 0.282 22.359 1.00 92.31 800 PRO A O 1
ATOM 6236 N N . LEU A 1 801 ? -7.094 2.125 21.592 1.00 93.00 801 LEU A N 1
ATOM 6237 C CA . LEU A 1 801 ? -7.869 3.060 22.408 1.00 93.00 801 LEU A CA 1
ATOM 6238 C C . LEU A 1 801 ? -9.374 3.019 22.083 1.00 93.00 801 LEU A C 1
ATOM 6240 O O . LEU A 1 801 ? -10.207 3.006 22.990 1.00 93.00 801 LEU A O 1
ATOM 6244 N N . TYR A 1 802 ? -9.726 2.969 20.799 1.00 95.31 802 TYR A N 1
ATOM 6245 C CA . TYR A 1 802 ? -11.115 2.908 20.341 1.00 95.31 802 TYR A CA 1
ATOM 6246 C C . TYR A 1 802 ? -11.715 1.525 20.595 1.00 95.31 802 TYR A C 1
ATOM 6248 O O . TYR A 1 802 ? -12.857 1.428 21.037 1.00 95.31 802 TYR A O 1
ATOM 6256 N N . TYR A 1 803 ? -10.914 0.470 20.424 1.00 95.31 803 TYR A N 1
ATOM 6257 C CA . TYR A 1 803 ? -11.291 -0.897 20.775 1.00 95.31 803 TYR A CA 1
ATOM 6258 C C . TYR A 1 803 ? -11.668 -1.046 22.254 1.00 95.31 803 TYR A C 1
ATOM 6260 O O . TYR A 1 803 ? -12.744 -1.557 22.564 1.00 95.31 803 TYR A O 1
ATOM 6268 N N . VAL A 1 804 ? -10.852 -0.534 23.183 1.00 96.44 804 VAL A N 1
ATOM 6269 C CA . VAL A 1 804 ? -11.185 -0.596 24.616 1.00 96.44 804 VAL A CA 1
ATOM 6270 C C . VAL A 1 804 ? -12.433 0.237 24.926 1.00 96.44 804 VAL A C 1
ATOM 6272 O O . VAL A 1 804 ? -13.339 -0.237 25.614 1.00 96.44 804 VAL A O 1
ATOM 6275 N N . ARG A 1 805 ? -12.541 1.454 24.380 1.00 97.06 805 ARG A N 1
ATOM 6276 C CA . ARG A 1 805 ? -13.713 2.322 24.592 1.00 97.06 805 ARG A CA 1
ATOM 6277 C C . ARG A 1 805 ? -15.006 1.767 23.992 1.00 97.06 805 ARG A C 1
ATOM 6279 O O . ARG A 1 805 ? -16.079 2.083 24.508 1.00 97.06 805 ARG A O 1
ATOM 6286 N N . ALA A 1 806 ? -14.937 0.935 22.955 1.00 98.19 806 ALA A N 1
ATOM 6287 C CA . ALA A 1 806 ? -16.113 0.291 22.376 1.00 98.19 806 ALA A CA 1
ATOM 6288 C C . ALA A 1 806 ? -16.848 -0.585 23.401 1.00 98.19 806 ALA A C 1
ATOM 6290 O O . ALA A 1 806 ? -18.074 -0.550 23.448 1.00 98.19 806 ALA A O 1
ATOM 6291 N N . TYR A 1 807 ? -16.133 -1.276 24.301 1.00 98.50 807 TYR A N 1
ATOM 6292 C CA . TYR A 1 807 ? -16.765 -2.027 25.395 1.00 98.50 807 TYR A CA 1
ATOM 6293 C C . TYR A 1 807 ? -17.556 -1.126 26.345 1.00 98.50 807 TYR A C 1
ATOM 6295 O O . TYR A 1 807 ? -18.653 -1.487 26.769 1.00 98.50 807 TYR A O 1
ATOM 6303 N N . HIS A 1 808 ? -17.038 0.067 26.655 1.00 98.56 808 HIS A N 1
ATOM 6304 C CA . HIS A 1 808 ? -17.789 1.042 27.441 1.00 98.56 808 HIS A CA 1
ATOM 6305 C C . HIS A 1 808 ? -19.047 1.503 26.696 1.00 98.56 808 HIS A C 1
ATOM 6307 O O . HIS A 1 808 ? -20.134 1.498 27.267 1.00 98.56 808 HIS A O 1
ATOM 6313 N N . GLY A 1 809 ? -18.910 1.871 25.418 1.00 98.56 809 GLY A N 1
ATOM 6314 C CA . GLY A 1 809 ? -20.034 2.281 24.573 1.00 98.56 809 GLY A CA 1
ATOM 6315 C C . GLY A 1 809 ? -21.124 1.209 24.472 1.00 98.56 809 GLY A C 1
ATOM 6316 O O . GLY A 1 809 ? -22.304 1.514 24.651 1.00 98.56 809 GLY A O 1
ATOM 6317 N N . LEU A 1 810 ? -20.727 -0.052 24.272 1.00 98.81 810 LEU A N 1
ATOM 6318 C CA . LEU A 1 810 ? -21.621 -1.207 24.269 1.00 98.81 810 LEU A CA 1
ATOM 6319 C C . LEU A 1 810 ? -22.315 -1.372 25.626 1.00 98.81 810 LEU A C 1
ATOM 6321 O O . LEU A 1 810 ? -23.530 -1.543 25.668 1.00 98.81 810 LEU A O 1
ATOM 6325 N N . GLY A 1 811 ? -21.573 -1.265 26.732 1.00 98.62 811 GLY A N 1
ATOM 6326 C CA . GLY A 1 811 ? -22.129 -1.309 28.085 1.00 98.62 811 GLY A CA 1
ATOM 6327 C C . GLY A 1 811 ? -23.204 -0.246 28.310 1.00 98.62 811 GLY A C 1
ATOM 6328 O O . GLY A 1 811 ? -24.297 -0.566 28.777 1.00 98.62 811 GLY A O 1
ATOM 6329 N N . THR A 1 812 ? -22.933 0.992 27.890 1.00 98.62 812 THR A N 1
ATOM 6330 C CA . THR A 1 812 ? -23.875 2.116 27.989 1.00 98.62 812 THR A CA 1
ATOM 6331 C C . THR A 1 812 ? -25.129 1.886 27.148 1.00 98.62 812 THR A C 1
ATOM 6333 O O . THR A 1 812 ? -26.239 2.055 27.653 1.00 98.62 812 THR A O 1
ATOM 6336 N N . ALA A 1 813 ? -24.979 1.443 25.896 1.00 98.75 813 ALA A N 1
ATOM 6337 C CA . ALA A 1 813 ? -26.110 1.136 25.022 1.00 98.75 813 ALA A CA 1
ATOM 6338 C C . ALA A 1 813 ? -26.984 0.006 25.595 1.00 98.75 813 ALA A C 1
ATOM 6340 O O . ALA A 1 813 ? -28.204 0.135 25.681 1.00 98.75 813 ALA A O 1
ATOM 6341 N N . GLN A 1 814 ? -26.365 -1.086 26.053 1.00 98.62 814 GLN A N 1
ATOM 6342 C CA . GLN A 1 814 ? -27.077 -2.231 26.624 1.00 98.62 814 GLN A CA 1
ATOM 6343 C C . GLN A 1 814 ? -27.768 -1.883 27.947 1.00 98.62 814 GLN A C 1
ATOM 6345 O O . GLN A 1 814 ? -28.871 -2.363 28.208 1.00 98.62 814 GLN A O 1
ATOM 6350 N N . ALA A 1 815 ? -27.159 -1.029 28.774 1.00 98.06 815 ALA A N 1
ATOM 6351 C CA . ALA A 1 815 ? -27.776 -0.546 30.005 1.00 98.06 815 ALA A CA 1
ATOM 6352 C C . ALA A 1 815 ? -29.036 0.279 29.707 1.00 98.06 815 ALA A C 1
ATOM 6354 O O . ALA A 1 815 ? -30.065 0.057 30.346 1.00 98.06 815 ALA A O 1
ATOM 6355 N N . ALA A 1 816 ? -28.978 1.169 28.710 1.00 98.12 816 ALA A N 1
ATOM 6356 C CA . ALA A 1 816 ? -30.121 1.967 28.267 1.00 98.12 816 ALA A CA 1
ATOM 6357 C C . ALA A 1 816 ? -31.259 1.106 27.687 1.00 98.12 816 ALA A C 1
ATOM 6359 O O . ALA A 1 816 ? -32.430 1.402 27.909 1.00 98.12 816 ALA A O 1
ATOM 6360 N N . LEU A 1 817 ? -30.924 -0.008 27.026 1.00 98.19 817 LEU A N 1
ATOM 6361 C CA . LEU A 1 817 ? -31.888 -1.007 26.543 1.00 98.19 817 LEU A CA 1
ATOM 6362 C C . LEU A 1 817 ? -32.467 -1.905 27.655 1.00 98.19 817 LEU A C 1
ATOM 6364 O O . LEU A 1 817 ? -33.344 -2.723 27.389 1.00 98.19 817 LEU A O 1
ATOM 6368 N N . GLY A 1 818 ? -31.983 -1.794 28.896 1.00 96.75 818 GLY A N 1
ATOM 6369 C CA . GLY A 1 818 ? -32.399 -2.652 30.010 1.00 96.75 818 GLY A CA 1
ATOM 6370 C C . GLY A 1 818 ? -31.759 -4.048 30.012 1.00 96.75 818 GLY A C 1
ATOM 6371 O O . GLY A 1 818 ? -32.109 -4.887 30.843 1.00 96.75 818 GLY A O 1
ATOM 6372 N N . ASN A 1 819 ? -30.779 -4.305 29.143 1.00 97.12 819 ASN A N 1
ATOM 6373 C CA . ASN A 1 819 ? -30.065 -5.578 29.038 1.00 97.12 819 ASN A CA 1
ATOM 6374 C C . ASN A 1 819 ? -28.943 -5.670 30.086 1.00 97.12 819 ASN A C 1
ATOM 6376 O O . ASN A 1 819 ? -27.754 -5.698 29.765 1.00 97.12 819 ASN A O 1
ATOM 6380 N N . THR A 1 820 ? -29.315 -5.730 31.369 1.00 95.50 820 THR A N 1
ATOM 6381 C CA . THR A 1 820 ? -28.389 -5.570 32.507 1.00 95.50 820 THR A CA 1
ATOM 6382 C C . THR A 1 820 ? -27.200 -6.534 32.489 1.00 95.50 820 THR A C 1
ATOM 6384 O O . THR A 1 820 ? -26.088 -6.137 32.829 1.00 95.50 820 THR A O 1
ATOM 6387 N N . ARG A 1 821 ? -27.406 -7.793 32.077 1.00 95.69 821 ARG A N 1
ATOM 6388 C CA . ARG A 1 821 ? -26.321 -8.782 31.982 1.00 95.69 821 ARG A CA 1
ATOM 6389 C C . ARG A 1 821 ? -25.318 -8.420 30.888 1.00 95.69 821 ARG A C 1
ATOM 6391 O O . ARG A 1 821 ? -24.132 -8.355 31.175 1.00 95.69 821 ARG A O 1
ATOM 6398 N N . ALA A 1 822 ? -25.798 -8.127 29.679 1.00 97.25 822 ALA A N 1
ATOM 6399 C CA . ALA A 1 822 ? -24.937 -7.736 28.564 1.00 97.25 822 ALA A CA 1
ATOM 6400 C C . ALA A 1 822 ? -24.165 -6.443 28.876 1.00 97.25 822 ALA A C 1
ATOM 6402 O O . ALA A 1 822 ? -22.975 -6.345 28.589 1.00 97.25 822 ALA A O 1
ATOM 6403 N N . ALA A 1 823 ? -24.818 -5.484 29.541 1.00 98.25 823 ALA A N 1
ATOM 6404 C CA . ALA A 1 823 ? -24.171 -4.268 30.016 1.00 98.25 823 ALA A CA 1
ATOM 6405 C C . ALA A 1 823 ? -23.057 -4.559 31.036 1.00 98.25 823 ALA A C 1
ATOM 6407 O O . ALA A 1 823 ? -21.953 -4.031 30.917 1.00 98.25 823 ALA A O 1
ATOM 6408 N N . ALA A 1 824 ? -23.326 -5.423 32.021 1.00 97.94 824 ALA A N 1
ATOM 6409 C CA . ALA A 1 824 ? -22.340 -5.817 33.023 1.00 97.94 824 ALA A CA 1
ATOM 6410 C C . ALA A 1 824 ? -21.146 -6.560 32.405 1.00 97.94 824 ALA A C 1
ATOM 6412 O O . ALA A 1 824 ? -20.007 -6.279 32.772 1.00 97.94 824 ALA A O 1
ATOM 6413 N N . ASP A 1 825 ? -21.398 -7.460 31.451 1.00 98.06 825 ASP A N 1
ATOM 6414 C CA . ASP A 1 825 ? -20.356 -8.205 30.742 1.00 98.06 825 ASP A CA 1
ATOM 6415 C C . ASP A 1 825 ? -19.454 -7.247 29.940 1.00 98.06 825 ASP A C 1
ATOM 6417 O O . ASP A 1 825 ? -18.228 -7.309 30.051 1.00 98.06 825 ASP A O 1
ATOM 6421 N N . ALA A 1 826 ? -20.042 -6.291 29.211 1.00 98.50 826 ALA A N 1
ATOM 6422 C CA . ALA A 1 826 ? -19.295 -5.285 28.456 1.00 98.50 826 ALA A CA 1
ATOM 6423 C C . ALA A 1 826 ? -18.477 -4.350 29.369 1.00 98.50 826 ALA A C 1
ATOM 6425 O O . ALA A 1 826 ? -17.283 -4.145 29.142 1.00 98.50 826 ALA A O 1
ATOM 6426 N N . TYR A 1 827 ? -19.065 -3.838 30.457 1.00 98.56 827 TYR A N 1
ATOM 6427 C CA . TYR A 1 827 ? -18.330 -3.014 31.422 1.00 98.56 827 TYR A CA 1
ATOM 6428 C C . TYR A 1 827 ? -17.225 -3.785 32.149 1.00 98.56 827 TYR A C 1
ATOM 6430 O O . TYR A 1 827 ? -16.184 -3.203 32.456 1.00 98.56 827 TYR A O 1
ATOM 6438 N N . ALA A 1 828 ? -17.409 -5.080 32.412 1.00 98.19 828 ALA A N 1
ATOM 6439 C CA . ALA A 1 828 ? -16.361 -5.916 32.984 1.00 98.19 828 ALA A CA 1
ATOM 6440 C C . ALA A 1 828 ? -15.154 -6.030 32.038 1.00 98.19 828 ALA A C 1
ATOM 6442 O O . ALA A 1 828 ? -14.024 -5.878 32.499 1.00 98.19 828 ALA A O 1
ATOM 6443 N N . GLN A 1 829 ? -15.383 -6.216 30.731 1.00 97.69 829 GLN A N 1
ATOM 6444 C CA . GLN A 1 829 ? -14.311 -6.223 29.724 1.00 97.69 829 GLN A CA 1
ATOM 6445 C C . GLN A 1 829 ? -13.607 -4.863 29.621 1.00 97.69 829 GLN A C 1
ATOM 6447 O O . GLN A 1 829 ? -12.378 -4.792 29.611 1.00 97.69 829 GLN A O 1
ATOM 6452 N N . PHE A 1 830 ? -14.361 -3.761 29.627 1.00 98.25 830 PHE A N 1
ATOM 6453 C CA . PHE A 1 830 ? -13.779 -2.417 29.658 1.00 98.25 830 PHE A CA 1
ATOM 6454 C C . PHE A 1 830 ? -12.856 -2.219 30.876 1.00 98.25 830 PHE A C 1
ATOM 6456 O O . PHE A 1 830 ? -11.707 -1.792 30.742 1.00 98.25 830 PHE A O 1
ATOM 6463 N N . LEU A 1 831 ? -13.330 -2.591 32.069 1.00 97.75 831 LEU A N 1
ATOM 6464 C CA . LEU A 1 831 ? -12.575 -2.457 33.316 1.00 97.75 831 LEU A CA 1
ATOM 6465 C C . LEU A 1 831 ? -11.404 -3.442 33.434 1.00 97.75 831 LEU A C 1
ATOM 6467 O O . LEU A 1 831 ? -10.492 -3.168 34.216 1.00 97.75 831 LEU A O 1
ATOM 6471 N N . SER A 1 832 ? -11.402 -4.560 32.696 1.00 96.00 832 SER A N 1
ATOM 6472 C CA . SER A 1 832 ? -10.246 -5.464 32.665 1.00 96.00 832 SER A CA 1
ATOM 6473 C C . SER A 1 832 ? -9.058 -4.873 31.911 1.00 96.00 832 SER A C 1
ATOM 6475 O O . SER A 1 832 ? -7.926 -5.144 32.296 1.00 96.00 832 SER A O 1
ATOM 6477 N N . TYR A 1 833 ? -9.306 -4.035 30.899 1.00 95.19 833 TYR A N 1
ATOM 6478 C CA . TYR A 1 833 ? -8.245 -3.288 30.221 1.00 95.19 833 TYR A CA 1
ATOM 6479 C C . TYR A 1 833 ? -7.818 -2.065 31.035 1.00 95.19 833 TYR A C 1
ATOM 6481 O O . TYR A 1 833 ? -6.636 -1.905 31.324 1.00 95.19 833 TYR A O 1
ATOM 6489 N N . TRP A 1 834 ? -8.770 -1.226 31.465 1.00 96.31 834 TRP A N 1
ATOM 6490 C CA . TRP A 1 834 ? -8.473 0.046 32.142 1.00 96.31 834 TRP A CA 1
ATOM 6491 C C . TRP A 1 834 ? -8.993 0.111 33.580 1.00 96.31 834 TRP A C 1
ATOM 6493 O O . TRP A 1 834 ? -9.902 0.882 33.905 1.00 96.31 834 TRP A O 1
ATOM 6503 N N . PRO A 1 835 ? -8.400 -0.660 34.507 1.00 93.00 835 PRO A N 1
ATOM 6504 C CA . PRO A 1 835 ? -8.822 -0.651 35.897 1.00 93.00 835 PRO A CA 1
ATOM 6505 C C . PRO A 1 835 ? -8.438 0.644 36.622 1.00 93.00 835 PRO A C 1
ATOM 6507 O O . PRO A 1 835 ? -8.988 0.921 37.687 1.00 93.00 835 PRO A O 1
ATOM 6510 N N . ARG A 1 836 ? -7.485 1.446 36.135 1.00 91.56 836 ARG A N 1
ATOM 6511 C CA . ARG A 1 836 ? -7.051 2.680 36.816 1.00 91.56 836 ARG A CA 1
ATOM 6512 C C . ARG A 1 836 ? -7.661 3.929 36.186 1.00 91.56 836 ARG A C 1
ATOM 6514 O O . ARG A 1 836 ? -7.747 4.939 36.881 1.00 91.56 836 ARG A O 1
ATOM 6521 N N . GLY A 1 837 ? -8.115 3.847 34.936 1.00 89.69 837 GLY A N 1
ATOM 6522 C CA . GLY A 1 837 ? -8.737 4.947 34.206 1.00 89.69 837 GLY A CA 1
ATOM 6523 C C . GLY A 1 837 ? -7.752 6.064 33.898 1.00 89.69 837 GLY A C 1
ATOM 6524 O O . GLY A 1 837 ? -8.096 7.233 34.058 1.00 89.69 837 GLY A O 1
ATOM 6525 N N . ARG A 1 838 ? -6.518 5.721 33.501 1.00 89.50 838 ARG A N 1
ATOM 6526 C CA . ARG A 1 838 ? -5.503 6.715 33.115 1.00 89.50 838 ARG A CA 1
ATOM 6527 C C . ARG A 1 838 ? -5.836 7.365 31.779 1.00 89.50 838 ARG A C 1
ATOM 6529 O O . ARG A 1 838 ? -5.575 8.551 31.625 1.00 89.50 838 ARG A O 1
ATOM 6536 N N . PHE A 1 839 ? -6.430 6.609 30.859 1.00 88.56 839 PHE A N 1
ATOM 6537 C CA . PHE A 1 839 ? -6.926 7.138 29.587 1.00 88.56 839 PHE A CA 1
ATOM 6538 C C . PHE A 1 839 ? -8.328 7.753 29.681 1.00 88.56 839 PHE A C 1
ATOM 6540 O O . PHE A 1 839 ? -8.664 8.612 28.871 1.00 88.56 839 PHE A O 1
ATOM 6547 N N . ASP A 1 840 ? -9.164 7.304 30.627 1.00 89.75 840 ASP A N 1
ATOM 6548 C CA . ASP A 1 840 ? -10.592 7.651 30.633 1.00 89.75 840 ASP A CA 1
ATOM 6549 C C . ASP A 1 840 ? -11.237 7.544 32.027 1.00 89.75 840 ASP A C 1
ATOM 6551 O O . ASP A 1 840 ? -11.989 6.617 32.343 1.00 89.75 840 ASP A O 1
ATOM 6555 N N . SER A 1 841 ? -10.884 8.474 32.916 1.00 92.50 841 SER A N 1
ATOM 6556 C CA . SER A 1 841 ? -11.272 8.382 34.331 1.00 92.50 841 SER A CA 1
ATOM 6557 C C . SER A 1 841 ? -12.783 8.486 34.570 1.00 92.50 841 SER A C 1
ATOM 6559 O O . SER A 1 841 ? -13.288 7.844 35.493 1.00 92.50 841 SER A O 1
ATOM 6561 N N . GLU A 1 842 ? -13.504 9.244 33.741 1.00 93.50 842 GLU A N 1
ATOM 6562 C CA . GLU A 1 842 ? -14.958 9.420 33.834 1.00 93.50 842 GLU A CA 1
ATOM 6563 C C . GLU A 1 842 ? -15.688 8.129 33.454 1.00 93.50 842 GLU A C 1
ATOM 6565 O O . GLU A 1 842 ? -16.406 7.565 34.281 1.00 93.50 842 GLU A O 1
ATOM 6570 N N . ARG A 1 843 ? -15.400 7.568 32.271 1.00 95.12 843 ARG A N 1
ATOM 6571 C CA . ARG A 1 843 ? -15.980 6.291 31.815 1.00 95.12 843 ARG A CA 1
ATOM 6572 C C . ARG A 1 843 ? -15.697 5.137 32.779 1.00 95.12 843 ARG A C 1
ATOM 6574 O O . ARG A 1 843 ? -16.550 4.288 33.034 1.00 95.12 843 ARG A O 1
ATOM 6581 N N . VAL A 1 844 ? -14.507 5.101 33.384 1.00 96.44 844 VAL A N 1
ATOM 6582 C CA . VAL A 1 844 ? -14.175 4.100 34.416 1.00 96.44 844 VAL A CA 1
ATOM 6583 C C . VAL A 1 844 ? -15.026 4.265 35.676 1.00 96.44 844 VAL A C 1
ATOM 6585 O O . VAL A 1 844 ? -15.415 3.266 36.291 1.00 96.44 844 VAL A O 1
ATOM 6588 N N . GLN A 1 845 ? -15.342 5.496 36.079 1.00 96.69 845 GLN A N 1
ATOM 6589 C CA . GLN A 1 845 ? -16.239 5.743 37.208 1.00 96.69 845 GLN A CA 1
ATOM 6590 C C . GLN A 1 845 ? -17.681 5.339 36.885 1.00 96.69 845 GLN A C 1
ATOM 6592 O O . GLN A 1 845 ? -18.307 4.684 37.723 1.00 96.69 845 GLN A O 1
ATOM 6597 N N . GLU A 1 846 ? -18.170 5.646 35.683 1.00 96.50 846 GLU A N 1
ATOM 6598 C CA . GLU A 1 846 ? -19.500 5.250 35.195 1.00 96.50 846 GLU A CA 1
ATOM 6599 C C . GLU A 1 846 ? -19.676 3.726 35.209 1.00 96.50 846 GLU A C 1
ATOM 6601 O O . GLU A 1 846 ? -20.570 3.204 35.884 1.00 96.50 846 GLU A O 1
ATOM 6606 N N . ALA A 1 847 ? -18.755 2.996 34.572 1.00 97.44 847 ALA A N 1
ATOM 6607 C CA . ALA A 1 847 ? -18.768 1.535 34.540 1.00 97.44 847 ALA A CA 1
ATOM 6608 C C . ALA A 1 847 ? -18.754 0.926 35.955 1.00 97.44 847 ALA A C 1
ATOM 6610 O O . ALA A 1 847 ? -19.514 0.008 36.271 1.00 97.44 847 ALA A O 1
ATOM 6611 N N . ARG A 1 848 ? -17.928 1.462 36.865 1.00 97.44 848 ARG A N 1
ATOM 6612 C CA . ARG A 1 848 ? -17.875 1.004 38.265 1.00 97.44 848 ARG A CA 1
ATOM 6613 C C . ARG A 1 848 ? -19.162 1.281 39.027 1.00 97.44 848 ARG A C 1
ATOM 6615 O O . ARG A 1 848 ? -19.566 0.446 39.839 1.00 97.44 848 ARG A O 1
ATOM 6622 N N . ALA A 1 849 ? -19.769 2.446 38.821 1.00 96.75 849 ALA A N 1
ATOM 6623 C CA . ALA A 1 849 ? -21.026 2.802 39.461 1.00 96.75 849 ALA A CA 1
ATOM 6624 C C . ALA A 1 849 ? -22.127 1.816 39.051 1.00 96.75 849 ALA A C 1
ATOM 6626 O O . ALA A 1 849 ? -22.782 1.247 39.928 1.00 96.75 849 ALA A O 1
ATOM 6627 N N . PHE A 1 850 ? -22.239 1.520 37.753 1.00 97.12 850 PHE A N 1
ATOM 6628 C CA . PHE A 1 850 ? -23.166 0.515 37.236 1.00 97.12 850 PHE A CA 1
ATOM 6629 C C . PHE A 1 850 ? -22.931 -0.864 37.869 1.00 97.12 850 PHE A C 1
ATOM 6631 O O . PHE A 1 850 ? -23.856 -1.466 38.419 1.00 97.12 850 PHE A O 1
ATOM 6638 N N . MET A 1 851 ? -21.681 -1.343 37.875 1.00 95.88 851 MET A N 1
ATOM 6639 C CA . MET A 1 851 ? -21.338 -2.664 38.417 1.00 95.88 851 MET A CA 1
ATOM 6640 C C . MET A 1 851 ? -21.671 -2.801 39.910 1.00 95.88 851 MET A C 1
ATOM 6642 O O . MET A 1 851 ? -22.146 -3.853 40.341 1.00 95.88 851 MET A O 1
ATOM 6646 N N . ARG A 1 852 ? -21.481 -1.740 40.710 1.00 95.25 852 ARG A N 1
ATOM 6647 C CA . ARG A 1 852 ? -21.854 -1.737 42.139 1.00 95.25 852 ARG A CA 1
ATOM 6648 C C . ARG A 1 852 ? -23.363 -1.848 42.337 1.00 95.25 852 ARG A C 1
ATOM 6650 O O . ARG A 1 852 ? -23.800 -2.646 43.164 1.00 95.25 852 ARG A O 1
ATOM 6657 N N . VAL A 1 853 ? -24.144 -1.067 41.591 1.00 92.00 853 VAL A N 1
ATOM 6658 C CA . VAL A 1 853 ? -25.612 -1.086 41.676 1.00 92.00 853 VAL A CA 1
ATOM 6659 C C . VAL A 1 853 ? -26.152 -2.449 41.241 1.00 92.00 853 VAL A C 1
ATOM 6661 O O . VAL A 1 853 ? -26.959 -3.048 41.950 1.00 92.00 853 VAL A O 1
ATOM 6664 N N . ASN A 1 854 ? -25.647 -2.994 40.132 1.00 88.75 854 ASN A N 1
ATOM 6665 C CA . ASN A 1 854 ? -26.061 -4.303 39.634 1.00 88.75 854 ASN A CA 1
ATOM 6666 C C . ASN A 1 854 ? -25.751 -5.441 40.629 1.00 88.75 854 ASN A C 1
ATOM 6668 O O . ASN A 1 854 ? -26.589 -6.314 40.871 1.00 88.75 854 ASN A O 1
ATOM 6672 N N . ALA A 1 855 ? -24.578 -5.409 41.271 1.00 87.81 855 ALA A N 1
ATOM 6673 C CA . ALA A 1 855 ? -24.217 -6.386 42.299 1.00 87.81 855 ALA A CA 1
ATOM 6674 C C . ALA A 1 855 ? -25.159 -6.330 43.517 1.00 87.81 855 ALA A C 1
ATOM 6676 O O . ALA A 1 855 ? -25.573 -7.375 44.020 1.00 87.81 855 ALA A O 1
ATOM 6677 N N . GLN A 1 856 ? -25.542 -5.128 43.966 1.00 87.50 856 GLN A N 1
ATOM 6678 C CA . GLN A 1 856 ? -26.503 -4.948 45.063 1.00 87.50 856 GLN A CA 1
ATOM 6679 C C . GLN A 1 856 ? -27.898 -5.474 44.700 1.00 87.50 856 GLN A C 1
ATOM 6681 O O . GLN A 1 856 ? -28.520 -6.165 45.505 1.00 87.50 856 GLN A O 1
ATOM 6686 N N . LEU A 1 857 ? -28.376 -5.196 43.484 1.00 81.31 857 LEU A N 1
ATOM 6687 C CA . LEU A 1 857 ? -29.666 -5.691 42.995 1.00 81.31 857 LEU A CA 1
ATOM 6688 C C . LEU A 1 857 ? -29.686 -7.220 42.893 1.00 81.31 857 LEU A C 1
ATOM 6690 O O . LEU A 1 857 ? -30.633 -7.852 43.354 1.00 81.31 857 LEU A O 1
ATOM 6694 N N . THR A 1 858 ? -28.615 -7.823 42.373 1.00 79.81 858 THR A N 1
ATOM 6695 C CA . THR A 1 858 ? -28.495 -9.285 42.259 1.00 79.81 858 THR A CA 1
ATOM 6696 C C . THR A 1 858 ? -28.468 -9.953 43.637 1.00 79.81 858 THR A C 1
ATOM 6698 O O . THR A 1 858 ? -29.156 -10.949 43.853 1.00 79.81 858 THR A O 1
ATOM 6701 N N . GLN A 1 859 ? -27.740 -9.378 44.604 1.00 76.88 859 GLN A N 1
ATOM 6702 C CA . GLN A 1 859 ? -27.732 -9.867 45.988 1.00 76.88 859 GLN A CA 1
ATOM 6703 C C . GLN A 1 859 ? -29.110 -9.762 46.652 1.00 76.88 859 GLN A C 1
ATOM 6705 O O . GLN A 1 859 ? -29.515 -10.692 47.347 1.00 76.88 859 GLN A O 1
ATOM 6710 N N . ASN A 1 860 ? -29.843 -8.671 46.420 1.00 73.88 860 ASN A N 1
ATOM 6711 C CA . ASN A 1 860 ? -31.188 -8.481 46.966 1.00 73.88 860 ASN A CA 1
ATOM 6712 C C . ASN A 1 860 ? -32.236 -9.402 46.329 1.00 73.88 860 ASN A C 1
ATOM 6714 O O . ASN A 1 860 ? -33.175 -9.770 47.016 1.00 73.88 860 ASN A O 1
ATOM 6718 N N . LEU A 1 861 ? -32.084 -9.783 45.057 1.00 71.44 861 LEU A N 1
ATOM 6719 C CA . LEU A 1 861 ? -32.959 -10.756 44.386 1.00 71.44 861 LEU A CA 1
ATOM 6720 C C . LEU A 1 861 ? -32.647 -12.211 44.775 1.00 71.44 861 LEU A C 1
ATOM 6722 O O . LEU A 1 861 ? -33.500 -13.081 44.636 1.00 71.44 861 LEU A O 1
ATOM 6726 N N . SER A 1 862 ? -31.417 -12.482 45.226 1.00 65.50 862 SER A N 1
ATOM 6727 C CA . SER A 1 862 ? -30.990 -13.805 45.708 1.00 65.50 862 SER A CA 1
ATOM 6728 C C . SER A 1 862 ? -31.338 -14.087 47.177 1.00 65.50 862 SER A C 1
ATOM 6730 O O . SER A 1 862 ? -31.217 -15.231 47.617 1.00 65.50 862 SER A O 1
ATOM 6732 N N . ARG A 1 863 ? -31.720 -13.050 47.931 1.00 59.78 863 ARG A N 1
ATOM 6733 C CA . ARG A 1 863 ? -32.215 -13.120 49.313 1.00 59.78 863 ARG A CA 1
ATOM 6734 C C . ARG A 1 863 ? -33.733 -13.125 49.313 1.00 59.78 863 ARG A C 1
ATOM 6736 O O . ARG A 1 863 ? -34.288 -13.810 50.199 1.00 59.78 863 ARG A O 1
#

pLDDT: mean 83.29, std 16.89, range [26.11, 98.81]

Foldseek 3Di:
DDDDDPVCLLLFQEEEQDFPVCVVVSVVLQVLLVVVVGGYDYPPVSPDVPDDPVVSLLVSLLNHQAYEYEDDPRLLPDPVNLVSLVSNVVNVHHYEYEYADDDDHDPSVCVSCVPHDYAYCYVPPPGHHSVNVSVVVVVSVVVSVVVVPDDDDDDDDDDDDDDDDDDPPPVVVVVVVVVVVVVVVVVPDDDDDDDPDDDDPDPLQPQQEEEEAFAAEPAPDPVCSLNRLLLSVLLQQQLLLDLRHAYDHPVLLCLLDFCVVLQVLDRPDVVVSLVSCVVVVGQKYKYKYWYDDPQKIKIKIWIAGSVPRDTQDIDIDMDGPLCSQVRSNVVSLVVCCSSPVPPNPDDGDRSCLLANSDPQLSSLLSVLVSCVSNVVLVVSLVSLVVSCVVPLLRLVSLQSNLVSCVVVVVLVSNLVSLVSSQVNLVSHRLLVSLVSQLSNLLSFLLSLVVNLVSLVSNCVSHVSPLVSLLSNLQSCVLLVVLVSSLVSLVVCVVSNRLDLSSLLSNLLSCVLQVNNVVSLVS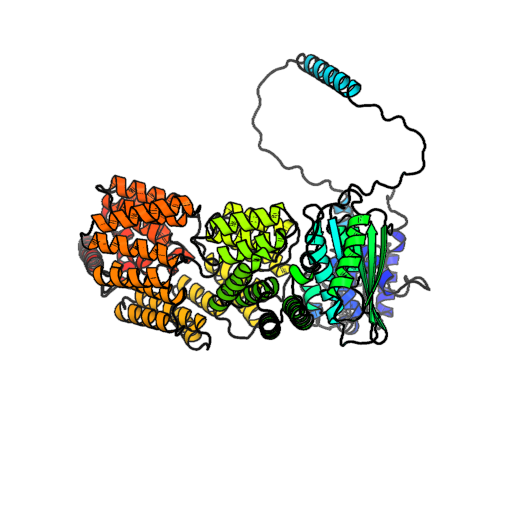LVVNCVSPVLDLSSLLSQLQSCLQVLVLVSNVVSLVSSCVSPVPDDLSSLLSQLQSCVLVVNLVSNLVSLVVLCPDPDLVSVLSSLQSQLLSCLLQQNLVSSLVSLVSSLPSVVDQDQSNLVSLLVNLVLCLLLPNLVSSLVSLVVSLVSNPRAPSNLSSLLSNLSSCVSVVVPVVSVVSLVVLVVSVVSSVHLVSVLSSLCSQLVVPPALVSVLVSLVVSQVRGGPAWGDDPNGDGRCLLVSLLSNLVSCVRVVVLVSSLVSLVCSLPRRSNCSSPVNSNLVSLLSNLSSCVSVVVLVSNLVSLVSSCVRNVPQSSHVPSNVVSVVSNVVSVVVVVVVVD

Secondary structure (DSSP, 8-state):
-----HHHHHH-SEEEE--GGGHHHHHHHHHHHHHTT--EEETTTTSPTTS-HHHHHHHHHHH-SEEEEEESHHHHT-HHHHHHHHHHHHTT-EEEEEE-SSPPPPHHHHHHHTTSPEEE--TT--S--HHHHHHHHHHHHHHHHHHTTPPPPPP----PPP-----TTSHHHHHHHHHHHHHHHHTTS----------PPPPGGG--EEEEPPPEE-SS-GGGTTHHHHHHHHHHHHHTT-TT-EEE-HHHHHHTS-HHHHHTTS---HHHHHHHHHHTT-SEEEEEEEEEETTEEEEEEEEEETTT--EEEEEEEEE-GGGHHHHHHHHHHHHHHHH-GGGTT--PPPHHHHS-S-HHHHHHHHHHHHHHHTT-HHHHHHHHHHHHHH-TT-HHHHHHHHHHHHHTT-HHHHHHHHHHHHHTGGGS-HHHHHHHHHHHHTTSGGGHHHHHHHHHHHHHH-TT-HHHHHHHHHHHHHTT-HHHHHHHHHHHHHHT---HHHHHHHHHHHHHTT-HHHHHHHHHHHHHH-TT-HHHHHHHHHHHHHTT-HHHHHHHHHHHHHH--S--HHHHHHHHHHHHHTT-HHHHHHHHHHHHHSS-HHHHHHHHHHHHHHHHHTT-HHHHHHHHHHHHHTTSS-SHHHHHHHHHHHHHHHHTT-HHHHHHHHHHHHHHTTTSHHHHHHHHHHHHHHHHTT-HHHHHHHHHHHHHHHHHH-SHHHHHHHHHHHHHH-SSHHHHHHHHHHHHHTS-SS----TT-----HHHHHHHHHHHHHHTT-HHHHHHHHHHHHH-SHHHHT-HHHHHHHHHHHHHHHHHTT-HHHHHHHHHHHHHH-SS-SS-HHHHHHHHHHHHHHHHHHHHHH-

Sequence (863 aa):
MNGRTASDVKHGRVFISHSNKDHAQAMALCSMLEHQGISCWIAPRDINPGASWASTIIEAISHCDIMVLLFSAHANASRQVLREVERALQRDRKILTYRIDDTSPQADMEYFLSTEQWLDARPGSGQHGPRELAQSVQRLLNESEAAVRQPGPATRRPNRKAAMGPRRWQIGVMFAVLLSLAVAIWNWVPRLDSETGQPAPMALTELQSIAVLPFENRSQTASIDWLSTALADMVITDLSQSETLRVLSNQELYSTVSQELIMAGTIAAPAKLEQLASEAGVGAVLSGSYAQLGERLQVSLSLTDVGSGQLLLSRRNAGPPDEIFDIVDALTQEVRVALRPDSSNVLDRDLKDVTTDSLAAYRLYAEGLQLDLQLKREAAIPLLERAVELDPSFAMAHARLGWIQENLGQVSESSSSFDAAFAHRERLPARERYLVEGLHFAQSWDRYHRAVESFEAALALDPSLHSARHQLATVLAKMERVDDAMEHWQRLREIGYDYPGVESGLANMLYARDREAEAERVLLEAARRQPDNAAVRLALSWYYVNAGKLDDGRRQISLAQELEPAGSSFLTQAEYRAALLQRDLDAAQARSDDLLTMPDAYAQWLGHTNAANLRVLEDQLTAALEQLQAAEAAYGSENAFTAMARLHRARVLLESGSPQAAAGLAQEAFTSGAGSWVSWEALFVMARALWAQGQAEQALELTDELRRQAELDGGPALQRLALRLEGYMAADSQRAVDAFEAAAELLTENGVQFHFQRLPDHAQTWYELGQAYLRAERYEAAATQFQQLIDSQIERIMAPLYYVRAYHGLGTAQAALGNTRAAADAYAQFLSYWPRGRFDSERVQEARAFMRVNAQLTQNLSR